Protein AF-0000000071175705 (afdb_homodimer)

Secondary structure (DSSP, 8-state):
-------SS-------------------------PPP----------------HHHHHHHHHHHHHHHHHHHHHHHHHHHTT-HHHHHHHHHHHHHH---HHHHHHHHHHHHHTT-HHHHHHHHHHTT--STTT-HHHHHHHHHHHHHHT-HHHHHHHHHS------GGG-SS---HHHHHHHHHHTTTTS-SHHHHHHHHHHHHHHTT-HHHHHHHHHHHHHH-TT-HHHHHHHHHTT-S-HHHHHHHHHHHHHHHHTSS--HHHHHHHHHHHHHH-TTSPP-SSHHHHHHHHTT--SS--SS-GGGGTTSHHHHHHHHHHHHHTT-HHHHHHHHHHHHHHSTT-TTTHHHHHHHHHHTT-HHHHHHHHHHHTT-TT-HHHHHHHHHHHHHTT-HHHHHHHHHHHHHH-TT-HHHHHHHHHHHHTTT-HHHHHHHHHHHHHH-TT-SHHHHHHHHHHHHTT-HHHHHHHHHHHHHHSTT-HHHHHHHHHHHHHTT-HHHHHHHHHHHHHHHHHH-SS---GGGHHHHHHHHHHHHHTT-HHHHHHHHHHHHHH-TT-HHHHHHHHHHHHHTT-HHHHHHHHHHHHHH-TT-HHHHHHHHHHHHHHHHH-S------GGG---------------S--SS--------GGGTHHHHHHHHHTTS-------------------------------/-------S---------------------------------------------HHHHHHHHHHHHHHHHHHHHHHHHHHHTT-HHHHHHHHHHHHHH--SHHHHHHHHHHHHHTT-HHHHHHHHHHTT--STTT-HHHHHHHHHHHHHHT-HHHHHHHHHS------GGG-SS---HHHHHHHHHHTTTTS-SHHHHHHHHHHHHHHTT-HHHHHHHHHHHHHH-TT-HHHHHHHHHTT-S-HHHHHHHHHHHHHHHHTSS--HHHHHHHHHHHHHH-TTSPP-SSHHHHHHHHTT--SS--S--GGGGTTSHHHHHHHHHHHHHTT-HHHHHHHHHHHHHHSTT-TTTHHHHHHHHHHTT-HHHHHHHHHHHTT-TT-HHHHHHHHHHHHHTT-HHHHHHHHHHHHHH-TT-HHHHHHHHHHHHTTT-HHHHHHHHHHHHHH-TT-SHHHHHHHHHHHHTT-HHHHHHHHHHHHHHSTT-HHHHHHHHHHHHHTT-HHHHHHHHHHHHHHHHHH-SS---GGGHHHHHHHHHHHHHTT-HHHHHHHHHHHHHH-TT-HHHHHHHHHHHHHTT-HHHHHHHHHHHHHH-TT-HHHHHHHHHHHHHHHHH-SS-----STT---------------S--SS----PPP-GGGTHHHHHHHHHTT--------------------------------

Radius of gyration: 43.8 Å; Cα contacts (8 Å, |Δi|>4): 1646; chains: 2; bounding box: 94×155×112 Å

Structure (mmCIF, N/CA/C/O backbone):
data_AF-0000000071175705-model_v1
#
loop_
_entity.id
_entity.type
_entity.pdbx_description
1 polymer 'Cell division cycle protein 16'
#
loop_
_atom_site.group_PDB
_atom_site.id
_atom_site.type_symbol
_atom_site.label_atom_id
_atom_site.label_alt_id
_atom_site.label_comp_id
_atom_site.label_asym_id
_atom_site.label_entity_id
_atom_site.label_seq_id
_atom_site.pdbx_PDB_ins_code
_atom_site.Cartn_x
_atom_site.Cartn_y
_atom_site.Cartn_z
_atom_site.occupancy
_atom_site.B_iso_or_equiv
_atom_site.auth_seq_id
_atom_site.auth_comp_id
_atom_site.auth_asym_id
_atom_site.auth_atom_id
_atom_site.pdbx_PDB_model_num
ATOM 1 N N . MET A 1 1 ? -18.531 -27.172 20.203 1 18.52 1 MET A N 1
ATOM 2 C CA . MET A 1 1 ? -17.172 -27.141 19.672 1 18.52 1 MET A CA 1
ATOM 3 C C . MET A 1 1 ? -17.031 -26 18.656 1 18.52 1 MET A C 1
ATOM 5 O O . MET A 1 1 ? -17.766 -25.938 17.672 1 18.52 1 MET A O 1
ATOM 9 N N . SER A 1 2 ? -16.234 -24.828 18.75 1 22.31 2 SER A N 1
ATOM 10 C CA . SER A 1 2 ? -16.422 -23.438 18.391 1 22.31 2 SER A CA 1
ATOM 11 C C . SER A 1 2 ? -15.695 -23.078 17.094 1 22.31 2 SER A C 1
ATOM 13 O O . SER A 1 2 ? -14.695 -22.359 17.109 1 22.31 2 SER A O 1
ATOM 15 N N . CYS A 1 3 ? -15.555 -23.75 15.867 1 30.58 3 CYS A N 1
ATOM 16 C CA . CYS A 1 3 ? -14.703 -23.656 14.688 1 30.58 3 CYS A CA 1
ATOM 17 C C . CYS A 1 3 ? -14.984 -22.391 13.906 1 30.58 3 CYS A C 1
ATOM 19 O O . CYS A 1 3 ? -16.062 -22.234 13.312 1 30.58 3 CYS A O 1
ATOM 21 N N . LYS A 1 4 ? -14.164 -20.938 13.984 1 35.88 4 LYS A N 1
ATOM 22 C CA . LYS A 1 4 ? -14.531 -19.625 13.477 1 35.88 4 LYS A CA 1
ATOM 23 C C . LYS A 1 4 ? -14.008 -19.422 12.055 1 35.88 4 LYS A C 1
ATOM 25 O O . LYS A 1 4 ? -12.844 -19.062 11.859 1 35.88 4 LYS A O 1
ATOM 30 N N . PHE A 1 5 ? -14.133 -20.234 10.742 1 38 5 PHE A N 1
ATOM 31 C CA . PHE A 1 5 ? -14.367 -20.094 9.305 1 38 5 PHE A CA 1
ATOM 32 C C . PHE A 1 5 ? -15.828 -19.797 9.023 1 38 5 PHE A C 1
ATOM 34 O O . PHE A 1 5 ? -16.266 -19.812 7.867 1 38 5 PHE A O 1
ATOM 41 N N . GLU A 1 6 ? -16.672 -18.297 9.586 1 36.09 6 GLU A N 1
ATOM 42 C CA . GLU A 1 6 ? -17.297 -17.125 10.203 1 36.09 6 GLU A CA 1
ATOM 43 C C . GLU A 1 6 ? -17.172 -15.898 9.305 1 36.09 6 GLU A C 1
ATOM 45 O O . GLU A 1 6 ? -18.156 -15.18 9.102 1 36.09 6 GLU A O 1
ATOM 50 N N . THR A 1 7 ? -16.391 -15.234 8.758 1 33.66 7 THR A N 1
ATOM 51 C CA . THR A 1 7 ? -16.812 -13.836 8.727 1 33.66 7 THR A CA 1
ATOM 52 C C . THR A 1 7 ? -17.891 -13.625 7.668 1 33.66 7 THR A C 1
ATOM 54 O O . THR A 1 7 ? -18.25 -12.492 7.363 1 33.66 7 THR A O 1
ATOM 57 N N . PRO A 1 8 ? -18.984 -14.234 7.207 1 29.75 8 PRO A N 1
ATOM 58 C CA . PRO A 1 8 ? -19.875 -13.336 6.469 1 29.75 8 PRO A CA 1
ATOM 59 C C . PRO A 1 8 ? -20.438 -12.211 7.336 1 29.75 8 PRO A C 1
ATOM 61 O O . PRO A 1 8 ? -20.531 -11.07 6.883 1 29.75 8 PRO A O 1
ATOM 64 N N . GLU A 1 9 ? -21.531 -12.297 8.328 1 24.42 9 GLU A N 1
ATOM 65 C CA . GLU A 1 9 ? -22.125 -11.141 9 1 24.42 9 GLU A CA 1
ATOM 66 C C . GLU A 1 9 ? -21.094 -10.43 9.883 1 24.42 9 GLU A C 1
ATOM 68 O O . GLU A 1 9 ? -20.266 -11.086 10.516 1 24.42 9 GLU A O 1
ATOM 73 N N . PRO A 1 10 ? -20.703 -8.953 9.711 1 25.55 10 PRO A N 1
ATOM 74 C CA . PRO A 1 10 ? -20.109 -8.164 10.797 1 25.55 10 PRO A CA 1
ATOM 75 C C . PRO A 1 10 ? -20.844 -8.352 12.117 1 25.55 10 PRO A C 1
ATOM 77 O O . PRO A 1 10 ? -20.578 -7.625 13.086 1 25.55 10 PRO A O 1
ATOM 80 N N . SER A 1 11 ? -21.797 -9.391 12.219 1 19.86 11 SER A N 1
ATOM 81 C CA . SER A 1 11 ? -22.781 -9.312 13.289 1 19.86 11 SER A CA 1
ATOM 82 C C . SER A 1 11 ? -22.125 -9.352 14.664 1 19.86 11 SER A C 1
ATOM 84 O O . SER A 1 11 ? -21.156 -10.102 14.867 1 19.86 11 SER A O 1
ATOM 86 N N . THR A 1 12 ? -22.297 -8.25 15.477 1 19.59 12 THR A N 1
ATOM 87 C CA . THR A 1 12 ? -21.766 -7.629 16.688 1 19.59 12 THR A CA 1
ATOM 88 C C . THR A 1 12 ? -21.953 -8.547 17.891 1 19.59 12 THR A C 1
ATOM 90 O O . THR A 1 12 ? -21.766 -8.125 19.031 1 19.59 12 THR A O 1
ATOM 93 N N . SER A 1 13 ? -21.906 -9.914 17.641 1 17.73 13 SER A N 1
ATOM 94 C CA . SER A 1 13 ? -22.438 -10.625 18.812 1 17.73 13 SER A CA 1
ATOM 95 C C . SER A 1 13 ? -21.516 -10.445 20.016 1 17.73 13 SER A C 1
ATOM 97 O O . SER A 1 13 ? -20.297 -10.477 19.891 1 17.73 13 SER A O 1
ATOM 99 N N . THR A 1 14 ? -22.031 -9.773 21.047 1 17.53 14 THR A N 1
ATOM 100 C CA . THR A 1 14 ? -21.547 -9.281 22.328 1 17.53 14 THR A CA 1
ATOM 101 C C . THR A 1 14 ? -21.016 -10.438 23.188 1 17.53 14 THR A C 1
ATOM 103 O O . THR A 1 14 ? -21.594 -10.742 24.234 1 17.53 14 THR A O 1
ATOM 106 N N . LYS A 1 15 ? -20.078 -11.242 22.531 1 18.09 15 LYS A N 1
ATOM 107 C CA . LYS A 1 15 ? -19.906 -12.445 23.344 1 18.09 15 LYS A CA 1
ATOM 108 C C . LYS A 1 15 ? -19.359 -12.102 24.719 1 18.09 15 LYS A C 1
ATOM 110 O O . LYS A 1 15 ? -18.609 -11.133 24.875 1 18.09 15 LYS A O 1
ATOM 115 N N . ASP A 1 16 ? -19.828 -12.914 25.734 1 17 16 ASP A N 1
ATOM 116 C CA . ASP A 1 16 ? -19.797 -13.023 27.203 1 17 16 ASP A CA 1
ATOM 117 C C . ASP A 1 16 ? -18.391 -13.352 27.688 1 17 16 ASP A C 1
ATOM 119 O O . ASP A 1 16 ? -17.688 -14.172 27.094 1 17 16 ASP A O 1
ATOM 123 N N . LYS A 1 17 ? -17.812 -12.445 28.469 1 16.89 17 LYS A N 1
ATOM 124 C CA . LYS A 1 17 ? -16.562 -12.18 29.172 1 16.89 17 LYS A CA 1
ATOM 125 C C . LYS A 1 17 ? -16.219 -13.32 30.125 1 16.89 17 LYS A C 1
ATOM 127 O O . LYS A 1 17 ? -15.234 -13.242 30.859 1 16.89 17 LYS A O 1
ATOM 132 N N . LYS A 1 18 ? -16.859 -14.617 30.047 1 17.31 18 LYS A N 1
ATOM 133 C CA . LYS A 1 18 ? -16.641 -15 31.438 1 17.31 18 LYS A CA 1
ATOM 134 C C . LYS A 1 18 ? -15.188 -15.398 31.688 1 17.31 18 LYS A C 1
ATOM 136 O O . LYS A 1 18 ? -14.492 -15.812 30.766 1 17.31 18 LYS A O 1
ATOM 141 N N . LYS A 1 19 ? -14.656 -15.141 32.938 1 16.73 19 LYS A N 1
ATOM 142 C CA . LYS A 1 19 ? -13.477 -14.945 33.781 1 16.73 19 LYS A CA 1
ATOM 143 C C . LYS A 1 19 ? -12.805 -16.281 34.094 1 16.73 19 LYS A C 1
ATOM 145 O O . LYS A 1 19 ? -13.359 -17.094 34.844 1 16.73 19 LYS A O 1
ATOM 150 N N . PRO A 1 20 ? -12.25 -17 32.969 1 16.78 20 PRO A N 1
ATOM 151 C CA . PRO A 1 20 ? -11.914 -18.344 33.438 1 16.78 20 PRO A CA 1
ATOM 152 C C . PRO A 1 20 ? -10.836 -18.359 34.5 1 16.78 20 PRO A C 1
ATOM 154 O O . PRO A 1 20 ? -10.016 -17.438 34.594 1 16.78 20 PRO A O 1
ATOM 157 N N . ARG A 1 21 ? -11 -19.328 35.5 1 16.34 21 ARG A N 1
ATOM 158 C CA . ARG A 1 21 ? -10.453 -19.594 36.812 1 16.34 21 ARG A CA 1
ATOM 159 C C . ARG A 1 21 ? -9.031 -20.141 36.719 1 16.34 21 ARG A C 1
ATOM 161 O O . ARG A 1 21 ? -8.68 -20.828 35.75 1 16.34 21 ARG A O 1
ATOM 168 N N . LYS A 1 22 ? -8.094 -19.594 37.531 1 17.06 22 LYS A N 1
ATOM 169 C CA . LYS A 1 22 ? -6.672 -19.547 37.875 1 17.06 22 LYS A CA 1
ATOM 170 C C . LYS A 1 22 ? -6.16 -20.906 38.344 1 17.06 22 LYS A C 1
ATOM 172 O O . LYS A 1 22 ? -5.023 -21.031 38.781 1 17.06 22 LYS A O 1
ATOM 177 N N . ILE A 1 23 ? -6.531 -22.047 37.562 1 16.61 23 ILE A N 1
ATOM 178 C CA . ILE A 1 23 ? -6.207 -23.188 38.406 1 16.61 23 ILE A CA 1
ATOM 179 C C . ILE A 1 23 ? -4.691 -23.344 38.5 1 16.61 23 ILE A C 1
ATOM 181 O O . ILE A 1 23 ? -3.984 -23.297 37.5 1 16.61 23 ILE A O 1
ATOM 185 N N . LYS A 1 24 ? -4.051 -23.297 39.75 1 17 24 LYS A N 1
ATOM 186 C CA . LYS A 1 24 ? -2.73 -23.25 40.375 1 17 24 LYS A CA 1
ATOM 187 C C . LYS A 1 24 ? -2.02 -24.594 40.25 1 17 24 LYS A C 1
ATOM 189 O O . LYS A 1 24 ? -2.424 -25.578 40.875 1 17 24 LYS A O 1
ATOM 194 N N . PRO A 1 25 ? -1.741 -25.031 38.969 1 16.45 25 PRO A N 1
ATOM 195 C CA . PRO A 1 25 ? -1.285 -26.422 39.031 1 16.45 25 PRO A CA 1
ATOM 196 C C . PRO A 1 25 ? -0.031 -26.578 39.906 1 16.45 25 PRO A C 1
ATOM 198 O O . PRO A 1 25 ? 0.752 -25.641 40.031 1 16.45 25 PRO A O 1
ATOM 201 N N . SER A 1 26 ? -0.007 -27.688 40.688 1 16.3 26 SER A N 1
ATOM 202 C CA . SER A 1 26 ? 0.754 -28.219 41.812 1 16.3 26 SER A CA 1
ATOM 203 C C . SER A 1 26 ? 2.152 -28.656 41.375 1 16.3 26 SER A C 1
ATOM 205 O O . SER A 1 26 ? 2.393 -28.906 40.188 1 16.3 26 SER A O 1
ATOM 207 N N . LYS A 1 27 ? 3.174 -28.797 42.281 1 17.36 27 LYS A N 1
ATOM 208 C CA . LYS A 1 27 ? 4.594 -28.703 42.594 1 17.36 27 LYS A CA 1
ATOM 209 C C . LYS A 1 27 ? 5.328 -29.984 42.281 1 17.36 27 LYS A C 1
ATOM 211 O O . LYS A 1 27 ? 6.555 -30.062 42.344 1 17.36 27 LYS A O 1
ATOM 216 N N . ASN A 1 28 ? 4.617 -31.141 41.719 1 15.17 28 ASN A N 1
ATOM 217 C CA . ASN A 1 28 ? 5.191 -32.25 42.438 1 15.17 28 ASN A CA 1
ATOM 218 C C . ASN A 1 28 ? 6.641 -32.5 42.031 1 15.17 28 ASN A C 1
ATOM 220 O O . ASN A 1 28 ? 7.113 -31.953 41.031 1 15.17 28 ASN A O 1
ATOM 224 N N . GLU A 1 29 ? 7.004 -33.844 41.719 1 16.75 29 GLU A N 1
ATOM 225 C CA . GLU A 1 29 ? 7.859 -34.844 42.344 1 16.75 29 GLU A CA 1
ATOM 226 C C . GLU A 1 29 ? 9.219 -34.938 41.656 1 16.75 29 GLU A C 1
ATOM 228 O O . GLU A 1 29 ? 9.367 -34.5 40.531 1 16.75 29 GLU A O 1
ATOM 233 N N . SER A 1 30 ? 10.273 -35.594 42.281 1 17.86 30 SER A N 1
ATOM 234 C CA . SER A 1 30 ? 11.656 -35.719 42.688 1 17.86 30 SER A CA 1
ATOM 235 C C . SER A 1 30 ? 12.469 -36.562 41.719 1 17.86 30 SER A C 1
ATOM 237 O O . SER A 1 30 ? 13.695 -36.594 41.812 1 17.86 30 SER A O 1
ATOM 239 N N . GLY A 1 31 ? 11.859 -37.094 40.531 1 16.56 31 GLY A N 1
ATOM 240 C CA . GLY A 1 31 ? 12.453 -38.406 40.312 1 16.56 31 GLY A CA 1
ATOM 241 C C . GLY A 1 31 ? 13.914 -38.344 39.906 1 16.56 31 GLY A C 1
ATOM 242 O O . GLY A 1 31 ? 14.414 -37.281 39.531 1 16.56 31 GLY A O 1
ATOM 243 N N . SER A 1 32 ? 14.734 -39.469 40.219 1 18.62 32 SER A N 1
ATOM 244 C CA . SER A 1 32 ? 16.047 -40.031 40.531 1 18.62 32 SER A CA 1
ATOM 245 C C . SER A 1 32 ? 16.859 -40.281 39.281 1 18.62 32 SER A C 1
ATOM 247 O O . SER A 1 32 ? 16.453 -41.062 38.406 1 18.62 32 SER A O 1
ATOM 249 N N . LYS A 1 33 ? 17.406 -39.281 38.656 1 18.84 33 LYS A N 1
ATOM 250 C CA . LYS A 1 33 ? 18 -39.375 37.312 1 18.84 33 LYS A CA 1
ATOM 251 C C . LYS A 1 33 ? 19.219 -40.281 37.312 1 18.84 33 LYS A C 1
ATOM 253 O O . LYS A 1 33 ? 20.219 -40 37.969 1 18.84 33 LYS A O 1
ATOM 258 N N . ARG A 1 34 ? 19.062 -41.625 37.156 1 18.84 34 ARG A N 1
ATOM 259 C CA . ARG A 1 34 ? 20.078 -42.656 37.219 1 18.84 34 ARG A CA 1
ATOM 260 C C . ARG A 1 34 ? 21.031 -42.562 36.031 1 18.84 34 ARG A C 1
ATOM 262 O O . ARG A 1 34 ? 21.844 -43.469 35.812 1 18.84 34 ARG A O 1
ATOM 269 N N . SER A 1 35 ? 21.438 -41.406 35.594 1 17.88 35 SER A N 1
ATOM 270 C CA . SER A 1 35 ? 22.078 -41.531 34.281 1 17.88 35 SER A CA 1
ATOM 271 C C . SER A 1 35 ? 23.328 -42.406 34.344 1 17.88 35 SER A C 1
ATOM 273 O O . SER A 1 35 ? 23.984 -42.469 35.406 1 17.88 35 SER A O 1
ATOM 275 N N . ALA A 1 36 ? 23.469 -43.438 33.344 1 20.12 36 ALA A N 1
ATOM 276 C CA . ALA A 1 36 ? 24.219 -44.562 32.844 1 20.12 36 ALA A CA 1
ATOM 277 C C . ALA A 1 36 ? 25.656 -44.188 32.531 1 20.12 36 ALA A C 1
ATOM 279 O O . ALA A 1 36 ? 25.922 -43.031 32.125 1 20.12 36 ALA A O 1
ATOM 280 N N . PRO A 1 37 ? 26.594 -45.125 32.781 1 19.33 37 PRO A N 1
ATOM 281 C CA . PRO A 1 37 ? 28.062 -45.094 32.906 1 19.33 37 PRO A CA 1
ATOM 282 C C . PRO A 1 37 ? 28.734 -44.719 31.578 1 19.33 37 PRO A C 1
ATOM 284 O O . PRO A 1 37 ? 28.172 -44.938 30.5 1 19.33 37 PRO A O 1
ATOM 287 N N . LYS A 1 38 ? 29.75 -43.875 31.562 1 20.66 38 LYS A N 1
ATOM 288 C CA . LYS A 1 38 ? 30.641 -43.125 30.656 1 20.66 38 LYS A CA 1
ATOM 289 C C . LYS A 1 38 ? 31.516 -44.062 29.859 1 20.66 38 LYS A C 1
ATOM 291 O O . LYS A 1 38 ? 32.438 -44.688 30.391 1 20.66 38 LYS A O 1
ATOM 296 N N . GLN A 1 39 ? 30.906 -45.156 29.219 1 18.06 39 GLN A N 1
ATOM 297 C CA . GLN A 1 39 ? 31.938 -46.031 28.688 1 18.06 39 GLN A CA 1
ATOM 298 C C . GLN A 1 39 ? 32.875 -45.25 27.75 1 18.06 39 GLN A C 1
ATOM 300 O O . GLN A 1 39 ? 32.438 -44.469 26.938 1 18.06 39 GLN A O 1
ATOM 305 N N . LYS A 1 40 ? 34.156 -45.188 28.109 1 22.09 40 LYS A N 1
ATOM 306 C CA . LYS A 1 40 ? 35.344 -44.531 27.594 1 22.09 40 LYS A CA 1
ATOM 307 C C . LYS A 1 40 ? 35.656 -45.031 26.172 1 22.09 40 LYS A C 1
ATOM 309 O O . LYS A 1 40 ? 35.938 -46.188 25.969 1 22.09 40 LYS A O 1
ATOM 314 N N . MET A 1 41 ? 34.75 -44.625 25.188 1 19.83 41 MET A N 1
ATOM 315 C CA . MET A 1 41 ? 35 -45.062 23.812 1 19.83 41 MET A CA 1
ATOM 316 C C . MET A 1 41 ? 36.438 -44.812 23.406 1 19.83 41 MET A C 1
ATOM 318 O O . MET A 1 41 ? 37.062 -43.844 23.875 1 19.83 41 MET A O 1
ATOM 322 N N . ASN A 1 42 ? 37.094 -45.812 22.797 1 22.19 42 ASN A N 1
ATOM 323 C CA . ASN A 1 42 ? 38.406 -46.156 22.25 1 22.19 42 ASN A CA 1
ATOM 324 C C . ASN A 1 42 ? 38.906 -45.094 21.266 1 22.19 42 ASN A C 1
ATOM 326 O O . ASN A 1 42 ? 38.094 -44.438 20.594 1 22.19 42 ASN A O 1
ATOM 330 N N . LYS A 1 43 ? 40.25 -44.656 21.375 1 25.31 43 LYS A N 1
ATOM 331 C CA . LYS A 1 43 ? 41.156 -43.656 20.828 1 25.31 43 LYS A CA 1
ATOM 332 C C . LYS A 1 43 ? 41.25 -43.781 19.312 1 25.31 43 LYS A C 1
ATOM 334 O O . LYS A 1 43 ? 41.688 -44.812 18.797 1 25.31 43 LYS A O 1
ATOM 339 N N . THR A 1 44 ? 40.156 -43.375 18.609 1 24.47 44 THR A N 1
ATOM 340 C CA . THR A 1 44 ? 40.25 -43.438 17.156 1 24.47 44 THR A CA 1
ATOM 341 C C . THR A 1 44 ? 41.562 -42.781 16.672 1 24.47 44 THR A C 1
ATOM 343 O O . THR A 1 44 ? 42 -41.781 17.188 1 24.47 44 THR A O 1
ATOM 346 N N . VAL A 1 45 ? 42.438 -43.594 16.062 1 27.55 45 VAL A N 1
ATOM 347 C CA . VAL A 1 45 ? 43.719 -43.344 15.383 1 27.55 45 VAL A CA 1
ATOM 348 C C . VAL A 1 45 ? 43.562 -42.219 14.383 1 27.55 45 VAL A C 1
ATOM 350 O O . VAL A 1 45 ? 42.656 -42.219 13.547 1 27.55 45 VAL A O 1
ATOM 353 N N . LYS A 1 46 ? 44.156 -41 14.727 1 29.56 46 LYS A N 1
ATOM 354 C CA . LYS A 1 46 ? 44.188 -39.75 13.992 1 29.56 46 LYS A CA 1
ATOM 355 C C . LYS A 1 46 ? 44.781 -39.938 12.594 1 29.56 46 LYS A C 1
ATOM 357 O O . LYS A 1 46 ? 45.938 -40.375 12.453 1 29.56 46 LYS A O 1
ATOM 362 N N . VAL A 1 47 ? 43.969 -40.469 11.641 1 28.97 47 VAL A N 1
ATOM 363 C CA . VAL A 1 47 ? 44.469 -40.469 10.266 1 28.97 47 VAL A CA 1
ATOM 364 C C . VAL A 1 47 ? 45 -39.094 9.914 1 28.97 47 VAL A C 1
ATOM 366 O O . VAL A 1 47 ? 44.438 -38.062 10.289 1 28.97 47 VAL A O 1
ATOM 369 N N . PRO A 1 48 ? 46.344 -39.031 9.648 1 33.03 48 PRO A N 1
ATOM 370 C CA . PRO A 1 48 ? 47.031 -37.75 9.32 1 33.03 48 PRO A CA 1
ATOM 371 C C . PRO A 1 48 ? 46.281 -36.938 8.273 1 33.03 48 PRO A C 1
ATOM 373 O O . PRO A 1 48 ? 46.031 -37.438 7.164 1 33.03 48 PRO A O 1
ATOM 376 N N . GLY A 1 49 ? 45.219 -36.344 8.672 1 34.03 49 GLY A N 1
ATOM 377 C CA . GLY A 1 49 ? 44.438 -35.469 7.809 1 34.03 49 GLY A CA 1
ATOM 378 C C . GLY A 1 49 ? 45.25 -34.469 7.031 1 34.03 49 GLY A C 1
ATOM 379 O O . GLY A 1 49 ? 46.281 -34 7.52 1 34.03 49 GLY A O 1
ATOM 380 N N . THR A 1 50 ? 45.312 -34.625 5.699 1 36.94 50 THR A N 1
ATOM 381 C CA . THR A 1 50 ? 45.938 -33.719 4.75 1 36.94 50 THR A CA 1
ATOM 382 C C . THR A 1 50 ? 45.812 -32.281 5.207 1 36.94 50 THR A C 1
ATOM 384 O O . THR A 1 50 ? 44.719 -31.766 5.383 1 36.94 50 THR A O 1
ATOM 387 N N . GLN A 1 51 ? 46.688 -31.859 6.031 1 37.03 51 GLN A N 1
ATOM 388 C CA . GLN A 1 51 ? 46.875 -30.469 6.457 1 37.03 51 GLN A CA 1
ATOM 389 C C . GLN A 1 51 ? 46.781 -29.516 5.277 1 37.03 51 GLN A C 1
ATOM 391 O O . GLN A 1 51 ? 47.688 -29.438 4.449 1 37.03 51 GLN A O 1
ATOM 396 N N . LYS A 1 52 ? 45.625 -29.234 4.711 1 46.84 52 LYS A N 1
ATOM 397 C CA . LYS A 1 52 ? 45.594 -28.109 3.789 1 46.84 52 LYS A CA 1
ATOM 398 C C . LYS A 1 52 ? 46.406 -26.938 4.309 1 46.84 52 LYS A C 1
ATOM 400 O O . LYS A 1 52 ? 46.312 -26.562 5.477 1 46.84 52 LYS A O 1
ATOM 405 N N . SER A 1 53 ? 47.469 -26.625 3.719 1 52.06 53 SER A N 1
ATOM 406 C CA . SER A 1 53 ? 48.469 -25.625 4.094 1 52.06 53 SER A CA 1
ATOM 407 C C . SER A 1 53 ? 47.812 -24.281 4.41 1 52.06 53 SER A C 1
ATOM 409 O O . SER A 1 53 ? 46.719 -24 3.93 1 52.06 53 SER A O 1
ATOM 411 N N . LYS A 1 54 ? 48.156 -23.625 5.516 1 53.72 54 LYS A N 1
ATOM 412 C CA . LYS A 1 54 ? 47.781 -22.281 5.961 1 53.72 54 LYS A CA 1
ATOM 413 C C . LYS A 1 54 ? 47.562 -21.344 4.773 1 53.72 54 LYS A C 1
ATOM 415 O O . LYS A 1 54 ? 46.656 -20.5 4.801 1 53.72 54 LYS A O 1
ATOM 420 N N . THR A 1 55 ? 48.312 -21.625 3.762 1 61.44 55 THR A N 1
ATOM 421 C CA . THR A 1 55 ? 48.25 -20.781 2.568 1 61.44 55 THR A CA 1
ATOM 422 C C . THR A 1 55 ? 46.969 -21.078 1.776 1 61.44 55 THR A C 1
ATOM 424 O O . THR A 1 55 ? 46.344 -20.156 1.241 1 61.44 55 THR A O 1
ATOM 427 N N . GLN A 1 56 ? 46.562 -22.297 1.758 1 61.69 56 GLN A N 1
ATOM 428 C CA . GLN A 1 56 ? 45.344 -22.656 1.016 1 61.69 56 GLN A CA 1
ATOM 429 C C . GLN A 1 56 ? 44.094 -22.188 1.749 1 61.69 56 GLN A C 1
ATOM 431 O O . GLN A 1 56 ? 43.156 -21.734 1.122 1 61.69 56 GLN A O 1
ATOM 436 N N . LEU A 1 57 ? 44.156 -22.312 3.016 1 64.94 57 LEU A N 1
ATOM 437 C CA . LEU A 1 57 ? 43.062 -21.828 3.824 1 64.94 57 LEU A CA 1
ATOM 438 C C . LEU A 1 57 ? 42.938 -20.312 3.707 1 64.94 57 LEU A C 1
ATOM 440 O O . LEU A 1 57 ? 41.812 -19.781 3.645 1 64.94 57 LEU A O 1
ATOM 444 N N . SER A 1 58 ? 44.094 -19.656 3.656 1 67.5 58 SER A N 1
ATOM 445 C CA . SER A 1 58 ? 44.094 -18.203 3.494 1 67.5 58 SER A CA 1
ATOM 446 C C . SER A 1 58 ? 43.562 -17.797 2.119 1 67.5 58 SER A C 1
ATOM 448 O O . SER A 1 58 ? 42.844 -1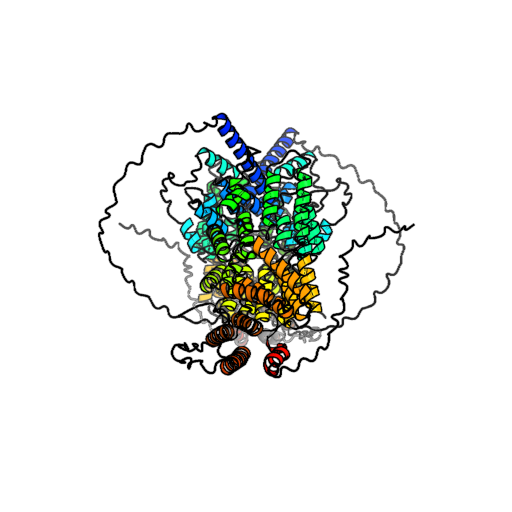6.812 1.99 1 67.5 58 SER A O 1
ATOM 450 N N . ALA A 1 59 ? 43.875 -18.547 1.119 1 69.12 59 ALA A N 1
ATOM 451 C CA . ALA A 1 59 ? 43.406 -18.266 -0.235 1 69.12 59 ALA A CA 1
ATOM 452 C C . ALA A 1 59 ? 41.906 -18.5 -0.361 1 69.12 59 ALA A C 1
ATOM 454 O O . ALA A 1 59 ? 41.188 -17.719 -1.003 1 69.12 59 ALA A O 1
ATOM 455 N N . THR A 1 60 ? 41.438 -19.547 0.329 1 73.06 60 THR A N 1
ATOM 456 C CA . THR A 1 60 ? 40 -19.844 0.301 1 73.06 60 THR A CA 1
ATOM 457 C C . THR A 1 60 ? 39.219 -18.781 1.036 1 73.06 60 THR A C 1
ATOM 459 O O . THR A 1 60 ? 38.125 -18.391 0.596 1 73.06 60 THR A O 1
ATOM 462 N N . LYS A 1 61 ? 39.75 -18.328 2.066 1 73.31 61 LYS A N 1
ATOM 463 C CA . LYS A 1 61 ? 39.125 -17.266 2.834 1 73.31 61 LYS A CA 1
ATOM 464 C C . LYS A 1 61 ? 39.062 -15.969 2.041 1 73.31 61 LYS A C 1
ATOM 466 O O . LYS A 1 61 ? 38.062 -15.25 2.074 1 73.31 61 LYS A O 1
ATOM 471 N N . MET A 1 62 ? 40.156 -15.742 1.296 1 77.81 62 MET A N 1
ATOM 472 C CA . MET A 1 62 ? 40.219 -14.531 0.48 1 77.81 62 MET A CA 1
ATOM 473 C C . MET A 1 62 ? 39.25 -14.602 -0.676 1 77.81 62 MET A C 1
ATOM 475 O O . MET A 1 62 ? 38.594 -13.609 -1.014 1 77.81 62 MET A O 1
ATOM 479 N N . LEU A 1 63 ? 39.188 -15.766 -1.202 1 73.69 63 LEU A N 1
ATOM 480 C CA . LEU A 1 63 ? 38.25 -15.953 -2.305 1 73.69 63 LEU A CA 1
ATOM 481 C C . LEU A 1 63 ? 36.812 -15.82 -1.822 1 73.69 63 LEU A C 1
ATOM 483 O O . LEU A 1 63 ? 35.969 -15.242 -2.516 1 73.69 63 LEU A O 1
ATOM 487 N N . ARG A 1 64 ? 36.594 -16.391 -0.707 1 79.12 64 ARG A N 1
ATOM 488 C CA . ARG A 1 64 ? 35.25 -16.266 -0.106 1 79.12 64 ARG A CA 1
ATOM 489 C C . ARG A 1 64 ? 34.906 -14.82 0.187 1 79.12 64 ARG A C 1
ATOM 491 O O . ARG A 1 64 ? 33.781 -14.375 -0.076 1 79.12 64 ARG A O 1
ATOM 498 N N . ARG A 1 65 ? 35.844 -14.078 0.597 1 82.5 65 ARG A N 1
ATOM 499 C CA . ARG A 1 65 ? 35.625 -12.664 0.905 1 82.5 65 ARG A CA 1
ATOM 500 C C . ARG A 1 65 ? 35.344 -11.867 -0.363 1 82.5 65 ARG A C 1
ATOM 502 O O . ARG A 1 65 ? 34.5 -10.984 -0.366 1 82.5 65 ARG A O 1
ATOM 509 N N . LYS A 1 66 ? 36.031 -12.227 -1.327 1 84.69 66 LYS A N 1
ATOM 510 C CA . LYS A 1 66 ? 35.812 -11.547 -2.602 1 84.69 66 LYS A CA 1
ATOM 511 C C . LYS A 1 66 ? 34.438 -11.852 -3.15 1 84.69 66 LYS A C 1
ATOM 513 O O . LYS A 1 66 ? 33.75 -10.961 -3.686 1 84.69 66 LYS A O 1
ATOM 518 N N . LYS A 1 67 ? 34.062 -13.094 -2.957 1 84.5 67 LYS A N 1
ATOM 519 C CA . LYS A 1 67 ? 32.75 -13.5 -3.418 1 84.5 67 LYS A CA 1
ATOM 520 C C . LYS A 1 67 ? 31.641 -12.797 -2.619 1 84.5 67 LYS A C 1
ATOM 522 O O . LYS A 1 67 ? 30.641 -12.344 -3.186 1 84.5 67 LYS A O 1
ATOM 527 N N . VAL A 1 68 ? 31.828 -12.711 -1.389 1 88.56 68 VAL A N 1
ATOM 528 C CA . VAL A 1 68 ? 30.859 -12.055 -0.512 1 88.56 68 VAL A CA 1
ATOM 529 C C . VAL A 1 68 ? 30.734 -10.586 -0.897 1 88.56 68 VAL A C 1
ATOM 531 O O . VAL A 1 68 ? 29.609 -10.062 -1.022 1 88.56 68 VAL A O 1
ATOM 534 N N . LYS A 1 69 ? 31.797 -9.93 -1.161 1 88.88 69 LYS A N 1
ATOM 535 C CA . LYS A 1 69 ? 31.781 -8.516 -1.539 1 88.88 69 LYS A CA 1
ATOM 536 C C . LYS A 1 69 ? 31.094 -8.32 -2.887 1 88.88 69 LYS A C 1
ATOM 538 O O . LYS A 1 69 ? 30.344 -7.352 -3.074 1 88.88 69 LYS A O 1
ATOM 543 N N . HIS A 1 70 ? 31.375 -9.258 -3.703 1 88.69 70 HIS A N 1
ATOM 544 C CA . HIS A 1 70 ? 30.75 -9.172 -5.023 1 88.69 70 HIS A CA 1
ATOM 545 C C . HIS A 1 70 ? 29.234 -9.32 -4.934 1 88.69 70 HIS A C 1
ATOM 547 O O . HIS A 1 70 ? 28.5 -8.562 -5.562 1 88.69 70 HIS A O 1
ATOM 553 N N . LEU A 1 71 ? 28.781 -10.328 -4.184 1 89.94 71 LEU A N 1
ATOM 554 C CA . LEU A 1 71 ? 27.344 -10.562 -4.031 1 89.94 71 LEU A CA 1
ATOM 555 C C . LEU A 1 71 ? 26.688 -9.398 -3.297 1 89.94 71 LEU A C 1
ATOM 557 O O . LEU A 1 71 ? 25.547 -9.023 -3.607 1 89.94 71 LEU A O 1
ATOM 561 N N . GLU A 1 72 ? 27.344 -8.82 -2.371 1 91.19 72 GLU A N 1
ATOM 562 C CA . GLU A 1 72 ? 26.812 -7.645 -1.683 1 91.19 72 GLU A CA 1
ATOM 563 C C . GLU A 1 72 ? 26.609 -6.484 -2.652 1 91.19 72 GLU A C 1
ATOM 565 O O . GLU A 1 72 ? 25.578 -5.805 -2.598 1 91.19 72 GLU A O 1
ATOM 570 N N . LYS A 1 73 ? 27.578 -6.309 -3.443 1 90.06 73 LYS A N 1
ATOM 571 C CA . LYS A 1 73 ? 27.484 -5.25 -4.445 1 90.06 73 LYS A CA 1
ATOM 572 C C . LYS A 1 73 ? 26.328 -5.516 -5.41 1 90.06 73 LYS A C 1
ATOM 574 O O . LYS A 1 73 ? 25.641 -4.586 -5.836 1 90.06 73 LYS A O 1
ATOM 579 N N . LEU A 1 74 ? 26.188 -6.797 -5.715 1 90.38 74 LEU A N 1
ATOM 580 C CA . LEU A 1 74 ? 25.109 -7.18 -6.617 1 90.38 74 LEU A CA 1
ATOM 581 C C . LEU A 1 74 ? 23.75 -6.91 -5.98 1 90.38 74 LEU A C 1
ATOM 583 O O . LEU A 1 74 ? 22.844 -6.402 -6.641 1 90.38 74 LEU A O 1
ATOM 587 N N . VAL A 1 75 ? 23.578 -7.242 -4.703 1 93.25 75 VAL A N 1
ATOM 588 C CA . VAL A 1 75 ? 22.344 -6.984 -3.977 1 93.25 75 VAL A CA 1
ATOM 589 C C . VAL A 1 75 ? 22.062 -5.48 -3.941 1 93.25 75 VAL A C 1
ATOM 591 O O . VAL A 1 75 ? 20.953 -5.039 -4.254 1 93.25 75 VAL A O 1
ATOM 594 N N . LYS A 1 76 ? 23.078 -4.656 -3.643 1 89.06 76 LYS A N 1
ATOM 595 C CA . LYS A 1 76 ? 22.938 -3.207 -3.58 1 89.06 76 LYS A CA 1
ATOM 596 C C . LYS A 1 76 ? 22.609 -2.625 -4.953 1 89.06 76 LYS A C 1
ATOM 598 O O . LYS A 1 76 ? 21.844 -1.675 -5.066 1 89.06 76 LYS A O 1
ATOM 603 N N . TYR A 1 77 ? 23.203 -3.268 -5.887 1 88.44 77 TYR A N 1
ATOM 604 C CA . TYR A 1 77 ? 22.938 -2.855 -7.262 1 88.44 77 TYR A CA 1
ATOM 605 C C . TYR A 1 77 ? 21.453 -2.984 -7.598 1 88.44 77 TYR A C 1
ATOM 607 O O . TYR A 1 77 ? 20.844 -2.037 -8.094 1 88.44 77 TYR A O 1
ATOM 615 N N . TYR A 1 78 ? 20.844 -4.066 -7.359 1 91.38 78 TYR A N 1
ATOM 616 C CA . TYR A 1 78 ? 19.438 -4.301 -7.699 1 91.38 78 TYR A CA 1
ATOM 617 C C . TYR A 1 78 ? 18.516 -3.51 -6.781 1 91.38 78 TYR A C 1
ATOM 619 O O . TYR A 1 78 ? 17.438 -3.098 -7.191 1 91.38 78 TYR A O 1
ATOM 627 N N . ILE A 1 79 ? 18.922 -3.182 -5.516 1 88.44 79 ILE A N 1
ATOM 628 C CA . ILE A 1 79 ? 18.141 -2.328 -4.629 1 88.44 79 ILE A CA 1
ATOM 629 C C . ILE A 1 79 ? 18.062 -0.917 -5.207 1 88.44 79 ILE A C 1
ATOM 631 O O . ILE A 1 79 ? 16.984 -0.321 -5.258 1 88.44 79 ILE A O 1
ATOM 635 N N . ASN A 1 80 ? 19.203 -0.487 -5.68 1 84.69 80 ASN A N 1
ATOM 636 C CA . ASN A 1 80 ? 19.266 0.864 -6.227 1 84.69 80 ASN A CA 1
ATOM 637 C C . ASN A 1 80 ? 18.453 0.988 -7.508 1 84.69 80 ASN A C 1
ATOM 639 O O . ASN A 1 80 ? 17.938 2.064 -7.82 1 84.69 80 ASN A O 1
ATOM 643 N N . ARG A 1 81 ? 18.312 -0.158 -8.195 1 87.19 81 ARG A N 1
ATOM 644 C CA . ARG A 1 81 ? 17.531 -0.168 -9.43 1 87.19 81 ARG A CA 1
ATOM 645 C C . ARG A 1 81 ? 16.078 -0.488 -9.141 1 87.19 81 ARG A C 1
ATOM 647 O O . ARG A 1 81 ? 15.289 -0.708 -10.07 1 87.19 81 ARG A O 1
ATOM 654 N N . LEU A 1 82 ? 15.75 -0.594 -7.906 1 87.06 82 LEU A N 1
ATOM 655 C CA . LEU A 1 82 ? 14.383 -0.833 -7.445 1 87.06 82 LEU A CA 1
ATOM 656 C C . LEU A 1 82 ? 13.875 -2.186 -7.934 1 87.06 82 LEU A C 1
ATOM 658 O O . LEU A 1 82 ? 12.672 -2.357 -8.156 1 87.06 82 LEU A O 1
ATOM 662 N N . SER A 1 83 ? 14.812 -3.08 -8.32 1 91.38 83 SER A N 1
ATOM 663 C CA . SER A 1 83 ? 14.5 -4.469 -8.633 1 91.38 83 SER A CA 1
ATOM 664 C C . SER A 1 83 ? 14.625 -5.359 -7.402 1 91.38 83 SER A C 1
ATOM 666 O O . SER A 1 83 ? 15.609 -6.086 -7.254 1 91.38 83 SER A O 1
ATOM 668 N N . PHE A 1 84 ? 13.648 -5.414 -6.637 1 91.31 84 PHE A N 1
ATOM 669 C CA . PHE A 1 84 ? 13.742 -5.996 -5.305 1 91.31 84 PHE A CA 1
ATOM 670 C C . PHE A 1 84 ? 13.672 -7.516 -5.371 1 91.31 84 PHE A C 1
ATOM 672 O O . PHE A 1 84 ? 14.258 -8.203 -4.535 1 91.31 84 PHE A O 1
ATOM 679 N N . ASP A 1 85 ? 13.039 -8.055 -6.379 1 92.06 85 ASP A N 1
ATOM 680 C CA . ASP A 1 85 ? 13 -9.5 -6.539 1 92.06 85 ASP A CA 1
ATOM 681 C C . ASP A 1 85 ? 14.398 -10.062 -6.816 1 92.06 85 ASP A C 1
ATOM 683 O O . ASP A 1 85 ? 14.797 -11.062 -6.223 1 92.06 85 ASP A O 1
ATOM 687 N N . SER A 1 86 ? 15.023 -9.359 -7.699 1 93.44 86 SER A N 1
ATOM 688 C CA . SER A 1 86 ? 16.391 -9.781 -7.992 1 93.44 86 SER A CA 1
ATOM 689 C C . SER A 1 86 ? 17.297 -9.586 -6.781 1 93.44 86 SER A C 1
ATOM 691 O O . SER A 1 86 ? 18.141 -10.445 -6.48 1 93.44 86 SER A O 1
ATOM 693 N N . ALA A 1 87 ? 17.109 -8.469 -6.102 1 94.44 87 ALA A N 1
ATOM 694 C CA . ALA A 1 87 ? 17.906 -8.211 -4.898 1 94.44 87 ALA A CA 1
ATOM 695 C C . ALA A 1 87 ? 17.688 -9.312 -3.861 1 94.44 87 ALA A C 1
ATOM 697 O O . ALA A 1 87 ? 18.656 -9.805 -3.266 1 94.44 87 ALA A O 1
ATOM 698 N N . LEU A 1 88 ? 16.469 -9.734 -3.682 1 93.38 88 LEU A N 1
ATOM 699 C CA . LEU A 1 88 ? 16.125 -10.766 -2.707 1 93.38 88 LEU A CA 1
ATOM 700 C C . LEU A 1 88 ? 16.766 -12.102 -3.076 1 93.38 88 LEU A C 1
ATOM 702 O O . LEU A 1 88 ? 17.281 -12.805 -2.207 1 93.38 88 LEU A O 1
ATOM 706 N N . PHE A 1 89 ? 16.766 -12.461 -4.336 1 92.31 89 PHE A N 1
ATOM 707 C CA . PHE A 1 89 ? 17.359 -13.703 -4.816 1 92.31 89 PHE A CA 1
ATOM 708 C C . PHE A 1 89 ? 18.844 -13.758 -4.469 1 92.31 89 PHE A C 1
ATOM 710 O O . PHE A 1 89 ? 19.328 -14.758 -3.934 1 92.31 89 PHE A O 1
ATOM 717 N N . TRP A 1 90 ? 19.453 -12.688 -4.688 1 92.69 90 TRP A N 1
ATOM 718 C CA . TRP A 1 90 ? 20.891 -12.656 -4.48 1 92.69 90 TRP A CA 1
ATOM 719 C C . TRP A 1 90 ? 21.234 -12.5 -3.004 1 92.69 90 TRP A C 1
ATOM 721 O O . TRP A 1 90 ? 22.266 -12.977 -2.541 1 92.69 90 TRP A O 1
ATOM 731 N N . ALA A 1 91 ? 20.359 -11.828 -2.293 1 93.94 91 ALA A N 1
ATOM 732 C CA . ALA A 1 91 ? 20.562 -11.766 -0.848 1 93.94 91 ALA A CA 1
ATOM 733 C C . ALA A 1 91 ? 20.469 -13.148 -0.215 1 93.94 91 ALA A C 1
ATOM 735 O O . ALA A 1 91 ? 21.203 -13.469 0.716 1 93.94 91 ALA A O 1
ATOM 736 N N . GLN A 1 92 ? 19.547 -13.914 -0.703 1 89.12 92 GLN A N 1
ATOM 737 C CA . GLN A 1 92 ? 19.422 -15.281 -0.221 1 89.12 92 GLN A CA 1
ATOM 738 C C . GLN A 1 92 ? 20.656 -16.109 -0.561 1 89.12 92 GLN A C 1
ATOM 740 O O . GLN A 1 92 ? 21.125 -16.906 0.254 1 89.12 92 GLN A O 1
ATOM 745 N N . ARG A 1 93 ? 21.172 -15.891 -1.74 1 87.69 93 ARG A N 1
ATOM 746 C CA . ARG A 1 93 ? 22.406 -16.562 -2.125 1 87.69 93 ARG A CA 1
ATOM 747 C C . ARG A 1 93 ? 23.562 -16.141 -1.229 1 87.69 93 ARG A C 1
ATOM 749 O O . ARG A 1 93 ? 24.391 -16.969 -0.837 1 87.69 93 ARG A O 1
ATOM 756 N N . LEU A 1 94 ? 23.578 -14.859 -1.015 1 90.06 94 LEU A N 1
ATOM 757 C CA . LEU A 1 94 ? 24.609 -14.328 -0.134 1 90.06 94 LEU A CA 1
ATOM 758 C C . LEU A 1 94 ? 24.547 -14.992 1.236 1 90.06 94 LEU A C 1
ATOM 760 O O . LEU A 1 94 ? 25.594 -15.344 1.807 1 90.06 94 LEU A O 1
ATOM 764 N N . LEU A 1 95 ? 23.406 -15.281 1.744 1 87.56 95 LEU A N 1
ATOM 765 C CA . LEU A 1 95 ? 23.219 -15.883 3.059 1 87.56 95 LEU A CA 1
ATOM 766 C C . LEU A 1 95 ? 23.688 -17.344 3.053 1 87.56 95 LEU A C 1
ATOM 768 O O . LEU A 1 95 ? 24.125 -17.859 4.082 1 87.56 95 LEU A O 1
ATOM 772 N N . SER A 1 96 ? 23.594 -17.922 1.93 1 81.5 96 SER A N 1
ATOM 773 C CA . SER A 1 96 ? 24.031 -19.312 1.834 1 81.5 96 SER A CA 1
ATOM 774 C C . SER A 1 96 ? 25.547 -19.438 2.01 1 81.5 96 SER A C 1
ATOM 776 O O . SER A 1 96 ? 26.047 -20.484 2.416 1 81.5 96 SER A O 1
ATOM 778 N N . ILE A 1 97 ? 26.266 -18.297 1.767 1 82.25 97 ILE A N 1
ATOM 779 C CA . ILE A 1 97 ? 27.719 -18.344 1.826 1 82.25 97 ILE A CA 1
ATOM 780 C C . ILE A 1 97 ? 28.203 -17.609 3.068 1 82.25 97 ILE A C 1
ATOM 782 O O . ILE A 1 97 ? 29.25 -17.938 3.625 1 82.25 97 ILE A O 1
ATOM 786 N N . ASP A 1 98 ? 27.391 -16.594 3.414 1 86.88 98 ASP A N 1
ATOM 787 C CA . ASP A 1 98 ? 27.797 -15.727 4.52 1 86.88 98 ASP A CA 1
ATOM 788 C C . ASP A 1 98 ? 26.656 -15.547 5.523 1 86.88 98 ASP A C 1
ATOM 790 O O . ASP A 1 98 ? 25.609 -15.008 5.188 1 86.88 98 ASP A O 1
ATOM 794 N N . LYS A 1 99 ? 26.922 -16 6.734 1 84.19 99 LYS A N 1
ATOM 795 C CA . LYS A 1 99 ? 25.891 -15.875 7.762 1 84.19 99 LYS A CA 1
ATOM 796 C C . LYS A 1 99 ? 26.219 -14.75 8.734 1 84.19 99 LYS A C 1
ATOM 798 O O . LYS A 1 99 ? 25.938 -14.852 9.93 1 84.19 99 LYS A O 1
ATOM 803 N N . SER A 1 100 ? 26.891 -13.734 8.156 1 88.31 100 SER A N 1
ATOM 804 C CA . SER A 1 100 ? 27.234 -12.578 8.984 1 88.31 100 SER A CA 1
ATOM 805 C C . SER A 1 100 ? 26 -11.719 9.258 1 88.31 100 SER A C 1
ATOM 807 O O . SER A 1 100 ? 24.969 -11.867 8.602 1 88.31 100 SER A O 1
ATOM 809 N N . ALA A 1 101 ? 26.062 -10.883 10.305 1 89.12 101 ALA A N 1
ATOM 810 C CA . ALA A 1 101 ? 24.984 -9.969 10.648 1 89.12 101 ALA A CA 1
ATOM 811 C C . ALA A 1 101 ? 24.672 -9.023 9.492 1 89.12 101 ALA A C 1
ATOM 813 O O . ALA A 1 101 ? 23.531 -8.641 9.273 1 89.12 101 ALA A O 1
ATOM 814 N N . GLU A 1 102 ? 25.688 -8.68 8.742 1 88.56 102 GLU A N 1
ATOM 815 C CA . GLU A 1 102 ? 25.516 -7.781 7.605 1 88.56 102 GLU A CA 1
ATOM 816 C C . GLU A 1 102 ? 24.672 -8.43 6.512 1 88.56 102 GLU A C 1
ATOM 818 O O . GLU A 1 102 ? 23.812 -7.785 5.922 1 88.56 102 GLU A O 1
ATOM 823 N N . SER A 1 103 ? 25.031 -9.68 6.293 1 91.44 103 SER A N 1
ATOM 824 C CA . SER A 1 103 ? 24.281 -10.398 5.27 1 91.44 103 SER A CA 1
ATOM 825 C C . SER A 1 103 ? 22.828 -10.609 5.691 1 91.44 103 SER A C 1
ATOM 827 O O . SER A 1 103 ? 21.922 -10.516 4.867 1 91.44 103 SER A O 1
ATOM 829 N N . ILE A 1 104 ? 22.641 -10.859 6.945 1 93.25 104 ILE A N 1
ATOM 830 C CA . ILE A 1 104 ? 21.297 -11.055 7.469 1 93.25 104 ILE A CA 1
ATOM 831 C C . ILE A 1 104 ? 20.531 -9.734 7.398 1 93.25 104 ILE A C 1
ATOM 833 O O . ILE A 1 104 ? 19.344 -9.711 7.027 1 93.25 104 ILE A O 1
ATOM 837 N N . TYR A 1 105 ? 21.188 -8.641 7.75 1 92.94 105 TYR A N 1
ATOM 838 C CA . TYR A 1 105 ? 20.562 -7.332 7.668 1 92.94 105 TYR A CA 1
ATOM 839 C C . TYR A 1 105 ? 20.156 -7.008 6.23 1 92.94 105 TYR A C 1
ATOM 841 O O . TYR A 1 105 ? 19.078 -6.469 5.98 1 92.94 105 TYR A O 1
ATOM 849 N N . LEU A 1 106 ? 21.047 -7.312 5.328 1 92.62 106 LEU A N 1
ATOM 850 C CA . LEU A 1 106 ? 20.781 -7.039 3.922 1 92.62 106 LEU A CA 1
ATOM 851 C C . LEU A 1 106 ? 19.562 -7.824 3.436 1 92.62 106 LEU A C 1
ATOM 853 O O . LEU A 1 106 ? 18.734 -7.301 2.691 1 92.62 106 LEU A O 1
ATOM 857 N N . LEU A 1 107 ? 19.5 -9.094 3.836 1 93.88 107 LEU A N 1
ATOM 858 C CA . LEU A 1 107 ? 18.328 -9.891 3.49 1 93.88 107 LEU A CA 1
ATOM 859 C C . LEU A 1 107 ? 17.062 -9.297 4.117 1 93.88 107 LEU A C 1
ATOM 861 O O . LEU A 1 107 ? 16.031 -9.172 3.451 1 93.88 107 LEU A O 1
ATOM 865 N N . GLY A 1 108 ? 17.156 -8.969 5.422 1 94.44 108 GLY A N 1
ATOM 866 C CA . GLY A 1 108 ? 16.016 -8.344 6.082 1 94.44 108 GLY A CA 1
ATOM 867 C C . GLY A 1 108 ? 15.562 -7.066 5.402 1 94.44 108 GLY A C 1
ATOM 868 O O . GLY A 1 108 ? 14.359 -6.828 5.262 1 94.44 108 GLY A O 1
ATOM 869 N N . ARG A 1 109 ? 16.484 -6.258 4.961 1 93.06 109 ARG A N 1
ATOM 870 C CA . ARG A 1 109 ? 16.172 -5.012 4.262 1 93.06 109 ARG A CA 1
ATOM 871 C C . ARG A 1 109 ? 15.461 -5.289 2.943 1 93.06 109 ARG A C 1
ATOM 873 O O . ARG A 1 109 ? 14.492 -4.605 2.605 1 93.06 109 ARG A O 1
ATOM 880 N N . CYS A 1 110 ? 15.922 -6.285 2.184 1 94.62 110 CYS A N 1
ATOM 881 C CA . CYS A 1 110 ? 15.273 -6.656 0.932 1 94.62 110 CYS A CA 1
ATOM 882 C C . CYS A 1 110 ? 13.844 -7.121 1.177 1 94.62 110 CYS A C 1
ATOM 884 O O . CYS A 1 110 ? 12.922 -6.734 0.449 1 94.62 110 CYS A O 1
ATOM 886 N N . LEU A 1 111 ? 13.711 -7.914 2.209 1 95 111 LEU A N 1
ATOM 887 C CA . LEU A 1 111 ? 12.383 -8.398 2.557 1 95 111 LEU A CA 1
ATOM 888 C C . LEU A 1 111 ? 11.469 -7.246 2.951 1 95 111 LEU A C 1
ATOM 890 O O . LEU A 1 111 ? 10.297 -7.219 2.566 1 95 111 LEU A O 1
ATOM 894 N N . PHE A 1 112 ? 12.008 -6.254 3.676 1 94.12 112 PHE A N 1
ATOM 895 C CA . PHE A 1 112 ? 11.242 -5.074 4.059 1 94.12 112 PHE A CA 1
ATOM 896 C C . PHE A 1 112 ? 10.773 -4.309 2.828 1 94.12 112 PHE A C 1
ATOM 898 O O . PHE A 1 112 ? 9.609 -3.916 2.738 1 94.12 112 PHE A O 1
ATOM 905 N N . LEU A 1 113 ? 11.711 -4.117 1.926 1 90.38 113 LEU A N 1
ATOM 906 C CA . LEU A 1 113 ? 11.414 -3.344 0.726 1 90.38 113 LEU A CA 1
ATOM 907 C C . LEU A 1 113 ? 10.391 -4.062 -0.147 1 90.38 113 LEU A C 1
ATOM 909 O O . LEU A 1 113 ? 9.602 -3.422 -0.851 1 90.38 113 LEU A O 1
ATOM 913 N N . LYS A 1 114 ? 10.305 -5.406 -0.059 1 92.06 114 LYS A N 1
ATOM 914 C CA . LYS A 1 114 ? 9.32 -6.203 -0.787 1 92.06 114 LYS A CA 1
ATOM 915 C C . LYS A 1 114 ? 8.023 -6.328 0.003 1 92.06 114 LYS A C 1
ATOM 917 O O . LYS A 1 114 ? 7.117 -7.066 -0.394 1 92.06 114 LYS A O 1
ATOM 922 N N . LYS A 1 115 ? 7.973 -5.703 1.198 1 90.25 115 LYS A N 1
ATOM 923 C CA . LYS A 1 115 ? 6.809 -5.66 2.08 1 90.25 115 LYS A CA 1
ATOM 924 C C . LYS A 1 115 ? 6.531 -7.035 2.684 1 90.25 115 LYS A C 1
ATOM 926 O O . LYS A 1 115 ? 5.371 -7.406 2.887 1 90.25 115 LYS A O 1
ATOM 931 N N . GLN A 1 116 ? 7.539 -7.859 2.768 1 91.62 116 GLN A N 1
ATOM 932 C CA . GLN A 1 116 ? 7.469 -9.125 3.482 1 91.62 116 GLN A CA 1
ATOM 933 C C . GLN A 1 116 ? 8.023 -8.992 4.898 1 91.62 116 GLN A C 1
ATOM 935 O O . GLN A 1 116 ? 9.055 -9.594 5.223 1 91.62 116 GLN A O 1
ATOM 940 N N . TYR A 1 117 ? 7.254 -8.367 5.711 1 93.19 117 TYR A N 1
ATOM 941 C CA . TYR A 1 117 ? 7.719 -7.926 7.023 1 93.19 117 TYR A CA 1
ATOM 942 C C . TYR A 1 117 ? 7.844 -9.102 7.98 1 93.19 117 TYR A C 1
ATOM 944 O O . TYR A 1 117 ? 8.82 -9.203 8.734 1 93.19 117 TYR A O 1
ATOM 952 N N . ARG A 1 118 ? 6.902 -10.039 7.969 1 89.69 118 ARG A N 1
ATOM 953 C CA . ARG A 1 118 ? 6.918 -11.172 8.891 1 89.69 118 ARG A CA 1
ATOM 954 C C . ARG A 1 118 ? 8.117 -12.078 8.617 1 89.69 118 ARG A C 1
ATOM 956 O O . ARG A 1 118 ? 8.727 -12.602 9.555 1 89.69 118 ARG A O 1
ATOM 963 N N . ARG A 1 119 ? 8.43 -12.234 7.387 1 91.75 119 ARG A N 1
ATOM 964 C CA . ARG A 1 119 ? 9.602 -13.023 7.027 1 91.75 119 ARG A CA 1
ATOM 965 C C . ARG A 1 119 ? 10.891 -12.344 7.488 1 91.75 119 ARG A C 1
ATOM 967 O O . ARG A 1 119 ? 11.82 -13.008 7.941 1 91.75 119 ARG A O 1
ATOM 974 N N . ALA A 1 120 ? 10.898 -11.016 7.309 1 94.94 120 ALA A N 1
ATOM 975 C CA . ALA A 1 120 ? 12.062 -10.266 7.766 1 94.94 120 ALA A CA 1
ATOM 976 C C . ALA A 1 120 ? 12.266 -10.438 9.266 1 94.94 120 ALA A C 1
ATOM 978 O O . ALA A 1 120 ? 13.391 -10.672 9.727 1 94.94 120 ALA A O 1
ATOM 979 N N . ILE A 1 121 ? 11.188 -10.414 10.039 1 95 121 ILE A N 1
ATOM 980 C CA . ILE A 1 121 ? 11.242 -10.586 11.484 1 95 121 ILE A CA 1
ATOM 981 C C . ILE A 1 121 ? 11.797 -11.969 11.82 1 95 121 ILE A C 1
ATOM 983 O O . ILE A 1 121 ? 12.719 -12.094 12.641 1 95 121 ILE A O 1
ATOM 987 N N . ASN A 1 122 ? 11.352 -12.953 11.148 1 92.06 122 ASN A N 1
ATOM 988 C CA . ASN A 1 122 ? 11.727 -14.328 11.445 1 92.06 122 ASN A CA 1
ATOM 989 C C . ASN A 1 122 ? 13.203 -14.586 11.133 1 92.06 122 ASN A C 1
ATOM 991 O O . ASN A 1 122 ? 13.898 -15.242 11.898 1 92.06 122 ASN A O 1
ATOM 995 N N . VAL A 1 123 ? 13.648 -14.07 10.047 1 91.88 123 VAL A N 1
ATOM 996 C CA . VAL A 1 123 ? 15.031 -14.281 9.625 1 91.88 123 VAL A CA 1
ATOM 997 C C . VAL A 1 123 ? 15.977 -13.664 10.648 1 91.88 123 VAL A C 1
ATOM 999 O O . VAL A 1 123 ? 16.984 -14.281 11.023 1 91.88 123 VAL A O 1
ATOM 1002 N N . ILE A 1 124 ? 15.648 -12.516 11.141 1 94.44 124 ILE A N 1
ATOM 1003 C CA . ILE A 1 124 ? 16.516 -11.812 12.078 1 94.44 124 ILE A CA 1
ATOM 1004 C C . ILE A 1 124 ? 16.438 -12.469 13.453 1 94.44 124 ILE A C 1
ATOM 1006 O O . ILE A 1 124 ? 17.453 -12.648 14.133 1 94.44 124 ILE A O 1
ATOM 1010 N N . ARG A 1 125 ? 15.266 -12.891 13.812 1 93.12 125 ARG A N 1
ATOM 1011 C CA . ARG A 1 125 ? 15.07 -13.523 15.109 1 93.12 125 ARG A CA 1
ATOM 1012 C C . ARG A 1 125 ? 15.75 -14.891 15.172 1 93.12 125 ARG A C 1
ATOM 1014 O O . ARG A 1 125 ? 16.359 -15.242 16.172 1 93.12 125 ARG A O 1
ATOM 1021 N N . GLU A 1 126 ? 15.625 -15.625 14.117 1 89.69 126 GLU A N 1
ATOM 1022 C CA . GLU A 1 126 ? 16.266 -16.938 14.062 1 89.69 126 GLU A CA 1
ATOM 1023 C C . GLU A 1 126 ? 17.797 -16.812 14.18 1 89.69 126 GLU A C 1
ATOM 1025 O O . GLU A 1 126 ? 18.453 -17.688 14.727 1 89.69 126 GLU A O 1
ATOM 1030 N N . ALA A 1 127 ? 18.297 -15.695 13.727 1 90.31 127 ALA A N 1
ATOM 1031 C CA . ALA A 1 127 ? 19.734 -15.453 13.805 1 90.31 127 ALA A CA 1
ATOM 1032 C C . ALA A 1 127 ? 20.109 -14.883 15.172 1 90.31 127 ALA A C 1
ATOM 1034 O O . ALA A 1 127 ? 21.297 -14.719 15.469 1 90.31 127 ALA A O 1
ATOM 1035 N N . GLY A 1 128 ? 19.156 -14.594 15.984 1 90.5 128 GLY A N 1
ATOM 1036 C CA . GLY A 1 128 ? 19.391 -14.062 17.312 1 90.5 128 GLY A CA 1
ATOM 1037 C C . GLY A 1 128 ? 19.859 -12.617 17.312 1 90.5 128 GLY A C 1
ATOM 1038 O O . GLY A 1 128 ? 20.578 -12.188 18.219 1 90.5 128 GLY A O 1
ATOM 1039 N N . LEU A 1 129 ? 19.547 -11.828 16.312 1 91.94 129 LEU A N 1
ATOM 1040 C CA . LEU A 1 129 ? 20.031 -10.461 16.172 1 91.94 129 LEU A CA 1
ATOM 1041 C C . LEU A 1 129 ? 18.938 -9.461 16.531 1 91.94 129 LEU A C 1
ATOM 1043 O O . LEU A 1 129 ? 19.047 -8.273 16.234 1 91.94 129 LEU A O 1
ATOM 1047 N N . ASP A 1 130 ? 17.859 -9.883 17.234 1 91.19 130 ASP A N 1
ATOM 1048 C CA . ASP A 1 130 ? 16.703 -9.031 17.516 1 91.19 130 ASP A CA 1
ATOM 1049 C C . ASP A 1 130 ? 16.875 -8.305 18.859 1 91.19 130 ASP A C 1
ATOM 1051 O O . ASP A 1 130 ? 15.898 -7.781 19.406 1 91.19 130 ASP A O 1
ATOM 1055 N N . LYS A 1 131 ? 18.062 -8.32 19.375 1 90.19 131 LYS A N 1
ATOM 1056 C CA . LYS A 1 131 ? 18.344 -7.578 20.609 1 90.19 131 LYS A CA 1
ATOM 1057 C C . LYS A 1 131 ? 19.172 -6.336 20.328 1 90.19 131 LYS A C 1
ATOM 1059 O O . LYS A 1 131 ? 20.141 -6.387 19.562 1 90.19 131 LYS A O 1
ATOM 1064 N N . LYS A 1 132 ? 18.875 -5.281 21.031 1 88.56 132 LYS A N 1
ATOM 1065 C CA . LYS A 1 132 ? 19.5 -3.982 20.797 1 88.56 132 LYS A CA 1
ATOM 1066 C C . LYS A 1 132 ? 20.984 -4.02 21.125 1 88.56 132 LYS A C 1
ATOM 1068 O O . LYS A 1 132 ? 21.797 -3.422 20.406 1 88.56 132 LYS A O 1
ATOM 1073 N N . GLU A 1 133 ? 21.359 -4.742 22.109 1 85.88 133 GLU A N 1
ATOM 1074 C CA . GLU A 1 133 ? 22.734 -4.801 22.594 1 85.88 133 GLU A CA 1
ATOM 1075 C C . GLU A 1 133 ? 23.625 -5.555 21.609 1 85.88 133 GLU A C 1
ATOM 1077 O O . GLU A 1 133 ? 24.828 -5.297 21.531 1 85.88 133 GLU A O 1
ATOM 1082 N N . ILE A 1 134 ? 23.016 -6.508 20.844 1 85.44 134 ILE A N 1
ATOM 1083 C CA . ILE A 1 134 ? 23.797 -7.328 19.922 1 85.44 134 ILE A CA 1
ATOM 1084 C C . ILE A 1 134 ? 23.969 -6.586 18.594 1 85.44 134 ILE A C 1
ATOM 1086 O O . ILE A 1 134 ? 25.094 -6.395 18.125 1 85.44 134 ILE A O 1
ATOM 1090 N N . ASN A 1 135 ? 22.844 -6.148 18.031 1 89.69 135 ASN A N 1
ATOM 1091 C CA . ASN A 1 135 ? 22.859 -5.414 16.781 1 89.69 135 ASN A CA 1
ATOM 1092 C C . ASN A 1 135 ? 21.719 -4.406 16.688 1 89.69 135 ASN A C 1
ATOM 1094 O O . ASN A 1 135 ? 20.609 -4.762 16.312 1 89.69 135 ASN A O 1
ATOM 1098 N N . PRO A 1 136 ? 22.016 -3.186 16.875 1 89.06 136 PRO A N 1
ATOM 1099 C CA . PRO A 1 136 ? 20.969 -2.168 16.938 1 89.06 136 PRO A CA 1
ATOM 1100 C C . PRO A 1 136 ? 20.234 -1.989 15.609 1 89.06 136 PRO A C 1
ATOM 1102 O O . PRO A 1 136 ? 19.047 -1.664 15.594 1 89.06 136 PRO A O 1
ATOM 1105 N N . LEU A 1 137 ? 20.906 -2.195 14.508 1 89.81 137 LEU A N 1
ATOM 1106 C CA . LEU A 1 137 ? 20.266 -2.016 13.211 1 89.81 137 LEU A CA 1
ATOM 1107 C C . LEU A 1 137 ? 19.25 -3.115 12.945 1 89.81 137 LEU A C 1
ATOM 1109 O O . LEU A 1 137 ? 18.141 -2.836 12.492 1 89.81 137 LEU A O 1
ATOM 1113 N N . CYS A 1 138 ? 19.656 -4.359 13.188 1 92.94 138 CYS A N 1
ATOM 1114 C CA . CYS A 1 138 ? 18.719 -5.469 13.031 1 92.94 138 CYS A CA 1
ATOM 1115 C C . CYS A 1 138 ? 17.547 -5.332 13.992 1 92.94 138 CYS A C 1
ATOM 1117 O O . CYS A 1 138 ? 16.406 -5.617 13.633 1 92.94 138 CYS A O 1
ATOM 1119 N N . PHE A 1 139 ? 17.953 -4.863 15.188 1 93.75 139 PHE A N 1
ATOM 1120 C CA . PHE A 1 139 ? 16.922 -4.621 16.188 1 93.75 139 PHE A CA 1
ATOM 1121 C C . PHE A 1 139 ? 15.922 -3.586 15.688 1 93.75 139 PHE A C 1
ATOM 1123 O O . PHE A 1 139 ? 14.711 -3.797 15.773 1 93.75 139 PHE A O 1
ATOM 1130 N N . TYR A 1 140 ? 16.406 -2.484 15.156 1 94.56 140 TYR A N 1
ATOM 1131 C CA . TYR A 1 140 ? 15.555 -1.429 14.609 1 94.56 140 TYR A CA 1
ATOM 1132 C C . TYR A 1 140 ? 14.688 -1.961 13.477 1 94.56 140 TYR A C 1
ATOM 1134 O O . TYR A 1 140 ? 13.492 -1.641 13.398 1 94.56 140 TYR A O 1
ATOM 1142 N N . LEU A 1 141 ? 15.266 -2.748 12.625 1 95.38 141 LEU A N 1
ATOM 1143 C CA . LEU A 1 141 ? 14.539 -3.287 11.484 1 95.38 141 LEU A CA 1
ATOM 1144 C C . LEU A 1 141 ? 13.398 -4.191 11.938 1 95.38 141 LEU A C 1
ATOM 1146 O O . LEU A 1 141 ? 12.305 -4.152 11.375 1 95.38 141 LEU A O 1
ATOM 1150 N N . VAL A 1 142 ? 13.656 -4.996 12.938 1 96.81 142 VAL A N 1
ATOM 1151 C CA . VAL A 1 142 ? 12.625 -5.879 13.469 1 96.81 142 VAL A CA 1
ATOM 1152 C C . VAL A 1 142 ? 11.477 -5.051 14.039 1 96.81 142 VAL A C 1
ATOM 1154 O O . VAL A 1 142 ? 10.305 -5.324 13.758 1 96.81 142 VAL A O 1
ATOM 1157 N N . CYS A 1 143 ? 11.789 -4.012 14.773 1 96.69 143 CYS A N 1
ATOM 1158 C CA . CYS A 1 143 ? 10.766 -3.152 15.359 1 96.69 143 CYS A CA 1
ATOM 1159 C C . CYS A 1 143 ? 9.961 -2.441 14.273 1 96.69 143 CYS A C 1
ATOM 1161 O O . CYS A 1 143 ? 8.742 -2.322 14.375 1 96.69 143 CYS A O 1
ATOM 1163 N N . LYS A 1 144 ? 10.664 -1.991 13.297 1 96.38 144 LYS A N 1
ATOM 1164 C CA . LYS A 1 144 ? 10 -1.309 12.195 1 96.38 144 LYS A CA 1
ATOM 1165 C C . LYS A 1 144 ? 9.07 -2.256 11.438 1 96.38 144 LYS A C 1
ATOM 1167 O O . LYS A 1 144 ? 7.977 -1.866 11.031 1 96.38 144 LYS A O 1
ATOM 1172 N N . CYS A 1 145 ? 9.508 -3.527 11.227 1 96.25 145 CYS A N 1
ATOM 1173 C CA . CYS A 1 145 ? 8.672 -4.531 10.578 1 96.25 145 CYS A CA 1
ATOM 1174 C C . CYS A 1 145 ? 7.426 -4.82 11.406 1 96.25 145 CYS A C 1
ATOM 1176 O O . CYS A 1 145 ? 6.324 -4.949 10.859 1 96.25 145 CYS A O 1
ATOM 1178 N N . LEU A 1 146 ? 7.617 -4.93 12.688 1 96.38 146 LEU A N 1
ATOM 1179 C CA . LEU A 1 146 ? 6.48 -5.156 13.57 1 96.38 146 LEU A CA 1
ATOM 1180 C C . LEU A 1 146 ? 5.488 -3.998 13.492 1 96.38 146 LEU A C 1
ATOM 1182 O O . LEU A 1 146 ? 4.273 -4.215 13.508 1 96.38 146 LEU A O 1
ATOM 1186 N N . TYR A 1 147 ? 6.023 -2.777 13.328 1 95.38 147 TYR A N 1
ATOM 1187 C CA . TYR A 1 147 ? 5.195 -1.59 13.148 1 95.38 147 TYR A CA 1
ATOM 1188 C C . TYR A 1 147 ? 4.375 -1.689 11.867 1 95.38 147 TYR A C 1
ATOM 1190 O O . TYR A 1 147 ? 3.182 -1.379 11.867 1 95.38 147 TYR A O 1
ATOM 1198 N N . MET A 1 148 ? 4.961 -2.152 10.828 1 93.31 148 MET A N 1
ATOM 1199 C CA . MET A 1 148 ? 4.297 -2.225 9.531 1 93.31 148 MET A CA 1
ATOM 1200 C C . MET A 1 148 ? 3.236 -3.32 9.523 1 93.31 148 MET A C 1
ATOM 1202 O O . MET A 1 148 ? 2.213 -3.195 8.844 1 93.31 148 MET A O 1
ATOM 1206 N N . VAL A 1 149 ? 3.488 -4.398 10.297 1 91.5 149 VAL A N 1
ATOM 1207 C CA . VAL A 1 149 ? 2.541 -5.504 10.375 1 91.5 149 VAL A CA 1
ATOM 1208 C C . VAL A 1 149 ? 1.351 -5.105 11.242 1 91.5 149 VAL A C 1
ATOM 1210 O O . VAL A 1 149 ? 0.27 -5.691 11.133 1 91.5 149 VAL A O 1
ATOM 1213 N N . GLY A 1 150 ? 1.502 -4.105 12.156 1 92.56 150 GLY A N 1
ATOM 1214 C CA . GLY A 1 150 ? 0.44 -3.643 13.031 1 92.56 150 GLY A CA 1
ATOM 1215 C C . GLY A 1 150 ? 0.505 -4.254 14.422 1 92.56 150 GLY A C 1
ATOM 1216 O O . GLY A 1 150 ? -0.438 -4.129 15.203 1 92.56 150 GLY A O 1
ATOM 1217 N N . ASP A 1 151 ? 1.542 -5.008 14.633 1 94.19 151 ASP A N 1
ATOM 1218 C CA . ASP A 1 151 ? 1.732 -5.559 15.977 1 94.19 151 ASP A CA 1
ATOM 1219 C C . ASP A 1 151 ? 2.42 -4.551 16.891 1 94.19 151 ASP A C 1
ATOM 1221 O O . ASP A 1 151 ? 3.57 -4.75 17.297 1 94.19 151 ASP A O 1
ATOM 1225 N N . TYR A 1 152 ? 1.725 -3.516 17.328 1 96.12 152 TYR A N 1
ATOM 1226 C CA . TYR A 1 152 ? 2.254 -2.367 18.047 1 96.12 152 TYR A CA 1
ATOM 1227 C C . TYR A 1 152 ? 2.654 -2.758 19.469 1 96.12 152 TYR A C 1
ATOM 1229 O O . TYR A 1 152 ? 3.738 -2.4 19.938 1 96.12 152 TYR A O 1
ATOM 1237 N N . PRO A 1 153 ? 1.84 -3.645 20.156 1 95.31 153 PRO A N 1
ATOM 1238 C CA . PRO A 1 153 ? 2.225 -3.992 21.531 1 95.31 153 PRO A CA 1
ATOM 1239 C C . PRO A 1 153 ? 3.561 -4.727 21.594 1 95.31 153 PRO A C 1
ATOM 1241 O O . PRO A 1 153 ? 4.395 -4.418 22.453 1 95.31 153 PRO A O 1
ATOM 1244 N N . GLU A 1 154 ? 3.766 -5.621 20.688 1 94.94 154 GLU A N 1
ATOM 1245 C CA . GLU A 1 154 ? 5.031 -6.352 20.688 1 94.94 154 GLU A CA 1
ATOM 1246 C C . GLU A 1 154 ? 6.203 -5.426 20.375 1 94.94 154 GLU A C 1
ATOM 1248 O O . GLU A 1 154 ? 7.273 -5.543 20.969 1 94.94 154 GLU A O 1
ATOM 1253 N N . ALA A 1 155 ? 6.02 -4.574 19.391 1 96.12 155 ALA A N 1
ATOM 1254 C CA . ALA A 1 155 ? 7.066 -3.613 19.047 1 96.12 155 ALA A CA 1
ATOM 1255 C C . ALA A 1 155 ? 7.418 -2.732 20.25 1 96.12 155 ALA A C 1
ATOM 1257 O O . ALA A 1 155 ? 8.594 -2.482 20.516 1 96.12 155 ALA A O 1
ATOM 1258 N N . LEU A 1 156 ? 6.43 -2.242 20.969 1 95.56 156 LEU A N 1
ATOM 1259 C CA . LEU A 1 156 ? 6.633 -1.367 22.125 1 95.56 156 LEU A CA 1
ATOM 1260 C C . LEU A 1 156 ? 7.34 -2.109 23.25 1 95.56 156 LEU A C 1
ATOM 1262 O O . LEU A 1 156 ? 8.188 -1.534 23.953 1 95.56 156 LEU A O 1
ATOM 1266 N N . ASP A 1 157 ? 6.961 -3.355 23.422 1 94.19 157 ASP A N 1
ATOM 1267 C CA . ASP A 1 157 ? 7.605 -4.176 24.453 1 94.19 157 ASP A CA 1
ATOM 1268 C C . ASP A 1 157 ? 9.102 -4.332 24.172 1 94.19 157 ASP A C 1
ATOM 1270 O O . ASP A 1 157 ? 9.922 -4.273 25.078 1 94.19 157 ASP A O 1
ATOM 1274 N N . LEU A 1 158 ? 9.438 -4.547 22.953 1 93.62 158 LEU A N 1
ATOM 1275 C CA . LEU A 1 158 ? 10.836 -4.68 22.562 1 93.62 158 LEU A CA 1
ATOM 1276 C C . LEU A 1 158 ? 11.586 -3.369 22.781 1 93.62 158 LEU A C 1
ATOM 1278 O O . LEU A 1 158 ? 12.711 -3.371 23.297 1 93.62 158 LEU A O 1
ATOM 1282 N N . LEU A 1 159 ? 10.977 -2.268 22.406 1 94 159 LEU A N 1
ATOM 1283 C CA . LEU A 1 159 ? 11.625 -0.96 22.469 1 94 159 LEU A CA 1
ATOM 1284 C C . LEU A 1 159 ? 11.766 -0.492 23.922 1 94 159 LEU A C 1
ATOM 1286 O O . LEU A 1 159 ? 12.695 0.257 24.234 1 94 159 LEU A O 1
ATOM 1290 N N . SER A 1 160 ? 10.852 -0.891 24.781 1 87.94 160 SER A N 1
ATOM 1291 C CA . SER A 1 160 ? 10.852 -0.432 26.156 1 87.94 160 SER A CA 1
ATOM 1292 C C . SER A 1 160 ? 11.625 -1.388 27.062 1 87.94 160 SER A C 1
ATOM 1294 O O . SER A 1 160 ? 11.836 -1.104 28.234 1 87.94 160 SER A O 1
ATOM 1296 N N . GLY A 1 161 ? 11.953 -2.541 26.531 1 77 161 GLY A N 1
ATOM 1297 C CA . GLY A 1 161 ? 12.602 -3.539 27.375 1 77 161 GLY A CA 1
ATOM 1298 C C . GLY A 1 161 ? 13.938 -3.08 27.938 1 77 161 GLY A C 1
ATOM 1299 O O . GLY A 1 161 ? 14.617 -2.254 27.312 1 77 161 GLY A O 1
ATOM 1300 N N . GLU A 1 162 ? 14.172 -3.309 29.25 1 67.25 162 GLU A N 1
ATOM 1301 C CA . GLU A 1 162 ? 15.414 -3.006 29.953 1 67.25 162 GLU A CA 1
ATOM 1302 C C . GLU A 1 162 ? 16.594 -3.766 29.344 1 67.25 162 GLU A C 1
ATOM 1304 O O . GLU A 1 162 ? 16.422 -4.875 28.828 1 67.25 162 GLU A O 1
ATOM 1309 N N . PRO A 1 163 ? 17.703 -2.965 29.078 1 62.34 163 PRO A N 1
ATOM 1310 C CA . PRO A 1 163 ? 18.891 -3.646 28.562 1 62.34 163 PRO A CA 1
ATOM 1311 C C . PRO A 1 163 ? 19.156 -4.98 29.25 1 62.34 163 PRO A C 1
ATOM 1313 O O . PRO A 1 163 ? 19.047 -5.078 30.469 1 62.34 163 PRO A O 1
ATOM 1316 N N . GLN A 1 164 ? 18.938 -6.07 28.656 1 55.72 164 GLN A N 1
ATOM 1317 C CA . GLN A 1 164 ? 19.297 -7.367 29.219 1 55.72 164 GLN A CA 1
ATOM 1318 C C . GLN A 1 164 ? 20.797 -7.598 29.156 1 55.72 164 GLN A C 1
ATOM 1320 O O . GLN A 1 164 ? 21.453 -7.223 28.188 1 55.72 164 GLN A O 1
ATOM 1325 N N . ASN A 1 165 ? 21.484 -7.625 30.297 1 48.81 165 ASN A N 1
ATOM 1326 C CA . ASN A 1 165 ? 22.891 -7.992 30.375 1 48.81 165 ASN A CA 1
ATOM 1327 C C . ASN A 1 165 ? 23.203 -9.219 29.531 1 48.81 165 ASN A C 1
ATOM 1329 O O . ASN A 1 165 ? 22.938 -10.352 29.938 1 48.81 165 ASN A O 1
ATOM 1333 N N . VAL A 1 166 ? 23.031 -9.148 28.328 1 50.03 166 VAL A N 1
ATOM 1334 C CA . VAL A 1 166 ? 23.328 -10.312 27.5 1 50.03 166 VAL A CA 1
ATOM 1335 C C . VAL A 1 166 ? 24.828 -10.57 27.484 1 50.03 166 VAL A C 1
ATOM 1337 O O . VAL A 1 166 ? 25.625 -9.664 27.219 1 50.03 166 VAL A O 1
ATOM 1340 N N . HIS A 1 167 ? 25.375 -11.422 28.297 1 46 167 HIS A N 1
ATOM 1341 C CA . HIS A 1 167 ? 26.734 -11.93 28.109 1 46 167 HIS A CA 1
ATOM 1342 C C . HIS A 1 167 ? 27 -12.258 26.641 1 46 167 HIS A C 1
ATOM 1344 O O . HIS A 1 167 ? 26.25 -13.039 26.031 1 46 167 HIS A O 1
ATOM 1350 N N . LEU A 1 168 ? 27.516 -11.367 25.906 1 45.16 168 LEU A N 1
ATOM 1351 C CA . LEU A 1 168 ? 27.953 -11.391 24.5 1 45.16 168 LEU A CA 1
ATOM 1352 C C . LEU A 1 168 ? 28.484 -12.773 24.125 1 45.16 168 LEU A C 1
ATOM 1354 O O . LEU A 1 168 ? 28.922 -12.984 23 1 45.16 168 LEU A O 1
ATOM 1358 N N . THR A 1 169 ? 28.859 -13.641 25.078 1 42.19 169 THR A N 1
ATOM 1359 C CA . THR A 1 169 ? 29.578 -14.852 24.672 1 42.19 169 THR A CA 1
ATOM 1360 C C . THR A 1 169 ? 28.75 -15.648 23.672 1 42.19 169 THR A C 1
ATOM 1362 O O . THR A 1 169 ? 29.297 -16.375 22.844 1 42.19 169 THR A O 1
ATOM 1365 N N . ASP A 1 170 ? 27.469 -15.93 23.828 1 41.22 170 ASP A N 1
ATOM 1366 C CA . ASP A 1 170 ? 26.797 -17.078 23.234 1 41.22 170 ASP A CA 1
ATOM 1367 C C . ASP A 1 170 ? 26.172 -16.688 21.891 1 41.22 170 ASP A C 1
ATOM 1369 O O . ASP A 1 170 ? 25.359 -17.438 21.344 1 41.22 170 ASP A O 1
ATOM 1373 N N . ALA A 1 171 ? 26.125 -15.477 21.453 1 44.59 171 ALA A N 1
ATOM 1374 C CA . ALA A 1 171 ? 25.469 -15.32 20.156 1 44.59 171 ALA A CA 1
ATOM 1375 C C . ALA A 1 171 ? 26.344 -15.891 19.047 1 44.59 171 ALA A C 1
ATOM 1377 O O . ALA A 1 171 ? 27.531 -15.57 18.953 1 44.59 171 ALA A O 1
ATOM 1378 N N . PRO A 1 172 ? 26.016 -16.984 18.516 1 45.69 172 PRO A N 1
ATOM 1379 C CA . PRO A 1 172 ? 26.859 -17.641 17.516 1 45.69 172 PRO A CA 1
ATOM 1380 C C . PRO A 1 172 ? 27.5 -16.656 16.547 1 45.69 172 PRO A C 1
ATOM 1382 O O . PRO A 1 172 ? 28.438 -17.016 15.828 1 45.69 172 PRO A O 1
ATOM 1385 N N . PHE A 1 173 ? 26.844 -15.617 16.156 1 45.97 173 PHE A N 1
ATOM 1386 C CA . PHE A 1 173 ? 27.344 -14.719 15.117 1 45.97 173 PHE A CA 1
ATOM 1387 C C . PHE A 1 173 ? 28.062 -13.523 15.742 1 45.97 173 PHE A C 1
ATOM 1389 O O . PHE A 1 173 ? 27.469 -12.461 15.93 1 45.97 173 PHE A O 1
ATOM 1396 N N . SER A 1 174 ? 28.859 -13.68 16.75 1 41.97 174 SER A N 1
ATOM 1397 C CA . SER A 1 174 ? 29.656 -12.672 17.422 1 41.97 174 SER A CA 1
ATOM 1398 C C . SER A 1 174 ? 30.5 -11.875 16.438 1 41.97 174 SER A C 1
ATOM 1400 O O . SER A 1 174 ? 31.328 -12.445 15.711 1 41.97 174 SER A O 1
ATOM 1402 N N . CYS A 1 175 ? 30.031 -10.945 15.828 1 43.34 175 CYS A N 1
ATOM 1403 C CA . CYS A 1 175 ? 30.844 -10.031 15.047 1 43.34 175 CYS A CA 1
ATOM 1404 C C . CYS A 1 175 ? 32.062 -9.586 15.844 1 43.34 175 CYS A C 1
ATOM 1406 O O . CYS A 1 175 ? 31.953 -9.172 17 1 43.34 175 CYS A O 1
ATOM 1408 N N . THR A 1 176 ? 33.188 -10.016 15.547 1 45.56 176 THR A N 1
ATOM 1409 C CA . THR A 1 176 ? 34.406 -9.445 16.078 1 45.56 176 THR A CA 1
ATOM 1410 C C . THR A 1 176 ? 34.344 -7.926 16.125 1 45.56 176 THR A C 1
ATOM 1412 O O . THR A 1 176 ? 33.594 -7.309 15.359 1 45.56 176 THR A O 1
ATOM 1415 N N . SER A 1 177 ? 34.812 -7.258 17.25 1 46.53 177 SER A N 1
ATOM 1416 C CA . SER A 1 177 ? 34.875 -5.832 17.562 1 46.53 177 SER A CA 1
ATOM 1417 C C . SER A 1 177 ? 35.188 -5.016 16.312 1 46.53 177 SER A C 1
ATOM 1419 O O . SER A 1 177 ? 34.562 -3.967 16.078 1 46.53 177 SER A O 1
ATOM 1421 N N . ARG A 1 178 ? 36.094 -5.457 15.469 1 46.5 178 ARG A N 1
ATOM 1422 C CA . ARG A 1 178 ? 36.531 -4.703 14.305 1 46.5 178 ARG A CA 1
ATOM 1423 C C . ARG A 1 178 ? 35.469 -4.676 13.219 1 46.5 178 ARG A C 1
ATOM 1425 O O . ARG A 1 178 ? 35.281 -3.652 12.562 1 46.5 178 ARG A O 1
ATOM 1432 N N . ARG A 1 179 ? 34.812 -5.793 13.094 1 47.59 179 ARG A N 1
ATOM 1433 C CA . ARG A 1 179 ? 33.812 -5.898 12.047 1 47.59 179 ARG A CA 1
ATOM 1434 C C . ARG A 1 179 ? 32.562 -5.113 12.406 1 47.59 179 ARG A C 1
ATOM 1436 O O . ARG A 1 179 ? 31.891 -4.574 11.531 1 47.59 179 ARG A O 1
ATOM 1443 N N . LYS A 1 180 ? 32.312 -4.949 13.688 1 51.41 180 LYS A N 1
ATOM 1444 C CA . LYS A 1 180 ? 31.219 -4.129 14.164 1 51.41 180 LYS A CA 1
ATOM 1445 C C . LYS A 1 180 ? 31.391 -2.668 13.758 1 51.41 180 LYS A C 1
ATOM 1447 O O . LYS A 1 180 ? 30.438 -2.012 13.336 1 51.41 180 LYS A O 1
ATOM 1452 N N . SER A 1 181 ? 32.656 -2.234 13.883 1 52.62 181 SER A N 1
ATOM 1453 C CA . SER A 1 181 ? 32.969 -0.833 13.602 1 52.62 181 SER A CA 1
ATOM 1454 C C . SER A 1 181 ? 32.812 -0.516 12.125 1 52.62 181 SER A C 1
ATOM 1456 O O . SER A 1 181 ? 32.25 0.526 11.766 1 52.62 181 SER A O 1
ATOM 1458 N N . LYS A 1 182 ? 33.25 -1.477 11.234 1 54.88 182 LYS A N 1
ATOM 1459 C CA . LYS A 1 182 ? 33.188 -1.215 9.797 1 54.88 182 LYS A CA 1
ATOM 1460 C C . LYS A 1 182 ? 31.75 -1.27 9.289 1 54.88 182 LYS A C 1
ATOM 1462 O O . LYS A 1 182 ? 31.359 -0.485 8.422 1 54.88 182 LYS A O 1
ATOM 1467 N N . TRP A 1 183 ? 31.078 -2.148 9.938 1 54.06 183 TRP A N 1
ATOM 1468 C CA . TRP A 1 183 ? 29.656 -2.33 9.602 1 54.06 183 TRP A CA 1
ATOM 1469 C C . TRP A 1 183 ? 28.859 -1.074 9.922 1 54.06 183 TRP A C 1
ATOM 1471 O O . TRP A 1 183 ? 28.047 -0.627 9.109 1 54.06 183 TRP A O 1
ATOM 1481 N N . MET A 1 184 ? 29.156 -0.571 11.062 1 55.84 184 MET A N 1
ATOM 1482 C CA . MET A 1 184 ? 28.438 0.619 11.508 1 55.84 184 MET A CA 1
ATOM 1483 C C . MET A 1 184 ? 28.797 1.827 10.648 1 55.84 184 MET A C 1
ATOM 1485 O O . MET A 1 184 ? 27.953 2.695 10.414 1 55.84 184 MET A O 1
ATOM 1489 N N . LYS A 1 185 ? 29.938 1.826 10.094 1 56.06 185 LYS A N 1
ATOM 1490 C CA . LYS A 1 185 ? 30.391 2.928 9.242 1 56.06 185 LYS A CA 1
ATOM 1491 C C . LYS A 1 185 ? 29.703 2.879 7.875 1 56.06 185 LYS A C 1
ATOM 1493 O O . LYS A 1 185 ? 29.312 3.914 7.336 1 56.06 185 LYS A O 1
ATOM 1498 N N . LYS A 1 186 ? 29.562 1.609 7.34 1 56.72 186 LYS A N 1
ATOM 1499 C CA . LYS A 1 186 ? 29.047 1.399 5.996 1 56.72 186 LYS A CA 1
ATOM 1500 C C . LYS A 1 186 ? 27.578 1.807 5.906 1 56.72 186 LYS A C 1
ATOM 1502 O O . LYS A 1 186 ? 27.125 2.342 4.887 1 56.72 186 LYS A O 1
ATOM 1507 N N . TYR A 1 187 ? 26.859 1.527 6.922 1 54.22 187 TYR A N 1
ATOM 1508 C CA . TYR A 1 187 ? 25.438 1.855 6.863 1 54.22 187 TYR A CA 1
ATOM 1509 C C . TYR A 1 187 ? 25.125 3.072 7.723 1 54.22 187 TYR A C 1
ATOM 1511 O O . TYR A 1 187 ? 24 3.219 8.219 1 54.22 187 TYR A O 1
ATOM 1519 N N . GLY A 1 188 ? 26.234 4.082 7.77 1 51.59 188 GLY A N 1
ATOM 1520 C CA . GLY A 1 188 ? 26.094 5.371 8.43 1 51.59 188 GLY A CA 1
ATOM 1521 C C . GLY A 1 188 ? 25.938 5.262 9.93 1 51.59 188 GLY A C 1
ATOM 1522 O O . GLY A 1 188 ? 25.312 6.117 10.562 1 51.59 188 GLY A O 1
ATOM 1523 N N . GLN A 1 189 ? 26.297 4.074 10.453 1 53.28 189 GLN A N 1
ATOM 1524 C CA . GLN A 1 189 ? 26.094 3.777 11.875 1 53.28 189 GLN A CA 1
ATOM 1525 C C . GLN A 1 189 ? 27 4.641 12.742 1 53.28 189 GLN A C 1
ATOM 1527 O O . GLN A 1 189 ? 27.016 4.488 13.969 1 53.28 189 GLN A O 1
ATOM 1532 N N . LYS A 1 190 ? 27.875 5.359 12.07 1 52.59 190 LYS A N 1
ATOM 1533 C CA . LYS A 1 190 ? 28.594 6.164 13.062 1 52.59 190 LYS A CA 1
ATOM 1534 C C . LYS A 1 190 ? 27.609 6.945 13.938 1 52.59 190 LYS A C 1
ATOM 1536 O O . LYS A 1 190 ? 27.938 7.297 15.07 1 52.59 190 LYS A O 1
ATOM 1541 N N . LYS A 1 191 ? 26.484 7.102 13.32 1 60.47 191 LYS A N 1
ATOM 1542 C CA . LYS A 1 191 ? 25.578 7.969 14.062 1 60.47 191 LYS A CA 1
ATOM 1543 C C . LYS A 1 191 ? 24.609 7.152 14.922 1 60.47 191 LYS A C 1
ATOM 1545 O O . LYS A 1 191 ? 24.328 5.996 14.609 1 60.47 191 LYS A O 1
ATOM 1550 N N . ASN A 1 192 ? 24.297 7.605 16 1 76.19 192 ASN A N 1
ATOM 1551 C CA . ASN A 1 192 ? 23.438 7.148 17.078 1 76.19 192 ASN A CA 1
ATOM 1552 C C . ASN A 1 192 ? 22.062 6.707 16.547 1 76.19 192 ASN A C 1
ATOM 1554 O O . ASN A 1 192 ? 21.453 7.414 15.75 1 76.19 192 ASN A O 1
ATOM 1558 N N . ILE A 1 193 ? 21.719 5.312 16.594 1 87.88 193 ILE A N 1
ATOM 1559 C CA . ILE A 1 193 ? 20.453 4.754 16.141 1 87.88 193 ILE A CA 1
ATOM 1560 C C . ILE A 1 193 ? 19.328 5.164 17.094 1 87.88 193 ILE A C 1
ATOM 1562 O O . ILE A 1 193 ? 18.141 5.012 16.781 1 87.88 193 ILE A O 1
ATOM 1566 N N . GLU A 1 194 ? 19.703 5.809 18.172 1 89.75 194 GLU A N 1
ATOM 1567 C CA . GLU A 1 194 ? 18.766 6.086 19.25 1 89.75 194 GLU A CA 1
ATOM 1568 C C . GLU A 1 194 ? 17.625 7 18.781 1 89.75 194 GLU A C 1
ATOM 1570 O O . GLU A 1 194 ? 16.453 6.754 19.094 1 89.75 194 GLU A O 1
ATOM 1575 N N . PRO A 1 195 ? 17.953 8.008 18 1 91.88 195 PRO A N 1
ATOM 1576 C CA . PRO A 1 195 ? 16.844 8.859 17.547 1 91.88 195 PRO A CA 1
ATOM 1577 C C . PRO A 1 195 ? 15.828 8.109 16.688 1 91.88 195 PRO A C 1
ATOM 1579 O O . PRO A 1 195 ? 14.625 8.352 16.797 1 91.88 195 PRO A O 1
ATOM 1582 N N . SER A 1 196 ? 16.297 7.188 15.875 1 93.62 196 SER A N 1
ATOM 1583 C CA . SER A 1 196 ? 15.406 6.406 15.023 1 93.62 196 SER A CA 1
ATOM 1584 C C . SER A 1 196 ? 14.508 5.496 15.859 1 93.62 196 SER A C 1
ATOM 1586 O O . SER A 1 196 ? 13.328 5.332 15.555 1 93.62 196 SER A O 1
ATOM 1588 N N . LEU A 1 197 ? 15.094 4.922 16.891 1 94.69 197 LEU A N 1
ATOM 1589 C CA . LEU A 1 197 ? 14.32 4.066 17.781 1 94.69 197 LEU A CA 1
ATOM 1590 C C . LEU A 1 197 ? 13.266 4.875 18.547 1 94.69 197 LEU A C 1
ATOM 1592 O O . LEU A 1 197 ? 12.133 4.418 18.703 1 94.69 197 LEU A O 1
ATOM 1596 N N . THR A 1 198 ? 13.648 6.07 18.922 1 95.5 198 THR A N 1
ATOM 1597 C CA . THR A 1 198 ? 12.742 6.926 19.688 1 95.5 198 THR A CA 1
ATOM 1598 C C . THR A 1 198 ? 11.602 7.422 18.797 1 95.5 198 THR A C 1
ATOM 1600 O O . THR A 1 198 ? 10.461 7.535 19.25 1 95.5 198 THR A O 1
ATOM 1603 N N . VAL A 1 199 ? 11.875 7.766 17.578 1 96.44 199 VAL A N 1
ATOM 1604 C CA . VAL A 1 199 ? 10.836 8.172 16.641 1 96.44 199 VAL A CA 1
ATOM 1605 C C . VAL A 1 199 ? 9.852 7.027 16.422 1 96.44 199 VAL A C 1
ATOM 1607 O O . VAL A 1 199 ? 8.641 7.238 16.406 1 96.44 199 VAL A O 1
ATOM 1610 N N . LEU A 1 200 ? 10.461 5.848 16.234 1 96.31 200 LEU A N 1
ATOM 1611 C CA . LEU A 1 200 ? 9.609 4.684 16.016 1 96.31 200 LEU A CA 1
ATOM 1612 C C . LEU A 1 200 ? 8.703 4.449 17.219 1 96.31 200 LEU A C 1
ATOM 1614 O O . LEU A 1 200 ? 7.527 4.125 17.062 1 96.31 200 LEU A O 1
ATOM 1618 N N . LYS A 1 201 ? 9.258 4.559 18.406 1 96.69 201 LYS A N 1
ATOM 1619 C CA . LYS A 1 201 ? 8.469 4.441 19.625 1 96.69 201 LYS A CA 1
ATOM 1620 C C . LYS A 1 201 ? 7.332 5.461 19.656 1 96.69 201 LYS A C 1
ATOM 1622 O O . LYS A 1 201 ? 6.207 5.133 20.031 1 96.69 201 LYS A O 1
ATOM 1627 N N . ALA A 1 202 ? 7.613 6.688 19.219 1 97.12 202 ALA A N 1
ATOM 1628 C CA . ALA A 1 202 ? 6.609 7.746 19.156 1 97.12 202 ALA A CA 1
ATOM 1629 C C . ALA A 1 202 ? 5.508 7.398 18.156 1 97.12 202 ALA A C 1
ATOM 1631 O O . ALA A 1 202 ? 4.324 7.574 18.453 1 97.12 202 ALA A O 1
ATOM 1632 N N . GLN A 1 203 ? 5.887 6.906 17.047 1 96.31 203 GLN A N 1
ATOM 1633 C CA . GLN A 1 203 ? 4.93 6.527 16.016 1 96.31 203 GLN A CA 1
ATOM 1634 C C . GLN A 1 203 ? 4 5.422 16.5 1 96.31 203 GLN A C 1
ATOM 1636 O O . GLN A 1 203 ? 2.801 5.438 16.219 1 96.31 203 GLN A O 1
ATOM 1641 N N . ILE A 1 204 ? 4.574 4.453 17.188 1 96.94 204 ILE A N 1
ATOM 1642 C CA . ILE A 1 204 ? 3.787 3.348 17.719 1 96.94 204 ILE A CA 1
ATOM 1643 C C . ILE A 1 204 ? 2.771 3.875 18.734 1 96.94 204 ILE A C 1
ATOM 1645 O O . ILE A 1 204 ? 1.591 3.523 18.672 1 96.94 204 ILE A O 1
ATOM 1649 N N . HIS A 1 205 ? 3.164 4.75 19.594 1 96.06 205 HIS A N 1
ATOM 1650 C CA . HIS A 1 205 ? 2.258 5.352 20.562 1 96.06 205 HIS A CA 1
ATOM 1651 C C . HIS A 1 205 ? 1.156 6.148 19.875 1 96.06 205 HIS A C 1
ATOM 1653 O O . HIS A 1 205 ? 0.009 6.152 20.328 1 96.06 205 HIS A O 1
ATOM 1659 N N . GLU A 1 206 ? 1.519 6.824 18.859 1 93 206 GLU A N 1
ATOM 1660 C CA . GLU A 1 206 ? 0.527 7.594 18.125 1 93 206 GLU A CA 1
ATOM 1661 C C . GLU A 1 206 ? -0.54 6.684 17.516 1 93 206 GLU A C 1
ATOM 1663 O O . GLU A 1 206 ? -1.734 6.98 17.594 1 93 206 GLU A O 1
ATOM 1668 N N . LYS A 1 207 ? -0.098 5.539 16.953 1 92.62 207 LYS A N 1
ATOM 1669 C CA . LYS A 1 207 ? -1.04 4.59 16.359 1 92.62 207 LYS A CA 1
ATOM 1670 C C . LYS A 1 207 ? -1.925 3.955 17.422 1 92.62 207 LYS A C 1
ATOM 1672 O O . LYS A 1 207 ? -3.08 3.617 17.156 1 92.62 207 LYS A O 1
ATOM 1677 N N . MET A 1 208 ? -1.378 3.854 18.578 1 93.31 208 MET A N 1
ATOM 1678 C CA . MET A 1 208 ? -2.133 3.283 19.688 1 93.31 208 MET A CA 1
ATOM 1679 C C . MET A 1 208 ? -2.977 4.348 20.375 1 93.31 208 MET A C 1
ATOM 1681 O O . MET A 1 208 ? -3.561 4.098 21.438 1 93.31 208 MET A O 1
ATOM 1685 N N . GLU A 1 209 ? -2.969 5.625 19.844 1 88.5 209 GLU A N 1
ATOM 1686 C CA . GLU A 1 209 ? -3.762 6.77 20.281 1 88.5 209 GLU A CA 1
ATOM 1687 C C . GLU A 1 209 ? -3.314 7.258 21.656 1 88.5 209 GLU A C 1
ATOM 1689 O O . GLU A 1 209 ? -4.129 7.754 22.438 1 88.5 209 GLU A O 1
ATOM 1694 N N . ASN A 1 210 ? -2.088 6.863 21.984 1 92.56 210 ASN A N 1
ATOM 1695 C CA . ASN A 1 210 ? -1.435 7.496 23.125 1 92.56 210 ASN A CA 1
ATOM 1696 C C . ASN A 1 210 ? -0.719 8.781 22.719 1 92.56 210 ASN A C 1
ATOM 1698 O O . ASN A 1 210 ? 0.511 8.82 22.656 1 92.56 210 ASN A O 1
ATOM 1702 N N . ARG A 1 211 ? -1.426 9.797 22.625 1 91.25 211 ARG A N 1
ATOM 1703 C CA . ARG A 1 211 ? -0.957 11.023 21.984 1 91.25 211 ARG A CA 1
ATOM 1704 C C . ARG A 1 211 ? 0.061 11.75 22.859 1 91.25 211 ARG A C 1
ATOM 1706 O O . ARG A 1 211 ? 1.056 12.273 22.359 1 91.25 211 ARG A O 1
ATOM 1713 N N . ILE A 1 212 ? -0.144 11.797 24.141 1 92.75 212 ILE A N 1
ATOM 1714 C CA . ILE A 1 212 ? 0.729 12.531 25.047 1 92.75 212 ILE A CA 1
ATOM 1715 C C . ILE A 1 212 ? 2.111 11.883 25.062 1 92.75 212 ILE A C 1
ATOM 1717 O O . ILE A 1 212 ? 3.127 12.562 24.922 1 92.75 212 ILE A O 1
ATOM 1721 N N . VAL A 1 213 ? 2.125 10.562 25.219 1 95.44 213 VAL A N 1
ATOM 1722 C CA . VAL A 1 213 ? 3.387 9.828 25.266 1 95.44 213 VAL A CA 1
ATOM 1723 C C . VAL A 1 213 ? 4.082 9.914 23.906 1 95.44 213 VAL A C 1
ATOM 1725 O O . VAL A 1 213 ? 5.309 10.008 23.828 1 95.44 213 VAL A O 1
ATOM 1728 N N . ALA A 1 214 ? 3.291 9.852 22.844 1 96.25 214 ALA A N 1
ATOM 1729 C CA . ALA A 1 214 ? 3.846 9.992 21.5 1 96.25 214 ALA A CA 1
ATOM 1730 C C . ALA A 1 214 ? 4.555 11.336 21.344 1 96.25 214 ALA A C 1
ATOM 1732 O O . ALA A 1 214 ? 5.684 11.398 20.859 1 96.25 214 ALA A O 1
ATOM 1733 N N . ALA A 1 215 ? 3.918 12.422 21.766 1 96.62 215 ALA A N 1
ATOM 1734 C CA . ALA A 1 215 ? 4.488 13.766 21.672 1 96.62 215 ALA A CA 1
ATOM 1735 C C . ALA A 1 215 ? 5.793 13.867 22.453 1 96.62 215 ALA A C 1
ATOM 1737 O O . ALA A 1 215 ? 6.766 14.461 21.984 1 96.62 215 ALA A O 1
ATOM 1738 N N . GLU A 1 216 ? 5.812 13.266 23.609 1 96.75 216 GLU A N 1
ATOM 1739 C CA . GLU A 1 216 ? 7.012 13.305 24.438 1 96.75 216 GLU A CA 1
ATOM 1740 C C . GLU A 1 216 ? 8.172 12.586 23.766 1 96.75 216 GLU A C 1
ATOM 1742 O O . GLU A 1 216 ? 9.312 13.055 23.812 1 96.75 216 GLU A O 1
ATOM 1747 N N . ASN A 1 217 ? 7.871 11.477 23.203 1 96.94 217 ASN A N 1
ATOM 1748 C CA . ASN A 1 217 ? 8.922 10.734 22.516 1 96.94 217 ASN A CA 1
ATOM 1749 C C . ASN A 1 217 ? 9.391 11.453 21.25 1 96.94 217 ASN A C 1
ATOM 1751 O O . ASN A 1 217 ? 10.57 11.406 20.906 1 96.94 217 ASN A O 1
ATOM 1755 N N . TYR A 1 218 ? 8.5 12.094 20.531 1 97.12 218 TYR A N 1
ATOM 1756 C CA . TYR A 1 218 ? 8.922 12.906 19.391 1 97.12 218 TYR A CA 1
ATOM 1757 C C . TYR A 1 218 ? 9.836 14.031 19.844 1 97.12 218 TYR A C 1
ATOM 1759 O O . TYR A 1 218 ? 10.844 14.328 19.188 1 97.12 218 TYR A O 1
ATOM 1767 N N . LYS A 1 219 ? 9.469 14.695 20.938 1 96.69 219 LYS A N 1
ATOM 1768 C CA . LYS A 1 219 ? 10.312 15.758 21.484 1 96.69 219 LYS A CA 1
ATOM 1769 C C . LYS A 1 219 ? 11.703 15.234 21.844 1 96.69 219 LYS A C 1
ATOM 1771 O O . LYS A 1 219 ? 12.711 15.867 21.516 1 96.69 219 LYS A O 1
ATOM 1776 N N . LYS A 1 220 ? 11.719 14.07 22.469 1 95.31 220 LYS A N 1
ATOM 1777 C CA . LYS A 1 220 ? 12.984 13.445 22.844 1 95.31 220 LYS A CA 1
ATOM 1778 C C . LYS A 1 220 ? 13.82 13.109 21.609 1 95.31 220 LYS A C 1
ATOM 1780 O O . LYS A 1 220 ? 15.039 13.297 21.609 1 95.31 220 LYS A O 1
ATOM 1785 N N . ALA A 1 221 ? 13.188 12.586 20.594 1 95.25 221 ALA A N 1
ATOM 1786 C CA . ALA A 1 221 ? 13.891 12.25 19.359 1 95.25 221 ALA A CA 1
ATOM 1787 C C . ALA A 1 221 ? 14.516 13.492 18.719 1 95.25 221 ALA A C 1
ATOM 1789 O O . ALA A 1 221 ? 15.641 13.445 18.219 1 95.25 221 ALA A O 1
ATOM 1790 N N . LEU A 1 222 ? 13.805 14.594 18.734 1 93.88 222 LEU A N 1
ATOM 1791 C CA . LEU A 1 222 ? 14.289 15.844 18.172 1 93.88 222 LEU A CA 1
ATOM 1792 C C . LEU A 1 222 ? 15.469 16.391 18.969 1 93.88 222 LEU A C 1
ATOM 1794 O O . LEU A 1 222 ? 16.375 17 18.406 1 93.88 222 LEU A O 1
ATOM 1798 N N . GLU A 1 223 ? 15.453 16.141 20.25 1 91.81 223 GLU A N 1
ATOM 1799 C CA . GLU A 1 223 ? 16.578 16.547 21.094 1 91.81 223 GLU A CA 1
ATOM 1800 C C . GLU A 1 223 ? 17.828 15.727 20.766 1 91.81 223 GLU A C 1
ATOM 1802 O O . GLU A 1 223 ? 18.938 16.25 20.828 1 91.81 223 GLU A O 1
ATOM 1807 N N . GLN A 1 224 ? 17.562 14.469 20.438 1 91.12 224 GLN A N 1
ATOM 1808 C CA . GLN A 1 224 ? 18.656 13.57 20.125 1 91.12 224 GLN A CA 1
ATOM 1809 C C . GLN A 1 224 ? 19.234 13.875 18.734 1 91.12 224 GLN A C 1
ATOM 1811 O O . GLN A 1 224 ? 20.438 13.695 18.5 1 91.12 224 GLN A O 1
ATOM 1816 N N . ASP A 1 225 ? 18.375 14.266 17.844 1 91.38 225 ASP A N 1
ATOM 1817 C CA . ASP A 1 225 ? 18.766 14.602 16.469 1 91.38 225 ASP A CA 1
ATOM 1818 C C . ASP A 1 225 ? 17.938 15.758 15.93 1 91.38 225 ASP A C 1
ATOM 1820 O O . ASP A 1 225 ? 16.828 15.555 15.445 1 91.38 225 ASP A O 1
ATOM 1824 N N . ILE A 1 226 ? 18.531 16.922 15.82 1 90.12 226 ILE A N 1
ATOM 1825 C CA . ILE A 1 226 ? 17.844 18.141 15.406 1 90.12 226 ILE A CA 1
ATOM 1826 C C . ILE A 1 226 ? 17.469 18.031 13.93 1 90.12 226 ILE A C 1
ATOM 1828 O O . ILE A 1 226 ? 16.547 18.719 13.461 1 90.12 226 ILE A O 1
ATOM 1832 N N . PHE A 1 227 ? 18.109 17.094 13.18 1 90.69 227 PHE A N 1
ATOM 1833 C CA . PHE A 1 227 ? 17.891 17 11.742 1 90.69 227 PHE A CA 1
ATOM 1834 C C . PHE A 1 227 ? 16.719 16.078 11.43 1 90.69 227 PHE A C 1
ATOM 1836 O O . PHE A 1 227 ? 16.344 15.922 10.266 1 90.69 227 PHE A O 1
ATOM 1843 N N . CYS A 1 228 ? 16.141 15.5 12.469 1 92.81 228 CYS A N 1
ATOM 1844 C CA . CYS A 1 228 ? 15.047 14.562 12.273 1 92.81 228 CYS A CA 1
ATOM 1845 C C . CYS A 1 228 ? 13.742 15.305 11.984 1 92.81 228 CYS A C 1
ATOM 1847 O O . CYS A 1 228 ? 12.898 15.453 12.875 1 92.81 228 CYS A O 1
ATOM 1849 N N . TYR A 1 229 ? 13.492 15.672 10.812 1 93.25 229 TYR A N 1
ATOM 1850 C CA . TYR A 1 229 ? 12.305 16.422 10.406 1 93.25 229 TYR A CA 1
ATOM 1851 C C . TYR A 1 229 ? 11.039 15.617 10.664 1 93.25 229 TYR A C 1
ATOM 1853 O O . TYR A 1 229 ? 9.984 16.188 10.953 1 93.25 229 TYR A O 1
ATOM 1861 N N . GLU A 1 230 ? 11.164 14.328 10.523 1 94.31 230 GLU A N 1
ATOM 1862 C CA . GLU A 1 230 ? 10.008 13.461 10.727 1 94.31 230 GLU A CA 1
ATOM 1863 C C . GLU A 1 230 ? 9.391 13.68 12.109 1 94.31 230 GLU A C 1
ATOM 1865 O O . GLU A 1 230 ? 8.172 13.742 12.242 1 94.31 230 GLU A O 1
ATOM 1870 N N . ALA A 1 231 ? 10.219 13.75 13.086 1 95.62 231 ALA A N 1
ATOM 1871 C CA . ALA A 1 231 ? 9.75 13.984 14.445 1 95.62 231 ALA A CA 1
ATOM 1872 C C . ALA A 1 231 ? 9.133 15.375 14.578 1 95.62 231 ALA A C 1
ATOM 1874 O O . ALA A 1 231 ? 8.055 15.531 15.164 1 95.62 231 ALA A O 1
ATOM 1875 N N . PHE A 1 232 ? 9.812 16.344 13.984 1 95.56 232 PHE A N 1
ATOM 1876 C CA . PHE A 1 232 ? 9.312 17.719 14.031 1 95.56 232 PHE A CA 1
ATOM 1877 C C . PHE A 1 232 ? 7.973 17.828 13.32 1 95.56 232 PHE A C 1
ATOM 1879 O O . PHE A 1 232 ? 7.035 18.438 13.844 1 95.56 232 PHE A O 1
ATOM 1886 N N . SER A 1 233 ? 7.887 17.25 12.164 1 93.56 233 SER A N 1
ATOM 1887 C CA . SER A 1 233 ? 6.676 17.312 11.352 1 93.56 233 SER A CA 1
ATOM 1888 C C . SER A 1 233 ? 5.5 16.656 12.055 1 93.56 233 SER A C 1
ATOM 1890 O O . SER A 1 233 ? 4.375 17.156 12 1 93.56 233 SER A O 1
ATOM 1892 N N . ALA A 1 234 ? 5.754 15.555 12.703 1 94.12 234 ALA A N 1
ATOM 1893 C CA . ALA A 1 234 ? 4.684 14.875 13.43 1 94.12 234 ALA A CA 1
ATOM 1894 C C . ALA A 1 234 ? 4.117 15.758 14.531 1 94.12 234 ALA A C 1
ATOM 1896 O O . ALA A 1 234 ? 2.9 15.852 14.703 1 94.12 234 ALA A O 1
ATOM 1897 N N . LEU A 1 235 ? 4.973 16.438 15.211 1 94.88 235 LEU A N 1
ATOM 1898 C CA . LEU A 1 235 ? 4.566 17.281 16.328 1 94.88 235 LEU A CA 1
ATOM 1899 C C . LEU A 1 235 ? 3.707 18.453 15.836 1 94.88 235 LEU A C 1
ATOM 1901 O O . LEU A 1 235 ? 2.701 18.781 16.453 1 94.88 235 LEU A O 1
ATOM 1905 N N . VAL A 1 236 ? 4.047 18.953 14.695 1 92.12 236 VAL A N 1
ATOM 1906 C CA . VAL A 1 236 ? 3.439 20.188 14.242 1 92.12 236 VAL A CA 1
ATOM 1907 C C . VAL A 1 236 ? 2.244 19.891 13.336 1 92.12 236 VAL A C 1
ATOM 1909 O O . VAL A 1 236 ? 1.144 20.391 13.562 1 92.12 236 VAL A O 1
ATOM 1912 N N . SER A 1 237 ? 2.393 18.969 12.383 1 89.94 237 SER A N 1
ATOM 1913 C CA . SER A 1 237 ? 1.365 18.719 11.383 1 89.94 237 SER A CA 1
ATOM 1914 C C . SER A 1 237 ? 0.201 17.922 11.969 1 89.94 237 SER A C 1
ATOM 1916 O O . SER A 1 237 ? -0.94 18.062 11.531 1 89.94 237 SER A O 1
ATOM 1918 N N . HIS A 1 238 ? 0.509 17.156 12.984 1 90.75 238 HIS A N 1
ATOM 1919 C CA . HIS A 1 238 ? -0.565 16.422 13.633 1 90.75 238 HIS A CA 1
ATOM 1920 C C . HIS A 1 238 ? -1.114 17.172 14.836 1 90.75 238 HIS A C 1
ATOM 1922 O O . HIS A 1 238 ? -1.924 16.625 15.594 1 90.75 238 HIS A O 1
ATOM 1928 N N . HIS A 1 239 ? -0.644 18.359 14.969 1 91.81 239 HIS A N 1
ATOM 1929 C CA . HIS A 1 239 ? -1.128 19.219 16.031 1 91.81 239 HIS A CA 1
ATOM 1930 C C . HIS A 1 239 ? -1.072 18.516 17.391 1 91.81 239 HIS A C 1
ATOM 1932 O O . HIS A 1 239 ? -2.074 18.453 18.109 1 91.81 239 HIS A O 1
ATOM 1938 N N . MET A 1 240 ? 0.102 18.031 17.75 1 93.44 240 MET A N 1
ATOM 1939 C CA . MET A 1 240 ? 0.243 17.234 18.969 1 93.44 240 MET A CA 1
ATOM 1940 C C . MET A 1 240 ? 0.563 18.109 20.172 1 93.44 240 MET A C 1
ATOM 1942 O O . MET A 1 240 ? 0.408 17.688 21.312 1 93.44 240 MET A O 1
ATOM 1946 N N . ILE A 1 241 ? 1.021 19.312 19.875 1 93.25 241 ILE A N 1
ATOM 1947 C CA . ILE A 1 241 ? 1.471 20.172 20.969 1 93.25 241 ILE A CA 1
ATOM 1948 C C . ILE A 1 241 ? 0.952 21.594 20.75 1 93.25 241 ILE A C 1
ATOM 1950 O O . ILE A 1 241 ? 0.604 21.969 19.625 1 93.25 241 ILE A O 1
ATOM 1954 N N . SER A 1 242 ? 0.889 22.359 21.828 1 92 242 SER A N 1
ATOM 1955 C CA . SER A 1 242 ? 0.412 23.734 21.781 1 92 242 SER A CA 1
ATOM 1956 C C . SER A 1 242 ? 1.457 24.656 21.172 1 92 242 SER A C 1
ATOM 1958 O O . SER A 1 242 ? 2.611 24.266 21 1 92 242 SER A O 1
ATOM 1960 N N . SER A 1 243 ? 1.008 25.844 20.828 1 91.69 243 SER A N 1
ATOM 1961 C CA . SER A 1 243 ? 1.913 26.844 20.266 1 91.69 243 SER A CA 1
ATOM 1962 C C . SER A 1 243 ? 3.053 27.172 21.219 1 91.69 243 SER A C 1
ATOM 1964 O O . SER A 1 243 ? 4.191 27.375 20.797 1 91.69 243 SER A O 1
ATOM 1966 N N . GLN A 1 244 ? 2.807 27.188 22.469 1 91.44 244 GLN A N 1
ATOM 1967 C CA . GLN A 1 244 ? 3.828 27.453 23.484 1 91.44 244 GLN A CA 1
ATOM 1968 C C . GLN A 1 244 ? 4.863 26.344 23.531 1 91.44 244 GLN A C 1
ATOM 1970 O O . GLN A 1 244 ? 6.059 26.594 23.672 1 91.44 244 GLN A O 1
ATOM 1975 N N . GLU A 1 245 ? 4.367 25.172 23.406 1 93.19 245 GLU A N 1
ATOM 1976 C CA . GLU A 1 245 ? 5.27 24.016 23.391 1 93.19 245 GLU A CA 1
ATOM 1977 C C . GLU A 1 245 ? 6.141 24.016 22.141 1 93.19 245 GLU A C 1
ATOM 1979 O O . GLU A 1 245 ? 7.305 23.625 22.188 1 93.19 245 GLU A O 1
ATOM 1984 N N . GLU A 1 246 ? 5.547 24.375 21.062 1 93.94 246 GLU A N 1
ATOM 1985 C CA . GLU A 1 246 ? 6.316 24.5 19.828 1 93.94 246 GLU A CA 1
ATOM 1986 C C . GLU A 1 246 ? 7.48 25.469 20 1 93.94 246 GLU A C 1
ATOM 1988 O O . GLU A 1 246 ? 8.602 25.172 19.578 1 93.94 246 GLU A O 1
ATOM 1993 N N . LYS A 1 247 ? 7.223 26.594 20.625 1 93.12 247 LYS A N 1
ATOM 1994 C CA . LYS A 1 247 ? 8.25 27.609 20.875 1 93.12 247 LYS A CA 1
ATOM 1995 C C . LYS A 1 247 ? 9.312 27.078 21.828 1 93.12 247 LYS A C 1
ATOM 1997 O O . LYS A 1 247 ? 10.492 27.438 21.719 1 93.12 247 LYS A O 1
ATOM 2002 N N . ALA A 1 248 ? 8.859 26.297 22.734 1 94.25 248 ALA A N 1
ATOM 2003 C CA . ALA A 1 248 ? 9.781 25.703 23.703 1 94.25 248 ALA A CA 1
ATOM 2004 C C . ALA A 1 248 ? 10.781 24.781 23.016 1 94.25 248 ALA A C 1
ATOM 2006 O O . ALA A 1 248 ? 11.945 24.688 23.422 1 94.25 248 ALA A O 1
ATOM 2007 N N . ILE A 1 249 ? 10.375 24.078 21.984 1 94.38 249 ILE A N 1
ATOM 2008 C CA . ILE A 1 249 ? 11.258 23.203 21.219 1 94.38 249 ILE A CA 1
ATOM 2009 C C . ILE A 1 249 ? 12.367 24.031 20.578 1 94.38 249 ILE A C 1
ATOM 2011 O O . ILE A 1 249 ? 13.539 23.625 20.609 1 94.38 249 ILE A O 1
ATOM 2015 N N . ILE A 1 250 ? 12.008 25.156 20.016 1 93.56 250 ILE A N 1
ATOM 2016 C CA . ILE A 1 250 ? 12.977 26.016 19.359 1 93.56 250 ILE A CA 1
ATOM 2017 C C . ILE A 1 250 ? 13.953 26.578 20.391 1 93.56 250 ILE A C 1
ATOM 2019 O O . ILE A 1 250 ? 15.156 26.672 20.141 1 93.56 250 ILE A O 1
ATOM 2023 N N . LYS A 1 251 ? 13.406 26.938 21.531 1 91.75 251 LYS A N 1
ATOM 2024 C CA . LYS A 1 251 ? 14.258 27.453 22.609 1 91.75 251 LYS A CA 1
ATOM 2025 C C . LYS A 1 251 ? 15.273 26.406 23.047 1 91.75 251 LYS A C 1
ATOM 2027 O O . LYS A 1 251 ? 16.438 26.719 23.297 1 91.75 251 LYS A O 1
ATOM 2032 N N . LYS A 1 252 ? 14.844 25.219 23.125 1 90.62 252 LYS A N 1
ATOM 2033 C CA . LYS A 1 252 ? 15.734 24.125 23.5 1 90.62 252 LYS A CA 1
ATOM 2034 C C . LYS A 1 252 ? 16.812 23.922 22.438 1 90.62 252 LYS A C 1
ATOM 2036 O O . LYS A 1 252 ? 17.969 23.625 22.766 1 90.62 252 LYS A O 1
ATOM 2041 N N . MET A 1 253 ? 16.406 24 21.188 1 88.5 253 MET A N 1
ATOM 2042 C CA . MET A 1 253 ? 17.375 23.891 20.094 1 88.5 253 MET A CA 1
ATOM 2043 C C . MET A 1 253 ? 18.422 25 20.172 1 88.5 253 MET A C 1
ATOM 2045 O O . MET A 1 253 ? 19.594 24.766 19.922 1 88.5 253 MET A O 1
ATOM 2049 N N . ASP A 1 254 ? 18 26.156 20.562 1 87.62 254 ASP A N 1
ATOM 2050 C CA . ASP A 1 254 ? 18.906 27.281 20.703 1 87.62 254 ASP A CA 1
ATOM 2051 C C . ASP A 1 254 ? 19.938 27.016 21.797 1 87.62 254 ASP A C 1
ATOM 2053 O O . ASP A 1 254 ? 21.109 27.359 21.656 1 87.62 254 ASP A O 1
ATOM 2057 N N . GLU A 1 255 ? 19.5 26.422 22.812 1 86.75 255 GLU A N 1
ATOM 2058 C CA . GLU A 1 255 ? 20.391 26.078 23.922 1 86.75 255 GLU A CA 1
ATOM 2059 C C . GLU A 1 255 ? 21.453 25.062 23.469 1 86.75 255 GLU A C 1
ATOM 2061 O O . GLU A 1 255 ? 22.609 25.141 23.891 1 86.75 255 GLU A O 1
ATOM 2066 N N . GLN A 1 256 ? 21.062 24.188 22.625 1 83 256 GLN A N 1
ATOM 2067 C CA . GLN A 1 256 ? 21.984 23.172 22.125 1 83 256 GLN A CA 1
ATOM 2068 C C . GLN A 1 256 ? 23 23.781 21.156 1 83 256 GLN A C 1
ATOM 2070 O O . GLN A 1 256 ? 24.156 23.344 21.109 1 83 256 GLN A O 1
ATOM 2075 N N . LEU A 1 257 ? 22.547 24.75 20.406 1 81.88 257 LEU A N 1
ATOM 2076 C CA . LEU A 1 257 ? 23.406 25.359 19.406 1 81.88 257 LEU A CA 1
ATOM 2077 C C . LEU A 1 257 ? 24.359 26.375 20.047 1 81.88 257 LEU A C 1
ATOM 2079 O O . LEU A 1 257 ? 25.422 26.672 19.5 1 81.88 257 LEU A O 1
ATOM 2083 N N . ALA A 1 258 ? 23.984 27.047 21.109 1 75.25 258 ALA A N 1
ATOM 2084 C CA . ALA A 1 258 ? 24.812 28.062 21.781 1 75.25 258 ALA A CA 1
ATOM 2085 C C . ALA A 1 258 ? 26.125 27.453 22.266 1 75.25 258 ALA A C 1
ATOM 2087 O O . ALA A 1 258 ? 27.172 28.109 22.266 1 75.25 258 ALA A O 1
ATOM 2088 N N . ASN A 1 259 ? 26.219 26.234 22.766 1 60.38 259 ASN A N 1
ATOM 2089 C CA . ASN A 1 259 ? 27.391 25.672 23.453 1 60.38 259 ASN A CA 1
ATOM 2090 C C . ASN A 1 259 ? 28.391 25.094 22.453 1 60.38 259 ASN A C 1
ATOM 2092 O O . ASN A 1 259 ? 29.484 24.688 22.828 1 60.38 259 ASN A O 1
ATOM 2096 N N . LYS A 1 260 ? 28.203 25.094 21.078 1 59.16 260 LYS A N 1
ATOM 2097 C CA . LYS A 1 260 ? 29.156 24.422 20.203 1 59.16 260 LYS A CA 1
ATOM 2098 C C . LYS A 1 260 ? 29.453 25.266 18.969 1 59.16 260 LYS A C 1
ATOM 2100 O O . LYS A 1 260 ? 28.734 26.219 18.672 1 59.16 260 LYS A O 1
ATOM 2105 N N . PRO A 1 261 ? 30.688 25.156 18.391 1 61.69 261 PRO A N 1
ATOM 2106 C CA . PRO A 1 261 ? 30.891 25.859 17.125 1 61.69 261 PRO A CA 1
ATOM 2107 C C . PRO A 1 261 ? 29.688 25.781 16.203 1 61.69 261 PRO A C 1
ATOM 2109 O O . PRO A 1 261 ? 28.969 24.766 16.188 1 61.69 261 PRO A O 1
ATOM 2112 N N . ILE A 1 262 ? 29.406 26.891 15.75 1 59.81 262 ILE A N 1
ATOM 2113 C CA . ILE A 1 262 ? 28.172 27.094 14.977 1 59.81 262 ILE A CA 1
ATOM 2114 C C . ILE A 1 262 ? 28.141 26.125 13.797 1 59.81 262 ILE A C 1
ATOM 2116 O O . ILE A 1 262 ? 29.047 26.156 12.945 1 59.81 262 ILE A O 1
ATOM 2120 N N . ASN A 1 263 ? 27.469 25.047 13.961 1 72.31 263 ASN A N 1
ATOM 2121 C CA . ASN A 1 263 ? 27.156 24.219 12.805 1 72.31 263 ASN A CA 1
ATOM 2122 C C . ASN A 1 263 ? 26.094 24.859 11.922 1 72.31 263 ASN A C 1
ATOM 2124 O O . ASN A 1 263 ? 24.938 25.016 12.344 1 72.31 263 ASN A O 1
ATOM 2128 N N . HIS A 1 264 ? 26.453 25.406 10.828 1 74.19 264 HIS A N 1
ATOM 2129 C CA . HIS A 1 264 ? 25.609 26.156 9.914 1 74.19 264 HIS A CA 1
ATOM 2130 C C . HIS A 1 264 ? 24.359 25.359 9.531 1 74.19 264 HIS A C 1
ATOM 2132 O O . HIS A 1 264 ? 23.281 25.938 9.398 1 74.19 264 HIS A O 1
ATOM 2138 N N . GLU A 1 265 ? 24.484 24.141 9.469 1 77.5 265 GLU A N 1
ATOM 2139 C CA . GLU A 1 265 ? 23.328 23.344 9.07 1 77.5 265 GLU A CA 1
ATOM 2140 C C . GLU A 1 265 ? 22.312 23.234 10.203 1 77.5 265 GLU A C 1
ATOM 2142 O O . GLU A 1 265 ? 21.109 23.25 9.953 1 77.5 265 GLU A O 1
ATOM 2147 N N . LYS A 1 266 ? 22.828 23.203 11.398 1 82.88 266 LYS A N 1
ATOM 2148 C CA . LYS A 1 266 ? 21.922 23.156 12.547 1 82.88 266 LYS A CA 1
ATOM 2149 C C . LYS A 1 266 ? 21.188 24.484 12.719 1 82.88 266 LYS A C 1
ATOM 2151 O O . LYS A 1 266 ? 20 24.484 13.031 1 82.88 266 LYS A O 1
ATOM 2156 N N . ALA A 1 267 ? 21.875 25.516 12.469 1 83.25 267 ALA A N 1
ATOM 2157 C CA . ALA A 1 267 ? 21.25 26.828 12.555 1 83.25 267 ALA A CA 1
ATOM 2158 C C . ALA A 1 267 ? 20.188 27 11.477 1 83.25 267 ALA A C 1
ATOM 2160 O O . ALA A 1 267 ? 19.141 27.609 11.727 1 83.25 267 ALA A O 1
ATOM 2161 N N . LEU A 1 268 ? 20.484 26.5 10.367 1 82.75 268 LEU A N 1
ATOM 2162 C CA . LEU A 1 268 ? 19.531 26.594 9.258 1 82.75 268 LEU A CA 1
ATOM 2163 C C . LEU A 1 268 ? 18.266 25.828 9.547 1 82.75 268 LEU A C 1
ATOM 2165 O O . LEU A 1 268 ? 17.156 26.328 9.32 1 82.75 268 LEU A O 1
ATOM 2169 N N . VAL A 1 269 ? 18.453 24.625 10 1 87.38 269 VAL A N 1
ATOM 2170 C CA . VAL A 1 269 ? 17.281 23.812 10.266 1 87.38 269 VAL A CA 1
ATOM 2171 C C . VAL A 1 269 ? 16.453 24.453 11.383 1 87.38 269 VAL A C 1
ATOM 2173 O O . VAL A 1 269 ? 15.219 24.438 11.328 1 87.38 269 VAL A O 1
ATOM 2176 N N . ARG A 1 270 ? 17.156 25 12.32 1 88.69 270 ARG A N 1
ATOM 2177 C CA . ARG A 1 270 ? 16.469 25.703 13.391 1 88.69 270 ARG A CA 1
ATOM 2178 C C . ARG A 1 270 ? 15.633 26.859 12.836 1 88.69 270 ARG A C 1
ATOM 2180 O O . ARG A 1 270 ? 14.5 27.078 13.258 1 88.69 270 ARG A O 1
ATOM 2187 N N . GLU A 1 271 ? 16.094 27.516 11.898 1 86.38 271 GLU A N 1
ATOM 2188 C CA . GLU A 1 271 ? 15.383 28.641 11.289 1 86.38 271 GLU A CA 1
ATOM 2189 C C . GLU A 1 271 ? 14.172 28.156 10.5 1 86.38 271 GLU A C 1
ATOM 2191 O O . GLU A 1 271 ? 13.117 28.781 10.516 1 86.38 271 GLU A O 1
ATOM 2196 N N . ILE A 1 272 ? 14.328 27.109 9.805 1 87.56 272 ILE A N 1
ATOM 2197 C CA . ILE A 1 272 ? 13.219 26.562 9.023 1 87.56 272 ILE A CA 1
ATOM 2198 C C . ILE A 1 272 ? 12.109 26.109 9.961 1 87.56 272 ILE A C 1
ATOM 2200 O O . ILE A 1 272 ? 10.93 26.391 9.727 1 87.56 272 ILE A O 1
ATOM 2204 N N . TYR A 1 273 ? 12.523 25.453 11.055 1 91.25 273 TYR A N 1
ATOM 2205 C CA . TYR A 1 273 ? 11.539 24.984 12.023 1 91.25 273 TYR A CA 1
ATOM 2206 C C . TYR A 1 273 ? 10.789 26.156 12.648 1 91.25 273 TYR A C 1
ATOM 2208 O O . TYR A 1 273 ? 9.562 26.109 12.797 1 91.25 273 TYR A O 1
ATOM 2216 N N . GLN A 1 274 ? 11.523 27.172 12.891 1 90.88 274 GLN A N 1
ATOM 2217 C CA . GLN A 1 274 ? 10.898 28.375 13.445 1 90.88 274 GLN A CA 1
ATOM 2218 C C . GLN A 1 274 ? 9.883 28.953 12.477 1 90.88 274 GLN A C 1
ATOM 2220 O O . GLN A 1 274 ? 8.789 29.359 12.883 1 90.88 274 GLN A O 1
ATOM 2225 N N . ASN A 1 275 ? 10.203 28.969 11.234 1 87.94 275 ASN A N 1
ATOM 2226 C CA . ASN A 1 275 ? 9.305 29.5 10.219 1 87.94 275 ASN A CA 1
ATOM 2227 C C . ASN A 1 275 ? 8.023 28.672 10.125 1 87.94 275 ASN A C 1
ATOM 2229 O O . ASN A 1 275 ? 6.938 29.219 9.922 1 87.94 275 ASN A O 1
ATOM 2233 N N . ILE A 1 276 ? 8.188 27.453 10.273 1 89.44 276 ILE A N 1
ATOM 2234 C CA . ILE A 1 276 ? 7.047 26.547 10.141 1 89.44 276 ILE A CA 1
ATOM 2235 C C . ILE A 1 276 ? 6.105 26.719 11.328 1 89.44 276 ILE A C 1
ATOM 2237 O O . ILE A 1 276 ? 4.883 26.672 11.172 1 89.44 276 ILE A O 1
ATOM 2241 N N . ILE A 1 277 ? 6.637 26.969 12.508 1 91.88 277 ILE A N 1
ATOM 2242 C CA . ILE A 1 277 ? 5.797 27.016 13.703 1 91.88 277 ILE A CA 1
ATOM 2243 C C . ILE A 1 277 ? 5.156 28.406 13.82 1 91.88 277 ILE A C 1
ATOM 2245 O O . ILE A 1 277 ? 4.164 28.578 14.531 1 91.88 277 ILE A O 1
ATOM 2249 N N . ASP A 1 278 ? 5.73 29.391 13.125 1 87.69 278 ASP A N 1
ATOM 2250 C CA . ASP A 1 278 ? 5.219 30.75 13.203 1 87.69 278 ASP A CA 1
ATOM 2251 C C . ASP A 1 278 ? 4.055 30.953 12.234 1 87.69 278 ASP A C 1
ATOM 2253 O O . ASP A 1 278 ? 4.055 31.906 11.445 1 87.69 278 ASP A O 1
ATOM 2257 N N . LYS A 1 279 ? 3.047 30.188 12.391 1 83.88 279 LYS A N 1
ATOM 2258 C CA . LYS A 1 279 ? 1.917 30.188 11.469 1 83.88 279 LYS A CA 1
ATOM 2259 C C . LYS A 1 279 ? 0.988 31.375 11.734 1 83.88 279 LYS A C 1
ATOM 2261 O O . LYS A 1 279 ? 0.243 31.797 10.844 1 83.88 279 LYS A O 1
ATOM 2266 N N . TYR A 1 280 ? 1.049 31.938 12.875 1 79.12 280 TYR A N 1
ATOM 2267 C CA . TYR A 1 280 ? 0.101 32.969 13.258 1 79.12 280 TYR A CA 1
ATOM 2268 C C . TYR A 1 280 ? 0.784 34.344 13.32 1 79.12 280 TYR A C 1
ATOM 2270 O O . TYR A 1 280 ? 0.174 35.312 13.734 1 79.12 280 TYR A O 1
ATOM 2278 N N . ARG A 1 281 ? 1.959 34.344 12.898 1 76.94 281 ARG A N 1
ATOM 2279 C CA . ARG A 1 281 ? 2.676 35.625 12.789 1 76.94 281 ARG A CA 1
ATOM 2280 C C . ARG A 1 281 ? 2.188 36.406 11.586 1 76.94 281 ARG A C 1
ATOM 2282 O O . ARG A 1 281 ? 1.583 35.844 10.672 1 76.94 281 ARG A O 1
ATOM 2289 N N . ALA A 1 282 ? 2.363 37.781 11.68 1 75.75 282 ALA A N 1
ATOM 2290 C CA . ALA A 1 282 ? 2 38.625 10.555 1 75.75 282 ALA A CA 1
ATOM 2291 C C . ALA A 1 282 ? 2.736 38.219 9.289 1 75.75 282 ALA A C 1
ATOM 2293 O O . ALA A 1 282 ? 3.924 37.875 9.328 1 75.75 282 ALA A O 1
ATOM 2294 N N . PRO A 1 283 ? 1.828 38.062 8.266 1 71.31 283 PRO A N 1
ATOM 2295 C CA . PRO A 1 283 ? 2.482 37.688 7.008 1 71.31 283 PRO A CA 1
ATOM 2296 C C . PRO A 1 283 ? 3.447 38.75 6.512 1 71.31 283 PRO A C 1
ATOM 2298 O O . PRO A 1 283 ? 3.369 39.906 6.949 1 71.31 283 PRO A O 1
ATOM 2301 N N . SER A 1 284 ? 4.445 38.406 5.773 1 61.56 284 SER A N 1
ATOM 2302 C CA . SER A 1 284 ? 5.43 39.344 5.23 1 61.56 284 SER A CA 1
ATOM 2303 C C . SER A 1 284 ? 4.797 40.281 4.211 1 61.56 284 SER A C 1
ATOM 2305 O O . SER A 1 284 ? 3.957 39.875 3.412 1 61.56 284 SER A O 1
ATOM 2307 N N . ASN A 1 285 ? 4.387 41.594 4.523 1 55 285 ASN A N 1
ATOM 2308 C CA . ASN A 1 285 ? 3.746 42.531 3.631 1 55 285 ASN A CA 1
ATOM 2309 C C . ASN A 1 285 ? 4.289 42.438 2.209 1 55 285 ASN A C 1
ATOM 2311 O O . ASN A 1 285 ? 3.547 42.625 1.241 1 55 285 ASN A O 1
ATOM 2315 N N . ASN A 1 286 ? 5.566 42.812 1.933 1 44.44 286 ASN A N 1
ATOM 2316 C CA . ASN A 1 286 ? 6.137 42.875 0.593 1 44.44 286 ASN A CA 1
ATOM 2317 C C . ASN A 1 286 ? 6.699 41.531 0.137 1 44.44 286 ASN A C 1
ATOM 2319 O O . ASN A 1 286 ? 7.504 40.938 0.844 1 44.44 286 ASN A O 1
ATOM 2323 N N . ARG A 1 287 ? 5.918 40.844 -0.819 1 42.94 287 ARG A N 1
ATOM 2324 C CA . ARG A 1 287 ? 6.492 39.688 -1.473 1 42.94 287 ARG A CA 1
ATOM 2325 C C . ARG A 1 287 ? 8.016 39.719 -1.442 1 42.94 287 ARG A C 1
ATOM 2327 O O . ARG A 1 287 ? 8.68 38.688 -1.456 1 42.94 287 ARG A O 1
ATOM 2334 N N . LYS A 1 288 ? 8.43 40.938 -1.498 1 40.12 288 LYS A N 1
ATOM 2335 C CA . LYS A 1 288 ? 9.852 41.25 -1.546 1 40.12 288 LYS A CA 1
ATOM 2336 C C . LYS A 1 288 ? 10.523 40.969 -0.201 1 40.12 288 LYS A C 1
ATOM 2338 O O . LYS A 1 288 ? 11.727 40.75 -0.138 1 40.12 288 LYS A O 1
ATOM 2343 N N . GLU A 1 289 ? 9.875 41.125 0.798 1 40.53 289 GLU A N 1
ATOM 2344 C CA . GLU A 1 289 ? 10.367 40.906 2.154 1 40.53 289 GLU A CA 1
ATOM 2345 C C . GLU A 1 289 ? 10.391 39.438 2.512 1 40.53 289 GLU A C 1
ATOM 2347 O O . GLU A 1 289 ? 11.219 39 3.309 1 40.53 289 GLU A O 1
ATOM 2352 N N . ILE A 1 290 ? 9.367 38.75 2.232 1 43.84 290 ILE A N 1
ATOM 2353 C CA . ILE A 1 290 ? 9.445 37.281 2.424 1 43.84 290 ILE A CA 1
ATOM 2354 C C . ILE A 1 290 ? 10.805 36.781 1.962 1 43.84 290 ILE A C 1
ATOM 2356 O O . ILE A 1 290 ? 11.438 35.969 2.652 1 43.84 290 ILE A O 1
ATOM 2360 N N . ASP A 1 291 ? 11.195 37.344 0.769 1 41.97 291 ASP A N 1
ATOM 2361 C CA . ASP A 1 291 ? 12.523 37.031 0.252 1 41.97 291 ASP A CA 1
ATOM 2362 C C . ASP A 1 291 ? 13.609 37.594 1.169 1 41.97 291 ASP A C 1
ATOM 2364 O O . ASP A 1 291 ? 14.648 36.938 1.362 1 41.97 291 ASP A O 1
ATOM 2368 N N . ALA A 1 292 ? 13.43 38.781 1.756 1 40.34 292 ALA A N 1
ATOM 2369 C CA . ALA A 1 292 ? 14.422 39.5 2.555 1 40.34 292 ALA A CA 1
ATOM 2370 C C . ALA A 1 292 ? 14.492 38.938 3.973 1 40.34 292 ALA A C 1
ATOM 2372 O O . ALA A 1 292 ? 15.578 38.812 4.547 1 40.34 292 ALA A O 1
ATOM 2373 N N . LYS A 1 293 ? 13.391 38.844 4.77 1 41.31 293 LYS A N 1
ATOM 2374 C CA . LYS A 1 293 ? 13.398 38.406 6.164 1 41.31 293 LYS A CA 1
ATOM 2375 C C . LYS A 1 293 ? 13.641 36.906 6.266 1 41.31 293 LYS A C 1
ATOM 2377 O O . LYS A 1 293 ? 14.156 36.438 7.277 1 41.31 293 LYS A O 1
ATOM 2382 N N . ILE A 1 294 ? 13.016 36.188 5.465 1 41.41 294 ILE A N 1
ATOM 2383 C CA . ILE A 1 294 ? 13.258 34.75 5.578 1 41.41 294 ILE A CA 1
ATOM 2384 C C . ILE A 1 294 ? 14.719 34.438 5.262 1 41.41 294 ILE A C 1
ATOM 2386 O O . ILE A 1 294 ? 15.297 33.5 5.816 1 41.41 294 ILE A O 1
ATOM 2390 N N . CYS A 1 295 ? 15.25 35.062 4.16 1 36.47 295 CYS A N 1
ATOM 2391 C CA . CYS A 1 295 ? 16.703 35.062 3.955 1 36.47 295 CYS A CA 1
ATOM 2392 C C . CYS A 1 295 ? 17.359 36.188 4.746 1 36.47 295 CYS A C 1
ATOM 2394 O O . CYS A 1 295 ? 17.391 37.344 4.289 1 36.47 295 CYS A O 1
ATOM 2396 N N . PRO A 1 296 ? 17.172 36.344 6 1 32.62 296 PRO A N 1
ATOM 2397 C CA . PRO A 1 296 ? 17.938 37.469 6.543 1 32.62 296 PRO A CA 1
ATOM 2398 C C . PRO A 1 296 ? 19.219 37.719 5.766 1 32.62 296 PRO A C 1
ATOM 2400 O O . PRO A 1 296 ? 20 36.812 5.5 1 32.62 296 PRO A O 1
ATOM 2403 N N . THR A 1 297 ? 19.25 38.656 4.902 1 33.72 297 THR A N 1
ATOM 2404 C CA . THR A 1 297 ? 20.531 39.312 4.629 1 33.72 297 THR A CA 1
ATOM 2405 C C . THR A 1 297 ? 21.297 39.594 5.926 1 33.72 297 THR A C 1
ATOM 2407 O O . THR A 1 297 ? 21.219 40.688 6.473 1 33.72 297 THR A O 1
ATOM 2410 N N . SER A 1 298 ? 20.969 39.094 7.055 1 30.81 298 SER A N 1
ATOM 2411 C CA . SER A 1 298 ? 21.969 39.562 8.008 1 30.81 298 SER A CA 1
ATOM 2412 C C . SER A 1 298 ? 23.344 39.625 7.375 1 30.81 298 SER A C 1
ATOM 2414 O O . SER A 1 298 ? 23.75 38.719 6.648 1 30.81 298 SER A O 1
ATOM 2416 N N . HIS A 1 299 ? 23.938 40.812 7.125 1 30.58 299 HIS A N 1
ATOM 2417 C CA . HIS A 1 299 ? 25.328 41.25 6.988 1 30.58 299 HIS A CA 1
ATOM 2418 C C . HIS A 1 299 ? 26.281 40.25 7.645 1 30.58 299 HIS A C 1
ATOM 2420 O O . HIS A 1 299 ? 27.5 40.344 7.461 1 30.58 299 HIS A O 1
ATOM 2426 N N . SER A 1 300 ? 26 39.906 8.938 1 31.17 300 SER A N 1
ATOM 2427 C CA . SER A 1 300 ? 27.203 39.375 9.586 1 31.17 300 SER A CA 1
ATOM 2428 C C . SER A 1 300 ? 27.703 38.125 8.883 1 31.17 300 SER A C 1
ATOM 2430 O O . SER A 1 300 ? 28.906 37.969 8.633 1 31.17 300 SER A O 1
ATOM 2432 N N . SER A 1 301 ? 27.266 36.781 9.133 1 33.28 301 SER A N 1
ATOM 2433 C CA . SER A 1 301 ? 28.312 35.875 8.688 1 33.28 301 SER A CA 1
ATOM 2434 C C . SER A 1 301 ? 28.312 35.75 7.172 1 33.28 301 SER A C 1
ATOM 2436 O O . SER A 1 301 ? 27.266 35.562 6.555 1 33.28 301 SER A O 1
ATOM 2438 N N . LYS A 1 302 ? 29.141 36.344 6.246 1 35.22 302 LYS A N 1
ATOM 2439 C CA . LYS A 1 302 ? 29.734 36.25 4.918 1 35.22 302 LYS A CA 1
ATOM 2440 C C . LYS A 1 302 ? 29.391 34.906 4.25 1 35.22 302 LYS A C 1
ATOM 2442 O O . LYS A 1 302 ? 29.578 34.75 3.043 1 35.22 302 LYS A O 1
ATOM 2447 N N . ALA A 1 303 ? 29.469 33.844 4.902 1 34.78 303 ALA A N 1
ATOM 2448 C CA . ALA A 1 303 ? 29.688 32.594 4.176 1 34.78 303 ALA A CA 1
ATOM 2449 C C . ALA A 1 303 ? 28.453 32.188 3.393 1 34.78 303 ALA A C 1
ATOM 2451 O O . ALA A 1 303 ? 28.547 31.516 2.357 1 34.78 303 ALA A O 1
ATOM 2452 N N . TYR A 1 304 ? 27.125 31.844 4.043 1 38.31 304 TYR A N 1
ATOM 2453 C CA . TYR A 1 304 ? 26.125 31.062 3.295 1 38.31 304 TYR A CA 1
ATOM 2454 C C . TYR A 1 304 ? 25.078 31.984 2.686 1 38.31 304 TYR A C 1
ATOM 2456 O O . TYR A 1 304 ? 24.5 32.844 3.377 1 38.31 304 TYR A O 1
ATOM 2464 N N . PRO A 1 305 ? 25.078 32.531 1.547 1 40.84 305 PRO A N 1
ATOM 2465 C CA . PRO A 1 305 ? 23.969 33.25 0.909 1 40.84 305 PRO A CA 1
ATOM 2466 C C . PRO A 1 305 ? 22.609 32.625 1.257 1 40.84 305 PRO A C 1
ATOM 2468 O O . PRO A 1 305 ? 22.359 31.453 0.995 1 40.84 305 PRO A O 1
ATOM 2471 N N . SER A 1 306 ? 21.828 32.875 2.352 1 44.72 306 SER A N 1
ATOM 2472 C CA . SER A 1 306 ? 20.516 32.625 2.916 1 44.72 306 SER A CA 1
ATOM 2473 C C . SER A 1 306 ? 19.438 32.625 1.84 1 44.72 306 SER A C 1
ATOM 2475 O O . SER A 1 306 ? 18.281 32.312 2.107 1 44.72 306 SER A O 1
ATOM 2477 N N . THR A 1 307 ? 19.625 33.312 0.701 1 48.91 307 THR A N 1
ATOM 2478 C CA . THR A 1 307 ? 18.625 33.562 -0.339 1 48.91 307 THR A CA 1
ATOM 2479 C C . THR A 1 307 ? 17.953 32.25 -0.752 1 48.91 307 THR A C 1
ATOM 2481 O O . THR A 1 307 ? 16.766 32.219 -1.095 1 48.91 307 THR A O 1
ATOM 2484 N N . ASN A 1 308 ? 18.578 31.109 -0.54 1 57.25 308 ASN A N 1
ATOM 2485 C CA . ASN A 1 308 ? 18.062 29.906 -1.192 1 57.25 308 ASN A CA 1
ATOM 2486 C C . ASN A 1 308 ? 17.109 29.141 -0.282 1 57.25 308 ASN A C 1
ATOM 2488 O O . ASN A 1 308 ? 16.516 28.141 -0.697 1 57.25 308 ASN A O 1
ATOM 2492 N N . LEU A 1 309 ? 16.922 29.656 0.971 1 60.53 309 LEU A N 1
ATOM 2493 C CA . LEU A 1 309 ? 16.016 28.938 1.861 1 60.53 309 LEU A CA 1
ATOM 2494 C C . LEU A 1 309 ? 14.562 29.141 1.434 1 60.53 309 LEU A C 1
ATOM 2496 O O . LEU A 1 309 ? 13.727 28.25 1.621 1 60.53 309 LEU A O 1
ATOM 2500 N N . CYS A 1 310 ? 14.336 30.391 0.829 1 59 310 CYS A N 1
ATOM 2501 C CA . CYS A 1 310 ? 12.977 30.719 0.437 1 59 310 CYS A CA 1
ATOM 2502 C C . CYS A 1 310 ? 12.469 29.766 -0.639 1 59 310 CYS A C 1
ATOM 2504 O O . CYS A 1 310 ? 11.258 29.609 -0.818 1 59 310 CYS A O 1
ATOM 2506 N N . LYS A 1 311 ? 13.383 29.125 -1.114 1 68.19 311 LYS A N 1
ATOM 2507 C CA . LYS A 1 311 ? 12.977 28.25 -2.213 1 68.19 311 LYS A CA 1
ATOM 2508 C C . LYS A 1 311 ? 12.617 26.859 -1.707 1 68.19 311 LYS A C 1
ATOM 2510 O O . LYS A 1 311 ? 12.156 26.016 -2.477 1 68.19 311 LYS A O 1
ATOM 2515 N N . HIS A 1 312 ? 12.758 26.828 -0.395 1 77.81 312 HIS A N 1
ATOM 2516 C CA . HIS A 1 312 ? 12.328 25.562 0.164 1 77.81 312 HIS A CA 1
ATOM 2517 C C . HIS A 1 312 ? 10.812 25.469 0.247 1 77.81 312 HIS A C 1
ATOM 2519 O O . HIS A 1 312 ? 10.156 26.375 0.783 1 77.81 312 HIS A O 1
ATOM 2525 N N . PRO A 1 313 ? 10.18 24.5 -0.262 1 82.75 313 PRO A N 1
ATOM 2526 C CA . PRO A 1 313 ? 8.719 24.406 -0.331 1 82.75 313 PRO A CA 1
ATOM 2527 C C . PRO A 1 313 ? 8.062 24.516 1.04 1 82.75 313 PRO A C 1
ATOM 2529 O O . PRO A 1 313 ? 6.973 25.094 1.158 1 82.75 313 PRO A O 1
ATOM 2532 N N . TYR A 1 314 ? 8.734 24.125 2.061 1 86.31 314 TYR A N 1
ATOM 2533 C CA . TYR A 1 314 ? 8.117 24.141 3.385 1 86.31 314 TYR A CA 1
ATOM 2534 C C . TYR A 1 314 ? 8.078 25.562 3.939 1 86.31 314 TYR A C 1
ATOM 2536 O O . TYR A 1 314 ? 7.184 25.906 4.719 1 86.31 314 TYR A O 1
ATOM 2544 N N . VAL A 1 315 ? 9.023 26.328 3.506 1 85.75 315 VAL A N 1
ATOM 2545 C CA . VAL A 1 315 ? 9.016 27.719 3.906 1 85.75 315 VAL A CA 1
ATOM 2546 C C . VAL A 1 315 ? 7.898 28.469 3.17 1 85.75 315 VAL A C 1
ATOM 2548 O O . VAL A 1 315 ? 7.195 29.281 3.762 1 85.75 315 VAL A O 1
ATOM 2551 N N . ALA A 1 316 ? 7.746 28.141 1.921 1 87.31 316 ALA A N 1
ATOM 2552 C CA . ALA A 1 316 ? 6.676 28.75 1.133 1 87.31 316 ALA A CA 1
ATOM 2553 C C . ALA A 1 316 ? 5.305 28.344 1.675 1 87.31 316 ALA A C 1
ATOM 2555 O O . ALA A 1 316 ? 4.383 29.172 1.704 1 87.31 316 ALA A O 1
ATOM 2556 N N . ILE A 1 317 ? 5.195 27.141 2.078 1 91.38 317 ILE A N 1
ATOM 2557 C CA . ILE A 1 317 ? 3.932 26.656 2.623 1 91.38 317 ILE A CA 1
ATOM 2558 C C . ILE A 1 317 ? 3.629 27.375 3.939 1 91.38 317 ILE A C 1
ATOM 2560 O O . ILE A 1 317 ? 2.479 27.719 4.215 1 91.38 317 ILE A O 1
ATOM 2564 N N . ALA A 1 318 ? 4.648 27.562 4.73 1 90.38 318 ALA A N 1
ATOM 2565 C CA . ALA A 1 318 ? 4.477 28.297 5.98 1 90.38 318 ALA A CA 1
ATOM 2566 C C . ALA A 1 318 ? 3.979 29.719 5.723 1 90.38 318 ALA A C 1
ATOM 2568 O O . ALA A 1 318 ? 3.131 30.234 6.457 1 90.38 318 ALA A O 1
ATOM 2569 N N . GLU A 1 319 ? 4.445 30.25 4.691 1 89.38 319 GLU A N 1
ATOM 2570 C CA . GLU A 1 319 ? 3.988 31.594 4.316 1 89.38 319 GLU A CA 1
ATOM 2571 C C . GLU A 1 319 ? 2.527 31.562 3.871 1 89.38 319 GLU A C 1
ATOM 2573 O O . GLU A 1 319 ? 1.759 32.469 4.207 1 89.38 319 GLU A O 1
ATOM 2578 N N . ALA A 1 320 ? 2.229 30.625 3.094 1 92.56 320 ALA A N 1
ATOM 2579 C CA . ALA A 1 320 ? 0.836 30.484 2.672 1 92.56 320 ALA A CA 1
ATOM 2580 C C . ALA A 1 320 ? -0.09 30.344 3.877 1 92.56 320 ALA A C 1
ATOM 2582 O O . ALA A 1 320 ? -1.175 30.938 3.902 1 92.56 320 ALA A O 1
ATOM 2583 N N . GLU A 1 321 ? 0.341 29.641 4.859 1 91.94 321 GLU A N 1
ATOM 2584 C CA . GLU A 1 321 ? -0.453 29.469 6.074 1 91.94 321 GLU A CA 1
ATOM 2585 C C . GLU A 1 321 ? -0.624 30.781 6.824 1 91.94 321 GLU A C 1
ATOM 2587 O O . GLU A 1 321 ? -1.699 31.062 7.359 1 91.94 321 GLU A O 1
ATOM 2592 N N . ARG A 1 322 ? 0.405 31.547 6.859 1 90.19 322 ARG A N 1
ATOM 2593 C CA . ARG A 1 322 ? 0.325 32.844 7.504 1 90.19 322 ARG A CA 1
ATOM 2594 C C . ARG A 1 322 ? -0.66 33.781 6.777 1 90.19 322 ARG A C 1
ATOM 2596 O O . ARG A 1 322 ? -1.449 34.469 7.41 1 90.19 322 ARG A O 1
ATOM 2603 N N . LEU A 1 323 ? -0.579 33.688 5.488 1 89.69 323 LEU A N 1
ATOM 2604 C CA . LEU A 1 323 ? -1.504 34.469 4.688 1 89.69 323 LEU A CA 1
ATOM 2605 C C . LEU A 1 323 ? -2.945 34.031 4.926 1 89.69 323 LEU A C 1
ATOM 2607 O O . LEU A 1 323 ? -3.834 34.875 5.094 1 89.69 323 LEU A O 1
ATOM 2611 N N . TYR A 1 324 ? -3.158 32.812 4.984 1 91.06 324 TYR A N 1
ATOM 2612 C CA . TYR A 1 324 ? -4.496 32.281 5.215 1 91.06 324 TYR A CA 1
ATOM 2613 C C . TYR A 1 324 ? -5.023 32.688 6.582 1 91.06 324 TYR A C 1
ATOM 2615 O O . TYR A 1 324 ? -6.168 33.125 6.703 1 91.06 324 TYR A O 1
ATOM 2623 N N . ASN A 1 325 ? -4.207 32.531 7.59 1 87.19 325 ASN A N 1
ATOM 2624 C CA . ASN A 1 325 ? -4.617 32.875 8.953 1 87.19 325 ASN A CA 1
ATOM 2625 C C . ASN A 1 325 ? -4.867 34.375 9.117 1 87.19 325 ASN A C 1
ATOM 2627 O O . ASN A 1 325 ? -5.633 34.781 9.992 1 87.19 325 ASN A O 1
ATOM 2631 N N . ALA A 1 326 ? -4.234 35.125 8.25 1 84.62 326 ALA A N 1
ATOM 2632 C CA . ALA A 1 326 ? -4.457 36.562 8.258 1 84.62 326 ALA A CA 1
ATOM 2633 C C . ALA A 1 326 ? -5.625 36.938 7.348 1 84.62 326 ALA A C 1
ATOM 2635 O O . ALA A 1 326 ? -5.938 38.125 7.191 1 84.62 326 ALA A O 1
ATOM 2636 N N . CYS A 1 327 ? -6.168 35.969 6.66 1 85.94 327 CYS A N 1
ATOM 2637 C CA . CYS A 1 327 ? -7.363 36.094 5.836 1 85.94 327 CYS A CA 1
ATOM 2638 C C . CYS A 1 327 ? -7.031 36.719 4.492 1 85.94 327 CYS A C 1
ATOM 2640 O O . CYS A 1 327 ? -7.883 37.375 3.879 1 85.94 327 CYS A O 1
ATOM 2642 N N . TYR A 1 328 ? -5.754 36.719 4.121 1 87.31 328 TYR A N 1
ATOM 2643 C CA . TYR A 1 328 ? -5.363 37.062 2.764 1 87.31 328 TYR A CA 1
ATOM 2644 C C . TYR A 1 328 ? -5.52 35.875 1.819 1 87.31 328 TYR A C 1
ATOM 2646 O O . TYR A 1 328 ? -4.531 35.375 1.302 1 87.31 328 TYR A O 1
ATOM 2654 N N . PHE A 1 329 ? -6.688 35.562 1.513 1 89.75 329 PHE A N 1
ATOM 2655 C CA . PHE A 1 329 ? -6.992 34.281 0.833 1 89.75 329 PHE A CA 1
ATOM 2656 C C . PHE A 1 329 ? -6.516 34.344 -0.614 1 89.75 329 PHE A C 1
ATOM 2658 O O . PHE A 1 329 ? -6.02 33.344 -1.137 1 89.75 329 PHE A O 1
ATOM 2665 N N . ALA A 1 330 ? -6.68 35.469 -1.258 1 90.31 330 ALA A N 1
ATOM 2666 C CA . ALA A 1 330 ? -6.258 35.562 -2.65 1 90.31 330 ALA A CA 1
ATOM 2667 C C . ALA A 1 330 ? -4.746 35.406 -2.779 1 90.31 330 ALA A C 1
ATOM 2669 O O . ALA A 1 330 ? -4.27 34.688 -3.668 1 90.31 330 ALA A O 1
ATOM 2670 N N . ASP A 1 331 ? -4.023 36.062 -1.878 1 90.69 331 ASP A N 1
ATOM 2671 C CA . ASP A 1 331 ? -2.57 35.938 -1.869 1 90.69 331 ASP A CA 1
ATOM 2672 C C . ASP A 1 331 ? -2.148 34.5 -1.522 1 90.69 331 ASP A C 1
ATOM 2674 O O . ASP A 1 331 ? -1.2 33.969 -2.104 1 90.69 331 ASP A O 1
ATOM 2678 N N . CYS A 1 332 ? -2.781 34 -0.542 1 93.38 332 CYS A N 1
ATOM 2679 C CA . CYS A 1 332 ? -2.516 32.625 -0.161 1 93.38 332 CYS A CA 1
ATOM 2680 C C . CYS A 1 332 ? -2.695 31.688 -1.35 1 93.38 332 CYS A C 1
ATOM 2682 O O . CYS A 1 332 ? -1.854 30.812 -1.592 1 93.38 332 CYS A O 1
ATOM 2684 N N . LEU A 1 333 ? -3.779 31.906 -2.109 1 95.88 333 LEU A N 1
ATOM 2685 C CA . LEU A 1 333 ? -4.066 31.078 -3.275 1 95.88 333 LEU A CA 1
ATOM 2686 C C . LEU A 1 333 ? -2.951 31.188 -4.309 1 95.88 333 LEU A C 1
ATOM 2688 O O . LEU A 1 333 ? -2.549 30.188 -4.91 1 95.88 333 LEU A O 1
ATOM 2692 N N . SER A 1 334 ? -2.49 32.375 -4.469 1 94.38 334 SER A N 1
ATOM 2693 C CA . SER A 1 334 ? -1.419 32.594 -5.434 1 94.38 334 SER A CA 1
ATOM 2694 C C . SER A 1 334 ? -0.162 31.812 -5.051 1 94.38 334 SER A C 1
ATOM 2696 O O . SER A 1 334 ? 0.48 31.203 -5.906 1 94.38 334 SER A O 1
ATOM 2698 N N . VAL A 1 335 ? 0.19 31.844 -3.789 1 92.56 335 VAL A N 1
ATOM 2699 C CA . VAL A 1 335 ? 1.376 31.156 -3.295 1 92.56 335 VAL A CA 1
ATOM 2700 C C . VAL A 1 335 ? 1.191 29.641 -3.438 1 92.56 335 VAL A C 1
ATOM 2702 O O . VAL A 1 335 ? 2.094 28.938 -3.9 1 92.56 335 VAL A O 1
ATOM 2705 N N . THR A 1 336 ? 0.029 29.125 -3.059 1 95.56 336 THR A N 1
ATOM 2706 C CA . THR A 1 336 ? -0.208 27.688 -3.115 1 95.56 336 THR A CA 1
ATOM 2707 C C . THR A 1 336 ? -0.264 27.203 -4.562 1 95.56 336 THR A C 1
ATOM 2709 O O . THR A 1 336 ? 0.176 26.094 -4.871 1 95.56 336 THR A O 1
ATOM 2712 N N . GLU A 1 337 ? -0.853 28.031 -5.414 1 94.94 337 GLU A N 1
ATOM 2713 C CA . GLU A 1 337 ? -0.885 27.656 -6.828 1 94.94 337 GLU A CA 1
ATOM 2714 C C . GLU A 1 337 ? 0.524 27.547 -7.402 1 94.94 337 GLU A C 1
ATOM 2716 O O . GLU A 1 337 ? 0.809 26.656 -8.195 1 94.94 337 GLU A O 1
ATOM 2721 N N . GLU A 1 338 ? 1.349 28.422 -7.008 1 90.44 338 GLU A N 1
ATOM 2722 C CA . GLU A 1 338 ? 2.734 28.375 -7.461 1 90.44 338 GLU A CA 1
ATOM 2723 C C . GLU A 1 338 ? 3.432 27.109 -6.973 1 90.44 338 GLU A C 1
ATOM 2725 O O . GLU A 1 338 ? 4.156 26.469 -7.73 1 90.44 338 GLU A O 1
ATOM 2730 N N . ILE A 1 339 ? 3.254 26.812 -5.758 1 89.56 339 ILE A N 1
ATOM 2731 C CA . ILE A 1 339 ? 3.861 25.625 -5.176 1 89.56 339 ILE A CA 1
ATOM 2732 C C . ILE A 1 339 ? 3.379 24.375 -5.922 1 89.56 339 ILE A C 1
ATOM 2734 O O . ILE A 1 339 ? 4.18 23.516 -6.289 1 89.56 339 ILE A O 1
ATOM 2738 N N . LEU A 1 340 ? 2.086 24.281 -6.191 1 91.06 340 LEU A N 1
ATOM 2739 C CA . LEU A 1 340 ? 1.479 23.094 -6.77 1 91.06 340 LEU A CA 1
ATOM 2740 C C . LEU A 1 340 ? 1.792 22.984 -8.258 1 91.06 340 LEU A C 1
ATOM 2742 O O . LEU A 1 340 ? 1.69 21.906 -8.844 1 91.06 340 LEU A O 1
ATOM 2746 N N . GLU A 1 341 ? 2.111 24.062 -8.82 1 87.06 341 GLU A N 1
ATOM 2747 C CA . GLU A 1 341 ? 2.572 24.016 -10.211 1 87.06 341 GLU A CA 1
ATOM 2748 C C . GLU A 1 341 ? 3.918 23.312 -10.32 1 87.06 341 GLU A C 1
ATOM 2750 O O . GLU A 1 341 ? 4.152 22.562 -11.266 1 87.06 341 GLU A O 1
ATOM 2755 N N . ASN A 1 342 ? 4.738 23.562 -9.336 1 78.38 342 ASN A N 1
ATOM 2756 C CA . ASN A 1 342 ? 6.066 22.969 -9.32 1 78.38 342 ASN A CA 1
ATOM 2757 C C . ASN A 1 342 ? 6.035 21.547 -8.75 1 78.38 342 ASN A C 1
ATOM 2759 O O . ASN A 1 342 ? 6.852 20.703 -9.117 1 78.38 342 ASN A O 1
ATOM 2763 N N . SER A 1 343 ? 5.215 21.375 -7.809 1 84.44 343 SER A N 1
ATOM 2764 C CA . SER A 1 343 ? 5.051 20.094 -7.16 1 84.44 343 SER A CA 1
ATOM 2765 C C . SER A 1 343 ? 3.576 19.703 -7.051 1 84.44 343 SER A C 1
ATOM 2767 O O . SER A 1 343 ? 2.967 19.859 -5.992 1 84.44 343 SER A O 1
ATOM 2769 N N . PRO A 1 344 ? 3.184 19.047 -8.102 1 83.88 344 PRO A N 1
ATOM 2770 C CA . PRO A 1 344 ? 1.755 18.719 -8.086 1 83.88 344 PRO A CA 1
ATOM 2771 C C . PRO A 1 344 ? 1.375 17.781 -6.941 1 83.88 344 PRO A C 1
ATOM 2773 O O . PRO A 1 344 ? 2.137 16.875 -6.605 1 83.88 344 PRO A O 1
ATOM 2776 N N . MET A 1 345 ? 0.281 18.094 -6.328 1 85.75 345 MET A N 1
ATOM 2777 C CA . MET A 1 345 ? -0.351 17.266 -5.305 1 85.75 345 MET A CA 1
ATOM 2778 C C . MET A 1 345 ? 0.52 17.188 -4.055 1 85.75 345 MET A C 1
ATOM 2780 O O . MET A 1 345 ? 0.533 16.172 -3.365 1 85.75 345 MET A O 1
ATOM 2784 N N . HIS A 1 346 ? 1.354 18.188 -3.848 1 88.31 346 HIS A N 1
ATOM 2785 C CA . HIS A 1 346 ? 2.125 18.219 -2.611 1 88.31 346 HIS A CA 1
ATOM 2786 C C . HIS A 1 346 ? 1.226 18.031 -1.395 1 88.31 346 HIS A C 1
ATOM 2788 O O . HIS A 1 346 ? 0.321 18.844 -1.158 1 88.31 346 HIS A O 1
ATOM 2794 N N . PRO A 1 347 ? 1.444 17.094 -0.605 1 89.62 347 PRO A N 1
ATOM 2795 C CA . PRO A 1 347 ? 0.487 16.703 0.436 1 89.62 347 PRO A CA 1
ATOM 2796 C C . PRO A 1 347 ? 0.348 17.766 1.527 1 89.62 347 PRO A C 1
ATOM 2798 O O . PRO A 1 347 ? -0.733 17.938 2.098 1 89.62 347 PRO A O 1
ATOM 2801 N N . THR A 1 348 ? 1.388 18.531 1.833 1 90.25 348 THR A N 1
ATOM 2802 C CA . THR A 1 348 ? 1.346 19.531 2.891 1 90.25 348 THR A CA 1
ATOM 2803 C C . THR A 1 348 ? 0.695 20.812 2.391 1 90.25 348 THR A C 1
ATOM 2805 O O . THR A 1 348 ? 0.125 21.578 3.176 1 90.25 348 THR A O 1
ATOM 2808 N N . CYS A 1 349 ? 0.728 21.031 1.123 1 93.56 349 CYS A N 1
ATOM 2809 C CA . CYS A 1 349 ? 0.201 22.25 0.539 1 93.56 349 CYS A CA 1
ATOM 2810 C C . CYS A 1 349 ? -1.277 22.109 0.199 1 93.56 349 CYS A C 1
ATOM 2812 O O . CYS A 1 349 ? -2.035 23.078 0.274 1 93.56 349 CYS A O 1
ATOM 2814 N N . LEU A 1 350 ? -1.715 20.938 -0.051 1 94.94 350 LEU A N 1
ATOM 2815 C CA . LEU A 1 350 ? -3.051 20.672 -0.577 1 94.94 350 LEU A CA 1
ATOM 2816 C C . LEU A 1 350 ? -4.121 21.125 0.414 1 94.94 350 LEU A C 1
ATOM 2818 O O . LEU A 1 350 ? -5.094 21.781 0.031 1 94.94 350 LEU A O 1
ATOM 2822 N N . PRO A 1 351 ? -3.98 20.828 1.657 1 95.62 351 PRO A N 1
ATOM 2823 C CA . PRO A 1 351 ? -5.047 21.203 2.59 1 95.62 351 PRO A CA 1
ATOM 2824 C C . PRO A 1 351 ? -5.289 22.703 2.635 1 95.62 351 PRO A C 1
ATOM 2826 O O . PRO A 1 351 ? -6.438 23.156 2.621 1 95.62 351 PRO A O 1
ATOM 2829 N N . ILE A 1 352 ? -4.215 23.453 2.631 1 96.06 352 ILE A N 1
ATOM 2830 C CA . ILE A 1 352 ? -4.355 24.906 2.689 1 96.06 352 ILE A CA 1
ATOM 2831 C C . ILE A 1 352 ? -4.887 25.422 1.356 1 96.06 352 ILE A C 1
ATOM 2833 O O . ILE A 1 352 ? -5.672 26.375 1.324 1 96.06 352 ILE A O 1
ATOM 2837 N N . HIS A 1 353 ? -4.484 24.844 0.306 1 97.25 353 HIS A N 1
ATOM 2838 C CA . HIS A 1 353 ? -4.98 25.203 -1.015 1 97.25 353 HIS A CA 1
ATOM 2839 C C . HIS A 1 353 ? -6.484 24.969 -1.126 1 97.25 353 HIS A C 1
ATOM 2841 O O . HIS A 1 353 ? -7.223 25.828 -1.596 1 97.25 353 HIS A O 1
ATOM 2847 N N . ILE A 1 354 ? -6.922 23.828 -0.662 1 97.56 354 ILE A N 1
ATOM 2848 C CA . ILE A 1 354 ? -8.336 23.469 -0.707 1 97.56 354 ILE A CA 1
ATOM 2849 C C . ILE A 1 354 ? -9.141 24.422 0.175 1 97.56 354 ILE A C 1
ATOM 2851 O O . ILE A 1 354 ? -10.203 24.891 -0.226 1 97.56 354 ILE A O 1
ATOM 2855 N N . ALA A 1 355 ? -8.602 24.688 1.334 1 96.38 355 ALA A N 1
ATOM 2856 C CA . ALA A 1 355 ? -9.266 25.609 2.246 1 96.38 355 ALA A CA 1
ATOM 2857 C C . ALA A 1 355 ? -9.43 26.984 1.606 1 96.38 355 ALA A C 1
ATOM 2859 O O . ALA A 1 355 ? -10.469 27.625 1.761 1 96.38 355 ALA A O 1
ATOM 2860 N N . CYS A 1 356 ? -8.43 27.375 0.924 1 96.19 356 CYS A N 1
ATOM 2861 C CA . CYS A 1 356 ? -8.469 28.672 0.255 1 96.19 356 CYS A CA 1
ATOM 2862 C C . CYS A 1 356 ? -9.516 28.672 -0.857 1 96.19 356 CYS A C 1
ATOM 2864 O O . CYS A 1 356 ? -10.273 29.641 -1.001 1 96.19 356 CYS A O 1
ATOM 2866 N N . LEU A 1 357 ? -9.523 27.641 -1.646 1 96.94 357 LEU A N 1
ATOM 2867 C CA . LEU A 1 357 ? -10.516 27.531 -2.709 1 96.94 357 LEU A CA 1
ATOM 2868 C C . LEU A 1 357 ? -11.93 27.547 -2.135 1 96.94 357 LEU A C 1
ATOM 2870 O O . LEU A 1 357 ? -12.836 28.141 -2.717 1 96.94 357 LEU A O 1
ATOM 2874 N N . PHE A 1 358 ? -12.125 26.938 -1.045 1 95.38 358 PHE A N 1
ATOM 2875 C CA . PHE A 1 358 ? -13.422 26.891 -0.382 1 95.38 358 PHE A CA 1
ATOM 2876 C C . PHE A 1 358 ? -13.836 28.266 0.105 1 95.38 358 PHE A C 1
ATOM 2878 O O . PHE A 1 358 ? -14.969 28.703 -0.126 1 95.38 358 PHE A O 1
ATOM 2885 N N . GLN A 1 359 ? -12.859 28.938 0.732 1 91.31 359 GLN A N 1
ATOM 2886 C CA . GLN A 1 359 ? -13.133 30.266 1.273 1 91.31 359 GLN A CA 1
ATOM 2887 C C . GLN A 1 359 ? -13.477 31.266 0.161 1 91.31 359 GLN A C 1
ATOM 2889 O O . GLN A 1 359 ? -14.305 32.156 0.349 1 91.31 359 GLN A O 1
ATOM 2894 N N . LEU A 1 360 ? -12.844 31.078 -0.911 1 92.62 360 LEU A N 1
ATOM 2895 C CA . LEU A 1 360 ? -13.062 31.984 -2.043 1 92.62 360 LEU A CA 1
ATOM 2896 C C . LEU A 1 360 ? -14.203 31.484 -2.916 1 92.62 360 LEU A C 1
ATOM 2898 O O . LEU A 1 360 ? -14.539 32.125 -3.924 1 92.62 360 LEU A O 1
ATOM 2902 N N . ARG A 1 361 ? -14.781 30.344 -2.576 1 93.56 361 ARG A N 1
ATOM 2903 C CA . ARG A 1 361 ? -15.945 29.75 -3.229 1 93.56 361 ARG A CA 1
ATOM 2904 C C . ARG A 1 361 ? -15.672 29.5 -4.711 1 93.56 361 ARG A C 1
ATOM 2906 O O . ARG A 1 361 ? -16.5 29.844 -5.559 1 93.56 361 ARG A O 1
ATOM 2913 N N . LEU A 1 362 ? -14.531 29.078 -4.938 1 95.56 362 LEU A N 1
ATOM 2914 C CA . LEU A 1 362 ? -14.172 28.75 -6.312 1 95.56 362 LEU A CA 1
ATOM 2915 C C . LEU A 1 362 ? -14.586 27.328 -6.66 1 95.56 362 LEU A C 1
ATOM 2917 O O . LEU A 1 362 ? -13.758 26.422 -6.629 1 95.56 362 LEU A O 1
ATOM 2921 N N . CYS A 1 363 ? -15.742 27.141 -7.043 1 94.31 363 CYS A N 1
ATOM 2922 C CA . CYS A 1 363 ? -16.391 25.859 -7.238 1 94.31 363 CYS A CA 1
ATOM 2923 C C . CYS A 1 363 ? -15.719 25.078 -8.375 1 94.31 363 CYS A C 1
ATOM 2925 O O . CYS A 1 363 ? -15.453 23.891 -8.242 1 94.31 363 CYS A O 1
ATOM 2927 N N . ASN A 1 364 ? -15.406 25.734 -9.453 1 95.62 364 ASN A N 1
ATOM 2928 C CA . ASN A 1 364 ? -14.836 25.062 -10.609 1 95.62 364 ASN A CA 1
ATOM 2929 C C . ASN A 1 364 ? -13.438 24.531 -10.312 1 95.62 364 ASN A C 1
ATOM 2931 O O . ASN A 1 364 ? -13.094 23.422 -10.734 1 95.62 364 ASN A O 1
ATOM 2935 N N . LYS A 1 365 ? -12.688 25.328 -9.625 1 96.12 365 LYS A N 1
ATOM 2936 C CA . LYS A 1 365 ? -11.336 24.891 -9.289 1 96.12 365 LYS A CA 1
ATOM 2937 C C . LYS A 1 365 ? -11.359 23.719 -8.305 1 96.12 365 LYS A C 1
ATOM 2939 O O . LYS A 1 365 ? -10.531 22.812 -8.398 1 96.12 365 LYS A O 1
ATOM 2944 N N . LEU A 1 366 ? -12.297 23.75 -7.434 1 96.75 366 LEU A N 1
ATOM 2945 C CA . LEU A 1 366 ? -12.453 22.641 -6.5 1 96.75 366 LEU A CA 1
ATOM 2946 C C . LEU A 1 366 ? -12.844 21.359 -7.238 1 96.75 366 LEU A C 1
ATOM 2948 O O . LEU A 1 366 ? -12.352 20.281 -6.914 1 96.75 366 LEU A O 1
ATOM 2952 N N . PHE A 1 367 ? -13.734 21.547 -8.148 1 96.06 367 PHE A N 1
ATOM 2953 C CA . PHE A 1 367 ? -14.18 20.406 -8.938 1 96.06 367 PHE A CA 1
ATOM 2954 C C . PHE A 1 367 ? -13.023 19.781 -9.703 1 96.06 367 PHE A C 1
ATOM 2956 O O . PHE A 1 367 ? -12.82 18.562 -9.664 1 96.06 367 PHE A O 1
ATOM 2963 N N . GLN A 1 368 ? -12.297 20.625 -10.367 1 95.56 368 GLN A N 1
ATOM 2964 C CA . GLN A 1 368 ? -11.164 20.156 -11.156 1 95.56 368 GLN A CA 1
ATOM 2965 C C . GLN A 1 368 ? -10.125 19.469 -10.266 1 95.56 368 GLN A C 1
ATOM 2967 O O . GLN A 1 368 ? -9.594 18.422 -10.633 1 95.56 368 GLN A O 1
ATOM 2972 N N . LEU A 1 369 ? -9.844 20.031 -9.18 1 95.06 369 LEU A N 1
ATOM 2973 C CA . LEU A 1 369 ? -8.875 19.484 -8.242 1 95.06 369 LEU A CA 1
ATOM 2974 C C . LEU A 1 369 ? -9.359 18.125 -7.711 1 95.06 369 LEU A C 1
ATOM 2976 O O . LEU A 1 369 ? -8.57 17.188 -7.613 1 95.06 369 LEU A O 1
ATOM 2980 N N . GLY A 1 370 ? -10.641 18.047 -7.301 1 94.5 370 GLY A N 1
ATOM 2981 C CA . GLY A 1 370 ? -11.203 16.781 -6.844 1 94.5 370 GLY A CA 1
ATOM 2982 C C . GLY A 1 370 ? -11.078 15.664 -7.859 1 94.5 370 GLY A C 1
ATOM 2983 O O . GLY A 1 370 ? -10.711 14.539 -7.516 1 94.5 370 GLY A O 1
ATOM 2984 N N . GLU A 1 371 ? -11.336 15.984 -9.039 1 92.69 371 GLU A N 1
ATOM 2985 C CA . GLU A 1 371 ? -11.258 15.008 -10.117 1 92.69 371 GLU A CA 1
ATOM 2986 C C . GLU A 1 371 ? -9.836 14.477 -10.281 1 92.69 371 GLU A C 1
ATOM 2988 O O . GLU A 1 371 ? -9.633 13.289 -10.547 1 92.69 371 GLU A O 1
ATOM 2993 N N . ALA A 1 372 ? -8.961 15.359 -10.156 1 89.31 372 ALA A N 1
ATOM 2994 C CA . ALA A 1 372 ? -7.559 14.977 -10.305 1 89.31 372 ALA A CA 1
ATOM 2995 C C . ALA A 1 372 ? -7.102 14.102 -9.141 1 89.31 372 ALA A C 1
ATOM 2997 O O . ALA A 1 372 ? -6.332 13.156 -9.328 1 89.31 372 ALA A O 1
ATOM 2998 N N . LEU A 1 373 ? -7.586 14.391 -7.969 1 90.5 373 LEU A N 1
ATOM 2999 C CA . LEU A 1 373 ? -7.105 13.734 -6.754 1 90.5 373 LEU A CA 1
ATOM 3000 C C . LEU A 1 373 ? -7.797 12.391 -6.551 1 90.5 373 LEU A C 1
ATOM 3002 O O . LEU A 1 373 ? -7.246 11.5 -5.906 1 90.5 373 LEU A O 1
ATOM 3006 N N . ILE A 1 374 ? -8.961 12.203 -7.086 1 89.31 374 ILE A N 1
ATOM 3007 C CA . ILE A 1 374 ? -9.75 11 -6.859 1 89.31 374 ILE A CA 1
ATOM 3008 C C . ILE A 1 374 ? -9.047 9.797 -7.477 1 89.31 374 ILE A C 1
ATOM 3010 O O . ILE A 1 374 ? -9.312 8.656 -7.094 1 89.31 374 ILE A O 1
ATOM 3014 N N . LYS A 1 375 ? -8.125 10.047 -8.328 1 82.5 375 LYS A N 1
ATOM 3015 C CA . LYS A 1 375 ? -7.348 8.961 -8.922 1 82.5 375 LYS A CA 1
ATOM 3016 C C . LYS A 1 375 ? -6.469 8.273 -7.879 1 82.5 375 LYS A C 1
ATOM 3018 O O . LYS A 1 375 ? -5.98 7.168 -8.109 1 82.5 375 LYS A O 1
ATOM 3023 N N . GLU A 1 376 ? -6.312 8.891 -6.77 1 82 376 GLU A N 1
ATOM 3024 C CA . GLU A 1 376 ? -5.625 8.312 -5.621 1 82 376 GLU A CA 1
ATOM 3025 C C . GLU A 1 376 ? -6.555 8.195 -4.418 1 82 376 GLU A C 1
ATOM 3027 O O . GLU A 1 376 ? -6.449 8.969 -3.469 1 82 376 GLU A O 1
ATOM 3032 N N . PRO A 1 377 ? -7.238 7.141 -4.363 1 79.5 377 PRO A N 1
ATOM 3033 C CA . PRO A 1 377 ? -8.281 7.043 -3.34 1 79.5 377 PRO A CA 1
ATOM 3034 C C . PRO A 1 377 ? -7.715 6.895 -1.931 1 79.5 377 PRO A C 1
ATOM 3036 O O . PRO A 1 377 ? -8.43 7.125 -0.948 1 79.5 377 PRO A O 1
ATOM 3039 N N . LYS A 1 378 ? -6.535 6.613 -1.774 1 84.94 378 LYS A N 1
ATOM 3040 C CA . LYS A 1 378 ? -5.941 6.461 -0.449 1 84.94 378 LYS A CA 1
ATOM 3041 C C . LYS A 1 378 ? -5.457 7.805 0.092 1 84.94 378 LYS A C 1
ATOM 3043 O O . LYS A 1 378 ? -4.992 7.891 1.231 1 84.94 378 LYS A O 1
ATOM 3048 N N . ASN A 1 379 ? -5.68 8.836 -0.677 1 88.56 379 ASN A N 1
ATOM 3049 C CA . ASN A 1 379 ? -5.344 10.195 -0.262 1 88.56 379 ASN A CA 1
ATOM 3050 C C . ASN A 1 379 ? -6.539 10.906 0.371 1 88.56 379 ASN A C 1
ATOM 3052 O O . ASN A 1 379 ? -7.504 11.242 -0.319 1 88.56 379 ASN A O 1
ATOM 3056 N N . SER A 1 380 ? -6.484 11.18 1.612 1 94.62 380 SER A N 1
ATOM 3057 C CA . SER A 1 380 ? -7.578 11.797 2.355 1 94.62 380 SER A CA 1
ATOM 3058 C C . SER A 1 380 ? -7.918 13.18 1.794 1 94.62 380 SER A C 1
ATOM 3060 O O . SER A 1 380 ? -9.078 13.594 1.83 1 94.62 380 SER A O 1
ATOM 3062 N N . ASN A 1 381 ? -6.941 13.883 1.208 1 95.75 381 ASN A N 1
ATOM 3063 C CA . ASN A 1 381 ? -7.156 15.227 0.676 1 95.75 381 ASN A CA 1
ATOM 3064 C C . ASN A 1 381 ? -8.055 15.203 -0.559 1 95.75 381 ASN A C 1
ATOM 3066 O O . ASN A 1 381 ? -8.688 16.203 -0.892 1 95.75 381 ASN A O 1
ATOM 3070 N N . ALA A 1 382 ? -8.102 14.031 -1.237 1 95.19 382 ALA A N 1
ATOM 3071 C CA . ALA A 1 382 ? -9.008 13.898 -2.371 1 95.19 382 ALA A CA 1
ATOM 3072 C C . ALA A 1 382 ? -10.461 14.031 -1.926 1 95.19 382 ALA A C 1
ATOM 3074 O O . ALA A 1 382 ? -11.219 14.82 -2.492 1 95.19 382 ALA A O 1
ATOM 3075 N N . TRP A 1 383 ? -10.75 13.391 -0.887 1 97.12 383 TRP A N 1
ATOM 3076 C CA . TRP A 1 383 ? -12.117 13.375 -0.375 1 97.12 383 TRP A CA 1
ATOM 3077 C C . TRP A 1 383 ? -12.453 14.695 0.314 1 97.12 383 TRP A C 1
ATOM 3079 O O . TRP A 1 383 ? -13.594 15.156 0.266 1 97.12 383 TRP A O 1
ATOM 3089 N N . TYR A 1 384 ? -11.508 15.281 0.932 1 97.44 384 TYR A N 1
ATOM 3090 C CA . TYR A 1 384 ? -11.672 16.609 1.499 1 97.44 384 TYR A CA 1
ATOM 3091 C C . TYR A 1 384 ? -12.039 17.625 0.418 1 97.44 384 TYR A C 1
ATOM 3093 O O . TYR A 1 384 ? -12.984 18.406 0.582 1 97.44 384 TYR A O 1
ATOM 3101 N N . ALA A 1 385 ? -11.312 17.562 -0.714 1 97.75 385 ALA A N 1
ATOM 3102 C CA . ALA A 1 385 ? -11.57 18.484 -1.824 1 97.75 385 ALA A CA 1
ATOM 3103 C C . ALA A 1 385 ? -12.961 18.25 -2.41 1 97.75 385 ALA A C 1
ATOM 3105 O O . ALA A 1 385 ? -13.695 19.203 -2.678 1 97.75 385 ALA A O 1
ATOM 3106 N N . VAL A 1 386 ? -13.367 17.031 -2.564 1 97.12 386 VAL A N 1
ATOM 3107 C CA . VAL A 1 386 ? -14.68 16.688 -3.111 1 97.12 386 VAL A CA 1
ATOM 3108 C C . VAL A 1 386 ? -15.773 17.141 -2.154 1 97.12 386 VAL A C 1
ATOM 3110 O O . VAL A 1 386 ? -16.797 17.688 -2.584 1 97.12 386 VAL A O 1
ATOM 3113 N N . GLY A 1 387 ? -15.531 16.906 -0.884 1 97.69 387 GLY A N 1
ATOM 3114 C CA . GLY A 1 387 ? -16.484 17.391 0.105 1 97.69 387 GLY A CA 1
ATOM 3115 C C . GLY A 1 387 ? -16.672 18.891 0.062 1 97.69 387 GLY A C 1
ATOM 3116 O O . GLY A 1 387 ? -17.797 19.375 0.129 1 97.69 387 GLY A O 1
ATOM 3117 N N . CYS A 1 388 ? -15.602 19.625 -0.047 1 97.62 388 CYS A N 1
ATOM 3118 C CA . CYS A 1 388 ? -15.672 21.078 -0.124 1 97.62 388 CYS A CA 1
ATOM 3119 C C . CYS A 1 388 ? -16.422 21.531 -1.371 1 97.62 388 CYS A C 1
ATOM 3121 O O . CYS A 1 388 ? -17.203 22.484 -1.322 1 97.62 388 CYS A O 1
ATOM 3123 N N . TYR A 1 389 ? -16.156 20.859 -2.455 1 97.19 389 TYR A N 1
ATOM 3124 C CA . TYR A 1 389 ? -16.875 21.156 -3.688 1 97.19 389 TYR A CA 1
ATOM 3125 C C . TYR A 1 389 ? -18.375 21.016 -3.488 1 97.19 389 TYR A C 1
ATOM 3127 O O . TYR A 1 389 ? -19.141 21.922 -3.846 1 97.19 389 TYR A O 1
ATOM 3135 N N . TYR A 1 390 ? -18.844 19.922 -2.914 1 96.12 390 TYR A N 1
ATOM 3136 C CA . TYR A 1 390 ? -20.266 19.672 -2.727 1 96.12 390 TYR A CA 1
ATOM 3137 C C . TYR A 1 390 ? -20.875 20.641 -1.723 1 96.12 390 TYR A C 1
ATOM 3139 O O . TYR A 1 390 ? -22.031 21.031 -1.848 1 96.12 390 TYR A O 1
ATOM 3147 N N . LEU A 1 391 ? -20.094 21 -0.771 1 95.19 391 LEU A N 1
ATOM 3148 C CA . LEU A 1 391 ? -20.594 21.953 0.212 1 95.19 391 LEU A CA 1
ATOM 3149 C C . LEU A 1 391 ? -20.812 23.312 -0.42 1 95.19 391 LEU A C 1
ATOM 3151 O O . LEU A 1 391 ? -21.844 23.953 -0.19 1 95.19 391 LEU A O 1
ATOM 3155 N N . VAL A 1 392 ? -19.844 23.766 -1.228 1 94.94 392 VAL A N 1
ATOM 3156 C CA . VAL A 1 392 ? -19.953 25.062 -1.896 1 94.94 392 VAL A CA 1
ATOM 3157 C C . VAL A 1 392 ? -21.078 25.031 -2.922 1 94.94 392 VAL A C 1
ATOM 3159 O O . VAL A 1 392 ? -21.766 26.031 -3.146 1 94.94 392 VAL A O 1
ATOM 3162 N N . SER A 1 393 ? -21.297 23.844 -3.447 1 93.81 393 SER A N 1
ATOM 3163 C CA . SER A 1 393 ? -22.344 23.672 -4.465 1 93.81 393 SER A CA 1
ATOM 3164 C C . SER A 1 393 ? -23.719 23.484 -3.83 1 93.81 393 SER A C 1
ATOM 3166 O O . SER A 1 393 ? -24.719 23.359 -4.535 1 93.81 393 SER A O 1
ATOM 3168 N N . GLY A 1 394 ? -23.766 23.391 -2.58 1 91.88 394 GLY A N 1
ATOM 3169 C CA . GLY A 1 394 ? -25.047 23.312 -1.872 1 91.88 394 GLY A CA 1
ATOM 3170 C C . GLY A 1 394 ? -25.547 21.891 -1.693 1 91.88 394 GLY A C 1
ATOM 3171 O O . GLY A 1 394 ? -26.641 21.672 -1.188 1 91.88 394 GLY A O 1
ATOM 3172 N N . LYS A 1 395 ? -24.781 20.953 -2.119 1 94.25 395 LYS A N 1
ATOM 3173 C CA . LYS A 1 395 ? -25.156 19.547 -1.93 1 94.25 395 LYS A CA 1
ATOM 3174 C C . LYS A 1 395 ? -24.609 19.016 -0.605 1 94.25 395 LYS A C 1
ATOM 3176 O O . LYS A 1 395 ? -23.672 18.219 -0.588 1 94.25 395 LYS A O 1
ATOM 3181 N N . VAL A 1 396 ? -25.266 19.156 0.413 1 94.5 396 VAL A N 1
ATOM 3182 C CA . VAL A 1 396 ? -24.797 19.016 1.785 1 94.5 396 VAL A CA 1
ATOM 3183 C C . VAL A 1 396 ? -24.656 17.531 2.135 1 94.5 396 VAL A C 1
ATOM 3185 O O . VAL A 1 396 ? -23.688 17.125 2.773 1 94.5 396 VAL A O 1
ATOM 3188 N N . GLU A 1 397 ? -25.578 16.719 1.735 1 95.38 397 GLU A N 1
ATOM 3189 C CA . GLU A 1 397 ? -25.547 15.305 2.086 1 95.38 397 GLU A CA 1
ATOM 3190 C C . GLU A 1 397 ? -24.328 14.617 1.466 1 95.38 397 GLU A C 1
ATOM 3192 O O . GLU A 1 397 ? -23.672 13.812 2.119 1 95.38 397 GLU A O 1
ATOM 3197 N N . LEU A 1 398 ? -24.125 15 0.282 1 96 398 LEU A N 1
ATOM 3198 C CA . LEU A 1 398 ? -22.953 14.445 -0.387 1 96 398 LEU A CA 1
ATOM 3199 C C . LEU A 1 398 ? -21.672 14.953 0.262 1 96 398 LEU A C 1
ATOM 3201 O O . LEU A 1 398 ? -20.703 14.195 0.411 1 96 398 LEU A O 1
ATOM 3205 N N . SER A 1 399 ? -21.703 16.172 0.581 1 96.75 399 SER A N 1
ATOM 3206 C CA . SER A 1 399 ? -20.547 16.75 1.247 1 96.75 399 SER A CA 1
ATOM 3207 C C . SER A 1 399 ? -20.219 16.016 2.537 1 96.75 399 SER A C 1
ATOM 3209 O O . SER A 1 399 ? -19.062 15.68 2.793 1 96.75 399 SER A O 1
ATOM 3211 N N . ARG A 1 400 ? -21.172 15.719 3.328 1 97.44 400 ARG A N 1
ATOM 3212 C CA . ARG A 1 400 ? -21 15.023 4.602 1 97.44 400 ARG A CA 1
ATOM 3213 C C . ARG A 1 400 ? -20.453 13.617 4.391 1 97.44 400 ARG A C 1
ATOM 3215 O O . ARG A 1 400 ? -19.609 13.148 5.148 1 97.44 400 ARG A O 1
ATOM 3222 N N . LYS A 1 401 ? -20.984 13.047 3.391 1 97.5 401 LYS A N 1
ATOM 3223 C CA . LYS A 1 401 ? -20.516 11.703 3.057 1 97.5 401 LYS A CA 1
ATOM 3224 C C . LYS A 1 401 ? -19.031 11.695 2.746 1 97.5 401 LYS A C 1
ATOM 3226 O O . LYS A 1 401 ? -18.297 10.828 3.223 1 97.5 401 LYS A O 1
ATOM 3231 N N . TYR A 1 402 ? -18.578 12.617 2.025 1 97.12 402 TYR A N 1
ATOM 3232 C CA . TYR A 1 402 ? -17.188 12.633 1.581 1 97.12 402 TYR A CA 1
ATOM 3233 C C . TYR A 1 402 ? -16.281 13.164 2.678 1 97.12 402 TYR A C 1
ATOM 3235 O O . TYR A 1 402 ? -15.117 12.766 2.773 1 97.12 402 TYR A O 1
ATOM 3243 N N . PHE A 1 403 ? -16.766 14.039 3.518 1 97.75 403 PHE A N 1
ATOM 3244 C CA . PHE A 1 403 ? -15.977 14.422 4.684 1 97.75 403 PHE A CA 1
ATOM 3245 C C . PHE A 1 403 ? -15.789 13.234 5.625 1 97.75 403 PHE A C 1
ATOM 3247 O O . PHE A 1 403 ? -14.711 13.047 6.184 1 97.75 403 PHE A O 1
ATOM 3254 N N . ALA A 1 404 ? -16.875 12.492 5.777 1 97.19 404 ALA A N 1
ATOM 3255 C CA . ALA A 1 404 ? -16.766 11.289 6.598 1 97.19 404 ALA A CA 1
ATOM 3256 C C . ALA A 1 404 ? -15.742 10.32 6.027 1 97.19 404 ALA A C 1
ATOM 3258 O O . ALA A 1 404 ? -14.969 9.719 6.773 1 97.19 404 ALA A O 1
ATOM 3259 N N . LYS A 1 405 ? -15.727 10.203 4.777 1 96.19 405 LYS A N 1
ATOM 3260 C CA . LYS A 1 405 ? -14.742 9.352 4.109 1 96.19 405 LYS A CA 1
ATOM 3261 C C . LYS A 1 405 ? -13.328 9.891 4.312 1 96.19 405 LYS A C 1
ATOM 3263 O O . LYS A 1 405 ? -12.398 9.117 4.562 1 96.19 405 LYS A O 1
ATOM 3268 N N . ALA A 1 406 ? -13.156 11.188 4.168 1 96.69 406 ALA A N 1
ATOM 3269 C CA . ALA A 1 406 ? -11.852 11.812 4.348 1 96.69 406 ALA A CA 1
ATOM 3270 C C . ALA A 1 406 ? -11.297 11.539 5.742 1 96.69 406 ALA A C 1
ATOM 3272 O O . ALA A 1 406 ? -10.117 11.203 5.895 1 96.69 406 ALA A O 1
ATOM 3273 N N . THR A 1 407 ? -12.125 1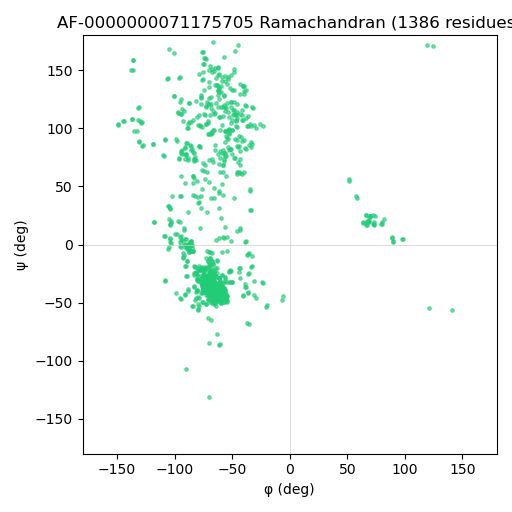1.586 6.762 1 95.69 407 THR A N 1
ATOM 3274 C CA . THR A 1 407 ? -11.688 11.406 8.141 1 95.69 407 THR A CA 1
ATOM 3275 C C . THR A 1 407 ? -11.5 9.922 8.461 1 95.69 407 THR A C 1
ATOM 3277 O O . THR A 1 407 ? -10.742 9.57 9.367 1 95.69 407 THR A O 1
ATOM 3280 N N . SER A 1 408 ? -12.156 9.055 7.691 1 94.44 408 SER A N 1
ATOM 3281 C CA . SER A 1 408 ? -11.969 7.621 7.863 1 94.44 408 SER A CA 1
ATOM 3282 C C . SER A 1 408 ? -10.641 7.164 7.273 1 94.44 408 SER A C 1
ATOM 3284 O O . SER A 1 408 ? -9.984 6.277 7.82 1 94.44 408 SER A O 1
ATOM 3286 N N . VAL A 1 409 ? -10.281 7.781 6.207 1 92.56 409 VAL A N 1
ATOM 3287 C CA . VAL A 1 409 ? -9.031 7.457 5.531 1 92.56 409 VAL A CA 1
ATOM 3288 C C . VAL A 1 409 ? -7.848 7.965 6.355 1 92.56 409 VAL A C 1
ATOM 3290 O O . VAL A 1 409 ? -6.844 7.266 6.516 1 92.56 409 VAL A O 1
ATOM 3293 N N . ASP A 1 410 ? -7.965 9.133 6.879 1 92.25 410 ASP A N 1
ATOM 3294 C CA . ASP A 1 410 ? -6.957 9.734 7.75 1 92.25 410 ASP A CA 1
ATOM 3295 C C . ASP A 1 410 ? -7.609 10.43 8.945 1 92.25 410 ASP A C 1
ATOM 3297 O O . ASP A 1 410 ? -8.086 11.562 8.828 1 92.25 410 ASP A O 1
ATOM 3301 N N . LYS A 1 411 ? -7.473 9.859 10.039 1 90.56 411 LYS A N 1
ATOM 3302 C CA . LYS A 1 411 ? -8.109 10.367 11.242 1 90.56 411 LYS A CA 1
ATOM 3303 C C . LYS A 1 411 ? -7.477 11.68 11.695 1 90.56 411 LYS A C 1
ATOM 3305 O O . LYS A 1 411 ? -8.062 12.422 12.492 1 90.56 411 LYS A O 1
ATOM 3310 N N . MET A 1 412 ? -6.379 12.023 11.141 1 89.81 412 MET A N 1
ATOM 3311 C CA . MET A 1 412 ? -5.664 13.203 11.609 1 89.81 412 MET A CA 1
ATOM 3312 C C . MET A 1 412 ? -5.852 14.375 10.641 1 89.81 412 MET A C 1
ATOM 3314 O O . MET A 1 412 ? -5.195 15.406 10.773 1 89.81 412 MET A O 1
ATOM 3318 N N . ASN A 1 413 ? -6.688 14.188 9.625 1 93.88 413 ASN A N 1
ATOM 3319 C CA . ASN A 1 413 ? -6.969 15.281 8.695 1 93.88 413 ASN A CA 1
ATOM 3320 C C . ASN A 1 413 ? -7.812 16.375 9.344 1 93.88 413 ASN A C 1
ATOM 3322 O O . ASN A 1 413 ? -9.039 16.359 9.234 1 93.88 413 ASN A O 1
ATOM 3326 N N . ALA A 1 414 ? -7.172 17.359 9.828 1 92.69 414 ALA A N 1
ATOM 3327 C CA . ALA A 1 414 ? -7.812 18.391 10.648 1 92.69 414 ALA A CA 1
ATOM 3328 C C . ALA A 1 414 ? -8.797 19.219 9.828 1 92.69 414 ALA A C 1
ATOM 3330 O O . ALA A 1 414 ? -9.961 19.359 10.211 1 92.69 414 ALA A O 1
ATOM 3331 N N . PRO A 1 415 ? -8.383 19.719 8.672 1 95.06 415 PRO A N 1
ATOM 3332 C CA . PRO A 1 415 ? -9.328 20.531 7.906 1 95.06 415 PRO A CA 1
ATOM 3333 C C . PRO A 1 415 ? -10.586 19.766 7.516 1 95.06 415 PRO A C 1
ATOM 3335 O O . PRO A 1 415 ? -11.68 20.344 7.477 1 95.06 415 PRO A O 1
ATOM 3338 N N . ALA A 1 416 ? -10.453 18.5 7.289 1 96.44 416 ALA A N 1
ATOM 3339 C CA . ALA A 1 416 ? -11.617 17.703 6.93 1 96.44 416 ALA A CA 1
ATOM 3340 C C . ALA A 1 416 ? -12.586 17.578 8.102 1 96.44 416 ALA A C 1
ATOM 3342 O O . ALA A 1 416 ? -13.805 17.625 7.91 1 96.44 416 ALA A O 1
ATOM 3343 N N . TRP A 1 417 ? -12.109 17.438 9.289 1 95.81 417 TRP A N 1
ATOM 3344 C CA . TRP A 1 417 ? -12.945 17.391 10.484 1 95.81 417 TRP A CA 1
ATOM 3345 C C . TRP A 1 417 ? -13.703 18.703 10.672 1 95.81 417 TRP A C 1
ATOM 3347 O O . TRP A 1 417 ? -14.891 18.688 10.984 1 95.81 417 TRP A O 1
ATOM 3357 N N . ILE A 1 418 ? -13.008 19.734 10.492 1 95.94 418 ILE A N 1
ATOM 3358 C CA . ILE A 1 418 ? -13.609 21.062 10.672 1 95.94 418 ILE A CA 1
ATOM 3359 C C . ILE A 1 418 ? -14.703 21.266 9.625 1 95.94 418 ILE A C 1
ATOM 3361 O O . ILE A 1 418 ? -15.812 21.688 9.961 1 95.94 418 ILE A O 1
ATOM 3365 N N . ALA A 1 419 ? -14.375 20.922 8.406 1 96.88 419 ALA A N 1
ATOM 3366 C CA . ALA A 1 419 ? -15.367 21.062 7.34 1 96.88 419 ALA A CA 1
ATOM 3367 C C . ALA A 1 419 ? -16.578 20.172 7.598 1 96.88 419 ALA A C 1
ATOM 3369 O O . ALA A 1 419 ? -17.703 20.547 7.297 1 96.88 419 ALA A O 1
ATOM 3370 N N . TYR A 1 420 ? -16.312 19.047 8.109 1 97.12 420 TYR A N 1
ATOM 3371 C CA . TYR A 1 420 ? -17.375 18.125 8.477 1 97.12 420 TYR A CA 1
ATOM 3372 C C . TYR A 1 420 ? -18.297 18.75 9.516 1 97.12 420 TYR A C 1
ATOM 3374 O O . TYR A 1 420 ? -19.531 18.703 9.367 1 97.12 420 TYR A O 1
ATOM 3382 N N . GLY A 1 421 ? -17.781 19.344 10.516 1 96.94 421 GLY A N 1
ATOM 3383 C CA . GLY A 1 421 ? -18.562 20.062 11.508 1 96.94 421 GLY A CA 1
ATOM 3384 C C . GLY A 1 421 ? -19.344 21.219 10.922 1 96.94 421 GLY A C 1
ATOM 3385 O O . GLY A 1 421 ? -20.516 21.422 11.234 1 96.94 421 GLY A O 1
ATOM 3386 N N . HIS A 1 422 ? -18.703 21.969 10.07 1 95.5 422 HIS A N 1
ATOM 3387 C CA . HIS A 1 422 ? -19.328 23.109 9.422 1 95.5 422 HIS A CA 1
ATOM 3388 C C . HIS A 1 422 ? -20.547 22.672 8.609 1 95.5 422 HIS A C 1
ATOM 3390 O O . HIS A 1 422 ? -21.547 23.391 8.547 1 95.5 422 HIS A O 1
ATOM 3396 N N . SER A 1 423 ? -20.422 21.547 7.973 1 95.88 423 SER A N 1
ATOM 3397 C CA . SER A 1 423 ? -21.516 21.062 7.137 1 95.88 423 SER A CA 1
ATOM 3398 C C . SER A 1 423 ? -22.797 20.875 7.949 1 95.88 423 SER A C 1
ATOM 3400 O O . SER A 1 423 ? -23.906 20.969 7.41 1 95.88 423 SER A O 1
ATOM 3402 N N . PHE A 1 424 ? -22.688 20.641 9.25 1 95.94 424 PHE A N 1
ATOM 3403 C CA . PHE A 1 424 ? -23.828 20.531 10.148 1 95.94 424 PHE A CA 1
ATOM 3404 C C . PHE A 1 424 ? -24.172 21.891 10.75 1 95.94 424 PHE A C 1
ATOM 3406 O O . PHE A 1 424 ? -25.344 22.281 10.805 1 95.94 424 PHE A O 1
ATOM 3413 N N . GLY A 1 425 ? -23.156 22.625 11.148 1 93.19 425 GLY A N 1
ATOM 3414 C CA . GLY A 1 425 ? -23.328 23.906 11.812 1 93.19 425 GLY A CA 1
ATOM 3415 C C . GLY A 1 425 ? -24.016 24.938 10.945 1 93.19 425 GLY A C 1
ATOM 3416 O O . GLY A 1 425 ? -24.844 25.703 11.43 1 93.19 425 GLY A O 1
ATOM 3417 N N . PHE A 1 426 ? -23.734 24.891 9.695 1 89 426 PHE A N 1
ATOM 3418 C CA . PHE A 1 426 ? -24.344 25.828 8.758 1 89 426 PHE A CA 1
ATOM 3419 C C . PHE A 1 426 ? -25.844 25.625 8.672 1 89 426 PHE A C 1
ATOM 3421 O O . PHE A 1 426 ? -26.594 26.531 8.305 1 89 426 PHE A O 1
ATOM 3428 N N . PHE A 1 427 ? -26.266 24.5 9.055 1 89.56 427 PHE A N 1
ATOM 3429 C CA . PHE A 1 427 ? -27.672 24.172 8.906 1 89.56 427 PHE A CA 1
ATOM 3430 C C . PHE A 1 427 ? -28.328 23.922 10.258 1 89.56 427 PHE A C 1
ATOM 3432 O O . PHE A 1 427 ? -29.297 23.172 10.367 1 89.56 427 PHE A O 1
ATOM 3439 N N . THR A 1 428 ? -27.734 24.391 11.312 1 89.69 428 THR A N 1
ATOM 3440 C CA . THR A 1 428 ? -28.25 24.484 12.672 1 89.69 428 THR A CA 1
ATOM 3441 C C . THR A 1 428 ? -28.438 23.094 13.273 1 89.69 428 THR A C 1
ATOM 3443 O O . THR A 1 428 ? -29.359 22.875 14.062 1 89.69 428 THR A O 1
ATOM 3446 N N . GLU A 1 429 ? -27.766 22.203 12.664 1 94.44 429 GLU A N 1
ATOM 3447 C CA . GLU A 1 429 ? -27.672 20.891 13.305 1 94.44 429 GLU A CA 1
ATOM 3448 C C . GLU A 1 429 ? -26.562 20.875 14.352 1 94.44 429 GLU A C 1
ATOM 3450 O O . GLU A 1 429 ? -25.531 20.234 14.156 1 94.44 429 GLU A O 1
ATOM 3455 N N . HIS A 1 430 ? -26.844 21.422 15.5 1 93.19 430 HIS A N 1
ATOM 3456 C CA . HIS A 1 430 ? -25.828 21.781 16.484 1 93.19 430 HIS A CA 1
ATOM 3457 C C . HIS A 1 430 ? -25.25 20.531 17.156 1 93.19 430 HIS A C 1
ATOM 3459 O O . HIS A 1 430 ? -24.031 20.469 17.391 1 93.19 430 HIS A O 1
ATOM 3465 N N . ASP A 1 431 ? -26.047 19.578 17.391 1 95 431 ASP A N 1
ATOM 3466 C CA . ASP A 1 431 ? -25.562 18.391 18.078 1 95 431 ASP A CA 1
ATOM 3467 C C . ASP A 1 431 ? -24.531 17.641 17.234 1 95 431 ASP A C 1
ATOM 3469 O O . ASP A 1 431 ? -23.5 17.219 17.734 1 95 431 ASP A O 1
ATOM 3473 N N . GLN A 1 432 ? -24.891 17.469 15.977 1 95.56 432 GLN A N 1
ATOM 3474 C CA . GLN A 1 432 ? -24 16.781 15.062 1 95.56 432 GLN A CA 1
ATOM 3475 C C . GLN A 1 432 ? -22.719 17.578 14.828 1 95.56 432 GLN A C 1
ATOM 3477 O O . GLN A 1 432 ? -21.625 17.016 14.742 1 95.56 432 GLN A O 1
ATOM 3482 N N . ALA A 1 433 ? -22.844 18.875 14.711 1 96.56 433 ALA A N 1
ATOM 3483 C CA . ALA A 1 433 ? -21.688 19.734 14.562 1 96.56 433 ALA A CA 1
ATOM 3484 C C . ALA A 1 433 ? -20.75 19.609 15.766 1 96.56 433 ALA A C 1
ATOM 3486 O O . ALA A 1 433 ? -19.547 19.438 15.609 1 96.56 433 ALA A O 1
ATOM 3487 N N . MET A 1 434 ? -21.344 19.656 16.922 1 96.62 434 MET A N 1
ATOM 3488 C CA . MET A 1 434 ? -20.562 19.578 18.156 1 96.62 434 MET A CA 1
ATOM 3489 C C . MET A 1 434 ? -19.844 18.25 18.25 1 96.62 434 MET A C 1
ATOM 3491 O O . MET A 1 434 ? -18.688 18.188 18.688 1 96.62 434 MET A O 1
ATOM 3495 N N . ALA A 1 435 ? -20.547 17.25 17.828 1 96.81 435 ALA A N 1
ATOM 3496 C CA . ALA A 1 435 ? -19.938 15.914 17.859 1 96.81 435 ALA A CA 1
ATOM 3497 C C . ALA A 1 435 ? -18.688 15.867 16.984 1 96.81 435 ALA A C 1
ATOM 3499 O O . ALA A 1 435 ? -17.672 15.305 17.375 1 96.81 435 ALA A O 1
ATOM 3500 N N . ALA A 1 436 ? -18.75 16.422 15.82 1 96.62 436 ALA A N 1
ATOM 3501 C CA . ALA A 1 436 ? -17.625 16.453 14.891 1 96.62 436 ALA A CA 1
ATOM 3502 C C . ALA A 1 436 ? -16.469 17.281 15.453 1 96.62 436 ALA A C 1
ATOM 3504 O O . ALA A 1 436 ? -15.312 16.859 15.414 1 96.62 436 ALA A O 1
ATOM 3505 N N . TYR A 1 437 ? -16.766 18.453 15.961 1 96.94 437 TYR A N 1
ATOM 3506 C CA . TYR A 1 437 ? -15.75 19.312 16.531 1 96.94 437 TYR A CA 1
ATOM 3507 C C . TYR A 1 437 ? -15.117 18.672 17.766 1 96.94 437 TYR A C 1
ATOM 3509 O O . TYR A 1 437 ? -13.906 18.781 17.969 1 96.94 437 TYR A O 1
ATOM 3517 N N . PHE A 1 438 ? -15.938 18.047 18.547 1 96.56 438 PHE A N 1
ATOM 3518 C CA . PHE A 1 438 ? -15.438 17.422 19.766 1 96.56 438 PHE A CA 1
ATOM 3519 C C . PHE A 1 438 ? -14.461 16.297 19.438 1 96.56 438 PHE A C 1
ATOM 3521 O O . PHE A 1 438 ? -13.406 16.188 20.062 1 96.56 438 PHE A O 1
ATOM 3528 N N . LYS A 1 439 ? -14.859 15.492 18.5 1 95.06 439 LYS A N 1
ATOM 3529 C CA . LYS A 1 439 ? -13.961 14.414 18.078 1 95.06 439 LYS A CA 1
ATOM 3530 C C . LYS A 1 439 ? -12.648 14.977 17.547 1 95.06 439 LYS A C 1
ATOM 3532 O O . LYS A 1 439 ? -11.578 14.453 17.844 1 95.06 439 LYS A O 1
ATOM 3537 N N . SER A 1 440 ? -12.789 15.953 16.797 1 94.81 440 SER A N 1
ATOM 3538 C CA . SER A 1 440 ? -11.602 16.609 16.266 1 94.81 440 SER A CA 1
ATOM 3539 C C . SER A 1 440 ? -10.727 17.172 17.391 1 94.81 440 SER A C 1
ATOM 3541 O O . SER A 1 440 ? -9.5 17.047 17.344 1 94.81 440 SER A O 1
ATOM 3543 N N . ALA A 1 441 ? -11.297 17.766 18.359 1 95.06 441 ALA A N 1
ATOM 3544 C CA . ALA A 1 441 ? -10.57 18.328 19.484 1 95.06 441 ALA A CA 1
ATOM 3545 C C . ALA A 1 441 ? -9.828 17.25 20.266 1 95.06 441 ALA A C 1
ATOM 3547 O O . ALA A 1 441 ? -8.742 17.484 20.797 1 95.06 441 ALA A O 1
ATOM 3548 N N . GLN A 1 442 ? -10.391 16.109 20.328 1 91.81 442 GLN A N 1
ATOM 3549 C CA . GLN A 1 442 ? -9.781 14.992 21.031 1 91.81 442 GLN A CA 1
ATOM 3550 C C . GLN A 1 442 ? -8.57 14.453 20.281 1 91.81 442 GLN A C 1
ATOM 3552 O O . GLN A 1 442 ? -7.57 14.062 20.891 1 91.81 442 GLN A O 1
ATOM 3557 N N . LEU A 1 443 ? -8.688 14.43 19.031 1 88.94 443 LEU A N 1
ATOM 3558 C CA . LEU A 1 443 ? -7.645 13.859 18.188 1 88.94 443 LEU A CA 1
ATOM 3559 C C . LEU A 1 443 ? -6.508 14.852 17.984 1 88.94 443 LEU A C 1
ATOM 3561 O O . LEU A 1 443 ? -5.34 14.461 17.938 1 88.94 443 LEU A O 1
ATOM 3565 N N . LEU A 1 444 ? -6.887 16.109 17.812 1 92.25 444 LEU A N 1
ATOM 3566 C CA . LEU A 1 444 ? -5.926 17.172 17.5 1 92.25 444 LEU A CA 1
ATOM 3567 C C . LEU A 1 444 ? -5.742 18.109 18.688 1 92.25 444 LEU A C 1
ATOM 3569 O O . LEU A 1 444 ? -6.148 19.266 18.641 1 92.25 444 LEU A O 1
ATOM 3573 N N . ILE A 1 445 ? -5.059 17.703 19.625 1 91.19 445 ILE A N 1
ATOM 3574 C CA . ILE A 1 445 ? -5 18.328 20.953 1 91.19 445 ILE A CA 1
ATOM 3575 C C . ILE A 1 445 ? -4.301 19.688 20.844 1 91.19 445 ILE A C 1
ATOM 3577 O O . ILE A 1 445 ? -4.602 20.609 21.609 1 91.19 445 ILE A O 1
ATOM 3581 N N . GLY A 1 446 ? -3.477 19.844 19.938 1 92 446 GLY A N 1
ATOM 3582 C CA . GLY A 1 446 ? -2.732 21.094 19.797 1 92 446 GLY A CA 1
ATOM 3583 C C . GLY A 1 446 ? -3.383 22.078 18.844 1 92 446 GLY A C 1
ATOM 3584 O O . GLY A 1 446 ? -2.84 23.156 18.594 1 92 446 GLY A O 1
ATOM 3585 N N . CYS A 1 447 ? -4.504 21.75 18.344 1 92.62 447 CYS A N 1
ATOM 3586 C CA . CYS A 1 447 ? -5.25 22.625 17.453 1 92.62 447 CYS A CA 1
ATOM 3587 C C . CYS A 1 447 ? -6.371 23.344 18.188 1 92.62 447 CYS A C 1
ATOM 3589 O O . CYS A 1 447 ? -7.215 22.703 18.828 1 92.62 447 CYS A O 1
ATOM 3591 N N . HIS A 1 448 ? -6.473 24.641 18.109 1 94.88 448 HIS A N 1
ATOM 3592 C CA . HIS A 1 448 ? -7.445 25.422 18.875 1 94.88 448 HIS A CA 1
ATOM 3593 C C . HIS A 1 448 ? -8.758 25.562 18.109 1 94.88 448 HIS A C 1
ATOM 3595 O O . HIS A 1 448 ? -9.781 25.922 18.688 1 94.88 448 HIS A O 1
ATOM 3601 N N . LEU A 1 449 ? -8.773 25.266 16.875 1 94.81 449 LEU A N 1
ATOM 3602 C CA . LEU A 1 449 ? -9.898 25.578 16.016 1 94.81 449 LEU A CA 1
ATOM 3603 C C . LEU A 1 449 ? -11.125 24.766 16.391 1 94.81 449 LEU A C 1
ATOM 3605 O O . LEU A 1 449 ? -12.234 25.297 16.484 1 94.81 449 LEU A O 1
ATOM 3609 N N . PRO A 1 450 ? -10.898 23.453 16.625 1 96.19 450 PRO A N 1
ATOM 3610 C CA . PRO A 1 450 ? -12.086 22.703 17.031 1 96.19 450 PRO A CA 1
ATOM 3611 C C . PRO A 1 450 ? -12.734 23.281 18.281 1 96.19 450 PRO A C 1
ATOM 3613 O O . PRO A 1 450 ? -13.969 23.344 18.375 1 96.19 450 PRO A O 1
ATOM 3616 N N . LEU A 1 451 ? -11.984 23.734 19.25 1 97 451 LEU A N 1
ATOM 3617 C CA . LEU A 1 451 ? -12.492 24.328 20.484 1 97 451 LEU A CA 1
ATOM 3618 C C . LEU A 1 451 ? -13.172 25.672 20.203 1 97 451 LEU A C 1
ATOM 3620 O O . LEU A 1 451 ? -14.18 26 20.828 1 97 451 LEU A O 1
ATOM 3624 N N . LEU A 1 452 ? -12.602 26.391 19.297 1 97 452 LEU A N 1
ATOM 3625 C CA . LEU A 1 452 ? -13.234 27.625 18.875 1 97 452 LEU A CA 1
ATOM 3626 C C . LEU A 1 452 ? -14.641 27.359 18.344 1 97 452 LEU A C 1
ATOM 3628 O O . LEU A 1 452 ? -15.602 28.016 18.75 1 97 452 LEU A O 1
ATOM 3632 N N . TYR A 1 453 ? -14.82 26.391 17.531 1 96.81 453 TYR A N 1
ATOM 3633 C CA . TYR A 1 453 ? -16.109 26.125 16.891 1 96.81 453 TYR A CA 1
ATOM 3634 C C . TYR A 1 453 ? -17.078 25.484 17.875 1 96.81 453 TYR A C 1
ATOM 3636 O O . TYR A 1 453 ? -18.281 25.688 17.781 1 96.81 453 TYR A O 1
ATOM 3644 N N . LEU A 1 454 ? -16.5 24.719 18.812 1 97.06 454 LEU A N 1
ATOM 3645 C CA . LEU A 1 454 ? -17.344 24.25 19.922 1 97.06 454 LEU A CA 1
ATOM 3646 C C . LEU A 1 454 ? -17.906 25.422 20.719 1 97.06 454 LEU A C 1
ATOM 3648 O O . LEU A 1 454 ? -19.094 25.438 21.047 1 97.06 454 LEU A O 1
ATOM 3652 N N . GLY A 1 455 ? -17.078 26.344 21 1 97.19 455 GLY A N 1
ATOM 3653 C CA . GLY A 1 455 ? -17.531 27.547 21.688 1 97.19 455 GLY A CA 1
ATOM 3654 C C . GLY A 1 455 ? -18.594 28.312 20.922 1 97.19 455 GLY A C 1
ATOM 3655 O O . GLY A 1 455 ? -19.578 28.781 21.5 1 97.19 455 GLY A O 1
ATOM 3656 N N . MET A 1 456 ? -18.406 28.391 19.656 1 95.25 456 MET A N 1
ATOM 3657 C CA . MET A 1 456 ? -19.359 29.109 18.797 1 95.25 456 MET A CA 1
ATOM 3658 C C . MET A 1 456 ? -20.719 28.406 18.797 1 95.25 456 MET A C 1
ATOM 3660 O O . MET A 1 456 ? -21.766 29.047 18.859 1 95.25 456 MET A O 1
ATOM 3664 N N . GLU A 1 457 ? -20.672 27.109 18.688 1 94.69 457 GLU A N 1
ATOM 3665 C CA . GLU A 1 457 ? -21.906 26.344 18.703 1 94.69 457 GLU A CA 1
ATOM 3666 C C . GLU A 1 457 ? -22.641 26.516 20.031 1 94.69 457 GLU A C 1
ATOM 3668 O O . GLU A 1 457 ? -23.859 26.594 20.062 1 94.69 457 GLU A O 1
ATOM 3673 N N . CYS A 1 458 ? -21.922 26.547 21.109 1 95.69 458 CYS A N 1
ATOM 3674 C CA . CYS A 1 458 ? -22.5 26.734 22.422 1 95.69 458 CYS A CA 1
ATOM 3675 C C . CYS A 1 458 ? -23.125 28.125 22.562 1 95.69 458 CYS A C 1
ATOM 3677 O O . CYS A 1 458 ? -24.172 28.281 23.188 1 95.69 458 CYS A O 1
ATOM 3679 N N . THR A 1 459 ? -22.469 29.078 21.984 1 93.69 459 THR A N 1
ATOM 3680 C CA . THR A 1 459 ? -23.016 30.422 21.984 1 93.69 459 THR A CA 1
ATOM 3681 C C . THR A 1 459 ? -24.344 30.484 21.234 1 93.69 459 THR A C 1
ATOM 3683 O O . THR A 1 459 ? -25.297 31.109 21.688 1 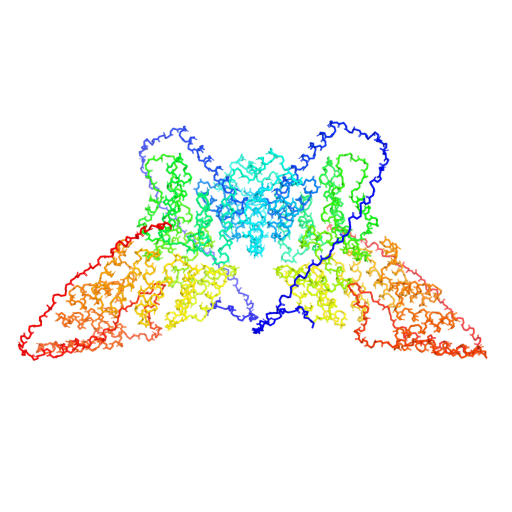93.69 459 THR A O 1
ATOM 3686 N N . GLU A 1 460 ? -24.375 29.781 20.109 1 91.19 460 GLU A N 1
ATOM 3687 C CA . GLU A 1 460 ? -25.578 29.75 19.281 1 91.19 460 GLU A CA 1
ATOM 3688 C C . GLU A 1 460 ? -26.734 29.047 20 1 91.19 460 GLU A C 1
ATOM 3690 O O . GLU A 1 460 ? -27.906 29.375 19.781 1 91.19 460 GLU A O 1
ATOM 3695 N N . THR A 1 461 ? -26.375 28.188 20.875 1 91.94 461 THR A N 1
ATOM 3696 C CA . THR A 1 461 ? -27.406 27.453 21.625 1 91.94 461 THR A CA 1
ATOM 3697 C C . THR A 1 461 ? -27.609 28.078 23 1 91.94 461 THR A C 1
ATOM 3699 O O . THR A 1 461 ? -28.203 27.453 23.875 1 91.94 461 THR A O 1
ATOM 3702 N N . ASN A 1 462 ? -27.047 29.203 23.297 1 91.62 462 ASN A N 1
ATOM 3703 C CA . ASN A 1 462 ? -27.219 30.047 24.469 1 91.62 462 ASN A CA 1
ATOM 3704 C C . ASN A 1 462 ? -26.625 29.391 25.719 1 91.62 462 ASN A C 1
ATOM 3706 O O . ASN A 1 462 ? -27.125 29.578 26.828 1 91.62 462 ASN A O 1
ATOM 3710 N N . ASN A 1 463 ? -25.734 28.562 25.469 1 94.69 463 ASN A N 1
ATOM 3711 C CA . ASN A 1 463 ? -24.953 28.016 26.578 1 94.69 463 ASN A CA 1
ATOM 3712 C C . ASN A 1 463 ? -23.656 28.797 26.781 1 94.69 463 ASN A C 1
ATOM 3714 O O . ASN A 1 463 ? -22.578 28.281 26.453 1 94.69 463 ASN A O 1
ATOM 3718 N N . PHE A 1 464 ? -23.672 29.891 27.406 1 94.56 464 PHE A N 1
ATOM 3719 C CA . PHE A 1 464 ? -22.578 30.859 27.438 1 94.56 464 PHE A CA 1
ATOM 3720 C C . PHE A 1 464 ? -21.469 30.391 28.375 1 94.56 464 PHE A C 1
ATOM 3722 O O . PHE A 1 464 ? -20.297 30.672 28.125 1 94.56 464 PHE A O 1
ATOM 3729 N N . LYS A 1 465 ? -21.844 29.719 29.391 1 94.62 465 LYS A N 1
ATOM 3730 C CA . LYS A 1 465 ? -20.828 29.219 30.312 1 94.62 465 LYS A CA 1
ATOM 3731 C C . LYS A 1 465 ? -19.922 28.188 29.641 1 94.62 465 LYS A C 1
ATOM 3733 O O . LYS A 1 465 ? -18.703 28.281 29.719 1 94.62 465 LYS A O 1
ATOM 3738 N N . LEU A 1 466 ? -20.562 27.281 29.047 1 96.06 466 LEU A N 1
ATOM 3739 C CA . LEU A 1 466 ? -19.828 26.25 28.328 1 96.06 466 LEU A CA 1
ATOM 3740 C C . LEU A 1 466 ? -19.031 26.859 27.172 1 96.06 466 LEU A C 1
ATOM 3742 O O . LEU A 1 466 ? -17.906 26.422 26.906 1 96.06 466 LEU A O 1
ATOM 3746 N N . ALA A 1 467 ? -19.578 27.812 26.469 1 97.44 467 ALA A N 1
ATOM 3747 C CA . ALA A 1 467 ? -18.891 28.531 25.406 1 97.44 467 ALA A CA 1
ATOM 3748 C C . ALA A 1 467 ? -17.594 29.156 25.922 1 97.44 467 ALA A C 1
ATOM 3750 O O . ALA A 1 467 ? -16.547 29.047 25.297 1 97.44 467 ALA A O 1
ATOM 3751 N N . GLY A 1 468 ? -17.734 29.797 27.016 1 96.06 468 GLY A N 1
ATOM 3752 C CA . GLY A 1 468 ? -16.578 30.422 27.641 1 96.06 468 GLY A CA 1
ATOM 3753 C C . GLY A 1 468 ? -15.477 29.438 27.984 1 96.06 468 GLY A C 1
ATOM 3754 O O . GLY A 1 468 ? -14.289 29.75 27.844 1 96.06 468 GLY A O 1
ATOM 3755 N N . ASN A 1 469 ? -15.875 28.312 28.453 1 97.25 469 ASN A N 1
ATOM 3756 C CA . ASN A 1 469 ? -14.906 27.281 28.797 1 97.25 469 ASN A CA 1
ATOM 3757 C C . ASN A 1 469 ? -14.125 26.812 27.578 1 97.25 469 ASN A C 1
ATOM 3759 O O . ASN A 1 469 ? -12.898 26.703 27.625 1 97.25 469 ASN A O 1
ATOM 3763 N N . TYR A 1 470 ? -14.828 26.5 26.5 1 97.75 470 TYR A N 1
ATOM 3764 C CA . TYR A 1 470 ? -14.18 26.031 25.281 1 97.75 470 TYR A CA 1
ATOM 3765 C C . TYR A 1 470 ? -13.273 27.125 24.703 1 97.75 470 TYR A C 1
ATOM 3767 O O . TYR A 1 470 ? -12.148 26.844 24.281 1 97.75 470 TYR A O 1
ATOM 3775 N N . LEU A 1 471 ? -13.734 28.312 24.672 1 97.62 471 LEU A N 1
ATOM 3776 C CA . LEU A 1 471 ? -12.953 29.422 24.125 1 97.62 471 LEU A CA 1
ATOM 3777 C C . LEU A 1 471 ? -11.734 29.703 24.984 1 97.62 471 LEU A C 1
ATOM 3779 O O . LEU A 1 471 ? -10.68 30.078 24.484 1 97.62 471 LEU A O 1
ATOM 3783 N N . GLY A 1 472 ? -11.953 29.562 26.25 1 96.62 472 GLY A N 1
ATOM 3784 C CA . GLY A 1 472 ? -10.812 29.672 27.141 1 96.62 472 GLY A CA 1
ATOM 3785 C C . GLY A 1 472 ? -9.734 28.656 26.859 1 96.62 472 GLY A C 1
ATOM 3786 O O . GLY A 1 472 ? -8.539 28.984 26.875 1 96.62 472 GLY A O 1
ATOM 3787 N N . GLN A 1 473 ? -10.125 27.438 26.656 1 96.62 473 GLN A N 1
ATOM 3788 C CA . GLN A 1 473 ? -9.188 26.375 26.312 1 96.62 473 GLN A CA 1
ATOM 3789 C C . GLN A 1 473 ? -8.492 26.672 24.984 1 96.62 473 GLN A C 1
ATOM 3791 O O . GLN A 1 473 ? -7.293 26.438 24.844 1 96.62 473 GLN A O 1
ATOM 3796 N N . ALA A 1 474 ? -9.273 27.141 24.016 1 96.75 474 ALA A N 1
ATOM 3797 C CA . ALA A 1 474 ? -8.703 27.516 22.719 1 96.75 474 ALA A CA 1
ATOM 3798 C C . ALA A 1 474 ? -7.617 28.562 22.875 1 96.75 474 ALA A C 1
ATOM 3800 O O . ALA A 1 474 ? -6.57 28.5 22.234 1 96.75 474 ALA A O 1
ATOM 3801 N N . CYS A 1 475 ? -7.855 29.484 23.703 1 94.56 475 CYS A N 1
ATOM 3802 C CA . CYS A 1 475 ? -6.918 30.578 23.969 1 94.56 475 CYS A CA 1
ATOM 3803 C C . CYS A 1 475 ? -5.648 30.047 24.641 1 94.56 475 CYS A C 1
ATOM 3805 O O . CYS A 1 475 ? -4.566 30.609 24.438 1 94.56 475 CYS A O 1
ATOM 3807 N N . GLN A 1 476 ? -5.777 29.016 25.406 1 93.94 476 GLN A N 1
ATOM 3808 C CA . GLN A 1 476 ? -4.617 28.391 26.031 1 93.94 476 GLN A CA 1
ATOM 3809 C C . GLN A 1 476 ? -3.717 27.719 25 1 93.94 476 GLN A C 1
ATOM 3811 O O . GLN A 1 476 ? -2.494 27.719 25.156 1 93.94 476 GLN A O 1
ATOM 3816 N N . ILE A 1 477 ? -4.281 27.141 24 1 93.62 477 ILE A N 1
ATOM 3817 C CA . ILE A 1 477 ? -3.535 26.438 22.953 1 93.62 477 ILE A CA 1
ATOM 3818 C C . ILE A 1 477 ? -2.834 27.453 22.062 1 93.62 477 ILE A C 1
ATOM 3820 O O . ILE A 1 477 ? -1.638 27.328 21.781 1 93.62 477 ILE A O 1
ATOM 3824 N N . VAL A 1 478 ? -3.537 28.438 21.562 1 92.56 478 VAL A N 1
ATOM 3825 C CA . VAL A 1 478 ? -2.994 29.531 20.781 1 92.56 478 VAL A CA 1
ATOM 3826 C C . VAL A 1 478 ? -3.465 30.875 21.344 1 92.56 478 VAL A C 1
ATOM 3828 O O . VAL A 1 478 ? -4.559 31.344 21.031 1 92.56 478 VAL A O 1
ATOM 3831 N N . PRO A 1 479 ? -2.529 31.422 21.969 1 89.75 479 PRO A N 1
ATOM 3832 C CA . PRO A 1 479 ? -2.918 32.719 22.547 1 89.75 479 PRO A CA 1
ATOM 3833 C C . PRO A 1 479 ? -3.008 33.812 21.5 1 89.75 479 PRO A C 1
ATOM 3835 O O . PRO A 1 479 ? -2.32 33.75 20.484 1 89.75 479 PRO A O 1
ATOM 3838 N N . ASN A 1 480 ? -3.893 34.719 21.516 1 87.06 480 ASN A N 1
ATOM 3839 C CA . ASN A 1 480 ? -4 35.938 20.719 1 87.06 480 ASN A CA 1
ATOM 3840 C C . ASN A 1 480 ? -4.57 35.656 19.344 1 87.06 480 ASN A C 1
ATOM 3842 O O . ASN A 1 480 ? -4.105 36.219 18.344 1 87.06 480 ASN A O 1
ATOM 3846 N N . ASP A 1 481 ? -5.215 34.594 19.156 1 90.88 481 ASP A N 1
ATOM 3847 C CA . ASP A 1 481 ? -6.004 34.469 17.938 1 90.88 481 ASP A CA 1
ATOM 3848 C C . ASP A 1 481 ? -7.195 35.406 17.922 1 90.88 481 ASP A C 1
ATOM 3850 O O . ASP A 1 481 ? -8.078 35.312 18.781 1 90.88 481 ASP A O 1
ATOM 3854 N N . PRO A 1 482 ? -7.203 36.219 16.938 1 91.5 482 PRO A N 1
ATOM 3855 C CA . PRO A 1 482 ? -8.266 37.25 16.953 1 91.5 482 PRO A CA 1
ATOM 3856 C C . PRO A 1 482 ? -9.664 36.625 16.844 1 91.5 482 PRO A C 1
ATOM 3858 O O . PRO A 1 482 ? -10.625 37.188 17.375 1 91.5 482 PRO A O 1
ATOM 3861 N N . PHE A 1 483 ? -9.805 35.531 16.266 1 92.12 483 PHE A N 1
ATOM 3862 C CA . PHE A 1 483 ? -11.102 34.875 16.141 1 92.12 483 PHE A CA 1
ATOM 3863 C C . PHE A 1 483 ? -11.594 34.375 17.484 1 92.12 483 PHE A C 1
ATOM 3865 O O . PHE A 1 483 ? -12.766 34.531 17.828 1 92.12 483 PHE A O 1
ATOM 3872 N N . VAL A 1 484 ? -10.711 33.781 18.25 1 95.44 484 VAL A N 1
ATOM 3873 C CA . VAL A 1 484 ? -11.07 33.281 19.562 1 95.44 484 VAL A CA 1
ATOM 3874 C C . VAL A 1 484 ? -11.453 34.438 20.484 1 95.44 484 VAL A C 1
ATOM 3876 O O . VAL A 1 484 ? -12.477 34.375 21.172 1 95.44 484 VAL A O 1
ATOM 3879 N N . ILE A 1 485 ? -10.68 35.469 20.438 1 95.75 485 ILE A N 1
ATOM 3880 C CA . ILE A 1 485 ? -10.914 36.625 21.297 1 95.75 485 ILE A CA 1
ATOM 3881 C C . ILE A 1 485 ? -12.219 37.312 20.891 1 95.75 485 ILE A C 1
ATOM 3883 O O . ILE A 1 485 ? -12.969 37.781 21.75 1 95.75 485 ILE A O 1
ATOM 3887 N N . HIS A 1 486 ? -12.438 37.375 19.609 1 94.38 486 HIS A N 1
ATOM 3888 C CA . HIS A 1 486 ? -13.688 37.938 19.109 1 94.38 486 HIS A CA 1
ATOM 3889 C C . HIS A 1 486 ? -14.891 37.156 19.641 1 94.38 486 HIS A C 1
ATOM 3891 O O . HIS A 1 486 ? -15.867 37.75 20.094 1 94.38 486 HIS A O 1
ATOM 3897 N N . GLU A 1 487 ? -14.812 35.906 19.625 1 95.31 487 GLU A N 1
ATOM 3898 C CA . GLU A 1 487 ? -15.914 35.062 20.109 1 95.31 487 GLU A CA 1
ATOM 3899 C C . GLU A 1 487 ? -16.094 35.219 21.609 1 95.31 487 GLU A C 1
ATOM 3901 O O . GLU A 1 487 ? -17.219 35.125 22.125 1 95.31 487 GLU A O 1
ATOM 3906 N N . MET A 1 488 ? -15.047 35.375 22.328 1 96.5 488 MET A N 1
ATOM 3907 C CA . MET A 1 488 ? -15.148 35.625 23.75 1 96.5 488 MET A CA 1
ATOM 3908 C C . MET A 1 488 ? -15.898 36.938 24.016 1 96.5 488 MET A C 1
ATOM 3910 O O . MET A 1 488 ? -16.672 37.031 24.969 1 96.5 488 MET A O 1
ATOM 3914 N N . GLY A 1 489 ? -15.641 37.906 23.141 1 96.69 489 GLY A N 1
ATOM 3915 C CA . GLY A 1 489 ? -16.406 39.156 23.203 1 96.69 489 GLY A CA 1
ATOM 3916 C C . GLY A 1 489 ? -17.891 38.938 22.984 1 96.69 489 GLY A C 1
ATOM 3917 O O . GLY A 1 489 ? -18.703 39.562 23.656 1 96.69 489 GLY A O 1
ATOM 3918 N N . ILE A 1 490 ? -18.219 38.125 22.078 1 94.75 490 ILE A N 1
ATOM 3919 C CA . ILE A 1 490 ? -19.625 37.844 21.797 1 94.75 490 ILE A CA 1
ATOM 3920 C C . ILE A 1 490 ? -20.266 37.188 23.016 1 94.75 490 ILE A C 1
ATOM 3922 O O . ILE A 1 490 ? -21.391 37.531 23.391 1 94.75 490 ILE A O 1
ATOM 3926 N N . VAL A 1 491 ? -19.594 36.219 23.625 1 95.62 491 VAL A N 1
ATOM 3927 C CA . VAL A 1 491 ? -20.109 35.562 24.812 1 95.62 491 VAL A CA 1
ATOM 3928 C C . VAL A 1 491 ? -20.328 36.594 25.922 1 95.62 491 VAL A C 1
ATOM 3930 O O . VAL A 1 491 ? -21.375 36.562 26.594 1 95.62 491 VAL A O 1
ATOM 3933 N N . ALA A 1 492 ? -19.406 37.5 26.109 1 96.25 492 ALA A N 1
ATOM 3934 C CA . ALA A 1 492 ? -19.531 38.562 27.125 1 96.25 492 ALA A CA 1
ATOM 3935 C C . ALA A 1 492 ? -20.719 39.469 26.812 1 96.25 492 ALA A C 1
ATOM 3937 O O . ALA A 1 492 ? -21.469 39.875 27.719 1 96.25 492 ALA A O 1
ATOM 3938 N N . TYR A 1 493 ? -20.844 39.844 25.578 1 94.38 493 TYR A N 1
ATOM 3939 C CA . TYR A 1 493 ? -21.953 40.688 25.141 1 94.38 493 TYR A CA 1
ATOM 3940 C C . TYR A 1 493 ? -23.297 40.031 25.422 1 94.38 493 TYR A C 1
ATOM 3942 O O . TYR A 1 493 ? -24.203 40.656 25.969 1 94.38 493 TYR A O 1
ATOM 3950 N N . GLN A 1 494 ? -23.391 38.781 25.078 1 92.75 494 GLN A N 1
ATOM 3951 C CA . GLN A 1 494 ? -24.641 38.062 25.25 1 92.75 494 GLN A CA 1
ATOM 3952 C C . GLN A 1 494 ? -24.938 37.844 26.734 1 92.75 494 GLN A C 1
ATOM 3954 O O . GLN A 1 494 ? -26.109 37.75 27.125 1 92.75 494 GLN A O 1
ATOM 3959 N N . SER A 1 495 ? -23.938 37.844 27.5 1 92.12 495 SER A N 1
ATOM 3960 C CA . SER A 1 495 ? -24.078 37.719 28.938 1 92.12 495 SER A CA 1
ATOM 3961 C C . SER A 1 495 ? -24.328 39.062 29.594 1 92.12 495 SER A C 1
ATOM 3963 O O . SER A 1 495 ? -24.297 39.188 30.828 1 92.12 495 SER A O 1
ATOM 3965 N N . LYS A 1 496 ? -24.375 40.125 28.812 1 91.69 496 LYS A N 1
ATOM 3966 C CA . LYS A 1 496 ? -24.672 41.5 29.219 1 91.69 496 LYS A CA 1
ATOM 3967 C C . LYS A 1 496 ? -23.5 42.125 29.984 1 91.69 496 LYS A C 1
ATOM 3969 O O . LYS A 1 496 ? -23.703 42.969 30.844 1 91.69 496 LYS A O 1
ATOM 3974 N N . GLU A 1 497 ? -22.438 41.469 29.812 1 95 497 GLU A N 1
ATOM 3975 C CA . GLU A 1 497 ? -21.203 42.062 30.312 1 95 497 GLU A CA 1
ATOM 3976 C C . GLU A 1 497 ? -20.531 42.969 29.266 1 95 497 GLU A C 1
ATOM 3978 O O . GLU A 1 497 ? -19.453 42.625 28.766 1 95 497 GLU A O 1
ATOM 3983 N N . TYR A 1 498 ? -21.047 44.094 29 1 94.44 498 TYR A N 1
ATOM 3984 C CA . TYR A 1 498 ? -20.719 44.906 27.844 1 94.44 498 TYR A CA 1
ATOM 3985 C C . TYR A 1 498 ? -19.312 45.5 27.984 1 94.44 498 TYR A C 1
ATOM 3987 O O . TYR A 1 498 ? -18.594 45.656 26.984 1 94.44 498 TYR A O 1
ATOM 3995 N N . ALA A 1 499 ? -18.922 45.844 29.172 1 96 499 ALA A N 1
ATOM 3996 C CA . ALA A 1 499 ? -17.578 46.375 29.375 1 96 499 ALA A CA 1
ATOM 3997 C C . ALA A 1 499 ? -16.516 45.344 29.016 1 96 499 ALA A C 1
ATOM 3999 O O . ALA A 1 499 ? -15.516 45.656 28.375 1 96 499 ALA A O 1
ATOM 4000 N N . GLN A 1 500 ? -16.781 44.188 29.516 1 96.94 500 GLN A N 1
ATOM 4001 C CA . GLN A 1 500 ? -15.875 43.094 29.188 1 96.94 500 GLN A CA 1
ATOM 4002 C C . GLN A 1 500 ? -15.883 42.781 27.688 1 96.94 500 GLN A C 1
ATOM 4004 O O . GLN A 1 500 ? -14.836 42.5 27.109 1 96.94 500 GLN A O 1
ATOM 4009 N N . ALA A 1 501 ? -16.984 42.781 27.031 1 96.88 501 ALA A N 1
ATOM 4010 C CA . ALA A 1 501 ? -17.109 42.594 25.594 1 96.88 501 ALA A CA 1
ATOM 4011 C C . ALA A 1 501 ? -16.266 43.625 24.828 1 96.88 501 ALA A C 1
ATOM 4013 O O . ALA A 1 501 ? -15.57 43.25 23.859 1 96.88 501 ALA A O 1
ATOM 4014 N N . GLU A 1 502 ? -16.391 44.844 25.266 1 96.94 502 GLU A N 1
ATOM 4015 C CA . GLU A 1 502 ? -15.617 45.906 24.641 1 96.94 502 GLU A CA 1
ATOM 4016 C C . GLU A 1 502 ? -14.125 45.594 24.688 1 96.94 502 GLU A C 1
ATOM 4018 O O . GLU A 1 502 ? -13.414 45.781 23.703 1 96.94 502 GLU A O 1
ATOM 4023 N N . LYS A 1 503 ? -13.664 45.188 25.844 1 97.56 503 LYS A N 1
ATOM 4024 C CA . LYS A 1 503 ? -12.25 44.875 26 1 97.56 503 LYS A CA 1
ATOM 4025 C C . LYS A 1 503 ? -11.82 43.781 25.047 1 97.56 503 LYS A C 1
ATOM 4027 O O . LYS A 1 503 ? -10.758 43.875 24.422 1 97.56 503 LYS A O 1
ATOM 4032 N N . HIS A 1 504 ? -12.617 42.75 24.969 1 97.12 504 HIS A N 1
ATOM 4033 C CA . HIS A 1 504 ? -12.312 41.656 24.078 1 97.12 504 HIS A CA 1
ATOM 4034 C C . HIS A 1 504 ? -12.32 42.094 22.625 1 97.12 504 HIS A C 1
ATOM 4036 O O . HIS A 1 504 ? -11.422 41.75 21.859 1 97.12 504 HIS A O 1
ATOM 4042 N N . PHE A 1 505 ? -13.305 42.844 22.172 1 96.56 505 PHE A N 1
ATOM 4043 C CA . PHE A 1 505 ? -13.406 43.281 20.797 1 96.56 505 PHE A CA 1
ATOM 4044 C C . PHE A 1 505 ? -12.258 44.219 20.438 1 96.56 505 PHE A C 1
ATOM 4046 O O . PHE A 1 505 ? -11.719 44.156 19.328 1 96.56 505 PHE A O 1
ATOM 4053 N N . ASP A 1 506 ? -11.914 45.031 21.375 1 96.12 506 ASP A N 1
ATOM 4054 C CA . ASP A 1 506 ? -10.789 45.938 21.156 1 96.12 506 ASP A CA 1
ATOM 4055 C C . ASP A 1 506 ? -9.492 45.156 20.969 1 96.12 506 ASP A C 1
ATOM 4057 O O . ASP A 1 506 ? -8.672 45.5 20.109 1 96.12 506 ASP A O 1
ATOM 4061 N N . LEU A 1 507 ? -9.312 44.25 21.844 1 95.44 507 LEU A N 1
ATOM 4062 C CA . LEU A 1 507 ? -8.125 43.406 21.734 1 95.44 507 LEU A CA 1
ATOM 4063 C C . LEU A 1 507 ? -8.109 42.656 20.391 1 95.44 507 LEU A C 1
ATOM 4065 O O . LEU A 1 507 ? -7.066 42.562 19.734 1 95.44 507 LEU A O 1
ATOM 4069 N N . ALA A 1 508 ? -9.25 42.062 20.016 1 94.06 508 ALA A N 1
ATOM 4070 C CA . ALA A 1 508 ? -9.352 41.344 18.734 1 94.06 508 ALA A CA 1
ATOM 4071 C C . ALA A 1 508 ? -9 42.281 17.562 1 94.06 508 ALA A C 1
ATOM 4073 O O . ALA A 1 508 ? -8.281 41.906 16.641 1 94.06 508 ALA A O 1
ATOM 4074 N N . LEU A 1 509 ? -9.531 43.469 17.594 1 92.44 509 LEU A N 1
ATOM 4075 C CA . LEU A 1 509 ? -9.273 44.438 16.562 1 92.44 509 LEU A CA 1
ATOM 4076 C C . LEU A 1 509 ? -7.789 44.781 16.484 1 92.44 509 LEU A C 1
ATOM 4078 O O . LEU A 1 509 ? -7.23 44.938 15.398 1 92.44 509 LEU A O 1
ATOM 4082 N N . ALA A 1 510 ? -7.145 44.938 17.594 1 91.56 510 ALA A N 1
ATOM 4083 C CA . ALA A 1 510 ? -5.715 45.25 17.656 1 91.56 510 ALA A CA 1
ATOM 4084 C C . ALA A 1 510 ? -4.895 44.125 17.016 1 91.56 510 ALA A C 1
ATOM 4086 O O . ALA A 1 510 ? -3.928 44.375 16.297 1 91.56 510 ALA A O 1
ATOM 4087 N N . LEU A 1 511 ? -5.266 42.938 17.312 1 89.5 511 LEU A N 1
ATOM 4088 C CA . LEU A 1 511 ? -4.57 41.781 16.781 1 89.5 511 LEU A CA 1
ATOM 4089 C C . LEU A 1 511 ? -4.746 41.688 15.266 1 89.5 511 LEU A C 1
ATOM 4091 O O . LEU A 1 511 ? -3.818 41.312 14.555 1 89.5 511 LEU A O 1
ATOM 4095 N N . VAL A 1 512 ? -5.961 41.969 14.797 1 88.19 512 VAL A N 1
ATOM 4096 C CA . VAL A 1 512 ? -6.238 41.969 13.367 1 88.19 512 VAL A CA 1
ATOM 4097 C C . VAL A 1 512 ? -5.379 43.031 12.672 1 88.19 512 VAL A C 1
ATOM 4099 O O . VAL A 1 512 ? -4.836 42.781 11.586 1 88.19 512 VAL A O 1
ATOM 4102 N N . HIS A 1 513 ? -5.238 44.156 13.266 1 85.06 513 HIS A N 1
ATOM 4103 C CA . HIS A 1 513 ? -4.465 45.281 12.695 1 85.06 513 HIS A CA 1
ATOM 4104 C C . HIS A 1 513 ? -2.982 44.938 12.633 1 85.06 513 HIS A C 1
ATOM 4106 O O . HIS A 1 513 ? -2.271 45.375 11.734 1 85.06 513 HIS A O 1
ATOM 4112 N N . GLU A 1 514 ? -2.566 44.219 13.578 1 81.75 514 GLU A N 1
ATOM 4113 C CA . GLU A 1 514 ? -1.169 43.781 13.594 1 81.75 514 GLU A CA 1
ATOM 4114 C C . GLU A 1 514 ? -0.851 42.906 12.383 1 81.75 514 GLU A C 1
ATOM 4116 O O . GLU A 1 514 ? 0.252 42.969 11.836 1 81.75 514 GLU A O 1
ATOM 4121 N N . ARG A 1 515 ? -1.796 42.125 12.055 1 77.94 515 ARG A N 1
ATOM 4122 C CA . ARG A 1 515 ? -1.583 41.156 10.984 1 77.94 515 ARG A CA 1
ATOM 4123 C C . ARG A 1 515 ? -1.916 41.75 9.625 1 77.94 515 ARG A C 1
ATOM 4125 O O . ARG A 1 515 ? -1.307 41.406 8.617 1 77.94 515 ARG A O 1
ATOM 4132 N N . ASN A 1 516 ? -2.98 42.562 9.625 1 72.75 516 ASN A N 1
ATOM 4133 C CA . ASN A 1 516 ? -3.455 43.188 8.406 1 72.75 516 ASN A CA 1
ATOM 4134 C C . ASN A 1 516 ? -3.775 44.688 8.641 1 72.75 516 ASN A C 1
ATOM 4136 O O . ASN A 1 516 ? -4.875 45 9.078 1 72.75 516 ASN A O 1
ATOM 4140 N N . PRO A 1 517 ? -2.818 45.375 8.281 1 64.12 517 PRO A N 1
ATOM 4141 C CA . PRO A 1 517 ? -3.057 46.812 8.586 1 64.12 517 PRO A CA 1
ATOM 4142 C C . PRO A 1 517 ? -4.258 47.375 7.836 1 64.12 517 PRO A C 1
ATOM 4144 O O . PRO A 1 517 ? -4.906 48.312 8.32 1 64.12 517 PRO A O 1
ATOM 4147 N N . VAL A 1 518 ? -4.484 46.938 6.664 1 61.53 518 VAL A N 1
ATOM 4148 C CA . VAL A 1 518 ? -5.656 47.406 5.941 1 61.53 518 VAL A CA 1
ATOM 4149 C C . VAL A 1 518 ? -6.824 46.438 6.145 1 61.53 518 VAL A C 1
ATOM 4151 O O . VAL A 1 518 ? -6.734 45.281 5.77 1 61.53 518 VAL A O 1
ATOM 4154 N N . ILE A 1 519 ? -7.418 46.625 7.332 1 58.97 519 ILE A N 1
ATOM 4155 C CA . ILE A 1 519 ? -8.508 45.688 7.637 1 58.97 519 ILE A CA 1
ATOM 4156 C C . ILE A 1 519 ? -9.422 45.562 6.418 1 58.97 519 ILE A C 1
ATOM 4158 O O . ILE A 1 519 ? -10.273 46.406 6.172 1 58.97 519 ILE A O 1
ATOM 4162 N N . VAL A 1 520 ? -9.055 44.75 5.586 1 59.69 520 VAL A N 1
ATOM 4163 C CA . VAL A 1 520 ? -9.773 44.656 4.32 1 59.69 520 VAL A CA 1
ATOM 4164 C C . VAL A 1 520 ? -10.617 43.406 4.297 1 59.69 520 VAL A C 1
ATOM 4166 O O . VAL A 1 520 ? -11.609 43.312 3.566 1 59.69 520 VAL A O 1
ATOM 4169 N N . ALA A 1 521 ? -10.469 42.656 5.328 1 67 521 ALA A N 1
ATOM 4170 C CA . ALA A 1 521 ? -11.148 41.375 5.117 1 67 521 ALA A CA 1
ATOM 4171 C C . ALA A 1 521 ? -12.617 41.469 5.543 1 67 521 ALA A C 1
ATOM 4173 O O . ALA A 1 521 ? -12.93 41.969 6.621 1 67 521 ALA A O 1
ATOM 4174 N N . GLU A 1 522 ? -13.445 41.219 4.668 1 70.31 522 GLU A N 1
ATOM 4175 C CA . GLU A 1 522 ? -14.883 41.188 4.906 1 70.31 522 GLU A CA 1
ATOM 4176 C C . GLU A 1 522 ? -15.219 40.469 6.211 1 70.31 522 GLU A C 1
ATOM 4178 O O . GLU A 1 522 ? -16.203 40.781 6.875 1 70.31 522 GLU A O 1
ATOM 4183 N N . THR A 1 523 ? -14.273 39.719 6.578 1 75.69 523 THR A N 1
ATOM 4184 C CA . THR A 1 523 ? -14.484 38.875 7.754 1 75.69 523 THR A CA 1
ATOM 4185 C C . THR A 1 523 ? -14.578 39.719 9.016 1 75.69 523 THR A C 1
ATOM 4187 O O . THR A 1 523 ? -15.328 39.375 9.938 1 75.69 523 THR A O 1
ATOM 4190 N N . TRP A 1 524 ? -13.977 40.875 8.977 1 82 524 TRP A N 1
ATOM 4191 C CA . TRP A 1 524 ? -13.852 41.625 10.242 1 82 524 TRP A CA 1
ATOM 4192 C C . TRP A 1 524 ? -14.859 42.75 10.312 1 82 524 TRP A C 1
ATOM 4194 O O . TRP A 1 524 ? -14.891 43.5 11.289 1 82 524 TRP A O 1
ATOM 4204 N N . GLY A 1 525 ? -15.68 42.844 9.242 1 86 525 GLY A N 1
ATOM 4205 C CA . GLY A 1 525 ? -16.812 43.75 9.336 1 86 525 GLY A CA 1
ATOM 4206 C C . GLY A 1 525 ? -17.703 43.469 10.523 1 86 525 GLY A C 1
ATOM 4207 O O . GLY A 1 525 ? -18.234 44.375 11.148 1 86 525 GLY A O 1
ATOM 4208 N N . VAL A 1 526 ? -17.75 42.281 10.82 1 87.94 526 VAL A N 1
ATOM 4209 C CA . VAL A 1 526 ? -18.609 41.844 11.922 1 87.94 526 VAL A CA 1
ATOM 4210 C C . VAL A 1 526 ? -18.016 42.281 13.25 1 87.94 526 VAL A C 1
ATOM 4212 O O . VAL A 1 526 ? -18.75 42.688 14.164 1 87.94 526 VAL A O 1
ATOM 4215 N N . LEU A 1 527 ? -16.75 42.219 13.336 1 91.88 527 LEU A N 1
ATOM 4216 C CA . LEU A 1 527 ? -16.078 42.688 14.555 1 91.88 527 LEU A CA 1
ATOM 4217 C C . LEU A 1 527 ? -16.344 44.156 14.805 1 91.88 527 LEU A C 1
ATOM 4219 O O . LEU A 1 527 ? -16.656 44.531 15.93 1 91.88 527 LEU A O 1
ATOM 4223 N N . LEU A 1 528 ? -16.266 44.938 13.758 1 92.69 528 LEU A N 1
ATOM 4224 C CA . LEU A 1 528 ? -16.531 46.375 13.867 1 92.69 528 LEU A CA 1
ATOM 4225 C C . LEU A 1 528 ? -17.984 46.625 14.242 1 92.69 528 LEU A C 1
ATOM 4227 O O . LEU A 1 528 ? -18.281 47.469 15.07 1 92.69 528 LEU A O 1
ATOM 4231 N N . ASN A 1 529 ? -18.859 45.906 13.625 1 92.5 529 ASN A N 1
ATOM 4232 C CA . ASN A 1 529 ? -20.266 46.031 13.953 1 92.5 529 ASN A CA 1
ATOM 4233 C C . ASN A 1 529 ? -20.547 45.656 15.406 1 92.5 529 ASN A C 1
ATOM 4235 O O . ASN A 1 529 ? -21.359 46.312 16.062 1 92.5 529 ASN A O 1
ATOM 4239 N N . ASN A 1 530 ? -19.922 44.656 15.914 1 93.56 530 ASN A N 1
ATOM 4240 C CA . ASN A 1 530 ? -20.094 44.25 17.297 1 93.56 530 ASN A CA 1
ATOM 4241 C C . ASN A 1 530 ? -19.578 45.281 18.281 1 93.56 530 ASN A C 1
ATOM 4243 O O . ASN A 1 530 ? -20.125 45.469 19.359 1 93.56 530 ASN A O 1
ATOM 4247 N N . LEU A 1 531 ? -18.531 45.906 17.875 1 95.44 531 LEU A N 1
ATOM 4248 C CA . LEU A 1 531 ? -18.047 47.031 18.672 1 95.44 531 LEU A CA 1
ATOM 4249 C C . LEU A 1 531 ? -19.078 48.156 18.719 1 95.44 531 LEU A C 1
ATOM 4251 O O . LEU A 1 531 ? -19.297 48.781 19.766 1 95.44 531 LEU A O 1
ATOM 4255 N N . GLY A 1 532 ? -19.688 48.344 17.547 1 95.19 532 GLY A N 1
ATOM 4256 C CA . GLY A 1 532 ? -20.766 49.344 17.484 1 95.19 532 GLY A CA 1
ATOM 4257 C C . GLY A 1 532 ? -21.906 49 18.422 1 95.19 532 GLY A C 1
ATOM 4258 O O . GLY A 1 532 ? -22.375 49.875 19.172 1 95.19 532 GLY A O 1
ATOM 4259 N N . HIS A 1 533 ? -22.328 47.812 18.406 1 93.94 533 HIS A N 1
ATOM 4260 C CA . HIS A 1 533 ? -23.406 47.375 19.281 1 93.94 533 HIS A CA 1
ATOM 4261 C C . HIS A 1 533 ? -23.016 47.531 20.75 1 93.94 533 HIS A C 1
ATOM 4263 O O . HIS A 1 533 ? -23.844 47.938 21.562 1 93.94 533 HIS A O 1
ATOM 4269 N N . THR A 1 534 ? -21.859 47.125 21.062 1 95.62 534 THR A N 1
ATOM 4270 C CA . THR A 1 534 ? -21.391 47.188 22.438 1 95.62 534 THR A CA 1
ATOM 4271 C C . THR A 1 534 ? -21.344 48.625 22.953 1 95.62 534 THR A C 1
ATOM 4273 O O . THR A 1 534 ? -21.812 48.906 24.062 1 95.62 534 THR A O 1
ATOM 4276 N N . HIS A 1 535 ? -20.859 49.562 22.141 1 95.62 535 HIS A N 1
ATOM 4277 C CA . HIS A 1 535 ? -20.812 50.938 22.547 1 95.62 535 HIS A CA 1
ATOM 4278 C C . HIS A 1 535 ? -22.219 51.531 22.656 1 95.62 535 HIS A C 1
ATOM 4280 O O . HIS A 1 535 ? -22.469 52.406 23.5 1 95.62 535 HIS A O 1
ATOM 4286 N N . ARG A 1 536 ? -23.094 51.062 21.781 1 93.19 536 ARG A N 1
ATOM 4287 C CA . ARG A 1 536 ? -24.5 51.5 21.906 1 93.19 536 ARG A CA 1
ATOM 4288 C C . ARG A 1 536 ? -25.078 51.094 23.25 1 93.19 536 ARG A C 1
ATOM 4290 O O . ARG A 1 536 ? -25.719 51.906 23.922 1 93.19 536 ARG A O 1
ATOM 4297 N N . LYS A 1 537 ? -24.766 49.844 23.688 1 92.88 537 LYS A N 1
ATOM 4298 C CA . LYS A 1 537 ? -25.266 49.344 24.969 1 92.88 537 LYS A CA 1
ATOM 4299 C C . LYS A 1 537 ? -24.625 50.094 26.141 1 92.88 537 LYS A C 1
ATOM 4301 O O . LYS A 1 537 ? -25.234 50.25 27.188 1 92.88 537 LYS A O 1
ATOM 4306 N N . LEU A 1 538 ? -23.469 50.594 25.891 1 93.75 538 LEU A N 1
ATOM 4307 C CA . LEU A 1 538 ? -22.75 51.344 26.906 1 93.75 538 LEU A CA 1
ATOM 4308 C C . LEU A 1 538 ? -23.109 52.844 26.844 1 93.75 538 LEU A C 1
ATOM 4310 O O . LEU A 1 538 ? -22.547 53.656 27.578 1 93.75 538 LEU A O 1
ATOM 4314 N N . LYS A 1 539 ? -24 53.188 25.859 1 92.31 539 LYS A N 1
ATOM 4315 C CA . LYS A 1 539 ? -24.562 54.531 25.688 1 92.31 539 LYS A CA 1
ATOM 4316 C C . LYS A 1 539 ? -23.516 55.5 25.156 1 92.31 539 LYS A C 1
ATOM 4318 O O . LYS A 1 539 ? -23.578 56.688 25.453 1 92.31 539 LYS A O 1
ATOM 4323 N N . ASN A 1 540 ? -22.531 54.938 24.641 1 94.94 540 ASN A N 1
ATOM 4324 C CA . ASN A 1 540 ? -21.594 55.75 23.859 1 94.94 540 ASN A CA 1
ATOM 4325 C C . ASN A 1 540 ? -21.969 55.812 22.391 1 94.94 540 ASN A C 1
ATOM 4327 O O . ASN A 1 540 ? -21.328 55.188 21.547 1 94.94 540 ASN A O 1
ATOM 4331 N N . TYR A 1 541 ? -22.922 56.594 22.031 1 93.38 541 TYR A N 1
ATOM 4332 C CA . TYR A 1 541 ? -23.594 56.531 20.734 1 93.38 541 TYR A CA 1
ATOM 4333 C C . TYR A 1 541 ? -22.688 57.062 19.625 1 93.38 541 TYR A C 1
ATOM 4335 O O . TYR A 1 541 ? -22.734 56.562 18.5 1 93.38 541 TYR A O 1
ATOM 4343 N N . ASP A 1 542 ? -21.828 58.031 19.938 1 94.88 542 ASP A N 1
ATOM 4344 C CA . ASP A 1 542 ? -20.922 58.562 18.922 1 94.88 542 ASP A CA 1
ATOM 4345 C C . ASP A 1 542 ? -19.922 57.5 18.469 1 94.88 542 ASP A C 1
ATOM 4347 O O . ASP A 1 542 ? -19.719 57.312 17.266 1 94.88 542 ASP A O 1
ATOM 4351 N N . ARG A 1 543 ? -19.422 56.875 19.453 1 96.25 543 ARG A N 1
ATOM 4352 C CA . ARG A 1 543 ? -18.469 55.844 19.125 1 96.25 543 ARG A CA 1
ATOM 4353 C C . ARG A 1 543 ? -19.156 54.656 18.438 1 96.25 543 ARG A C 1
ATOM 4355 O O . ARG A 1 543 ? -18.578 54.031 17.547 1 96.25 543 ARG A O 1
ATOM 4362 N N . ALA A 1 544 ? -20.281 54.312 18.891 1 96.19 544 ALA A N 1
ATOM 4363 C CA . ALA A 1 544 ? -21.062 53.25 18.25 1 96.19 544 ALA A CA 1
ATOM 4364 C C . ALA A 1 544 ? -21.281 53.531 16.766 1 96.19 544 ALA A C 1
ATOM 4366 O O . ALA A 1 544 ? -21.094 52.625 15.938 1 96.19 544 ALA A O 1
ATOM 4367 N N . LEU A 1 545 ? -21.688 54.75 16.469 1 95.81 545 LEU A N 1
ATOM 4368 C CA . LEU A 1 545 ? -21.938 55.125 15.094 1 95.81 545 LEU A CA 1
ATOM 4369 C C . LEU A 1 545 ? -20.672 55.031 14.258 1 95.81 545 LEU A C 1
ATOM 4371 O O . LEU A 1 545 ? -20.703 54.625 13.102 1 95.81 545 LEU A O 1
ATOM 4375 N N . GLU A 1 546 ? -19.625 55.5 14.828 1 96.44 546 GLU A N 1
ATOM 4376 C CA . GLU A 1 546 ? -18.328 55.438 14.133 1 96.44 546 GLU A CA 1
ATOM 4377 C C . GLU A 1 546 ? -18.016 54 13.719 1 96.44 546 GLU A C 1
ATOM 4379 O O . GLU A 1 546 ? -17.609 53.75 12.57 1 96.44 546 GLU A O 1
ATOM 4384 N N . TYR A 1 547 ? -18.141 53.062 14.617 1 95.75 547 TYR A N 1
ATOM 4385 C CA . TYR A 1 547 ? -17.828 51.656 14.344 1 95.75 547 TYR A CA 1
ATOM 4386 C C . TYR A 1 547 ? -18.797 51.062 13.344 1 95.75 547 TYR A C 1
ATOM 4388 O O . TYR A 1 547 ? -18.406 50.281 12.461 1 95.75 547 TYR A O 1
ATOM 4396 N N . HIS A 1 548 ? -20.078 51.312 13.477 1 94.75 548 HIS A N 1
ATOM 4397 C CA . HIS A 1 548 ? -21.047 50.812 12.508 1 94.75 548 HIS A CA 1
ATOM 4398 C C . HIS A 1 548 ? -20.75 51.344 11.109 1 94.75 548 HIS A C 1
ATOM 4400 O O . HIS A 1 548 ? -20.891 50.594 10.125 1 94.75 548 HIS A O 1
ATOM 4406 N N . LEU A 1 549 ? -20.312 52.562 11.023 1 95.12 549 LEU A N 1
ATOM 4407 C CA . LEU A 1 549 ? -20 53.156 9.727 1 95.12 549 LEU A CA 1
ATOM 4408 C C . LEU A 1 549 ? -18.766 52.5 9.117 1 95.12 549 LEU A C 1
ATOM 4410 O O . LEU A 1 549 ? -18.703 52.281 7.906 1 95.12 549 LEU A O 1
ATOM 4414 N N . LYS A 1 550 ? -17.781 52.281 9.969 1 92.75 550 LYS A N 1
ATOM 4415 C CA . LYS A 1 550 ? -16.625 51.531 9.492 1 92.75 550 LYS A CA 1
ATOM 4416 C C . LYS A 1 550 ? -17.031 50.156 8.984 1 92.75 550 LYS A C 1
ATOM 4418 O O . LYS A 1 550 ? -16.484 49.688 7.988 1 92.75 550 LYS A O 1
ATOM 4423 N N . ALA A 1 551 ? -17.938 49.5 9.656 1 92.81 551 ALA A N 1
ATOM 4424 C CA . ALA A 1 551 ? -18.422 48.188 9.258 1 92.81 551 ALA A CA 1
ATOM 4425 C C . ALA A 1 551 ? -19.141 48.25 7.906 1 92.81 551 ALA A C 1
ATOM 4427 O O . ALA A 1 551 ? -19.016 47.344 7.086 1 92.81 551 ALA A O 1
ATOM 4428 N N . VAL A 1 552 ? -19.891 49.312 7.645 1 91.44 552 VAL A N 1
ATOM 4429 C CA . VAL A 1 552 ? -20.609 49.5 6.391 1 91.44 552 VAL A CA 1
ATOM 4430 C C . VAL A 1 552 ? -19.625 49.625 5.234 1 91.44 552 VAL A C 1
ATOM 4432 O O . VAL A 1 552 ? -19.891 49.156 4.125 1 91.44 552 VAL A O 1
ATOM 4435 N N . LYS A 1 553 ? -18.531 50.219 5.492 1 89.81 553 LYS A N 1
ATOM 4436 C CA . LYS A 1 553 ? -17.5 50.375 4.461 1 89.81 553 LYS A CA 1
ATOM 4437 C C . LYS A 1 553 ? -16.938 49.031 4.035 1 89.81 553 LYS A C 1
ATOM 4439 O O . LYS A 1 553 ? -16.594 48.812 2.865 1 89.81 553 LYS A O 1
ATOM 4444 N N . ILE A 1 554 ? -16.875 48.156 5.004 1 87.38 554 ILE A N 1
ATOM 4445 C CA . ILE A 1 554 ? -16.328 46.844 4.742 1 87.38 554 ILE A CA 1
ATOM 4446 C C . ILE A 1 554 ? -17.391 45.969 4.098 1 87.38 554 ILE A C 1
ATOM 4448 O O . ILE A 1 554 ? -17.094 45.188 3.174 1 87.38 554 ILE A O 1
ATOM 4452 N N . LYS A 1 555 ? -18.625 46.125 4.637 1 87.5 555 LYS A N 1
ATOM 4453 C CA . LYS A 1 555 ? -19.75 45.375 4.113 1 87.5 555 LYS A CA 1
ATOM 4454 C C . LYS A 1 555 ? -20.922 46.312 3.762 1 87.5 555 LYS A C 1
ATOM 4456 O O . LYS A 1 555 ? -21.938 46.344 4.461 1 87.5 555 LYS A O 1
ATOM 4461 N N . PRO A 1 556 ? -20.812 46.781 2.633 1 86.12 556 PRO A N 1
ATOM 4462 C CA . PRO A 1 556 ? -21.797 47.781 2.295 1 86.12 556 PRO A CA 1
ATOM 4463 C C . PRO A 1 556 ? -23.172 47.219 2 1 86.12 556 PRO A C 1
ATOM 4465 O O . PRO A 1 556 ? -24.188 47.906 2.121 1 86.12 556 PRO A O 1
ATOM 44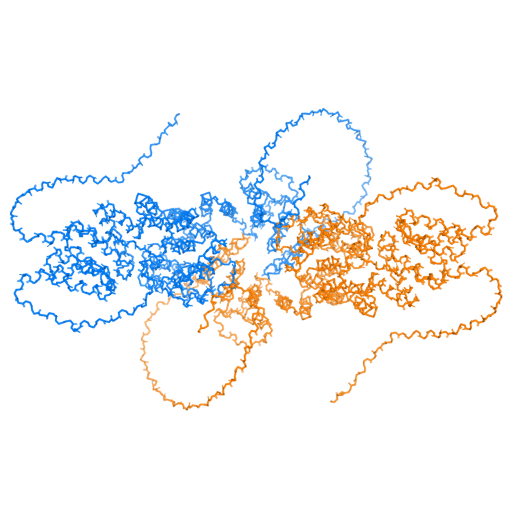68 N N . THR A 1 557 ? -23.266 46 1.694 1 87 557 THR A N 1
ATOM 4469 C CA . THR A 1 557 ? -24.531 45.406 1.268 1 87 557 THR A CA 1
ATOM 4470 C C . THR A 1 557 ? -25.156 44.594 2.393 1 87 557 THR A C 1
ATOM 4472 O O . THR A 1 557 ? -26.094 43.812 2.158 1 87 557 THR A O 1
ATOM 4475 N N . CYS A 1 558 ? -24.766 44.844 3.572 1 87.06 558 CYS A N 1
ATOM 4476 C CA . CYS A 1 558 ? -25.344 44.125 4.695 1 87.06 558 CYS A CA 1
ATOM 4477 C C . CYS A 1 558 ? -26.453 44.906 5.359 1 87.06 558 CYS A C 1
ATOM 4479 O O . CYS A 1 558 ? -26.203 45.969 5.973 1 87.06 558 CYS A O 1
ATOM 4481 N N . PRO A 1 559 ? -27.641 44.469 5.293 1 88.88 559 PRO A N 1
ATOM 4482 C CA . PRO A 1 559 ? -28.75 45.25 5.828 1 88.88 559 PRO A CA 1
ATOM 4483 C C . PRO A 1 559 ? -28.703 45.375 7.348 1 88.88 559 PRO A C 1
ATOM 4485 O O . PRO A 1 559 ? -29.109 46.406 7.887 1 88.88 559 PRO A O 1
ATOM 4488 N N . LYS A 1 560 ? -28.156 44.438 8.016 1 87.25 560 LYS A N 1
ATOM 4489 C CA . LYS A 1 560 ? -28.078 44.469 9.477 1 87.25 560 LYS A CA 1
ATOM 4490 C C . LYS A 1 560 ? -27.188 45.594 9.953 1 87.25 560 LYS A C 1
ATOM 4492 O O . LYS A 1 560 ? -27.516 46.281 10.945 1 87.25 560 LYS A O 1
ATOM 4497 N N . ILE A 1 561 ? -26.188 45.812 9.242 1 91.5 561 ILE A N 1
ATOM 4498 C CA . ILE A 1 561 ? -25.25 46.875 9.617 1 91.5 561 ILE A CA 1
ATOM 4499 C C . ILE A 1 561 ? -25.875 48.25 9.352 1 91.5 561 ILE A C 1
ATOM 4501 O O . ILE A 1 561 ? -25.75 49.156 10.164 1 91.5 561 ILE A O 1
ATOM 4505 N N . ARG A 1 562 ? -26.562 48.312 8.273 1 91.5 562 ARG A N 1
ATOM 4506 C CA . ARG A 1 562 ? -27.219 49.562 7.926 1 91.5 562 ARG A CA 1
ATOM 4507 C C . ARG A 1 562 ? -28.344 49.906 8.914 1 91.5 562 ARG A C 1
ATOM 4509 O O . ARG A 1 562 ? -28.562 51.062 9.25 1 91.5 562 ARG A O 1
ATOM 4516 N N . THR A 1 563 ? -28.984 48.875 9.305 1 91.69 563 THR A N 1
ATOM 4517 C CA . THR A 1 563 ? -30.031 49.062 10.312 1 91.69 563 THR A CA 1
ATOM 4518 C C . THR A 1 563 ? -29.438 49.562 11.625 1 91.69 563 THR A C 1
ATOM 4520 O O . THR A 1 563 ? -30.016 50.406 12.297 1 91.69 563 THR A O 1
ATOM 4523 N N . ALA A 1 564 ? -28.344 49.031 11.961 1 93 564 ALA A N 1
ATOM 4524 C CA . ALA A 1 564 ? -27.672 49.438 13.188 1 93 564 ALA A CA 1
ATOM 4525 C C . ALA A 1 564 ? -27.25 50.906 13.109 1 93 564 ALA A C 1
ATOM 4527 O O . ALA A 1 564 ? -27.344 51.625 14.094 1 93 564 ALA A O 1
ATOM 4528 N N . VAL A 1 565 ? -26.812 51.375 11.93 1 95.06 565 VAL A N 1
ATOM 4529 C CA . VAL A 1 565 ? -26.453 52.781 11.719 1 95.06 565 VAL A CA 1
ATOM 4530 C C . VAL A 1 565 ? -27.672 53.656 11.938 1 95.06 565 VAL A C 1
ATOM 4532 O O . VAL A 1 565 ? -27.594 54.656 12.672 1 95.06 565 VAL A O 1
ATOM 4535 N N . GLY A 1 566 ? -28.734 53.25 11.344 1 94.38 566 GLY A N 1
ATOM 4536 C CA . GLY A 1 566 ? -29.969 54.031 11.484 1 94.38 566 GLY A CA 1
ATOM 4537 C C . GLY A 1 566 ? -30.453 54.094 12.922 1 94.38 566 GLY A C 1
ATOM 4538 O O . GLY A 1 566 ? -30.922 55.156 13.367 1 94.38 566 GLY A O 1
ATOM 4539 N N . PHE A 1 567 ? -30.359 53.062 13.562 1 92.19 567 PHE A N 1
ATOM 4540 C CA . PHE A 1 567 ? -30.828 53 14.945 1 92.19 567 PHE A CA 1
ATOM 4541 C C . PHE A 1 567 ? -30.031 53.938 15.828 1 92.19 567 PHE A C 1
ATOM 4543 O O . PHE A 1 567 ? -30.609 54.688 16.625 1 92.19 567 PHE A O 1
ATOM 4550 N N . VAL A 1 568 ? -28.766 53.938 15.703 1 94.81 568 VAL A N 1
ATOM 4551 C CA . VAL A 1 568 ? -27.922 54.781 16.516 1 94.81 568 VAL A CA 1
ATOM 4552 C C . VAL A 1 568 ? -28.141 56.25 16.125 1 94.81 568 VAL A C 1
ATOM 4554 O O . VAL A 1 568 ? -28.141 57.125 16.984 1 94.81 568 VAL A O 1
ATOM 4557 N N . GLU A 1 569 ? -28.344 56.5 14.859 1 94.56 569 GLU A N 1
ATOM 4558 C CA . GLU A 1 569 ? -28.672 57.875 14.406 1 94.56 569 GLU A CA 1
ATOM 4559 C C . GLU A 1 569 ? -29.969 58.344 15.039 1 94.56 569 GLU A C 1
ATOM 4561 O O . GLU A 1 569 ? -30.078 59.531 15.438 1 94.56 569 GLU A O 1
ATOM 4566 N N . ALA A 1 570 ? -30.906 57.469 15.133 1 90.81 570 ALA A N 1
ATOM 4567 C CA . ALA A 1 570 ? -32.188 57.812 15.766 1 90.81 570 ALA A CA 1
ATOM 4568 C C . ALA A 1 570 ? -31.984 58.125 17.25 1 90.81 570 ALA A C 1
ATOM 4570 O O . ALA A 1 570 ? -32.594 59.062 17.781 1 90.81 570 ALA A O 1
ATOM 4571 N N . LEU A 1 571 ? -31.125 57.406 17.859 1 90.62 571 LEU A N 1
ATOM 4572 C CA . LEU A 1 571 ? -30.844 57.594 19.281 1 90.62 571 LEU A CA 1
ATOM 4573 C C . LEU A 1 571 ? -30.125 58.906 19.516 1 90.62 571 LEU A C 1
ATOM 4575 O O . LEU A 1 571 ? -30.266 59.5 20.578 1 90.62 571 LEU A O 1
ATOM 4579 N N . LEU A 1 572 ? -29.406 59.375 18.484 1 92.25 572 LEU A N 1
ATOM 4580 C CA . LEU A 1 572 ? -28.688 60.625 18.562 1 92.25 572 LEU A CA 1
ATOM 4581 C C . LEU A 1 572 ? -29.594 61.781 18.172 1 92.25 572 LEU A C 1
ATOM 4583 O O . LEU A 1 572 ? -29.172 62.969 18.25 1 92.25 572 LEU A O 1
ATOM 4587 N N . GLY A 1 573 ? -30.781 61.469 17.719 1 88.31 573 GLY A N 1
ATOM 4588 C CA . GLY A 1 573 ? -31.734 62.5 17.375 1 88.31 573 GLY A CA 1
ATOM 4589 C C . GLY A 1 573 ? -31.625 62.969 15.938 1 88.31 573 GLY A C 1
ATOM 4590 O O . GLY A 1 573 ? -32.25 63.969 15.547 1 88.31 573 GLY A O 1
ATOM 4591 N N . ARG A 1 574 ? -30.812 62.281 15.273 1 92.69 574 ARG A N 1
ATOM 4592 C CA . ARG A 1 574 ? -30.672 62.625 13.852 1 92.69 574 ARG A CA 1
ATOM 4593 C C . ARG A 1 574 ? -31.672 61.812 13.016 1 92.69 574 ARG A C 1
ATOM 4595 O O . ARG A 1 574 ? -31.281 60.938 12.234 1 92.69 574 ARG A O 1
ATOM 4602 N N . TYR A 1 575 ? -32.906 62.188 13.023 1 89.75 575 TYR A N 1
ATOM 4603 C CA . TYR A 1 575 ? -34 61.375 12.484 1 89.75 575 TYR A CA 1
ATOM 4604 C C . TYR A 1 575 ? -34 61.344 10.961 1 89.75 575 TYR A C 1
ATOM 4606 O O . TYR A 1 575 ? -34.344 60.375 10.336 1 89.75 575 TYR A O 1
ATOM 4614 N N . GLU A 1 576 ? -33.5 62.438 10.406 1 91.75 576 GLU A N 1
ATOM 4615 C CA . GLU A 1 576 ? -33.406 62.469 8.953 1 91.75 576 GLU A CA 1
ATOM 4616 C C . GLU A 1 576 ? -32.406 61.438 8.43 1 91.75 576 GLU A C 1
ATOM 4618 O O . GLU A 1 576 ? -32.688 60.688 7.504 1 91.75 576 GLU A O 1
ATOM 4623 N N . ASP A 1 577 ? -31.25 61.531 9.039 1 93.88 577 ASP A N 1
ATOM 4624 C CA . ASP A 1 577 ? -30.203 60.594 8.664 1 93.88 577 ASP A CA 1
ATOM 4625 C C . ASP A 1 577 ? -30.641 59.156 8.938 1 93.88 577 ASP A C 1
ATOM 4627 O O . ASP A 1 577 ? -30.359 58.25 8.156 1 93.88 577 ASP A O 1
ATOM 4631 N N . ALA A 1 578 ? -31.25 58.906 10.008 1 94.56 578 ALA A N 1
ATOM 4632 C CA . ALA A 1 578 ? -31.734 57.562 10.391 1 94.56 578 ALA A CA 1
ATOM 4633 C C . ALA A 1 578 ? -32.719 57.031 9.352 1 94.56 578 ALA A C 1
ATOM 4635 O O . ALA A 1 578 ? -32.656 55.875 8.977 1 94.56 578 ALA A O 1
ATOM 4636 N N . ALA A 1 579 ? -33.656 57.938 8.977 1 91.81 579 ALA A N 1
ATOM 4637 C CA . ALA A 1 579 ? -34.625 57.531 7.988 1 91.81 579 ALA A CA 1
ATOM 4638 C C . ALA A 1 579 ? -33.969 57.094 6.691 1 91.81 579 ALA A C 1
ATOM 4640 O O . ALA A 1 579 ? -34.375 56.094 6.074 1 91.81 579 ALA A O 1
ATOM 4641 N N . LYS A 1 580 ? -32.938 57.812 6.32 1 93.44 580 LYS A N 1
ATOM 4642 C CA . LYS A 1 580 ? -32.219 57.438 5.113 1 93.44 580 LYS A CA 1
ATOM 4643 C C . LYS A 1 580 ? -31.547 56.094 5.27 1 93.44 580 LYS A C 1
ATOM 4645 O O . LYS A 1 580 ? -31.578 55.25 4.348 1 93.44 580 LYS A O 1
ATOM 4650 N N . SER A 1 581 ? -30.922 55.844 6.387 1 93.81 581 SER A N 1
ATOM 4651 C CA . SER A 1 581 ? -30.25 54.594 6.66 1 93.81 581 SER A CA 1
ATOM 4652 C C . SER A 1 581 ? -31.234 53.438 6.688 1 93.81 581 SER A C 1
ATOM 4654 O O . SER A 1 581 ? -30.938 52.344 6.164 1 93.81 581 SER A O 1
ATOM 4656 N N . PHE A 1 582 ? -32.406 53.594 7.289 1 92.88 582 PHE A N 1
ATOM 4657 C CA . PHE A 1 582 ? -33.438 52.531 7.328 1 92.88 582 PHE A CA 1
ATOM 4658 C C . PHE A 1 582 ? -33.969 52.25 5.934 1 92.88 582 PHE A C 1
ATOM 4660 O O . PHE A 1 582 ? -34.25 51.125 5.586 1 92.88 582 PHE A O 1
ATOM 4667 N N . HIS A 1 583 ? -34.062 53.25 5.16 1 91.69 583 HIS A N 1
ATOM 4668 C CA . HIS A 1 583 ? -34.5 53.094 3.783 1 91.69 583 HIS A CA 1
ATOM 4669 C C . HIS A 1 583 ? -33.5 52.25 2.984 1 91.69 583 HIS A C 1
ATOM 4671 O O . HIS A 1 583 ? -33.906 51.375 2.201 1 91.69 583 HIS A O 1
ATOM 4677 N N . ARG A 1 584 ? -32.344 52.594 3.15 1 92.75 584 ARG A N 1
ATOM 4678 C CA . ARG A 1 584 ? -31.297 51.844 2.465 1 92.75 584 ARG A CA 1
ATOM 4679 C C . ARG A 1 584 ? -31.297 50.375 2.914 1 92.75 584 ARG A C 1
ATOM 4681 O O . ARG A 1 584 ? -31.109 49.469 2.102 1 92.75 584 ARG A O 1
ATOM 4688 N N . ALA A 1 585 ? -31.406 50.125 4.191 1 92.25 585 ALA A N 1
ATOM 4689 C CA . ALA A 1 585 ? -31.469 48.75 4.719 1 92.25 585 ALA A CA 1
ATOM 4690 C C . ALA A 1 585 ? -32.625 48 4.117 1 92.25 585 ALA A C 1
ATOM 4692 O O . ALA A 1 585 ? -32.5 46.812 3.768 1 92.25 585 ALA A O 1
ATOM 4693 N N . LEU A 1 586 ? -33.781 48.656 4.004 1 89.56 586 LEU A N 1
ATOM 4694 C CA . LEU A 1 586 ? -35 48.031 3.496 1 89.56 586 LEU A CA 1
ATOM 4695 C C . LEU A 1 586 ? -34.906 47.812 1.991 1 89.56 586 LEU A C 1
ATOM 4697 O O . LEU A 1 586 ? -35.562 46.906 1.452 1 89.56 586 LEU A O 1
ATOM 4701 N N . SER A 1 587 ? -34.062 48.594 1.324 1 91.25 587 SER A N 1
ATOM 4702 C CA . SER A 1 587 ? -33.844 48.375 -0.102 1 91.25 587 SER A CA 1
ATOM 4703 C C . SER A 1 587 ? -33.062 47.094 -0.359 1 91.25 587 SER A C 1
ATOM 4705 O O . SER A 1 587 ? -33.188 46.5 -1.423 1 91.25 587 SER A O 1
ATOM 4707 N N . ILE A 1 588 ? -32.25 46.781 0.559 1 89.5 588 ILE A N 1
ATOM 4708 C CA . ILE A 1 588 ? -31.469 45.562 0.452 1 89.5 588 ILE A CA 1
ATOM 4709 C C . ILE A 1 588 ? -32.312 44.375 0.909 1 89.5 588 ILE A C 1
ATOM 4711 O O . ILE A 1 588 ? -32.344 43.312 0.245 1 89.5 588 ILE A O 1
ATOM 4715 N N . GLN A 1 589 ? -32.969 44.531 2.061 1 90.94 589 GLN A N 1
ATOM 4716 C CA . GLN A 1 589 ? -33.844 43.5 2.621 1 90.94 589 GLN A CA 1
ATOM 4717 C C . GLN A 1 589 ? -35.188 44.062 3.002 1 90.94 589 GLN A C 1
ATOM 4719 O O . GLN A 1 589 ? -35.375 44.594 4.102 1 90.94 589 GLN A O 1
ATOM 4724 N N . SER A 1 590 ? -36.125 43.781 2.277 1 88.19 590 SER A N 1
ATOM 4725 C CA . SER A 1 590 ? -37.438 44.406 2.389 1 88.19 590 SER A CA 1
ATOM 4726 C C . SER A 1 590 ? -38.219 43.875 3.572 1 88.19 590 SER A C 1
ATOM 4728 O O . SER A 1 590 ? -39.125 44.531 4.105 1 88.19 590 SER A O 1
ATOM 4730 N N . ASP A 1 591 ? -37.875 42.719 4.039 1 87.06 591 ASP A N 1
ATOM 4731 C CA . ASP A 1 591 ? -38.656 42.094 5.078 1 87.06 591 ASP A CA 1
ATOM 4732 C C . ASP A 1 591 ? -38.094 42.375 6.465 1 87.06 591 ASP A C 1
ATOM 4734 O O . ASP A 1 591 ? -38.438 41.688 7.438 1 87.06 591 ASP A O 1
ATOM 4738 N N . ASN A 1 592 ? -37.344 43.344 6.562 1 87.56 592 ASN A N 1
ATOM 4739 C CA . ASN A 1 592 ? -36.812 43.75 7.852 1 87.56 592 ASN A CA 1
ATOM 4740 C C . ASN A 1 592 ? -37.812 44.5 8.695 1 87.56 592 ASN A C 1
ATOM 4742 O O . ASN A 1 592 ? -37.969 45.719 8.523 1 87.56 592 ASN A O 1
ATOM 4746 N N . SER A 1 593 ? -38.406 43.875 9.68 1 84.56 593 SER A N 1
ATOM 4747 C CA . SER A 1 593 ? -39.5 44.438 10.469 1 84.56 593 SER A CA 1
ATOM 4748 C C . SER A 1 593 ? -39 45.562 11.375 1 84.56 593 SER A C 1
ATOM 4750 O O . SER A 1 593 ? -39.688 46.562 11.555 1 84.56 593 SER A O 1
ATOM 4752 N N . PHE A 1 594 ? -37.875 45.375 11.852 1 86.12 594 PHE A N 1
ATOM 4753 C CA . PHE A 1 594 ? -37.344 46.375 12.758 1 86.12 594 PHE A CA 1
ATOM 4754 C C . PHE A 1 594 ? -37.062 47.688 12.016 1 86.12 594 PHE A C 1
ATOM 4756 O O . PHE A 1 594 ? -37.438 48.75 12.5 1 86.12 594 PHE A O 1
ATOM 4763 N N . ALA A 1 595 ? -36.406 47.625 10.914 1 88.81 595 ALA A N 1
ATOM 4764 C CA . ALA A 1 595 ? -36.094 48.812 10.117 1 88.81 595 ALA A CA 1
ATOM 4765 C C . ALA A 1 595 ? -37.375 49.531 9.68 1 88.81 595 ALA A C 1
ATOM 4767 O O . ALA A 1 595 ? -37.406 50.75 9.648 1 88.81 595 ALA A O 1
ATOM 4768 N N . THR A 1 596 ? -38.344 48.719 9.422 1 89.06 596 THR A N 1
ATOM 4769 C CA . THR A 1 596 ? -39.625 49.281 9.008 1 89.06 596 THR A CA 1
ATOM 4770 C C . THR A 1 596 ? -40.25 50.062 10.156 1 89.06 596 THR A C 1
ATOM 4772 O O . THR A 1 596 ? -40.719 51.188 9.969 1 89.06 596 THR A O 1
ATOM 4775 N N . SER A 1 597 ? -40.25 49.438 11.297 1 88.69 597 SER A N 1
ATOM 4776 C CA . SER A 1 597 ? -40.844 50.062 12.469 1 88.69 597 SER A CA 1
ATOM 4777 C C . SER A 1 597 ? -40.094 51.344 12.836 1 88.69 597 SER A C 1
ATOM 4779 O O . SER A 1 597 ? -40.719 52.375 13.141 1 88.69 597 SER A O 1
ATOM 4781 N N . MET A 1 598 ? -38.906 51.344 12.781 1 89.31 598 MET A N 1
ATOM 4782 C CA . MET A 1 598 ? -38.062 52.5 13.164 1 89.31 598 MET A CA 1
ATOM 4783 C C . MET A 1 598 ? -38.188 53.625 12.141 1 89.31 598 MET A C 1
ATOM 4785 O O . MET A 1 598 ? -38.156 54.812 12.492 1 89.31 598 MET A O 1
ATOM 4789 N N . LEU A 1 599 ? -38.281 53.219 10.898 1 90.25 599 LEU A N 1
ATOM 4790 C CA . LEU A 1 599 ? -38.5 54.219 9.844 1 90.25 599 LEU A CA 1
ATOM 4791 C C . LEU A 1 599 ? -39.781 55 10.078 1 90.25 599 LEU A C 1
ATOM 4793 O O . LEU A 1 599 ? -39.781 56.219 9.961 1 90.25 599 LEU A O 1
ATOM 4797 N N . ASN A 1 600 ? -40.781 54.25 10.492 1 86.56 600 ASN A N 1
ATOM 4798 C CA . ASN A 1 600 ? -42.062 54.875 10.758 1 86.56 600 ASN A CA 1
ATOM 4799 C C . ASN A 1 600 ? -41.969 55.844 11.93 1 86.56 600 ASN A C 1
ATOM 4801 O O . ASN A 1 600 ? -42.562 56.938 11.891 1 86.56 600 ASN A O 1
ATOM 4805 N N . ILE A 1 601 ? -41.281 55.438 12.828 1 87.19 601 ILE A N 1
ATOM 4806 C CA . ILE A 1 601 ? -41.094 56.25 14.016 1 87.19 601 ILE A CA 1
ATOM 4807 C C . ILE A 1 601 ? -40.312 57.531 13.648 1 87.19 601 ILE A C 1
ATOM 4809 O O . ILE A 1 601 ? -40.656 58.625 14.086 1 87.19 601 ILE A O 1
ATOM 4813 N N . CYS A 1 602 ? -39.344 57.469 12.906 1 89.19 602 CYS A N 1
ATOM 4814 C CA . CYS A 1 602 ? -38.531 58.594 12.5 1 89.19 602 CYS A CA 1
ATOM 4815 C C . CYS A 1 602 ? -39.312 59.562 11.641 1 89.19 602 CYS A C 1
ATOM 4817 O O . CYS A 1 602 ? -39.188 60.781 11.797 1 89.19 602 CYS A O 1
ATOM 4819 N N . LEU A 1 603 ? -40.156 59 10.836 1 86.12 603 LEU A N 1
ATOM 4820 C CA . LEU A 1 603 ? -40.969 59.844 9.969 1 86.12 603 LEU A CA 1
ATOM 4821 C C . LEU A 1 603 ? -42 60.594 10.773 1 86.12 603 LEU A C 1
ATOM 4823 O O . LEU A 1 603 ? -42.312 61.781 10.477 1 86.12 603 LEU A O 1
ATOM 4827 N N . GLU A 1 604 ? -42.531 59.938 11.75 1 84.5 604 GLU A N 1
ATOM 4828 C CA . GLU A 1 604 ? -43.469 60.594 12.625 1 84.5 604 GLU A CA 1
ATOM 4829 C C . GLU A 1 604 ? -42.844 61.75 13.398 1 84.5 604 GLU A C 1
ATOM 4831 O O . GLU A 1 604 ? -43.438 62.812 13.578 1 84.5 604 GLU A O 1
ATOM 4836 N N . ARG A 1 605 ? -41.688 61.625 13.742 1 84.81 605 ARG A N 1
ATOM 4837 C CA . ARG A 1 605 ? -40.969 62.656 14.492 1 84.81 605 ARG A CA 1
ATOM 4838 C C . ARG A 1 605 ? -40.562 63.812 13.594 1 84.81 605 ARG A C 1
ATOM 4840 O O . ARG A 1 605 ? -40.438 64.938 14.07 1 84.81 605 ARG A O 1
ATOM 4847 N N . LEU A 1 606 ? -40.344 63.562 12.445 1 84.44 606 LEU A N 1
ATOM 4848 C CA . LEU A 1 606 ? -40 64.562 11.484 1 84.44 606 LEU A CA 1
ATOM 4849 C C . LEU A 1 606 ? -41.219 65.375 11.062 1 84.44 606 LEU A C 1
ATOM 4851 O O . LEU A 1 606 ? -41.125 66.562 10.766 1 84.44 606 LEU A O 1
ATOM 4855 N N . SER A 1 607 ? -42.406 64.688 11.008 1 75.56 607 SER A N 1
ATOM 4856 C CA . SER A 1 607 ? -43.656 65.375 10.664 1 75.56 607 SER A CA 1
ATOM 4857 C C . SER A 1 607 ? -44.062 66.312 11.766 1 75.56 607 SER A C 1
ATOM 4859 O O . SER A 1 607 ? -44.625 67.375 11.492 1 75.56 607 SER A O 1
ATOM 4861 N N . HIS A 1 608 ? -43.906 65.938 12.984 1 62.22 608 HIS A N 1
ATOM 4862 C CA . HIS A 1 608 ? -44.281 66.812 14.078 1 62.22 608 HIS A CA 1
ATOM 4863 C C . HIS A 1 608 ? -43.375 68.062 14.164 1 62.22 608 HIS A C 1
ATOM 4865 O O . HIS A 1 608 ? -43.781 69.125 14.609 1 62.22 608 HIS A O 1
ATOM 4871 N N . GLU A 1 609 ? -42.281 67.812 13.852 1 54.03 609 GLU A N 1
ATOM 4872 C CA . GLU A 1 609 ? -41.406 69 13.891 1 54.03 609 GLU A CA 1
ATOM 4873 C C . GLU A 1 609 ? -41.656 69.938 12.695 1 54.03 609 GLU A C 1
ATOM 4875 O O . GLU A 1 609 ? -41.594 71.125 12.812 1 54.03 609 GLU A O 1
ATOM 4880 N N . ASP A 1 610 ? -41.688 69.5 11.453 1 45.09 610 ASP A N 1
ATOM 4881 C CA . ASP A 1 610 ? -41.906 70.375 10.289 1 45.09 610 ASP A CA 1
ATOM 4882 C C . ASP A 1 610 ? -43.375 70.438 9.93 1 45.09 610 ASP A C 1
ATOM 4884 O O . ASP A 1 610 ? -44.031 69.438 9.75 1 45.09 610 ASP A O 1
ATOM 4888 N N . HIS A 1 611 ? -44.25 71.5 10.141 1 38.75 611 HIS A N 1
ATOM 4889 C CA . HIS A 1 611 ? -45.188 72.062 9.18 1 38.75 611 HIS A CA 1
ATOM 4890 C C . HIS A 1 611 ? -44.656 71.938 7.75 1 38.75 611 HIS A C 1
ATOM 4892 O O . HIS A 1 611 ? -45.375 72.312 6.793 1 38.75 611 HIS A O 1
ATOM 4898 N N . ILE A 1 612 ? -43.406 72.188 7.375 1 31.67 612 ILE A N 1
ATOM 4899 C CA . ILE A 1 612 ? -42.969 72.438 5.996 1 31.67 612 ILE A CA 1
ATOM 4900 C C . ILE A 1 612 ? -42.781 71.062 5.297 1 31.67 612 ILE A C 1
ATOM 4902 O O . ILE A 1 612 ? -42.25 71.062 4.176 1 31.67 612 ILE A O 1
ATOM 4906 N N . TYR A 1 613 ? -42.625 69.938 5.781 1 32.72 613 TYR A N 1
ATOM 4907 C CA . TYR A 1 613 ? -41.906 68.938 5.004 1 32.72 613 TYR A CA 1
ATOM 4908 C C . TYR A 1 613 ? -42.719 68.5 3.781 1 32.72 613 TYR A C 1
ATOM 4910 O O . TYR A 1 613 ? -43.906 68.25 3.883 1 32.72 613 TYR A O 1
ATOM 4918 N N . HIS A 1 614 ? -42.219 68.875 2.533 1 31.06 614 HIS A N 1
ATOM 4919 C CA . HIS A 1 614 ? -42.469 68.5 1.164 1 31.06 614 HIS A CA 1
ATOM 4920 C C . HIS A 1 614 ? -42.594 66.938 1.084 1 31.06 614 HIS A C 1
ATOM 4922 O O . HIS A 1 614 ? -42 66.25 1.887 1 31.06 614 HIS A O 1
ATOM 4928 N N . GLU A 1 615 ? -43.531 66.438 0.325 1 29.75 615 GLU A N 1
ATOM 4929 C CA . GLU A 1 615 ? -43.844 65.125 -0.178 1 29.75 615 GLU A CA 1
ATOM 4930 C C . GLU A 1 615 ? -42.594 64.438 -0.701 1 29.75 615 GLU A C 1
ATOM 4932 O O . GLU A 1 615 ? -41.938 64.938 -1.606 1 29.75 615 GLU A O 1
ATOM 4937 N N . PHE A 1 616 ? -41.75 63.781 0.02 1 27.02 616 PHE A N 1
ATOM 4938 C CA . PHE A 1 616 ? -40.781 62.875 -0.544 1 27.02 616 PHE A CA 1
ATOM 4939 C C . PHE A 1 616 ? -41.406 62.031 -1.663 1 27.02 616 PHE A C 1
ATOM 4941 O O . PHE A 1 616 ? -42.406 61.375 -1.456 1 27.02 616 PHE A O 1
ATOM 4948 N N . LYS A 1 617 ? -41.406 62.469 -2.924 1 28.48 617 LYS A N 1
ATOM 4949 C CA . LYS A 1 617 ? -41.719 61.719 -4.125 1 28.48 617 LYS A CA 1
ATOM 4950 C C . LYS A 1 617 ? -41.062 60.344 -4.09 1 28.48 617 LYS A C 1
ATOM 4952 O O . LYS A 1 617 ? -39.844 60.219 -3.85 1 28.48 617 LYS A O 1
ATOM 4957 N N . ASN A 1 618 ? -41.844 59.188 -3.984 1 27.98 618 ASN A N 1
ATOM 4958 C CA . ASN A 1 618 ? -41.656 57.75 -4.145 1 27.98 618 ASN A CA 1
ATOM 4959 C C . ASN A 1 618 ? -40.812 57.438 -5.395 1 27.98 618 ASN A C 1
ATOM 4961 O O . ASN A 1 618 ? -40.625 56.25 -5.746 1 27.98 618 ASN A O 1
ATOM 4965 N N . ASP A 1 619 ? -40.844 58.281 -6.453 1 28.77 619 ASP A N 1
ATOM 4966 C CA . ASP A 1 619 ? -40.438 57.812 -7.777 1 28.77 619 ASP A CA 1
ATOM 4967 C C . ASP A 1 619 ? -39 57.344 -7.789 1 28.77 619 ASP A C 1
ATOM 4969 O O . ASP A 1 619 ? -38.594 56.594 -8.68 1 28.77 619 ASP A O 1
ATOM 4973 N N . ASP A 1 620 ? -38.156 58.094 -7.23 1 26.91 620 ASP A N 1
ATOM 4974 C CA . ASP A 1 620 ? -36.781 57.75 -7.625 1 26.91 620 ASP A CA 1
ATOM 4975 C C . ASP A 1 620 ? -36.344 56.406 -7 1 26.91 620 ASP A C 1
ATOM 4977 O O . ASP A 1 620 ? -35.188 56.031 -7.082 1 26.91 620 ASP A O 1
ATOM 4981 N N . PHE A 1 621 ? -37.031 56 -5.98 1 27.34 621 PHE A N 1
ATOM 4982 C CA . PHE A 1 621 ? -36.5 54.719 -5.473 1 27.34 621 PHE A CA 1
ATOM 4983 C C . PHE A 1 621 ? -36.906 53.562 -6.387 1 27.34 621 PHE A C 1
ATOM 4985 O O . PHE A 1 621 ? -38.094 53.25 -6.52 1 27.34 621 PHE A O 1
ATOM 4992 N N . VAL A 1 622 ? -36.312 53.531 -7.605 1 25.94 622 VAL A N 1
ATOM 4993 C CA . VAL A 1 622 ? -36.406 52.312 -8.375 1 25.94 622 VAL A CA 1
ATOM 4994 C C . VAL A 1 622 ? -36.281 51.094 -7.445 1 25.94 622 VAL A C 1
ATOM 4996 O O . VAL A 1 622 ? -35.25 50.938 -6.773 1 25.94 622 VAL A O 1
ATOM 4999 N N . PHE A 1 623 ? -37.406 50.75 -6.844 1 24.44 623 PHE A N 1
ATOM 5000 C CA . PHE A 1 623 ? -37.5 49.406 -6.246 1 24.44 623 PHE A CA 1
ATOM 5001 C C . PHE A 1 623 ? -36.906 48.375 -7.184 1 24.44 623 PHE A C 1
ATOM 5003 O O . PHE A 1 623 ? -37.438 48.125 -8.273 1 24.44 623 PHE A O 1
ATOM 5010 N N . ILE A 1 624 ? -35.656 48.375 -7.402 1 25.56 624 ILE A N 1
ATOM 5011 C CA . ILE A 1 624 ? -35.188 47.188 -8.078 1 25.56 624 ILE A CA 1
ATOM 5012 C C . ILE A 1 624 ? -35.781 45.938 -7.426 1 25.56 624 ILE A C 1
ATOM 5014 O O . ILE A 1 624 ? -35.75 45.812 -6.199 1 25.56 624 ILE A O 1
ATOM 5018 N N . ARG A 1 625 ? -36.781 45.375 -8.039 1 24.34 625 ARG A N 1
ATOM 5019 C CA . ARG A 1 625 ? -37.375 44.094 -7.727 1 24.34 625 ARG A CA 1
ATOM 5020 C C . ARG A 1 625 ? -36.312 43.094 -7.242 1 24.34 625 ARG A C 1
ATOM 5022 O O . ARG A 1 625 ? -35.281 42.938 -7.895 1 24.34 625 ARG A O 1
ATOM 5029 N N . PRO A 1 626 ? -36.375 42.938 -5.957 1 24.16 626 PRO A N 1
ATOM 5030 C CA . PRO A 1 626 ? -35.5 41.875 -5.449 1 24.16 626 PRO A CA 1
ATOM 5031 C C . PRO A 1 626 ? -35.625 40.594 -6.254 1 24.16 626 PRO A C 1
ATOM 5033 O O . PRO A 1 626 ? -36.719 40.219 -6.684 1 24.16 626 PRO A O 1
ATOM 5036 N N . SER A 1 627 ? -34.812 40.406 -7.301 1 24.67 627 SER A N 1
ATOM 5037 C CA . SER A 1 627 ? -34.812 39.062 -7.832 1 24.67 627 SER A CA 1
ATOM 5038 C C . SER A 1 627 ? -34.938 38.031 -6.715 1 24.67 627 SER A C 1
ATOM 5040 O O . SER A 1 627 ? -34.281 38.156 -5.672 1 24.67 627 SER A O 1
ATOM 5042 N N . THR A 1 628 ? -36.156 37.438 -6.504 1 24.98 628 THR A N 1
ATOM 5043 C CA . THR A 1 628 ? -36.625 36.375 -5.637 1 24.98 628 THR A CA 1
ATOM 5044 C C . THR A 1 628 ? -35.562 35.25 -5.57 1 24.98 628 THR A C 1
ATOM 5046 O O . THR A 1 628 ? -35.906 34.125 -5.191 1 24.98 628 THR A O 1
ATOM 5049 N N . SER A 1 629 ? -34.438 35.438 -6.227 1 24.42 629 SER A N 1
ATOM 5050 C CA . SER A 1 629 ? -33.719 34.156 -6.051 1 24.42 629 SER A CA 1
ATOM 5051 C C . SER A 1 629 ? -33.531 33.844 -4.574 1 24.42 629 SER A C 1
ATOM 5053 O O . SER A 1 629 ? -32.938 34.656 -3.842 1 24.42 629 SER A O 1
ATOM 5055 N N . HIS A 1 630 ? -34.594 33.344 -3.936 1 26.27 630 HIS A N 1
ATOM 5056 C CA . HIS A 1 630 ? -34.594 32.719 -2.621 1 26.27 630 HIS A CA 1
ATOM 5057 C C . HIS A 1 630 ? -33.281 31.953 -2.383 1 26.27 630 HIS A C 1
ATOM 5059 O O . HIS A 1 630 ? -33.281 30.719 -2.381 1 26.27 630 HIS A O 1
ATOM 5065 N N . GLY A 1 631 ? -32.219 32.344 -2.926 1 26.38 631 GLY A N 1
ATOM 5066 C CA . GLY A 1 631 ? -31.141 31.5 -2.451 1 26.38 631 GLY A CA 1
ATOM 5067 C C . GLY A 1 631 ? -31.047 31.438 -0.938 1 26.38 631 GLY A C 1
ATOM 5068 O O . GLY A 1 631 ? -31.703 32.219 -0.24 1 26.38 631 GLY A O 1
ATOM 5069 N N . PRO A 1 632 ? -30.734 30.328 -0.344 1 26.66 632 PRO A N 1
ATOM 5070 C CA . PRO A 1 632 ? -30.625 30.141 1.106 1 26.66 632 PRO A CA 1
ATOM 5071 C C . PRO A 1 632 ? -30.156 31.406 1.823 1 26.66 632 PRO A C 1
ATOM 5073 O O . PRO A 1 632 ? -29.469 32.25 1.228 1 26.66 632 PRO A O 1
ATOM 5076 N N . ALA A 1 633 ? -31.016 31.953 2.707 1 27.78 633 ALA A N 1
ATOM 5077 C CA . ALA A 1 633 ? -30.656 33.031 3.619 1 27.78 633 ALA A CA 1
ATOM 5078 C C . ALA A 1 633 ? -29.156 33.094 3.889 1 27.78 633 ALA A C 1
ATOM 5080 O O . ALA A 1 633 ? -28.531 32.031 4.055 1 27.78 633 ALA A O 1
ATOM 5081 N N . GLU A 1 634 ? -28.531 33.969 3.279 1 29.64 634 GLU A N 1
ATOM 5082 C CA . GLU A 1 634 ? -27.125 34.25 3.545 1 29.64 634 GLU A CA 1
ATOM 5083 C C . GLU A 1 634 ? -26.797 34.062 5.02 1 29.64 634 GLU A C 1
ATOM 5085 O O . GLU A 1 634 ? -27.031 34.938 5.844 1 29.64 634 GLU A O 1
ATOM 5090 N N . SER A 1 635 ? -27.203 32.969 5.613 1 29.17 635 SER A N 1
ATOM 5091 C CA . SER A 1 635 ? -26.625 32.719 6.93 1 29.17 635 SER A CA 1
ATOM 5092 C C . SER A 1 635 ? -25.156 33.125 6.957 1 29.17 635 SER A C 1
ATOM 5094 O O . SER A 1 635 ? -24.469 33.031 5.934 1 29.17 635 SER A O 1
ATOM 5096 N N . SER A 1 636 ? -24.844 34.062 7.812 1 32.25 636 SER A N 1
ATOM 5097 C CA . SER A 1 636 ? -23.5 34.531 8.102 1 32.25 636 SER A CA 1
ATOM 5098 C C . SER A 1 636 ? -22.484 33.406 8.055 1 32.25 636 SER A C 1
ATOM 5100 O O . SER A 1 636 ? -21.312 33.594 8.359 1 32.25 636 SER A O 1
ATOM 5102 N N . LYS A 1 637 ? -23.062 32.219 7.934 1 36.78 637 LYS A N 1
ATOM 5103 C CA . LYS A 1 637 ? -22.078 31.141 7.992 1 36.78 637 LYS A CA 1
ATOM 5104 C C . LYS A 1 637 ? -21.438 30.906 6.629 1 36.78 637 LYS A C 1
ATOM 5106 O O . LYS A 1 637 ? -21.812 29.969 5.906 1 36.78 637 LYS A O 1
ATOM 5111 N N . SER A 1 638 ? -21.125 32.062 5.973 1 28.98 638 SER A N 1
ATOM 5112 C CA . SER A 1 638 ? -20.406 31.828 4.73 1 28.98 638 SER A CA 1
ATOM 5113 C C . SER A 1 638 ? -18.891 31.797 4.973 1 28.98 638 SER A C 1
ATOM 5115 O O . SER A 1 638 ? -18.344 32.688 5.617 1 28.98 638 SER A O 1
ATOM 5117 N N . GLY A 1 639 ? -18.266 30.625 5.062 1 36.59 639 GLY A N 1
ATOM 5118 C CA . GLY A 1 639 ? -16.844 30.328 5.047 1 36.59 639 GLY A CA 1
ATOM 5119 C C . GLY A 1 639 ? -16.391 29.547 6.27 1 36.59 639 GLY A C 1
ATOM 5120 O O . GLY A 1 639 ? -17.172 29.297 7.184 1 36.59 639 GLY A O 1
AT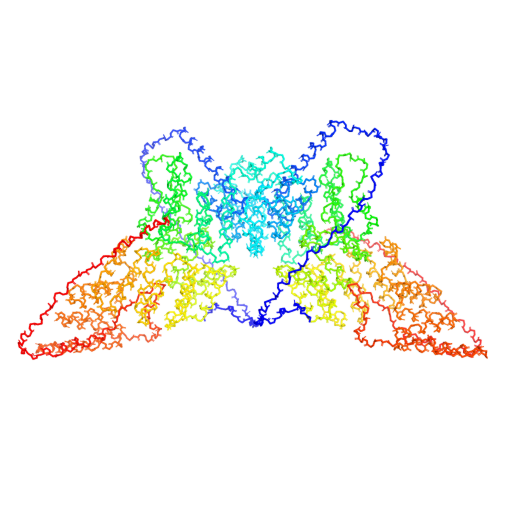OM 5121 N N . LEU A 1 640 ? -15.312 29.141 6.227 1 37.34 640 LEU A N 1
ATOM 5122 C CA . LEU A 1 640 ? -14.75 28.312 7.289 1 37.34 640 LEU A CA 1
ATOM 5123 C C . LEU A 1 640 ? -14.68 29.094 8.602 1 37.34 640 LEU A C 1
ATOM 5125 O O . LEU A 1 640 ? -14.5 28.5 9.672 1 37.34 640 LEU A O 1
ATOM 5129 N N . PHE A 1 641 ? -14.625 30.469 8.5 1 32.66 641 PHE A N 1
ATOM 5130 C CA . PHE A 1 641 ? -14.547 31.266 9.711 1 32.66 641 PHE A CA 1
ATOM 5131 C C . PHE A 1 641 ? -15.867 32 9.961 1 32.66 641 PHE A C 1
ATOM 5133 O O . PHE A 1 641 ? -16.344 32.75 9.117 1 32.66 641 PHE A O 1
ATOM 5140 N N . TRP A 1 642 ? -16.781 31.453 10.664 1 34.31 642 TRP A N 1
ATOM 5141 C CA . TRP A 1 642 ? -18.047 32.125 10.938 1 34.31 642 TRP A CA 1
ATOM 5142 C C . TRP A 1 642 ? -17.984 32.875 12.266 1 34.31 642 TRP A C 1
ATOM 5144 O O . TRP A 1 642 ? -17.328 32.438 13.203 1 34.31 642 TRP A O 1
ATOM 5154 N N . SER A 1 643 ? -18.125 34.219 12.18 1 33.22 643 SER A N 1
ATOM 5155 C CA . SER A 1 643 ? -18.234 34.969 13.422 1 33.22 643 SER A CA 1
ATOM 5156 C C . SER A 1 643 ? -19.688 35.188 13.805 1 33.22 643 SER A C 1
ATOM 5158 O O . SER A 1 643 ? -20.531 35.406 12.93 1 33.22 643 SER A O 1
ATOM 5160 N N . GLY A 1 644 ? -20.172 34.844 14.938 1 33.78 644 GLY A N 1
ATOM 5161 C CA . GLY A 1 644 ? -21.484 35.031 15.516 1 33.78 644 GLY A CA 1
ATOM 5162 C C . GLY A 1 644 ? -21.844 36.5 15.68 1 33.78 644 GLY A C 1
ATOM 5163 O O . GLY A 1 644 ? -20.969 37.344 15.945 1 33.78 644 GLY A O 1
ATOM 5164 N N . SER A 1 645 ? -22.781 37.094 14.93 1 35.03 645 SER A N 1
ATOM 5165 C CA . SER A 1 645 ? -23.281 38.438 15.156 1 35.03 645 SER A CA 1
ATOM 5166 C C . SER A 1 645 ? -24.141 38.531 16.422 1 35.03 645 SER A C 1
ATOM 5168 O O . SER A 1 645 ? -24.891 37.594 16.719 1 35.03 645 SER A O 1
ATOM 5170 N N . PRO A 1 646 ? -23.844 39.406 17.312 1 32.81 646 PRO A N 1
ATOM 5171 C CA . PRO A 1 646 ? -24.703 39.625 18.484 1 32.81 646 PRO A CA 1
ATOM 5172 C C . PRO A 1 646 ? -26.188 39.688 18.125 1 32.81 646 PRO A C 1
ATOM 5174 O O . PRO A 1 646 ? -26.531 39.906 16.953 1 32.81 646 PRO A O 1
ATOM 5177 N N . GLY A 1 647 ? -27.172 39.719 19.203 1 33.06 647 GLY A N 1
ATOM 5178 C CA . GLY A 1 647 ? -28.609 39.656 19.391 1 33.06 647 GLY A CA 1
ATOM 5179 C C . GLY A 1 647 ? -29.344 40.719 18.609 1 33.06 647 GLY A C 1
ATOM 5180 O O . GLY A 1 647 ? -28.766 41.719 18.203 1 33.06 647 GLY A O 1
ATOM 5181 N N . ASP A 1 648 ? -30.5 40.344 18.141 1 38.56 648 ASP A N 1
ATOM 5182 C CA . ASP A 1 648 ? -31.609 41.031 17.469 1 38.56 648 ASP A CA 1
ATOM 5183 C C . ASP A 1 648 ? -31.953 42.344 18.172 1 38.56 648 ASP A C 1
ATOM 5185 O O . ASP A 1 648 ? -31.969 42.406 19.406 1 38.56 648 ASP A O 1
ATOM 5189 N N . LEU A 1 649 ? -31.625 43.406 17.531 1 40.91 649 LEU A N 1
ATOM 5190 C CA . LEU A 1 649 ? -32.125 44.719 17.953 1 40.91 649 LEU A CA 1
ATOM 5191 C C . LEU A 1 649 ? -33.5 44.625 18.547 1 40.91 649 LEU A C 1
ATOM 5193 O O . LEU A 1 649 ? -34.062 45.625 19.047 1 40.91 649 LEU A O 1
ATOM 5197 N N . SER A 1 650 ? -34.156 43.531 18.469 1 36.91 650 SER A N 1
ATOM 5198 C CA . SER A 1 650 ? -35.531 43.5 18.906 1 36.91 650 SER A CA 1
ATOM 5199 C C . SER A 1 650 ? -35.656 43.656 20.406 1 36.91 650 SER A C 1
ATOM 5201 O O . SER A 1 650 ? -36.719 43.969 20.938 1 36.91 650 SER A O 1
ATOM 5203 N N . GLU A 1 651 ? -34.719 43.25 21.094 1 36.31 651 GLU A N 1
ATOM 5204 C CA . GLU A 1 651 ? -34.906 43.344 22.547 1 36.31 651 GLU A CA 1
ATOM 5205 C C . GLU A 1 651 ? -34.875 44.781 23.047 1 36.31 651 GLU A C 1
ATOM 5207 O O . GLU A 1 651 ? -35.125 45.031 24.219 1 36.31 651 GLU A O 1
ATOM 5212 N N . ASP A 1 652 ? -34.406 45.594 22.281 1 37.84 652 ASP A N 1
ATOM 5213 C CA . ASP A 1 652 ? -34.406 46.938 22.797 1 37.84 652 ASP A CA 1
ATOM 5214 C C . ASP A 1 652 ? -35.781 47.594 22.688 1 37.84 652 ASP A C 1
ATOM 5216 O O . ASP A 1 652 ? -35.906 48.656 22.062 1 37.84 652 ASP A O 1
ATOM 5220 N N . GLU A 1 653 ? -36.75 46.875 22.875 1 36.47 653 GLU A N 1
ATOM 5221 C CA . GLU A 1 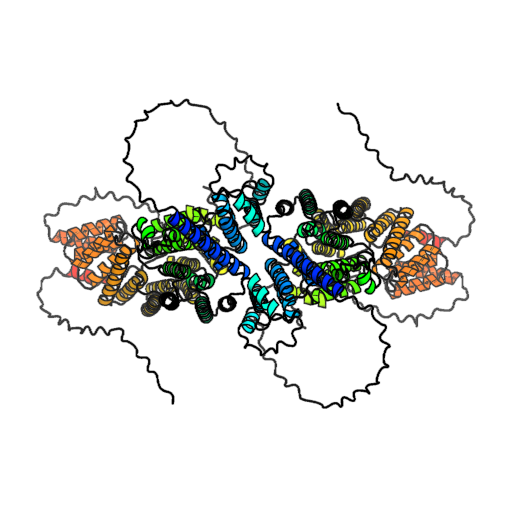653 ? -38.125 47.344 22.891 1 36.47 653 GLU A CA 1
ATOM 5222 C C . GLU A 1 653 ? -38.281 48.562 23.828 1 36.47 653 GLU A C 1
ATOM 5224 O O . GLU A 1 653 ? -39.062 49.469 23.547 1 36.47 653 GLU A O 1
ATOM 5229 N N . SER A 1 654 ? -37.469 48.5 24.812 1 38.03 654 SER A N 1
ATOM 5230 C CA . SER A 1 654 ? -37.688 49.594 25.75 1 38.03 654 SER A CA 1
ATOM 5231 C C . SER A 1 654 ? -37.281 50.906 25.156 1 38.03 654 SER A C 1
ATOM 5233 O O . SER A 1 654 ? -37.844 51.969 25.484 1 38.03 654 SER A O 1
ATOM 5235 N N . LEU A 1 655 ? -36.312 50.844 24.375 1 40.03 655 LEU A N 1
ATOM 5236 C CA . LEU A 1 655 ? -35.875 52.094 23.812 1 40.03 655 LEU A CA 1
ATOM 5237 C C . LEU A 1 655 ? -36.844 52.625 22.75 1 40.03 655 LEU A C 1
ATOM 5239 O O . LEU A 1 655 ? -37 53.812 22.594 1 40.03 655 LEU A O 1
ATOM 5243 N N . ILE A 1 656 ? -37.5 51.656 22.188 1 43.81 656 ILE A N 1
ATOM 5244 C CA . ILE A 1 656 ? -38.562 52.094 21.266 1 43.81 656 ILE A CA 1
ATOM 5245 C C . ILE A 1 656 ? -39.625 52.875 22.031 1 43.81 656 ILE A C 1
ATOM 5247 O O . ILE A 1 656 ? -40.094 53.906 21.547 1 43.81 656 ILE A O 1
ATOM 5251 N N . TYR A 1 657 ? -39.875 52.438 23.281 1 39.69 657 TYR A N 1
ATOM 5252 C CA . TYR A 1 657 ? -40.875 53.125 24.094 1 39.69 657 TYR A CA 1
ATOM 5253 C C . TYR A 1 657 ? -40.406 54.531 24.469 1 39.69 657 TYR A C 1
ATOM 5255 O O . TYR A 1 657 ? -41.219 55.469 24.484 1 39.69 657 TYR A O 1
ATOM 5263 N N . GLN A 1 658 ? -39.188 54.688 24.719 1 39.28 658 GLN A N 1
ATOM 5264 C CA . GLN A 1 658 ? -38.719 56 25.109 1 39.28 658 GLN A CA 1
ATOM 5265 C C . GLN A 1 658 ? -38.812 56.969 23.938 1 39.28 658 GLN A C 1
ATOM 5267 O O . GLN A 1 658 ? -39.094 58.156 24.125 1 39.28 658 GLN A O 1
ATOM 5272 N N . LEU A 1 659 ? -38.594 56.375 22.812 1 45.44 659 LEU A N 1
ATOM 5273 C CA . LEU A 1 659 ? -38.688 57.281 21.672 1 45.44 659 LEU A CA 1
ATOM 5274 C C . LEU A 1 659 ? -40.156 57.625 21.406 1 45.44 659 LEU A C 1
ATOM 5276 O O . LEU A 1 659 ? -40.438 58.719 20.906 1 45.44 659 LEU A O 1
ATOM 5280 N N . GLU A 1 660 ? -41.094 56.781 21.891 1 40.53 660 GLU A N 1
ATOM 5281 C CA . GLU A 1 660 ? -42.531 57.094 21.75 1 40.53 660 GLU A CA 1
ATOM 5282 C C . GLU A 1 660 ? -43 58.094 22.781 1 40.53 660 GLU A C 1
ATOM 5284 O O . GLU A 1 660 ? -43.781 59 22.484 1 40.53 660 GLU A O 1
ATOM 5289 N N . GLU A 1 661 ? -42.719 57.875 24.234 1 36.62 661 GLU A N 1
ATOM 5290 C CA . GLU A 1 661 ? -43.281 58.688 25.312 1 36.62 661 GLU A CA 1
ATOM 5291 C C . GLU A 1 661 ? -42.625 60.062 25.359 1 36.62 661 GLU A C 1
ATOM 5293 O O . GLU A 1 661 ? -43.062 60.938 26.094 1 36.62 661 GLU A O 1
ATOM 5298 N N . GLY A 1 662 ? -41.5 60.312 24.828 1 33.09 662 GLY A N 1
ATOM 5299 C CA . GLY A 1 662 ? -40.875 61.594 25.078 1 33.09 662 GLY A CA 1
ATOM 5300 C C . GLY A 1 662 ? -41.719 62.781 24.672 1 33.09 662 GLY A C 1
ATOM 5301 O O . GLY A 1 662 ? -41.25 63.906 24.609 1 33.09 662 GLY A O 1
ATOM 5302 N N . SER A 1 663 ? -43 62.594 24.25 1 30.8 663 SER A N 1
ATOM 5303 C CA . SER A 1 663 ? -43.625 63.875 24.031 1 30.8 663 SER A CA 1
ATOM 5304 C C . SER A 1 663 ? -43.875 64.625 25.344 1 30.8 663 SER A C 1
ATOM 5306 O O . SER A 1 663 ? -44.188 65.812 25.344 1 30.8 663 SER A O 1
ATOM 5308 N N . SER A 1 664 ? -44.5 64 26.453 1 28.41 664 SER A N 1
ATOM 5309 C CA . SER A 1 664 ? -44.969 64.875 27.531 1 28.41 664 SER A CA 1
ATOM 5310 C C . SER A 1 664 ? -43.812 65.312 28.438 1 28.41 664 SER A C 1
ATOM 5312 O O . SER A 1 664 ? -42.969 64.5 28.828 1 28.41 664 SER A O 1
ATOM 5314 N N . GLY A 1 665 ? -43.281 66.625 28.547 1 24.66 665 GLY A N 1
ATOM 5315 C CA . GLY A 1 665 ? -42.188 67.375 29.141 1 24.66 665 GLY A CA 1
ATOM 5316 C C . GLY A 1 665 ? -42.156 67.25 30.656 1 24.66 665 GLY A C 1
ATOM 5317 O O . GLY A 1 665 ? -41.5 68.125 31.312 1 24.66 665 GLY A O 1
ATOM 5318 N N . SER A 1 666 ? -43.094 66.625 31.453 1 23.97 666 SER A N 1
ATOM 5319 C CA . SER A 1 666 ? -42.969 67 32.875 1 23.97 666 SER A CA 1
ATOM 5320 C C . SER A 1 666 ? -41.594 66.562 33.406 1 23.97 666 SER A C 1
ATOM 5322 O O . SER A 1 666 ? -41.062 65.5 33 1 23.97 666 SER A O 1
ATOM 5324 N N . ASP A 1 667 ? -40.75 67.438 34.188 1 23.62 667 ASP A N 1
ATOM 5325 C CA . ASP A 1 667 ? -39.438 67.625 34.812 1 23.62 667 ASP A CA 1
ATOM 5326 C C . ASP A 1 667 ? -39.188 66.625 35.906 1 23.62 667 ASP A C 1
ATOM 5328 O O . ASP A 1 667 ? -38.281 66.75 36.719 1 23.62 667 ASP A O 1
ATOM 5332 N N . SER A 1 668 ? -40 65.625 36.25 1 21.69 668 SER A N 1
ATOM 5333 C CA . SER A 1 668 ? -39.656 65.062 37.562 1 21.69 668 SER A CA 1
ATOM 5334 C C . SER A 1 668 ? -38.219 64.562 37.594 1 21.69 668 SER A C 1
ATOM 5336 O O . SER A 1 668 ? -37.781 63.906 36.656 1 21.69 668 SER A O 1
ATOM 5338 N N . GLU A 1 669 ? -37.25 65.188 38.562 1 21.66 669 GLU A N 1
ATOM 5339 C CA . GLU A 1 669 ? -35.875 65.125 39.031 1 21.66 669 GLU A CA 1
ATOM 5340 C C . GLU A 1 669 ? -35.5 63.719 39.5 1 21.66 669 GLU A C 1
ATOM 5342 O O . GLU A 1 669 ? -34.438 63.531 40.094 1 21.66 669 GLU A O 1
ATOM 5347 N N . ASN A 1 670 ? -36.281 62.656 39.375 1 20.2 670 ASN A N 1
ATOM 5348 C CA . ASN A 1 670 ? -35.812 61.531 40.188 1 20.2 670 ASN A CA 1
ATOM 5349 C C . ASN A 1 670 ? -34.375 61.156 39.875 1 20.2 670 ASN A C 1
ATOM 5351 O O . ASN A 1 670 ? -34 60.969 38.719 1 20.2 670 ASN A O 1
ATOM 5355 N N . GLY A 1 671 ? -33.344 61.688 40.75 1 19.38 671 GLY A N 1
ATOM 5356 C CA . GLY A 1 671 ? -31.906 61.531 40.938 1 19.38 671 GLY A CA 1
ATOM 5357 C C . GLY A 1 671 ? -31.469 60.062 40.938 1 19.38 671 GLY A C 1
ATOM 5358 O O . GLY A 1 671 ? -31.797 59.312 41.844 1 19.38 671 GLY A O 1
ATOM 5359 N N . PHE A 1 672 ? -31.672 59.344 39.906 1 19.09 672 PHE A N 1
ATOM 5360 C CA . PHE A 1 672 ? -31.188 57.969 39.969 1 19.09 672 PHE A CA 1
ATOM 5361 C C . PHE A 1 672 ? -29.719 57.906 40.344 1 19.09 672 PHE A C 1
ATOM 5363 O O . PHE A 1 672 ? -28.891 58.562 39.719 1 19.09 672 PHE A O 1
ATOM 5370 N N . ASN A 1 673 ? -29.469 57.812 41.688 1 19.72 673 ASN A N 1
ATOM 5371 C CA . ASN A 1 673 ? -28.172 57.594 42.344 1 19.72 673 ASN A CA 1
ATOM 5372 C C . ASN A 1 673 ? -27.438 56.406 41.719 1 19.72 673 ASN A C 1
ATOM 5374 O O . ASN A 1 673 ? -27.938 55.281 41.75 1 19.72 673 ASN A O 1
ATOM 5378 N N . ILE A 1 674 ? -26.875 56.594 40.625 1 19.03 674 ILE A N 1
ATOM 5379 C CA . ILE A 1 674 ? -26.047 55.625 39.938 1 19.03 674 ILE A CA 1
ATOM 5380 C C . ILE A 1 674 ? -24.922 55.156 40.844 1 19.03 674 ILE A C 1
ATOM 5382 O O . ILE A 1 674 ? -24.094 55.969 41.281 1 19.03 674 ILE A O 1
ATOM 5386 N N . GLY A 1 675 ? -25.297 54.25 41.844 1 18.44 675 GLY A N 1
ATOM 5387 C CA . GLY A 1 675 ? -24.312 53.625 42.719 1 18.44 675 GLY A CA 1
ATOM 5388 C C . GLY A 1 675 ? -23.031 53.219 42 1 18.44 675 GLY A C 1
ATOM 5389 O O . GLY A 1 675 ? -23.047 53.031 40.781 1 18.44 675 GLY A O 1
ATOM 5390 N N . SER A 1 676 ? -21.891 53.594 42.5 1 18.77 676 SER A N 1
ATOM 5391 C CA . SER A 1 676 ? -20.469 53.531 42.156 1 18.77 676 SER A CA 1
ATOM 5392 C C . SER A 1 676 ? -20 52.094 42.031 1 18.77 676 SER A C 1
ATOM 5394 O O . SER A 1 676 ? -19.969 51.344 43 1 18.77 676 SER A O 1
ATOM 5396 N N . ALA A 1 677 ? -20.5 51.312 41.125 1 18.98 677 ALA A N 1
ATOM 5397 C CA . ALA A 1 677 ? -20 49.938 41.062 1 18.98 677 ALA A CA 1
ATOM 5398 C C . ALA A 1 677 ? -18.469 49.906 40.969 1 18.98 677 ALA A C 1
ATOM 5400 O O . ALA A 1 677 ? -17.891 50.594 40.125 1 18.98 677 ALA A O 1
ATOM 5401 N N . SER A 1 678 ? -17.828 49.688 42.094 1 18.56 678 SER A N 1
ATOM 5402 C CA . SER A 1 678 ? -16.406 49.469 42.344 1 18.56 678 SER A CA 1
ATOM 5403 C C . SER A 1 678 ? -15.852 48.375 41.438 1 18.56 678 SER A C 1
ATOM 5405 O O . SER A 1 678 ? -16.469 47.312 41.281 1 18.56 678 SER A O 1
ATOM 5407 N N . GLU A 1 679 ? -15.117 48.719 40.438 1 18.14 679 GLU A N 1
ATOM 5408 C CA . GLU A 1 679 ? -14.43 48.031 39.344 1 18.14 679 GLU A CA 1
ATOM 5409 C C . GLU A 1 679 ? -13.367 47.062 39.906 1 18.14 679 GLU A C 1
ATOM 5411 O O . GLU A 1 679 ? -12.172 47.375 39.875 1 18.14 679 GLU A O 1
ATOM 5416 N N . GLU A 1 680 ? -13.609 46.219 40.969 1 18.64 680 GLU A N 1
ATOM 5417 C CA . GLU A 1 680 ? -12.414 45.5 41.375 1 18.64 680 GLU A CA 1
ATOM 5418 C C . GLU A 1 680 ? -12.008 44.469 40.344 1 18.64 680 GLU A C 1
ATOM 5420 O O . GLU A 1 680 ? -12.773 43.562 40 1 18.64 680 GLU A O 1
ATOM 5425 N N . GLY A 1 681 ? -11.477 44.844 39.219 1 17.66 681 GLY A N 1
ATOM 5426 C CA . GLY A 1 681 ? -10.969 43.969 38.156 1 17.66 681 GLY A CA 1
ATOM 5427 C C . GLY A 1 681 ? -9.906 43 38.625 1 17.66 681 GLY A C 1
ATOM 5428 O O . GLY A 1 681 ? -8.82 43.438 39.031 1 17.66 681 GLY A O 1
ATOM 5429 N N . SER A 1 682 ? -10.336 41.906 39.344 1 18.02 682 SER A N 1
ATOM 5430 C CA . SER A 1 682 ? -9.469 40.875 39.875 1 18.02 682 SER A CA 1
ATOM 5431 C C . SER A 1 682 ? -8.602 40.25 38.781 1 18.02 682 SER A C 1
ATOM 5433 O O . SER A 1 682 ? -9.086 39.938 37.688 1 18.02 682 SER A O 1
ATOM 5435 N N . GLY A 1 683 ? -7.406 40.719 38.562 1 18.34 683 GLY A N 1
ATOM 5436 C CA . GLY A 1 683 ? -6.301 40.25 37.75 1 18.34 683 GLY A CA 1
ATOM 5437 C C . GLY A 1 683 ? -6.016 38.75 37.906 1 18.34 683 GLY A C 1
ATOM 5438 O O . GLY A 1 683 ? -6.418 38.156 38.906 1 18.34 683 GLY A O 1
ATOM 5439 N N . CYS A 1 684 ? -6.074 37.938 36.844 1 20.14 684 CYS A N 1
ATOM 5440 C CA . CYS A 1 684 ? -5.719 36.531 36.688 1 20.14 684 CYS A CA 1
ATOM 5441 C C . CYS A 1 684 ? -4.445 36.219 37.469 1 20.14 684 CYS A C 1
ATOM 5443 O O . CYS A 1 684 ? -3.355 36.656 37.062 1 20.14 684 CYS A O 1
ATOM 5445 N N . SER A 1 685 ? -4.453 36.375 38.906 1 17.66 685 SER A N 1
ATOM 5446 C CA . SER A 1 685 ? -3.305 36.062 39.75 1 17.66 685 SER A CA 1
ATOM 5447 C C . SER A 1 685 ? -2.73 34.688 39.406 1 17.66 685 SER A C 1
ATOM 5449 O O . SER A 1 685 ? -3.426 33.844 38.875 1 17.66 685 SER A O 1
ATOM 5451 N N . ASP A 1 686 ? -1.357 34.594 39.656 1 19.42 686 ASP A N 1
ATOM 5452 C CA . ASP A 1 686 ? -0.278 33.594 39.656 1 19.42 686 ASP A CA 1
ATOM 5453 C C . ASP A 1 686 ? -0.556 32.469 40.656 1 19.42 686 ASP A C 1
ATOM 5455 O O . ASP A 1 686 ? -0.713 32.719 41.844 1 19.42 686 ASP A O 1
ATOM 5459 N N . VAL A 1 687 ? -1.436 31.547 40.438 1 18.41 687 VAL A N 1
ATOM 5460 C CA . VAL A 1 687 ? -1.589 30.453 41.375 1 18.41 687 VAL A CA 1
ATOM 5461 C C . VAL A 1 687 ? -0.225 29.828 41.688 1 18.41 687 VAL A C 1
ATOM 5463 O O . VAL A 1 687 ? 0.498 29.438 40.75 1 18.41 687 VAL A O 1
ATOM 5466 N N . GLU A 1 688 ? 0.437 30.188 42.844 1 18.17 688 GLU A N 1
ATOM 5467 C CA . GLU A 1 688 ? 1.604 29.641 43.5 1 18.17 688 GLU A CA 1
ATOM 5468 C C . GLU A 1 688 ? 1.398 28.156 43.844 1 18.17 688 GLU A C 1
ATOM 5470 O O . GLU A 1 688 ? 0.471 27.812 44.562 1 18.17 688 GLU A O 1
ATOM 5475 N N . MET A 1 689 ? 1.571 27.219 42.938 1 18.39 689 MET A N 1
ATOM 5476 C CA . MET A 1 689 ? 1.657 25.812 43.312 1 18.39 689 MET A CA 1
ATOM 5477 C C . MET A 1 689 ? 2.678 25.625 44.438 1 18.39 689 MET A C 1
ATOM 5479 O O . MET A 1 689 ? 3.822 26.078 44.312 1 18.39 689 MET A O 1
ATOM 5483 N N . GLN A 1 690 ? 2.324 25.516 45.719 1 17.22 690 GLN A N 1
ATOM 5484 C CA . GLN A 1 690 ? 3.025 25.156 46.938 1 17.22 690 GLN A CA 1
ATOM 5485 C C . GLN A 1 690 ? 3.646 23.766 46.844 1 17.22 690 GLN A C 1
ATOM 5487 O O . GLN A 1 690 ? 2.99 22.812 46.406 1 17.22 690 GLN A O 1
ATOM 5492 N N . ASP A 1 691 ? 5.027 23.688 46.781 1 19.09 691 ASP A N 1
ATOM 5493 C CA . ASP A 1 691 ? 5.984 22.609 46.969 1 19.09 691 ASP A CA 1
ATOM 5494 C C . ASP A 1 691 ? 5.785 21.953 48.344 1 19.09 691 ASP A C 1
ATOM 5496 O O . ASP A 1 691 ? 5.988 22.609 49.375 1 19.09 691 ASP A O 1
ATOM 5500 N N . GLU A 1 692 ? 4.68 21.391 48.75 1 19.02 692 GLU A N 1
ATOM 5501 C CA . GLU A 1 692 ? 4.805 20.656 50 1 19.02 692 GLU A CA 1
ATOM 5502 C C . GLU A 1 692 ? 5.91 19.609 49.938 1 19.02 692 GLU A C 1
ATOM 5504 O O . GLU A 1 692 ? 6.07 18.953 48.906 1 19.02 692 GLU A O 1
ATOM 5509 N N . ASN A 1 693 ? 6.988 19.719 50.938 1 19.44 693 ASN A N 1
ATOM 5510 C CA . ASN A 1 693 ? 8.109 19.016 51.531 1 19.44 693 ASN A CA 1
ATOM 5511 C C . ASN A 1 693 ? 7.684 17.688 52.156 1 19.44 693 ASN A C 1
ATOM 5513 O O . ASN A 1 693 ? 6.844 17.641 53.062 1 19.44 693 ASN A O 1
ATOM 5517 N N . VAL A 1 694 ? 7.281 16.625 51.625 1 17.25 694 VAL A N 1
ATOM 5518 C CA . VAL A 1 694 ? 7.426 15.367 52.344 1 17.25 694 VAL A CA 1
ATOM 5519 C C . VAL A 1 694 ? 8.898 15.125 52.656 1 17.25 694 VAL A C 1
ATOM 5521 O O . VAL A 1 694 ? 9.758 15.203 51.781 1 17.25 694 VAL A O 1
ATOM 5524 N N . SER A 1 695 ? 8.992 15.453 54 1 17.22 695 SER A N 1
ATOM 5525 C CA . SER A 1 695 ? 9.297 14.492 55.062 1 17.22 695 SER A CA 1
ATOM 5526 C C . SER A 1 695 ? 8.297 13.336 55.062 1 17.22 695 SER A C 1
ATOM 5528 O O . SER A 1 695 ? 7.105 13.539 54.844 1 17.22 695 SER A O 1
ATOM 5530 N N . MET B 1 1 ? -27.266 20.719 -19.438 1 19.59 1 MET B N 1
ATOM 5531 C CA . MET B 1 1 ? -25.953 21.297 -19.203 1 19.59 1 MET B CA 1
ATOM 5532 C C . MET B 1 1 ? -25.094 20.359 -18.359 1 19.59 1 MET B C 1
ATOM 5534 O O . MET B 1 1 ? -25.469 19.984 -17.266 1 19.59 1 MET B O 1
ATOM 5538 N N . SER B 1 2 ? -24.062 19.547 -18.656 1 23.88 2 SER B N 1
ATOM 5539 C CA . SER B 1 2 ? -23.734 18.172 -18.312 1 23.88 2 SER B CA 1
ATOM 5540 C C . SER B 1 2 ? -22.828 18.109 -17.094 1 23.88 2 SER B C 1
ATOM 5542 O O . SER B 1 2 ? -21.609 18.297 -17.203 1 23.88 2 SER B O 1
ATOM 5544 N N . CYS B 1 3 ? -22.891 18.516 -15.805 1 30.75 3 CYS B N 1
ATOM 5545 C CA . CYS B 1 3 ? -22.016 18.656 -14.656 1 30.75 3 CYS B CA 1
ATOM 5546 C C . CYS B 1 3 ? -21.672 17.297 -14.062 1 30.75 3 CYS B C 1
ATOM 5548 O O . CYS B 1 3 ? -22.578 16.531 -13.695 1 30.75 3 CYS B O 1
ATOM 5550 N N . LYS B 1 4 ? -20.25 16.766 -13.969 1 34.34 4 LYS B N 1
ATOM 5551 C CA . LYS B 1 4 ? -19.938 15.383 -13.625 1 34.34 4 LYS B CA 1
ATOM 5552 C C . LYS B 1 4 ? -20.078 15.141 -12.125 1 34.34 4 LYS B C 1
ATOM 5554 O O . LYS B 1 4 ? -20.438 14.039 -11.703 1 34.34 4 LYS B O 1
ATOM 5559 N N . PHE B 1 5 ? -20.109 15.523 -11.008 1 39.75 5 PHE B N 1
ATOM 5560 C CA . PHE B 1 5 ? -19.812 14.812 -9.773 1 39.75 5 PHE B CA 1
ATOM 5561 C C . PHE B 1 5 ? -21 13.922 -9.367 1 39.75 5 PHE B C 1
ATOM 5563 O O . PHE B 1 5 ? -22.047 14.43 -8.977 1 39.75 5 PHE B O 1
ATOM 5570 N N . GLU B 1 6 ? -21.266 12.234 -10 1 35.47 6 GLU B N 1
ATOM 5571 C CA . GLU B 1 6 ? -21.344 10.938 -10.672 1 35.47 6 GLU B CA 1
ATOM 5572 C C . GLU B 1 6 ? -20.859 9.812 -9.75 1 35.47 6 GLU B C 1
ATOM 5574 O O . GLU B 1 6 ? -21.5 8.758 -9.68 1 35.47 6 GLU B O 1
ATOM 5579 N N . THR B 1 7 ? -20 9.43 -9.086 1 34.91 7 THR B N 1
ATOM 5580 C CA . THR B 1 7 ? -19.953 7.973 -9.141 1 34.91 7 THR B CA 1
ATOM 5581 C C . THR B 1 7 ? -21.062 7.359 -8.281 1 34.91 7 THR B C 1
ATOM 5583 O O . THR B 1 7 ? -21.125 6.141 -8.133 1 34.91 7 THR B O 1
ATOM 5586 N N . PRO B 1 8 ? -22.234 7.707 -7.961 1 29.86 8 PRO B N 1
ATOM 5587 C CA . PRO B 1 8 ? -22.828 6.656 -7.129 1 29.86 8 PRO B CA 1
ATOM 5588 C C . PRO B 1 8 ? -23.141 5.383 -7.914 1 29.86 8 PRO B C 1
ATOM 5590 O O . PRO B 1 8 ? -22.781 4.285 -7.484 1 29.86 8 PRO B O 1
ATOM 5593 N N . GLU B 1 9 ? -24.312 5.039 -8.711 1 26.2 9 GLU B N 1
ATOM 5594 C CA . GLU B 1 9 ? -24.875 3.795 -9.227 1 26.2 9 GLU B CA 1
ATOM 5595 C C . GLU B 1 9 ? -24.109 3.309 -10.453 1 26.2 9 GLU B C 1
ATOM 5597 O O . GLU B 1 9 ? -23.719 4.105 -11.305 1 26.2 9 GLU B O 1
ATOM 5602 N N . PRO B 1 10 ? -23.375 1.94 -10.586 1 26.28 10 PRO B N 1
ATOM 5603 C CA . PRO B 1 10 ? -22.906 1.278 -11.805 1 26.28 10 PRO B CA 1
ATOM 5604 C C . PRO B 1 10 ? -23.969 1.224 -12.898 1 26.28 10 PRO B C 1
ATOM 5606 O O . PRO B 1 10 ? -23.844 0.446 -13.852 1 26.28 10 PRO B O 1
ATOM 5609 N N . SER B 1 11 ? -24.781 2.213 -13.148 1 19.53 11 SER B N 1
ATOM 5610 C CA . SER B 1 11 ? -25.891 2.062 -14.094 1 19.53 11 SER B CA 1
ATOM 5611 C C . SER B 1 11 ? -25.359 1.848 -15.516 1 19.53 11 SER B C 1
ATOM 5613 O O . SER B 1 11 ? -24.453 2.555 -15.961 1 19.53 11 SER B O 1
ATOM 5615 N N . THR B 1 12 ? -25.547 0.59 -16.141 1 20.5 12 THR B N 1
ATOM 5616 C CA . THR B 1 12 ? -25.141 -0.019 -17.406 1 20.5 12 THR B CA 1
ATOM 5617 C C . THR B 1 12 ? -25.688 0.786 -18.594 1 20.5 12 THR B C 1
ATOM 5619 O O . THR B 1 12 ? -25.594 0.351 -19.734 1 20.5 12 THR B O 1
ATOM 5622 N N . SER B 1 13 ? -26.016 2.111 -18.422 1 17.64 13 SER B N 1
ATOM 5623 C CA . SER B 1 13 ? -26.875 2.551 -19.516 1 17.64 13 SER B CA 1
ATOM 5624 C C . SER B 1 13 ? -26.109 2.643 -20.828 1 17.64 13 SER B C 1
ATOM 5626 O O . SER B 1 13 ? -24.906 2.93 -20.828 1 17.64 13 SER B O 1
ATOM 5628 N N . THR B 1 14 ? -26.672 2.145 -21.969 1 18.48 14 THR B N 1
ATOM 5629 C CA . THR B 1 14 ? -26.359 1.765 -23.344 1 18.48 14 THR B CA 1
ATOM 5630 C C . THR B 1 14 ? -26.109 3 -24.203 1 18.48 14 THR B C 1
ATOM 5632 O O . THR B 1 14 ? -25.969 2.895 -25.422 1 18.48 14 THR B O 1
ATOM 5635 N N . LYS B 1 15 ? -25.609 4.199 -23.625 1 17.42 15 LYS B N 1
ATOM 5636 C CA . LYS B 1 15 ? -26.031 5.285 -24.516 1 17.42 15 LYS B CA 1
ATOM 5637 C C . LYS B 1 15 ? -25.281 5.242 -25.844 1 17.42 15 LYS B C 1
ATOM 5639 O O . LYS B 1 15 ? -24.094 4.906 -25.875 1 17.42 15 LYS B O 1
ATOM 5644 N N . ASP B 1 16 ? -25.969 5.512 -27.031 1 17 16 ASP B N 1
ATOM 5645 C CA . ASP B 1 16 ? -25.859 5.453 -28.484 1 17 16 ASP B CA 1
ATOM 5646 C C . ASP B 1 16 ? -25.047 6.625 -29.016 1 17 16 ASP B C 1
ATOM 5648 O O . ASP B 1 16 ? -25.016 6.867 -30.234 1 17 16 ASP B O 1
ATOM 5652 N N . LYS B 1 17 ? -23.984 6.98 -28.344 1 17.42 17 LYS B N 1
ATOM 5653 C CA . LYS B 1 17 ? -23.609 8.312 -28.797 1 17.42 17 LYS B CA 1
ATOM 5654 C C . LYS B 1 17 ? -23.172 8.297 -30.266 1 17.42 17 LYS B C 1
ATOM 5656 O O . LYS B 1 17 ? -22.266 7.551 -30.641 1 17.42 17 LYS B O 1
ATOM 5661 N N . LYS B 1 18 ? -24.078 9.008 -31.047 1 16.98 18 LYS B N 1
ATOM 5662 C CA . LYS B 1 18 ? -23.953 9.203 -32.5 1 16.98 18 LYS B CA 1
ATOM 5663 C C . LYS B 1 18 ? -22.766 10.094 -32.812 1 16.98 18 LYS B C 1
ATOM 5665 O O . LYS B 1 18 ? -22.344 10.906 -31.984 1 16.98 18 LYS B O 1
ATOM 5670 N N . LYS B 1 19 ? -22.141 9.945 -33.969 1 17.06 19 LYS B N 1
ATOM 5671 C CA . LYS B 1 19 ? -20.906 10.125 -34.75 1 17.06 19 LYS B CA 1
ATOM 5672 C C . LYS B 1 19 ? -20.781 11.562 -35.25 1 17.06 19 LYS B C 1
ATOM 5674 O O . LYS B 1 19 ? -20.422 11.789 -36.406 1 17.06 19 LYS B O 1
ATOM 5679 N N . PRO B 1 20 ? -20.859 12.703 -34.25 1 17.47 20 PRO B N 1
ATOM 5680 C CA . PRO B 1 20 ? -21.047 13.875 -35.125 1 17.47 20 PRO B CA 1
ATOM 5681 C C . PRO B 1 20 ? -19.797 14.203 -35.938 1 17.47 20 PRO B C 1
ATOM 5683 O O . PRO B 1 20 ? -18.688 13.852 -35.562 1 17.47 20 PRO B O 1
ATOM 5686 N N . ARG B 1 21 ? -20 14.789 -37.156 1 16.23 21 ARG B N 1
ATOM 5687 C CA . ARG B 1 21 ? -19.297 15.008 -38.438 1 16.23 21 ARG B CA 1
ATOM 5688 C C . ARG B 1 21 ? -18.391 16.234 -38.344 1 16.23 21 ARG B C 1
ATOM 5690 O O . ARG B 1 21 ? -18.812 17.297 -37.906 1 16.23 21 ARG B O 1
ATOM 5697 N N . LYS B 1 22 ? -17.062 15.953 -38.281 1 17.42 22 LYS B N 1
ATOM 5698 C CA . LYS B 1 22 ? -15.867 16.797 -38.219 1 17.42 22 LYS B CA 1
ATOM 5699 C C . LYS B 1 22 ? -15.828 17.812 -39.344 1 17.42 22 LYS B C 1
ATOM 5701 O O . LYS B 1 22 ? -15.781 17.438 -40.5 1 17.42 22 LYS B O 1
ATOM 5706 N N . ILE B 1 23 ? -16.531 18.984 -39.125 1 17.03 23 ILE B 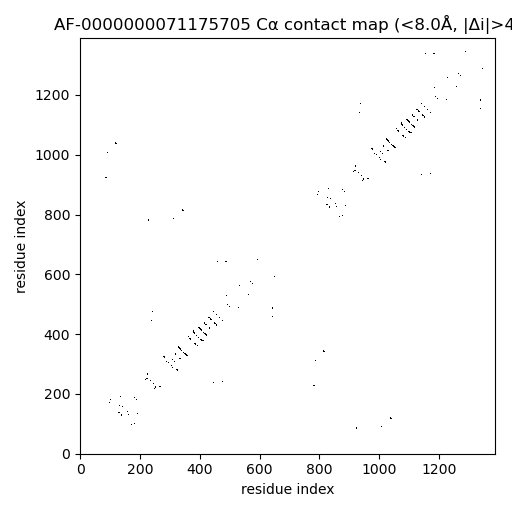N 1
ATOM 5707 C CA . ILE B 1 23 ? -16.531 19.984 -40.188 1 17.03 23 ILE B CA 1
ATOM 5708 C C . ILE B 1 23 ? -15.117 20.531 -40.375 1 17.03 23 ILE B C 1
ATOM 5710 O O . ILE B 1 23 ? -14.367 20.688 -39.406 1 17.03 23 ILE B O 1
ATOM 5714 N N . LYS B 1 24 ? -14.688 20.984 -41.688 1 16.41 24 LYS B N 1
ATOM 5715 C CA . LYS B 1 24 ? -13.523 21.234 -42.531 1 16.41 24 LYS B CA 1
ATOM 5716 C C . LYS B 1 24 ? -12.898 22.594 -42.219 1 16.41 24 LYS B C 1
ATOM 5718 O O . LYS B 1 24 ? -13.609 23.578 -42.031 1 16.41 24 LYS B O 1
ATOM 5723 N N . PRO B 1 25 ? -11.625 22.656 -41.875 1 17.55 25 PRO B N 1
ATOM 5724 C CA . PRO B 1 25 ? -10.648 23.625 -41.406 1 17.55 25 PRO B CA 1
ATOM 5725 C C . PRO B 1 25 ? -10.422 24.781 -42.375 1 17.55 25 PRO B C 1
ATOM 5727 O O . PRO B 1 25 ? -9.977 24.562 -43.5 1 17.55 25 PRO B O 1
ATOM 5730 N N . SER B 1 26 ? -11.336 25.797 -42.375 1 15.63 26 SER B N 1
ATOM 5731 C CA . SER B 1 26 ? -11.078 26.688 -43.5 1 15.63 26 SER B CA 1
ATOM 5732 C C . SER B 1 26 ? -9.742 27.422 -43.344 1 15.63 26 SER B C 1
ATOM 5734 O O . SER B 1 26 ? -9.227 27.531 -42.219 1 15.63 26 SER B O 1
ATOM 5736 N N . LYS B 1 27 ? -9.211 28.297 -44.438 1 16.7 27 LYS B N 1
ATOM 5737 C CA . LYS B 1 27 ? -8.039 28.609 -45.219 1 16.7 27 LYS B CA 1
ATOM 5738 C C . LYS B 1 27 ? -7.316 29.844 -44.688 1 16.7 27 LYS B C 1
ATOM 5740 O O . LYS B 1 27 ? -6.086 29.875 -44.625 1 16.7 27 LYS B O 1
ATOM 5745 N N . ASN B 1 28 ? -7.957 31.078 -44.219 1 15.12 28 ASN B N 1
ATOM 5746 C CA . ASN B 1 28 ? -7.508 32.156 -45.094 1 15.12 28 ASN B CA 1
ATOM 5747 C C . ASN B 1 28 ? -6.23 32.812 -44.562 1 15.12 28 ASN B C 1
ATOM 5749 O O . ASN B 1 28 ? -5.176 32.719 -45.188 1 15.12 28 ASN B O 1
ATOM 5753 N N . GLU B 1 29 ? -6.227 34.125 -43.969 1 16.75 29 GLU B N 1
ATOM 5754 C CA . GLU B 1 29 ? -5.734 35.344 -44.625 1 16.75 29 GLU B CA 1
ATOM 5755 C C . GLU B 1 29 ? -4.371 35.75 -44.062 1 16.75 29 GLU B C 1
ATOM 5757 O O . GLU B 1 29 ? -3.994 35.344 -42.969 1 16.75 29 GLU B O 1
ATOM 5762 N N . SER B 1 30 ? -3.557 36.781 -44.719 1 17.19 30 SER B N 1
ATOM 5763 C CA . SER B 1 30 ? -2.301 37.25 -45.281 1 17.19 30 SER B CA 1
ATOM 5764 C C . SER B 1 30 ? -1.63 38.25 -44.344 1 17.19 30 SER B C 1
ATOM 5766 O O . SER B 1 30 ? -0.58 38.812 -44.688 1 17.19 30 SER B O 1
ATOM 5768 N N . GLY B 1 31 ? -1.9 38.312 -43 1 16.48 31 GLY B N 1
ATOM 5769 C CA . GLY B 1 31 ? -1.628 39.656 -42.5 1 16.48 31 GLY B CA 1
ATOM 5770 C C . GLY B 1 31 ? -0.151 40 -42.531 1 16.48 31 GLY B C 1
ATOM 5771 O O . GLY B 1 31 ? 0.703 39.125 -42.5 1 16.48 31 GLY B O 1
ATOM 5772 N N . SER B 1 32 ? 0.163 41.406 -42.75 1 17 32 SER B N 1
ATOM 5773 C CA . SER B 1 32 ? 1.242 42.281 -43.219 1 17 32 SER B CA 1
ATOM 5774 C C . SER B 1 32 ? 2.291 42.469 -42.125 1 17 32 SER B C 1
ATOM 5776 O O . SER B 1 32 ? 1.98 42.406 -40.938 1 17 32 SER B O 1
ATOM 5778 N N . LYS B 1 33 ? 3.635 42.625 -42.531 1 18.17 33 LYS B N 1
ATOM 5779 C CA . LYS B 1 33 ? 5.043 42.469 -42.188 1 18.17 33 LYS B CA 1
ATOM 5780 C C . LYS B 1 33 ? 5.562 43.719 -41.469 1 18.17 33 LYS B C 1
ATOM 5782 O O . LYS B 1 33 ? 6.773 43.906 -41.312 1 18.17 33 LYS B O 1
ATOM 5787 N N . ARG B 1 34 ? 4.738 44.625 -40.656 1 18.55 34 ARG B N 1
ATOM 5788 C CA . ARG B 1 34 ? 5.375 45.938 -40.562 1 18.55 34 ARG B CA 1
ATOM 5789 C C . ARG B 1 34 ? 6.598 45.875 -39.656 1 18.55 34 ARG B C 1
ATOM 5791 O O . ARG B 1 34 ? 6.559 45.25 -38.594 1 18.55 34 ARG B O 1
ATOM 5798 N N . SER B 1 35 ? 7.816 46.25 -40.156 1 17.64 35 SER B N 1
ATOM 5799 C CA . SER B 1 35 ? 9.25 46.219 -39.875 1 17.64 35 SER B CA 1
ATOM 5800 C C . SER B 1 35 ? 9.641 47.25 -38.812 1 17.64 35 SER B C 1
ATOM 5802 O O . SER B 1 35 ? 10.812 47.344 -38.438 1 17.64 35 SER B O 1
ATOM 5804 N N . ALA B 1 36 ? 9 47.406 -37.656 1 19.47 36 ALA B N 1
ATOM 5805 C CA . ALA B 1 36 ? 9.359 48.656 -37 1 19.47 36 ALA B CA 1
ATOM 5806 C C . ALA B 1 36 ? 10.836 48.656 -36.594 1 19.47 36 ALA B C 1
ATOM 5808 O O . ALA B 1 36 ? 11.414 47.594 -36.312 1 19.47 36 ALA B O 1
ATOM 5809 N N . PRO B 1 37 ? 11.477 49.875 -36.531 1 19.14 37 PRO B N 1
ATOM 5810 C CA . PRO B 1 37 ? 12.852 50.375 -36.562 1 19.14 37 PRO B CA 1
ATOM 5811 C C . PRO B 1 37 ? 13.586 50.188 -35.25 1 19.14 37 PRO B C 1
ATOM 5813 O O . PRO B 1 37 ? 12.953 50.188 -34.188 1 19.14 37 PRO B O 1
ATOM 5816 N N . LYS B 1 38 ? 14.812 49.594 -35.188 1 19.25 38 LYS B N 1
ATOM 5817 C CA . LYS B 1 38 ? 15.773 49.094 -34.219 1 19.25 38 LYS B CA 1
ATOM 5818 C C . LYS B 1 38 ? 16.422 50.25 -33.438 1 19.25 38 LYS B C 1
ATOM 5820 O O . LYS B 1 38 ? 17.234 51 -34 1 19.25 38 LYS B O 1
ATOM 5825 N N . GLN B 1 39 ? 15.648 51.156 -32.812 1 17.61 39 GLN B N 1
ATOM 5826 C CA . GLN B 1 39 ? 16.438 52.281 -32.312 1 17.61 39 GLN B CA 1
ATOM 5827 C C . GLN B 1 39 ? 17.5 51.781 -31.312 1 17.61 39 GLN B C 1
ATOM 5829 O O . GLN B 1 39 ? 17.25 50.844 -30.547 1 17.61 39 GLN B O 1
ATOM 5834 N N . LYS B 1 40 ? 18.781 52.281 -31.391 1 21.33 40 LYS B N 1
ATOM 5835 C CA . LYS B 1 40 ? 20.156 52.094 -30.938 1 21.33 40 LYS B CA 1
ATOM 5836 C C . LYS B 1 40 ? 20.297 52.5 -29.469 1 21.33 40 LYS B C 1
ATOM 5838 O O . LYS B 1 40 ? 20.219 53.688 -29.141 1 21.33 40 LYS B O 1
ATOM 5843 N N . MET B 1 41 ? 19.5 51.906 -28.531 1 19.06 41 MET B N 1
ATOM 5844 C CA . MET B 1 41 ? 19.594 52.5 -27.188 1 19.06 41 MET B CA 1
ATOM 5845 C C . MET B 1 41 ? 21.031 52.5 -26.688 1 19.06 41 MET B C 1
ATOM 5847 O O . MET B 1 41 ? 21.797 51.594 -27.031 1 19.06 41 MET B O 1
ATOM 5851 N N . ASN B 1 42 ? 21.5 53.594 -25.984 1 21.7 42 ASN B N 1
ATOM 5852 C CA . ASN B 1 42 ? 22.688 54.25 -25.438 1 21.7 42 ASN B CA 1
ATOM 5853 C C . ASN B 1 42 ? 23.391 53.375 -24.406 1 21.7 42 ASN B C 1
ATOM 5855 O O . ASN B 1 42 ? 22.75 52.531 -23.766 1 21.7 42 ASN B O 1
ATOM 5859 N N . LYS B 1 43 ? 24.859 53.469 -24.328 1 25.16 43 LYS B N 1
ATOM 5860 C CA . LYS B 1 43 ? 26.047 52.812 -23.766 1 25.16 43 LYS B CA 1
ATOM 5861 C C . LYS B 1 43 ? 26.078 52.906 -22.25 1 25.16 43 LYS B C 1
ATOM 5863 O O . LYS B 1 43 ? 26.141 54.031 -21.703 1 25.16 43 LYS B O 1
ATOM 5868 N N . THR B 1 44 ? 25.203 52.188 -21.562 1 23.92 44 THR B N 1
ATOM 5869 C CA . THR B 1 44 ? 25.219 52.312 -20.109 1 23.92 44 THR B CA 1
ATOM 5870 C C . THR B 1 44 ? 26.625 52 -19.562 1 23.92 44 THR B C 1
ATOM 5872 O O . THR B 1 44 ? 27.281 51.062 -20.031 1 23.92 44 THR B O 1
ATOM 5875 N N . VAL B 1 45 ? 27.328 52.938 -18.906 1 26.78 45 VAL B N 1
ATOM 5876 C CA . VAL B 1 45 ? 28.625 53.062 -18.25 1 26.78 45 VAL B CA 1
ATOM 5877 C C . VAL B 1 45 ? 28.781 51.969 -17.219 1 26.78 45 VAL B C 1
ATOM 5879 O O . VAL B 1 45 ? 27.906 51.75 -16.375 1 26.78 45 VAL B O 1
ATOM 5882 N N . LYS B 1 46 ? 29.766 51 -17.438 1 29.81 46 LYS B N 1
ATOM 5883 C CA . LYS B 1 46 ? 30.156 49.781 -16.703 1 29.81 46 LYS B CA 1
ATOM 5884 C C . LYS B 1 46 ? 30.703 50.156 -15.32 1 29.81 46 LYS B C 1
ATOM 5886 O O . LYS B 1 46 ? 31.719 50.844 -15.219 1 29.81 46 LYS B O 1
ATOM 5891 N N . VAL B 1 47 ? 29.859 50.406 -14.32 1 28.55 47 VAL B N 1
ATOM 5892 C CA . VAL B 1 47 ? 30.344 50.594 -12.953 1 28.55 47 VAL B CA 1
ATOM 5893 C C . VAL B 1 47 ? 31.266 49.438 -12.578 1 28.55 47 VAL B C 1
ATOM 5895 O O . VAL B 1 47 ? 30.969 48.281 -12.898 1 28.55 47 VAL B O 1
ATOM 5898 N N . PRO B 1 48 ? 32.594 49.719 -12.273 1 33.5 48 PRO B N 1
ATOM 5899 C CA . PRO B 1 48 ? 33.625 48.719 -11.945 1 33.5 48 PRO B CA 1
ATOM 5900 C C . PRO B 1 48 ? 33.219 47.781 -10.836 1 33.5 48 PRO B C 1
ATOM 5902 O O . PRO B 1 48 ? 32.875 48.188 -9.734 1 33.5 48 PRO B O 1
ATOM 5905 N N . GLY B 1 49 ? 32.469 46.781 -11.133 1 34.28 49 GLY B N 1
ATOM 5906 C CA . GLY B 1 49 ? 31.969 45.781 -10.211 1 34.28 49 GLY B CA 1
ATOM 5907 C C . GLY B 1 49 ? 33.094 45.094 -9.445 1 34.28 49 GLY B C 1
ATOM 5908 O O . GLY B 1 49 ? 34.188 44.906 -9.977 1 34.28 49 GLY B O 1
ATOM 5909 N N . THR B 1 50 ? 33.188 45.25 -8.102 1 37.94 50 THR B N 1
ATOM 5910 C CA . THR B 1 50 ? 34.094 44.625 -7.141 1 37.94 50 THR B CA 1
ATOM 5911 C C . THR B 1 50 ? 34.438 43.188 -7.551 1 37.94 50 THR B C 1
ATOM 5913 O O . THR B 1 50 ? 33.531 42.344 -7.688 1 37.94 50 THR B O 1
ATOM 5916 N N . GLN B 1 51 ? 35.406 43 -8.305 1 38.12 51 GLN B N 1
ATOM 5917 C CA . GLN B 1 51 ? 36 41.75 -8.734 1 38.12 51 GLN B CA 1
ATOM 5918 C C . GLN B 1 51 ? 36.25 40.812 -7.539 1 38.12 51 GLN B C 1
ATOM 5920 O O . GLN B 1 51 ? 37.156 41.094 -6.723 1 38.12 51 GLN B O 1
ATOM 5925 N N . LYS B 1 52 ? 35.344 40.156 -6.914 1 48.22 52 LYS B N 1
ATOM 5926 C CA . LYS B 1 52 ? 35.688 39.094 -5.984 1 48.22 52 LYS B CA 1
ATOM 5927 C C . LYS B 1 52 ? 36.812 38.25 -6.523 1 48.22 52 LYS B C 1
ATOM 5929 O O . LYS B 1 52 ? 36.812 37.844 -7.691 1 48.22 52 LYS B O 1
ATOM 5934 N N . SER B 1 53 ? 37.938 38.219 -5.922 1 52.91 53 SER B N 1
ATOM 5935 C CA . SER B 1 53 ? 39.156 37.562 -6.32 1 52.91 53 SER B CA 1
ATOM 5936 C C . SER B 1 53 ? 38.938 36.094 -6.59 1 52.91 53 SER B C 1
ATOM 5938 O O . SER B 1 53 ? 37.969 35.5 -6.074 1 52.91 53 SER B O 1
ATOM 5940 N N . LYS B 1 54 ? 39.5 35.5 -7.617 1 54.28 54 LYS B N 1
ATOM 5941 C CA . LYS B 1 54 ? 39.5 34.125 -8.055 1 54.28 54 LYS B CA 1
ATOM 5942 C C . LYS B 1 54 ? 39.594 33.156 -6.863 1 54.28 54 LYS B C 1
ATOM 5944 O O . LYS B 1 54 ? 39 32.094 -6.863 1 54.28 54 LYS B O 1
ATOM 5949 N N . THR B 1 55 ? 40.312 33.594 -5.883 1 61.34 55 THR B N 1
ATOM 5950 C CA . THR B 1 55 ? 40.531 32.781 -4.691 1 61.34 55 THR B CA 1
ATOM 5951 C C . THR B 1 55 ? 39.25 32.688 -3.85 1 61.34 55 THR B C 1
ATOM 5953 O O . THR B 1 55 ? 38.938 31.641 -3.295 1 61.34 55 THR B O 1
ATOM 5956 N N . GLN B 1 56 ? 38.531 33.75 -3.785 1 61.56 56 GLN B N 1
ATOM 5957 C CA . GLN B 1 56 ? 37.281 33.75 -3.004 1 61.56 56 GLN B CA 1
ATOM 5958 C C . GLN B 1 56 ? 36.188 32.938 -3.693 1 61.56 56 GLN B C 1
ATOM 5960 O O . GLN B 1 56 ? 35.438 32.25 -3.035 1 61.56 56 GLN B O 1
ATOM 5965 N N . LEU B 1 57 ? 36.188 33.031 -4.938 1 64.62 57 LEU B N 1
ATOM 5966 C CA . LEU B 1 57 ? 35.25 32.25 -5.715 1 64.62 57 LEU B CA 1
ATOM 5967 C C . LEU B 1 57 ? 35.562 30.766 -5.59 1 64.62 57 LEU B C 1
ATOM 5969 O O . LEU B 1 57 ? 34.625 29.938 -5.496 1 64.62 57 LEU B O 1
ATOM 5973 N N . SER B 1 58 ? 36.875 30.453 -5.578 1 67.12 58 SER B N 1
ATOM 5974 C CA . SER B 1 58 ? 37.281 29.062 -5.422 1 67.12 58 SER B CA 1
ATOM 5975 C C . SER B 1 58 ? 36.938 28.531 -4.031 1 67.12 58 SER B C 1
ATOM 5977 O O . SER B 1 58 ? 36.5 27.391 -3.885 1 67.12 58 SER B O 1
ATOM 5979 N N . ALA B 1 59 ? 37.062 29.312 -3.039 1 68.56 59 ALA B N 1
ATOM 5980 C CA . ALA B 1 59 ? 36.719 28.922 -1.671 1 68.56 59 ALA B CA 1
ATOM 5981 C C . ALA B 1 59 ? 35.219 28.734 -1.492 1 68.56 59 ALA B C 1
ATOM 5983 O O . ALA B 1 59 ? 34.781 27.797 -0.83 1 68.56 59 ALA B O 1
ATOM 5984 N N . THR B 1 60 ? 34.469 29.609 -2.152 1 73.25 60 THR B N 1
ATOM 5985 C CA . THR B 1 60 ? 33.031 29.5 -2.08 1 73.25 60 THR B CA 1
ATOM 5986 C C . THR B 1 60 ? 32.531 28.25 -2.795 1 73.25 60 THR B C 1
ATOM 5988 O O . THR B 1 60 ? 31.609 27.594 -2.328 1 73.25 60 THR B O 1
ATOM 5991 N N . LYS B 1 61 ? 33.156 27.938 -3.844 1 73.5 61 LYS B N 1
ATOM 5992 C CA . LYS B 1 61 ? 32.812 26.734 -4.59 1 73.5 61 LYS B CA 1
ATOM 5993 C C . LYS B 1 61 ? 33.125 25.484 -3.797 1 73.5 61 LYS B C 1
ATOM 5995 O O . LYS B 1 61 ? 32.375 24.516 -3.803 1 73.5 61 LYS B O 1
ATOM 6000 N N . MET B 1 62 ? 34.281 25.578 -3.088 1 77.75 62 MET B N 1
ATOM 6001 C CA . MET B 1 62 ? 34.688 24.438 -2.275 1 77.75 62 MET B CA 1
ATOM 6002 C C . MET B 1 62 ? 33.75 24.234 -1.093 1 77.75 62 MET B C 1
ATOM 6004 O O . MET B 1 62 ? 33.438 23.109 -0.739 1 77.75 62 MET B O 1
ATOM 6008 N N . LEU B 1 63 ? 33.406 25.344 -0.55 1 73.88 63 LEU B N 1
ATOM 6009 C CA . LEU B 1 63 ? 32.5 25.266 0.579 1 73.88 63 LEU B CA 1
ATOM 6010 C C . LEU B 1 63 ? 31.125 24.75 0.136 1 73.88 63 LEU B C 1
ATOM 6012 O O . LEU B 1 63 ? 30.5 23.969 0.852 1 73.88 63 LEU B O 1
ATOM 6016 N N . ARG B 1 64 ? 30.719 25.219 -0.983 1 79.06 64 ARG B N 1
ATOM 6017 C CA . ARG B 1 64 ? 29.469 24.734 -1.547 1 79.06 64 ARG B CA 1
ATOM 6018 C C . ARG B 1 64 ? 29.531 23.234 -1.833 1 79.06 64 ARG B C 1
ATOM 6020 O O . ARG B 1 64 ? 28.578 22.5 -1.544 1 79.06 64 ARG B O 1
ATOM 6027 N N . ARG B 1 65 ? 30.625 22.781 -2.266 1 82.62 65 ARG B N 1
ATOM 6028 C CA . ARG B 1 65 ? 30.781 21.375 -2.57 1 82.62 65 ARG B CA 1
ATOM 6029 C C . ARG B 1 65 ? 30.766 20.531 -1.297 1 82.62 65 ARG B C 1
ATOM 6031 O O . ARG B 1 65 ? 30.188 19.453 -1.27 1 82.62 65 ARG B O 1
ATOM 6038 N N . LYS B 1 66 ? 31.359 21.062 -0.353 1 84.69 66 LYS B N 1
ATOM 6039 C CA . LYS B 1 66 ? 31.359 20.359 0.927 1 84.69 66 LYS B CA 1
ATOM 6040 C C . LYS B 1 66 ? 29.969 20.266 1.516 1 84.69 66 LYS B C 1
ATOM 6042 O O . LYS B 1 66 ? 29.578 19.234 2.068 1 84.69 66 LYS B O 1
ATOM 6047 N N . LYS B 1 67 ? 29.266 21.359 1.337 1 84.5 67 LYS B N 1
ATOM 6048 C CA . LYS B 1 67 ? 27.891 21.391 1.834 1 84.5 67 LYS B CA 1
ATOM 6049 C C . LYS B 1 67 ? 27 20.406 1.064 1 84.5 67 LYS B C 1
ATOM 6051 O O . LYS B 1 67 ? 26.188 19.703 1.659 1 84.5 67 LYS B O 1
ATOM 6056 N N . VAL B 1 68 ? 27.172 20.375 -0.171 1 88.56 68 VAL B N 1
ATOM 6057 C CA . VAL B 1 68 ? 26.406 19.469 -1.021 1 88.56 68 VAL B CA 1
ATOM 6058 C C . VAL B 1 68 ? 26.703 18.016 -0.635 1 88.56 68 VAL B C 1
ATOM 6060 O O . VAL B 1 68 ? 25.781 17.219 -0.481 1 88.56 68 VAL B O 1
ATOM 6063 N N . LYS B 1 69 ? 27.906 17.688 -0.4 1 88.94 69 LYS B N 1
ATOM 6064 C CA . LYS B 1 69 ? 28.297 16.344 -0.025 1 88.94 69 LYS B CA 1
ATOM 6065 C C . LYS B 1 69 ? 27.734 15.961 1.341 1 88.94 69 LYS B C 1
ATOM 6067 O O . LYS B 1 69 ? 27.297 14.828 1.549 1 88.94 69 LYS B O 1
ATOM 6072 N N . HIS B 1 70 ? 27.75 16.953 2.145 1 88.81 70 HIS B N 1
ATOM 6073 C CA . HIS B 1 70 ? 27.219 16.703 3.48 1 88.81 70 HIS B CA 1
ATOM 6074 C C . HIS B 1 70 ? 25.719 16.422 3.432 1 88.81 70 HIS B C 1
ATOM 6076 O O . HIS B 1 70 ? 25.234 15.492 4.082 1 88.81 70 HIS B O 1
ATOM 6082 N N . LEU B 1 71 ? 24.984 17.266 2.699 1 90.06 71 LEU B N 1
ATOM 6083 C CA . LEU B 1 71 ? 23.547 17.094 2.586 1 90.06 71 LEU B CA 1
ATOM 6084 C C . LEU B 1 71 ? 23.203 15.781 1.869 1 90.06 71 LEU B C 1
ATOM 6086 O O . LEU B 1 71 ? 22.234 15.117 2.211 1 90.06 71 LEU B O 1
ATOM 6090 N N . GLU B 1 72 ? 23.984 15.398 0.929 1 91.31 72 GLU B N 1
ATOM 6091 C CA . GLU B 1 72 ? 23.781 14.117 0.255 1 91.31 72 GLU B CA 1
ATOM 6092 C C . GLU B 1 72 ? 23.922 12.953 1.229 1 91.31 72 GLU B C 1
ATOM 6094 O O . GLU B 1 72 ? 23.125 12.008 1.201 1 91.31 72 GLU B O 1
ATOM 6099 N N . LYS B 1 73 ? 24.922 13.062 1.987 1 90.19 73 LYS B N 1
ATOM 6100 C CA . LYS B 1 73 ? 25.156 12.023 2.99 1 90.19 73 LYS B CA 1
ATOM 6101 C C . LYS B 1 73 ? 24 11.961 3.986 1 90.19 73 LYS B C 1
ATOM 6103 O O . LYS B 1 73 ? 23.609 10.875 4.426 1 90.19 73 LYS B O 1
ATOM 6108 N N . LEU B 1 74 ? 23.531 13.156 4.301 1 90.5 74 LEU B N 1
ATOM 6109 C CA . LEU B 1 74 ? 22.406 13.227 5.23 1 90.5 74 LEU B CA 1
ATOM 6110 C C . LEU B 1 74 ? 21.156 12.586 4.633 1 90.5 74 LEU B C 1
ATOM 6112 O O . LEU B 1 74 ? 20.438 11.852 5.316 1 90.5 74 LEU B O 1
ATOM 6116 N N . VAL B 1 75 ? 20.859 12.844 3.354 1 93.38 75 VAL B N 1
ATOM 6117 C CA . VAL B 1 75 ? 19.719 12.25 2.662 1 93.38 75 VAL B CA 1
ATOM 6118 C C . VAL B 1 75 ? 19.875 10.727 2.631 1 93.38 75 VAL B C 1
ATOM 6120 O O . VAL B 1 75 ? 18.938 9.992 2.971 1 93.38 75 VAL B O 1
ATOM 6123 N N . LYS B 1 76 ? 21.062 10.219 2.305 1 89.12 76 LYS B N 1
ATOM 6124 C CA . LYS B 1 76 ? 21.328 8.781 2.24 1 89.12 76 LYS B CA 1
ATOM 6125 C C . LYS B 1 76 ? 21.219 8.141 3.621 1 89.12 76 LYS B C 1
ATOM 6127 O O . LYS B 1 76 ? 20.734 7.016 3.752 1 89.12 76 LYS B O 1
ATOM 6132 N N . TYR B 1 77 ? 21.641 8.93 4.543 1 88.56 77 TYR B N 1
ATOM 6133 C CA . TYR B 1 77 ? 21.531 8.469 5.922 1 88.56 77 TYR B CA 1
ATOM 6134 C C . TYR B 1 77 ? 20.094 8.18 6.301 1 88.56 77 TYR B C 1
ATOM 6136 O O . TYR B 1 77 ? 19.766 7.105 6.812 1 88.56 77 TYR B O 1
ATOM 6144 N N . TYR B 1 78 ? 19.188 9.055 6.078 1 91.5 78 TYR B N 1
ATOM 6145 C CA . TYR B 1 78 ? 17.781 8.891 6.457 1 91.5 78 TYR B CA 1
ATOM 6146 C C . TYR B 1 78 ? 17.094 7.867 5.562 1 91.5 78 TYR B C 1
ATOM 6148 O O . TYR B 1 78 ? 16.188 7.168 6.004 1 91.5 78 TYR B O 1
ATOM 6156 N N . ILE B 1 79 ? 17.531 7.652 4.293 1 88.62 79 ILE B N 1
ATOM 6157 C CA . ILE B 1 79 ? 16.984 6.613 3.424 1 88.62 79 ILE B CA 1
ATOM 6158 C C . ILE B 1 79 ? 17.312 5.238 3.998 1 88.62 79 ILE B C 1
ATOM 6160 O O . ILE B 1 79 ? 16.453 4.363 4.078 1 88.62 79 ILE B O 1
ATOM 6164 N N . ASN B 1 80 ? 18.547 5.152 4.43 1 84.81 80 ASN B N 1
ATOM 6165 C CA . ASN B 1 80 ? 19 3.873 4.969 1 84.81 80 ASN B CA 1
ATOM 6166 C C . ASN B 1 80 ? 18.281 3.533 6.273 1 84.81 80 ASN B C 1
ATOM 6168 O O . ASN B 1 80 ? 18.094 2.357 6.598 1 84.81 80 ASN B O 1
ATOM 6172 N N . ARG B 1 81 ? 17.859 4.598 6.973 1 87.38 81 ARG B N 1
ATOM 6173 C CA . ARG B 1 81 ? 17.141 4.395 8.227 1 87.38 81 ARG B CA 1
ATOM 6174 C C . ARG B 1 81 ? 15.641 4.297 7.984 1 87.38 81 ARG B C 1
ATOM 6176 O O . ARG B 1 81 ? 14.852 4.301 8.93 1 87.38 81 ARG B O 1
ATOM 6183 N N . LEU B 1 82 ? 15.258 4.301 6.762 1 87.25 82 LEU B N 1
ATOM 6184 C CA . LEU B 1 82 ? 13.867 4.148 6.344 1 87.25 82 LEU B CA 1
ATOM 6185 C C . LEU B 1 82 ? 13.023 5.312 6.844 1 87.25 82 LEU B C 1
ATOM 6187 O O . LEU B 1 82 ? 11.828 5.148 7.102 1 87.25 82 LEU B O 1
ATOM 6191 N N . SER B 1 83 ? 13.688 6.434 7.215 1 91.56 83 SER B N 1
ATOM 6192 C CA . SER B 1 83 ? 13.008 7.684 7.543 1 91.56 83 SER B CA 1
ATOM 6193 C C . SER B 1 83 ? 12.852 8.57 6.309 1 91.56 83 SER B C 1
ATOM 6195 O O . SER B 1 83 ? 13.602 9.531 6.129 1 91.56 83 SER B O 1
ATOM 6197 N N . PHE B 1 84 ? 11.883 8.336 5.559 1 91.44 84 PHE B N 1
ATOM 6198 C CA . PHE B 1 84 ? 11.773 8.914 4.223 1 91.44 84 PHE B CA 1
ATOM 6199 C C . PHE B 1 84 ? 11.281 10.352 4.293 1 91.44 84 PHE B C 1
ATOM 6201 O O . PHE B 1 84 ? 11.633 11.18 3.443 1 91.44 84 PHE B O 1
ATOM 6208 N N . ASP B 1 85 ? 10.555 10.703 5.328 1 92.19 85 ASP B N 1
ATOM 6209 C CA . ASP B 1 85 ? 10.117 12.086 5.496 1 92.19 85 ASP B CA 1
ATOM 6210 C C . ASP B 1 85 ? 11.312 13.008 5.734 1 92.19 85 ASP B C 1
ATOM 6212 O O . ASP B 1 85 ? 11.398 14.078 5.133 1 92.19 85 ASP B O 1
ATOM 6216 N N . SER B 1 86 ? 12.133 12.523 6.594 1 93.56 86 SER B N 1
ATOM 6217 C CA . SER B 1 86 ? 13.336 13.305 6.852 1 93.56 86 SER B CA 1
ATOM 6218 C C . SER B 1 86 ? 14.234 13.367 5.621 1 93.56 86 SER B C 1
ATOM 6220 O O . SER B 1 86 ? 14.789 14.414 5.301 1 93.56 86 SER B O 1
ATOM 6222 N N . ALA B 1 87 ? 14.344 12.227 4.941 1 94.56 87 ALA B N 1
ATOM 6223 C CA . ALA B 1 87 ? 15.148 12.195 3.719 1 94.56 87 ALA B CA 1
ATOM 6224 C C . ALA B 1 87 ? 14.609 13.188 2.688 1 94.56 87 ALA B C 1
ATOM 6226 O O . ALA B 1 87 ? 15.383 13.93 2.068 1 94.56 87 ALA B O 1
ATOM 6227 N N . LEU B 1 88 ? 13.312 13.258 2.547 1 93.5 88 LEU B N 1
ATOM 6228 C CA . LEU B 1 88 ? 12.672 14.148 1.582 1 93.5 88 LEU B CA 1
ATOM 6229 C C . LEU B 1 88 ? 12.93 15.609 1.937 1 93.5 88 LEU B C 1
ATOM 6231 O O . LEU B 1 88 ? 13.203 16.422 1.057 1 93.5 88 LEU B O 1
ATOM 6235 N N . PHE B 1 89 ? 12.859 15.969 3.197 1 92.44 89 PHE B N 1
ATOM 6236 C CA . PHE B 1 89 ? 13.109 17.328 3.668 1 92.44 89 PHE B CA 1
ATOM 6237 C C . PHE B 1 89 ? 14.508 17.797 3.279 1 92.44 89 PHE B C 1
ATOM 6239 O O . PHE B 1 89 ? 14.672 18.891 2.736 1 92.44 89 PHE B O 1
ATOM 6246 N N . TRP B 1 90 ? 15.383 16.938 3.473 1 92.75 90 TRP B N 1
ATOM 6247 C CA . TRP B 1 90 ? 16.766 17.312 3.227 1 92.75 90 TRP B CA 1
ATOM 6248 C C . TRP B 1 90 ? 17.094 17.234 1.739 1 92.75 90 TRP B C 1
ATOM 6250 O O . TRP B 1 90 ? 17.953 17.984 1.251 1 92.75 90 TRP B O 1
ATOM 6260 N N . ALA B 1 91 ? 16.422 16.344 1.051 1 93.94 91 ALA B N 1
ATOM 6261 C CA . ALA B 1 91 ? 16.594 16.328 -0.4 1 93.94 91 ALA B CA 1
ATOM 6262 C C . ALA B 1 91 ? 16.094 17.641 -1.024 1 93.94 91 ALA B C 1
ATOM 6264 O O . ALA B 1 91 ? 16.703 18.141 -1.975 1 93.94 91 ALA B O 1
ATOM 6265 N N . GLN B 1 92 ? 15.023 18.109 -0.5 1 89.19 92 GLN B N 1
ATOM 6266 C CA . GLN B 1 92 ? 14.508 19.391 -0.974 1 89.19 92 GLN B CA 1
ATOM 6267 C C . GLN B 1 92 ? 15.484 20.531 -0.666 1 89.19 92 GLN B C 1
ATOM 6269 O O . GLN B 1 92 ? 15.68 21.422 -1.488 1 89.19 92 GLN B O 1
ATOM 6274 N N . ARG B 1 93 ? 16.062 20.469 0.493 1 87.69 93 ARG B N 1
ATOM 6275 C CA . ARG B 1 93 ? 17.078 21.469 0.846 1 87.69 93 ARG B CA 1
ATOM 6276 C C . ARG B 1 93 ? 18.281 21.375 -0.085 1 87.69 93 ARG B C 1
ATOM 6278 O O . ARG B 1 93 ? 18.828 22.391 -0.494 1 87.69 93 ARG B O 1
ATOM 6285 N N . LEU B 1 94 ? 18.641 20.141 -0.303 1 90 94 LEU B N 1
ATOM 6286 C CA . LEU B 1 94 ? 19.75 19.922 -1.215 1 90 94 LEU B CA 1
ATOM 6287 C C . LEU B 1 94 ? 19.484 20.531 -2.58 1 90 94 LEU B C 1
ATOM 6289 O O . LEU B 1 94 ? 20.359 21.156 -3.18 1 90 94 LEU B O 1
ATOM 6293 N N . LEU B 1 95 ? 18.281 20.484 -3.051 1 87.5 95 LEU B N 1
ATOM 6294 C CA . LEU B 1 95 ? 17.906 21.016 -4.359 1 87.5 95 LEU B CA 1
ATOM 6295 C C . LEU B 1 95 ? 17.938 22.531 -4.363 1 87.5 95 LEU B C 1
ATOM 6297 O O . LEU B 1 95 ? 18.203 23.156 -5.398 1 87.5 95 LEU B O 1
ATOM 6301 N N . SER B 1 96 ? 17.734 23.094 -3.236 1 81.38 96 SER B N 1
ATOM 6302 C CA . SER B 1 96 ? 17.781 24.547 -3.148 1 81.38 96 SER B CA 1
ATOM 6303 C C . SER B 1 96 ? 19.188 25.078 -3.369 1 81.38 96 SER B C 1
ATOM 6305 O O . SER B 1 96 ? 19.359 26.219 -3.787 1 81.38 96 SER B O 1
ATOM 6307 N N . ILE B 1 97 ? 20.188 24.172 -3.145 1 82.06 97 ILE B N 1
ATOM 6308 C CA . ILE B 1 97 ? 21.578 24.625 -3.244 1 82.06 97 ILE B CA 1
ATOM 6309 C C . ILE B 1 97 ? 22.219 24.047 -4.5 1 82.06 97 ILE B C 1
ATOM 6311 O O . ILE B 1 97 ? 23.109 24.656 -5.086 1 82.06 97 ILE B O 1
ATOM 6315 N N . ASP B 1 98 ? 21.703 22.844 -4.828 1 86.75 98 ASP B N 1
ATOM 6316 C CA . ASP B 1 98 ? 22.312 22.125 -5.945 1 86.75 98 ASP B CA 1
ATOM 6317 C C . ASP B 1 98 ? 21.234 21.625 -6.922 1 86.75 98 ASP B C 1
ATOM 6319 O O . ASP B 1 98 ? 20.375 20.828 -6.559 1 86.75 98 ASP B O 1
ATOM 6323 N N . LYS B 1 99 ? 21.328 22.141 -8.141 1 84.12 99 LYS B N 1
ATOM 6324 C CA . LYS B 1 99 ? 20.344 21.734 -9.141 1 84.12 99 LYS B CA 1
ATOM 6325 C C . LYS B 1 99 ? 20.938 20.734 -10.125 1 84.12 99 LYS B C 1
ATOM 6327 O O . LYS B 1 99 ? 20.609 20.75 -11.312 1 84.12 99 LYS B O 1
ATOM 6332 N N . SER B 1 100 ? 21.891 19.953 -9.57 1 88.12 100 SER B N 1
ATOM 6333 C CA . SER B 1 100 ? 22.5 18.938 -10.406 1 88.12 100 SER B CA 1
ATOM 6334 C C . SER B 1 100 ? 21.547 17.766 -10.648 1 88.12 100 SER B C 1
ATOM 6336 O O . SER B 1 100 ? 20.547 17.625 -9.961 1 88.12 100 SER B O 1
ATOM 6338 N N . ALA B 1 101 ? 21.812 16.969 -11.703 1 89.06 101 ALA B N 1
ATOM 6339 C CA . ALA B 1 101 ? 21.016 15.781 -12.016 1 89.06 101 ALA B CA 1
ATOM 6340 C C . ALA B 1 101 ? 21.031 14.789 -10.852 1 89.06 101 ALA B C 1
ATOM 6342 O O . ALA B 1 101 ? 20.031 14.102 -10.602 1 89.06 101 ALA B O 1
ATOM 6343 N N . GLU B 1 102 ? 22.109 14.742 -10.141 1 88.44 102 GLU B N 1
ATOM 6344 C CA . GLU B 1 102 ? 22.234 13.844 -9 1 88.44 102 GLU B CA 1
ATOM 6345 C C . GLU B 1 102 ? 21.266 14.234 -7.879 1 88.44 102 GLU B C 1
ATOM 6347 O O . GLU B 1 102 ? 20.641 13.375 -7.266 1 88.44 102 GLU B O 1
ATOM 6352 N N . SER B 1 103 ? 21.266 15.531 -7.668 1 91.38 103 SER B N 1
ATOM 6353 C CA . SER B 1 103 ? 20.375 16.016 -6.621 1 91.38 103 SER B CA 1
ATOM 6354 C C . SER B 1 103 ? 18.922 15.812 -7.004 1 91.38 103 SER B C 1
ATOM 6356 O O . SER B 1 103 ? 18.094 15.477 -6.152 1 91.38 103 SER B O 1
ATOM 6358 N N . ILE B 1 104 ? 18.641 16.016 -8.25 1 93.19 104 ILE B N 1
ATOM 6359 C CA . ILE B 1 104 ? 17.281 15.812 -8.734 1 93.19 104 ILE B CA 1
ATOM 6360 C C . ILE B 1 104 ? 16.906 14.336 -8.648 1 93.19 104 ILE B C 1
ATOM 6362 O O . ILE B 1 104 ? 15.797 13.992 -8.242 1 93.19 104 ILE B O 1
ATOM 6366 N N . TYR B 1 105 ? 17.828 13.477 -9.023 1 92.81 105 TYR B N 1
ATOM 6367 C CA . TYR B 1 105 ? 17.594 12.039 -8.93 1 92.81 105 TYR B CA 1
ATOM 6368 C C . TYR B 1 105 ? 17.344 11.625 -7.48 1 92.81 105 TYR B C 1
ATOM 6370 O O . TYR B 1 105 ? 16.453 10.805 -7.207 1 92.81 105 TYR B O 1
ATOM 6378 N N . LEU B 1 106 ? 18.125 12.164 -6.609 1 92.56 106 LEU B N 1
ATOM 6379 C CA . LEU B 1 106 ? 17.984 11.836 -5.199 1 92.56 106 LEU B CA 1
ATOM 6380 C C . LEU B 1 106 ? 16.625 12.258 -4.676 1 92.56 106 LEU B C 1
ATOM 6382 O O . LEU B 1 106 ? 15.992 11.531 -3.906 1 92.56 106 LEU B O 1
ATOM 6386 N N . LEU B 1 107 ? 16.188 13.453 -5.066 1 93.94 107 LEU B N 1
ATOM 6387 C CA . LEU B 1 107 ? 14.859 13.891 -4.684 1 93.94 107 LEU B CA 1
ATOM 6388 C C . LEU B 1 107 ? 13.797 12.977 -5.277 1 93.94 107 LEU B C 1
ATOM 6390 O O . LEU B 1 107 ? 12.859 12.57 -4.586 1 93.94 107 LEU B O 1
ATOM 6394 N N . GLY B 1 108 ? 13.93 12.68 -6.582 1 94.44 108 GLY B N 1
ATOM 6395 C CA . GLY B 1 108 ? 13 11.758 -7.215 1 94.44 108 GLY B CA 1
ATOM 6396 C C . GLY B 1 108 ? 12.93 10.406 -6.523 1 94.44 108 GLY B C 1
ATOM 6397 O O . GLY B 1 108 ? 11.852 9.844 -6.352 1 94.44 108 GLY B O 1
ATOM 6398 N N . ARG B 1 109 ? 14.047 9.891 -6.109 1 93 109 ARG B N 1
ATOM 6399 C CA . ARG B 1 109 ? 14.125 8.617 -5.402 1 93 109 ARG B CA 1
ATOM 6400 C C . ARG B 1 109 ? 13.391 8.688 -4.066 1 93 109 ARG B C 1
ATOM 6402 O O . ARG B 1 109 ? 12.656 7.766 -3.705 1 93 109 ARG B O 1
ATOM 6409 N N . CYS B 1 110 ? 13.578 9.773 -3.314 1 94.62 110 CYS B N 1
ATOM 6410 C CA . CYS B 1 110 ? 12.891 9.953 -2.045 1 94.62 110 CYS B CA 1
ATOM 6411 C C . CYS B 1 110 ? 11.375 10 -2.248 1 94.62 110 CYS B C 1
ATOM 6413 O O . CYS B 1 110 ? 10.625 9.383 -1.496 1 94.62 110 CYS B O 1
ATOM 6415 N N . LEU B 1 111 ? 11.008 10.727 -3.281 1 95.12 111 LEU B N 1
ATOM 6416 C CA . LEU B 1 111 ? 9.578 10.82 -3.59 1 95.12 111 LEU B CA 1
ATOM 6417 C C . LEU B 1 111 ? 9.016 9.461 -3.963 1 95.12 111 LEU B C 1
ATOM 6419 O O . LEU B 1 111 ? 7.906 9.109 -3.549 1 95.12 111 LEU B O 1
ATOM 6423 N N . PHE B 1 112 ? 9.789 8.641 -4.703 1 94.19 112 PHE B N 1
ATOM 6424 C CA . PHE B 1 112 ? 9.367 7.293 -5.07 1 94.19 112 PHE B CA 1
ATOM 6425 C C . PHE B 1 112 ? 9.164 6.434 -3.826 1 94.19 112 PHE B C 1
ATOM 6427 O O . PHE B 1 112 ? 8.156 5.734 -3.707 1 94.19 112 PHE B O 1
ATOM 6434 N N . LEU B 1 113 ? 10.141 6.52 -2.957 1 90.44 113 LEU B N 1
ATOM 6435 C CA . LEU B 1 113 ? 10.102 5.699 -1.752 1 90.44 113 LEU B CA 1
ATOM 6436 C C . LEU B 1 113 ? 8.945 6.109 -0.849 1 90.44 113 LEU B C 1
ATOM 6438 O O . LEU B 1 113 ? 8.391 5.277 -0.125 1 90.44 113 LEU B O 1
ATOM 6442 N N . LYS B 1 114 ? 8.484 7.375 -0.925 1 92.12 114 LYS B N 1
ATOM 6443 C CA . LYS B 1 114 ? 7.34 7.867 -0.167 1 92.12 114 LYS B CA 1
ATOM 6444 C C . LYS B 1 114 ? 6.035 7.625 -0.924 1 92.12 114 LYS B C 1
ATOM 6446 O O . LYS B 1 114 ? 4.973 8.086 -0.501 1 92.12 114 LYS B O 1
ATOM 6451 N N . LYS B 1 115 ? 6.129 7.008 -2.121 1 90.31 115 LYS B N 1
ATOM 6452 C CA . LYS B 1 115 ? 5 6.645 -2.973 1 90.31 115 LYS B CA 1
ATOM 6453 C C . LYS B 1 115 ? 4.332 7.887 -3.561 1 90.31 115 LYS B C 1
ATOM 6455 O O . LYS B 1 115 ? 3.111 7.918 -3.73 1 90.31 115 LYS B O 1
ATOM 6460 N N . GLN B 1 116 ? 5.074 8.961 -3.658 1 91.62 116 GLN B N 1
ATOM 6461 C CA . GLN B 1 116 ? 4.633 10.156 -4.363 1 91.62 116 GLN B CA 1
ATOM 6462 C C . GLN B 1 116 ? 5.16 10.18 -5.797 1 91.62 116 GLN B C 1
ATOM 6464 O O . GLN B 1 116 ? 5.973 11.039 -6.148 1 91.62 116 GLN B O 1
ATOM 6469 N N . TYR B 1 117 ? 4.57 9.359 -6.598 1 93.25 117 TYR B N 1
ATOM 6470 C CA . TYR B 1 117 ? 5.105 9.055 -7.922 1 93.25 117 TYR B CA 1
ATOM 6471 C C . TYR B 1 117 ? 4.871 10.219 -8.883 1 93.25 117 TYR B C 1
ATOM 6473 O O . TYR B 1 117 ? 5.762 10.578 -9.656 1 93.25 117 TYR B O 1
ATOM 6481 N N . ARG B 1 118 ? 3.711 10.859 -8.836 1 89.75 118 ARG B N 1
ATOM 6482 C CA . ARG B 1 118 ? 3.389 11.953 -9.758 1 89.75 118 ARG B CA 1
ATOM 6483 C C . ARG B 1 118 ? 4.297 13.148 -9.516 1 89.75 118 ARG B C 1
ATOM 6485 O O . ARG B 1 118 ? 4.715 13.82 -10.469 1 89.75 118 ARG B O 1
ATOM 6492 N N . ARG B 1 119 ? 4.59 13.391 -8.289 1 91.88 119 ARG B N 1
ATOM 6493 C CA . ARG B 1 119 ? 5.508 14.477 -7.961 1 91.88 119 ARG B CA 1
ATOM 6494 C C . ARG B 1 119 ? 6.918 14.172 -8.453 1 91.88 119 ARG B C 1
ATOM 6496 O O . ARG B 1 119 ? 7.621 15.07 -8.93 1 91.88 119 ARG B O 1
ATOM 6503 N N . ALA B 1 120 ? 7.297 12.906 -8.289 1 95.06 120 ALA B N 1
ATOM 6504 C CA . ALA B 1 120 ? 8.609 12.5 -8.781 1 95.06 120 ALA B CA 1
ATOM 6505 C C . ALA B 1 120 ? 8.719 12.719 -10.289 1 95.06 120 ALA B C 1
ATOM 6507 O O . ALA B 1 120 ? 9.727 13.242 -10.773 1 95.06 120 ALA B O 1
ATOM 6508 N N . ILE B 1 121 ? 7.664 12.391 -11.023 1 95.06 121 ILE B N 1
ATOM 6509 C CA . ILE B 1 121 ? 7.633 12.562 -12.477 1 95.06 121 ILE B CA 1
ATOM 6510 C C . ILE B 1 121 ? 7.777 14.047 -12.82 1 95.06 121 ILE B C 1
ATOM 6512 O O . ILE B 1 121 ? 8.602 14.414 -13.664 1 95.06 121 ILE B O 1
ATOM 6516 N N . ASN B 1 122 ? 7.094 14.875 -12.133 1 92.06 122 ASN B N 1
ATOM 6517 C CA . ASN B 1 122 ? 7.07 16.297 -12.438 1 92.06 122 ASN B CA 1
ATOM 6518 C C . ASN B 1 122 ? 8.422 16.953 -12.156 1 92.06 122 ASN B C 1
ATOM 6520 O O . ASN B 1 122 ? 8.883 17.781 -12.945 1 92.06 122 ASN B O 1
ATOM 6524 N N . VAL B 1 123 ? 9.016 16.594 -11.086 1 91.94 123 VAL B N 1
ATOM 6525 C CA . VAL B 1 123 ? 10.289 17.172 -10.703 1 91.94 123 VAL B CA 1
ATOM 6526 C C . VAL B 1 123 ? 11.344 16.844 -11.758 1 91.94 123 VAL B C 1
ATOM 6528 O O . VAL B 1 123 ? 12.125 17.719 -12.156 1 91.94 123 VAL B O 1
ATOM 6531 N N . ILE B 1 124 ? 11.328 15.648 -12.25 1 94.5 124 ILE B N 1
ATOM 6532 C CA . ILE B 1 124 ? 12.328 15.203 -13.211 1 94.5 124 ILE B CA 1
ATOM 6533 C C . ILE B 1 124 ? 12.031 15.812 -14.578 1 94.5 124 ILE B C 1
ATOM 6535 O O . ILE B 1 124 ? 12.938 16.266 -15.281 1 94.5 124 ILE B O 1
ATOM 6539 N N . ARG B 1 125 ? 10.789 15.891 -14.898 1 93.12 125 ARG B N 1
ATOM 6540 C CA . ARG B 1 125 ? 10.383 16.438 -16.188 1 93.12 125 ARG B CA 1
ATOM 6541 C C . ARG B 1 125 ? 10.656 17.938 -16.266 1 93.12 125 ARG B C 1
ATOM 6543 O O . ARG B 1 125 ? 11.117 18.438 -17.297 1 93.12 125 ARG B O 1
ATOM 6550 N N . GLU B 1 126 ? 10.367 18.609 -15.211 1 89.69 126 GLU B N 1
ATOM 6551 C CA . GLU B 1 126 ? 10.625 20.047 -15.164 1 89.69 126 GLU B CA 1
ATOM 6552 C C . GLU B 1 126 ? 12.109 20.359 -15.328 1 89.69 126 GLU B C 1
ATOM 6554 O O . GLU B 1 126 ? 12.484 21.391 -15.891 1 89.69 126 GLU B O 1
ATOM 6559 N N . ALA B 1 127 ? 12.922 19.422 -14.898 1 90.38 127 ALA B N 1
ATOM 6560 C CA . ALA B 1 127 ? 14.367 19.594 -15.016 1 90.38 127 ALA B CA 1
ATOM 6561 C C . ALA B 1 127 ? 14.852 19.141 -16.391 1 90.38 127 ALA B C 1
ATOM 6563 O O . ALA B 1 127 ? 16.031 19.312 -16.719 1 90.38 127 ALA B O 1
ATOM 6564 N N . GLY B 1 128 ? 13.984 18.594 -17.172 1 90.44 128 GLY B N 1
ATOM 6565 C CA . GLY B 1 128 ? 14.328 18.156 -18.516 1 90.44 128 GLY B CA 1
ATOM 6566 C C . GLY B 1 128 ? 15.164 16.891 -18.531 1 90.44 128 GLY B C 1
ATOM 6567 O O . GLY B 1 128 ? 15.961 16.672 -19.453 1 90.44 128 GLY B O 1
ATOM 6568 N N . LEU B 1 129 ? 15.117 16.047 -17.531 1 91.88 129 LEU B N 1
ATOM 6569 C CA . LEU B 1 129 ? 15.961 14.867 -17.406 1 91.88 129 LEU B CA 1
ATOM 6570 C C . LEU B 1 129 ? 15.18 13.602 -17.734 1 91.88 129 LEU B C 1
ATOM 6572 O O . LEU B 1 129 ? 15.633 12.492 -17.438 1 91.88 129 LEU B O 1
ATOM 6576 N N . ASP B 1 130 ? 14.016 13.695 -18.406 1 91.12 130 ASP B N 1
ATOM 6577 C CA . ASP B 1 130 ? 13.133 12.555 -18.656 1 91.12 130 ASP B CA 1
ATOM 6578 C C . ASP B 1 130 ? 13.461 11.898 -20 1 91.12 130 ASP B C 1
ATOM 6580 O O . ASP B 1 130 ? 12.656 11.117 -20.516 1 91.12 130 ASP B O 1
ATOM 6584 N N . LYS B 1 131 ? 14.57 12.25 -20.562 1 90.19 131 LYS B N 1
ATOM 6585 C CA . LYS B 1 131 ? 15.008 11.609 -21.797 1 90.19 131 LYS B CA 1
ATOM 6586 C C . LYS B 1 131 ? 16.156 10.648 -21.547 1 90.19 131 LYS B C 1
ATOM 6588 O O . LYS B 1 131 ? 17.094 10.969 -20.812 1 90.19 131 LYS B O 1
ATOM 6593 N N . LYS B 1 132 ? 16.156 9.547 -22.266 1 88.56 132 LYS B N 1
ATOM 6594 C CA . LYS B 1 132 ? 17.125 8.477 -22.062 1 88.56 132 LYS B CA 1
ATOM 6595 C C . LYS B 1 132 ? 18.531 8.922 -22.422 1 88.56 132 LYS B C 1
ATOM 6597 O O . LYS B 1 132 ? 19.5 8.578 -21.734 1 88.56 132 LYS B O 1
ATOM 6602 N N . GLU B 1 133 ? 18.641 9.719 -23.391 1 85.94 133 GLU B N 1
ATOM 6603 C CA . GLU B 1 133 ? 19.938 10.164 -23.906 1 85.94 133 GLU B CA 1
ATOM 6604 C C . GLU B 1 133 ? 20.609 11.141 -22.953 1 85.94 133 GLU B C 1
ATOM 6606 O O . GLU B 1 133 ? 21.844 11.234 -22.922 1 85.94 133 GLU B O 1
ATOM 6611 N N . ILE B 1 134 ? 19.797 11.883 -22.172 1 85.44 134 ILE B N 1
ATOM 6612 C CA . ILE B 1 134 ? 20.328 12.891 -21.266 1 85.44 134 ILE B CA 1
ATOM 6613 C C . ILE B 1 134 ? 20.75 12.227 -19.953 1 85.44 134 ILE B C 1
ATOM 6615 O O . ILE B 1 134 ? 21.906 12.359 -19.516 1 85.44 134 ILE B O 1
ATOM 6619 N N . ASN B 1 135 ? 19.812 11.492 -19.375 1 89.69 135 ASN B N 1
ATOM 6620 C CA . ASN B 1 135 ? 20.078 10.805 -18.109 1 89.69 135 ASN B CA 1
ATOM 6621 C C . ASN B 1 135 ? 19.266 9.516 -18 1 89.69 135 ASN B C 1
ATOM 6623 O O . ASN B 1 135 ? 18.094 9.547 -17.594 1 89.69 135 ASN B O 1
ATOM 6627 N N . PRO B 1 136 ? 19.891 8.43 -18.203 1 89 136 PRO B N 1
ATOM 6628 C CA . PRO B 1 136 ? 19.156 7.156 -18.234 1 89 136 PRO B CA 1
ATOM 6629 C C . PRO B 1 136 ? 18.547 6.789 -16.891 1 89 136 PRO B C 1
ATOM 6631 O O . PRO B 1 136 ? 17.5 6.141 -16.828 1 89 136 PRO B O 1
ATOM 6634 N N . LEU B 1 137 ? 19.156 7.176 -15.797 1 89.75 137 LEU B N 1
ATOM 6635 C CA . LEU B 1 137 ? 18.625 6.832 -14.477 1 89.75 137 LEU B CA 1
ATOM 6636 C C . LEU B 1 137 ? 17.344 7.609 -14.18 1 89.75 137 LEU B C 1
ATOM 6638 O O . LEU B 1 137 ? 16.375 7.035 -13.703 1 89.75 137 LEU B O 1
ATOM 6642 N N . CYS B 1 138 ? 17.391 8.922 -14.43 1 92.94 138 CYS B N 1
ATOM 6643 C CA . CYS B 1 138 ? 16.188 9.727 -14.25 1 92.94 138 CYS B CA 1
ATOM 6644 C C . CYS B 1 138 ? 15.07 9.266 -15.18 1 92.94 138 CYS B C 1
ATOM 6646 O O . CYS B 1 138 ? 13.906 9.219 -14.781 1 92.94 138 CYS B O 1
ATOM 6648 N N . PHE B 1 139 ? 15.555 8.922 -16.391 1 93.75 139 PHE B N 1
ATOM 6649 C CA . PHE B 1 139 ? 14.602 8.398 -17.359 1 93.75 139 PHE B CA 1
ATOM 6650 C C . PHE B 1 139 ? 13.945 7.125 -16.828 1 93.75 139 PHE B C 1
ATOM 6652 O O . PHE B 1 139 ? 12.719 6.992 -16.875 1 93.75 139 PHE B O 1
ATOM 6659 N N . TYR B 1 140 ? 14.719 6.211 -16.312 1 94.56 140 TYR B N 1
ATOM 6660 C CA . TYR B 1 140 ? 14.219 4.965 -15.742 1 94.56 140 TYR B CA 1
ATOM 6661 C C . TYR B 1 140 ? 13.258 5.238 -14.594 1 94.56 140 TYR B C 1
ATOM 6663 O O . TYR B 1 140 ? 12.211 4.602 -14.477 1 94.56 140 TYR B O 1
ATOM 6671 N N . LEU B 1 141 ? 13.633 6.145 -13.75 1 95.38 141 LEU B N 1
ATOM 6672 C CA . LEU B 1 141 ? 12.812 6.465 -12.586 1 95.38 141 LEU B CA 1
ATOM 6673 C C . LEU B 1 141 ? 11.461 7.02 -13.008 1 95.38 141 LEU B C 1
ATOM 6675 O O . LEU B 1 141 ? 10.43 6.676 -12.414 1 95.38 141 LEU B O 1
ATOM 6679 N N . VAL B 1 142 ? 11.453 7.863 -14.008 1 96.88 142 VAL B N 1
ATOM 6680 C CA . VAL B 1 142 ? 10.203 8.422 -14.508 1 96.88 142 VAL B CA 1
ATOM 6681 C C . VAL B 1 142 ? 9.312 7.305 -15.055 1 96.88 142 VAL B C 1
ATOM 6683 O O . VAL B 1 142 ? 8.117 7.242 -14.742 1 96.88 142 VAL B O 1
ATOM 6686 N N . CYS B 1 143 ? 9.867 6.398 -15.805 1 96.75 143 CYS B N 1
ATOM 6687 C CA . CYS B 1 143 ? 9.109 5.285 -16.359 1 96.75 143 CYS B CA 1
ATOM 6688 C C . CYS B 1 143 ? 8.57 4.383 -15.258 1 96.75 143 CYS B C 1
ATOM 6690 O O . CYS B 1 143 ? 7.426 3.932 -15.328 1 96.75 143 CYS B O 1
ATOM 6692 N N . LYS B 1 144 ? 9.398 4.148 -14.312 1 96.38 144 LYS B N 1
ATOM 6693 C CA . LYS B 1 144 ? 8.977 3.311 -13.188 1 96.38 144 LYS B CA 1
ATOM 6694 C C . LYS B 1 144 ? 7.848 3.967 -12.406 1 96.38 144 LYS B C 1
ATOM 6696 O O . LYS B 1 144 ? 6.914 3.289 -11.969 1 96.38 144 LYS B O 1
ATOM 6701 N N . CYS B 1 145 ? 7.926 5.305 -12.188 1 96.31 145 CYS B N 1
ATOM 6702 C CA . CYS B 1 145 ? 6.863 6.039 -11.516 1 96.31 145 CYS B CA 1
ATOM 6703 C C . CYS B 1 145 ? 5.562 5.969 -12.305 1 96.31 145 CYS B C 1
ATOM 6705 O O . CYS B 1 145 ? 4.488 5.789 -11.734 1 96.31 145 CYS B O 1
ATOM 6707 N N . LEU B 1 146 ? 5.672 6.121 -13.594 1 96.38 146 LEU B N 1
ATOM 6708 C CA . LEU B 1 146 ? 4.492 6.016 -14.445 1 96.38 146 LEU B CA 1
ATOM 6709 C C . LEU B 1 146 ? 3.863 4.633 -14.344 1 96.38 146 LEU B C 1
ATOM 6711 O O . LEU B 1 146 ? 2.637 4.5 -14.32 1 96.38 146 LEU B O 1
ATOM 6715 N N . TYR B 1 147 ? 4.727 3.611 -14.211 1 95.69 147 TYR B N 1
ATOM 6716 C CA . TYR B 1 147 ? 4.262 2.244 -14.016 1 95.69 147 TYR B CA 1
ATOM 6717 C C . TYR B 1 147 ? 3.484 2.115 -12.711 1 95.69 147 TYR B C 1
ATOM 6719 O O . TYR B 1 147 ? 2.424 1.487 -12.672 1 95.69 147 TYR B O 1
ATOM 6727 N N . MET B 1 148 ? 3.951 2.719 -11.672 1 93.38 148 MET B N 1
ATOM 6728 C CA . MET B 1 148 ? 3.33 2.607 -10.359 1 93.38 148 MET B CA 1
ATOM 6729 C C . MET B 1 148 ? 2.01 3.369 -10.312 1 93.38 148 MET B C 1
ATOM 6731 O O . MET B 1 148 ? 1.08 2.969 -9.609 1 93.38 148 MET B O 1
ATOM 6735 N N . VAL B 1 149 ? 1.927 4.473 -11.086 1 91.5 149 VAL B N 1
ATOM 6736 C CA . VAL B 1 149 ? 0.708 5.273 -11.133 1 91.5 149 VAL B CA 1
ATOM 6737 C C . VAL B 1 149 ? -0.351 4.555 -11.969 1 91.5 149 VAL B C 1
ATOM 6739 O O . VAL B 1 149 ? -1.548 4.812 -11.82 1 91.5 149 VAL B O 1
ATOM 6742 N N . GLY B 1 150 ? 0.042 3.641 -12.891 1 92.56 150 GLY B N 1
ATOM 6743 C CA . GLY B 1 150 ? -0.876 2.9 -13.742 1 92.56 150 GLY B CA 1
ATOM 6744 C C . GLY B 1 150 ? -1.019 3.5 -15.133 1 92.56 150 GLY B C 1
ATOM 6745 O O . GLY B 1 150 ? -1.911 3.115 -15.891 1 92.56 150 GLY B O 1
ATOM 6746 N N . ASP B 1 151 ? -0.236 4.512 -15.375 1 94.25 151 ASP B N 1
ATOM 6747 C CA . ASP B 1 151 ? -0.241 5.086 -16.719 1 94.25 151 ASP B CA 1
ATOM 6748 C C . ASP B 1 151 ? 0.675 4.305 -17.656 1 94.25 151 ASP B C 1
ATOM 6750 O O . ASP B 1 151 ? 1.715 4.809 -18.078 1 94.25 151 ASP B O 1
ATOM 6754 N N . TYR B 1 152 ? 0.279 3.117 -18.078 1 96.12 152 TYR B N 1
ATOM 6755 C CA . TYR B 1 152 ? 1.086 2.16 -18.828 1 96.12 152 TYR B CA 1
ATOM 6756 C C . TYR B 1 152 ? 1.324 2.641 -20.25 1 96.12 152 TYR B C 1
ATOM 6758 O O . TYR B 1 152 ? 2.451 2.594 -20.75 1 96.12 152 TYR B O 1
ATOM 6766 N N . PRO B 1 153 ? 0.279 3.264 -20.922 1 95.38 153 PRO B N 1
ATOM 6767 C CA . PRO B 1 153 ? 0.516 3.697 -22.297 1 95.38 153 PRO B CA 1
ATOM 6768 C C . PRO B 1 153 ? 1.594 4.773 -22.391 1 95.38 153 PRO B C 1
ATOM 6770 O O . PRO B 1 153 ? 2.459 4.707 -23.281 1 95.38 153 PRO B O 1
ATOM 6773 N N . GLU B 1 154 ? 1.568 5.695 -21.484 1 95 154 GLU B N 1
ATOM 6774 C CA . GLU B 1 154 ? 2.58 6.746 -21.516 1 95 154 GLU B CA 1
ATOM 6775 C C . GLU B 1 154 ? 3.971 6.184 -21.234 1 95 154 GLU B C 1
ATOM 6777 O O . GLU B 1 154 ? 4.949 6.59 -21.859 1 95 154 GLU B O 1
ATOM 6782 N N . ALA B 1 155 ? 4.059 5.309 -20.266 1 96.19 155 ALA B N 1
ATOM 6783 C CA . ALA B 1 155 ? 5.336 4.676 -19.938 1 96.19 155 ALA B CA 1
ATOM 6784 C C . ALA B 1 155 ? 5.887 3.922 -21.156 1 96.19 155 ALA B C 1
ATOM 6786 O O . ALA B 1 155 ? 7.078 4.008 -21.453 1 96.19 155 ALA B O 1
ATOM 6787 N N . LEU B 1 156 ? 5.047 3.182 -21.844 1 95.56 156 LEU B N 1
ATOM 6788 C CA . LEU B 1 156 ? 5.457 2.393 -23 1 95.56 156 LEU B CA 1
ATOM 6789 C C . LEU B 1 156 ? 5.898 3.297 -24.156 1 95.56 156 LEU B C 1
ATOM 6791 O O . LEU B 1 156 ? 6.848 2.977 -24.875 1 95.56 156 LEU B O 1
ATOM 6795 N N . ASP B 1 157 ? 5.184 4.391 -24.312 1 94.25 157 ASP B N 1
ATOM 6796 C CA . ASP B 1 157 ? 5.543 5.352 -25.344 1 94.25 157 ASP B CA 1
ATOM 6797 C C . ASP B 1 157 ? 6.941 5.918 -25.109 1 94.25 157 ASP B C 1
ATOM 6799 O O . ASP B 1 157 ? 7.723 6.082 -26.047 1 94.25 157 ASP B O 1
ATOM 6803 N N . LEU B 1 158 ? 7.25 6.223 -23.906 1 93.69 158 LEU B N 1
ATOM 6804 C CA . LEU B 1 158 ? 8.57 6.738 -23.562 1 93.69 158 LEU B CA 1
ATOM 6805 C C . LEU B 1 158 ? 9.648 5.688 -23.797 1 93.69 158 LEU B C 1
ATOM 6807 O O . LEU B 1 158 ? 10.711 5.996 -24.344 1 93.69 158 LEU B O 1
ATOM 6811 N N . LEU B 1 159 ? 9.367 4.465 -23.422 1 94.12 159 LEU B N 1
ATOM 6812 C CA . LEU B 1 159 ? 10.352 3.387 -23.5 1 94.12 159 LEU B CA 1
ATOM 6813 C C . LEU B 1 159 ? 10.578 2.971 -24.953 1 94.12 159 LEU B C 1
ATOM 6815 O O . LEU B 1 159 ? 11.664 2.5 -25.297 1 94.12 159 LEU B O 1
ATOM 6819 N N . SER B 1 160 ? 9.57 3.102 -25.781 1 87.94 160 SER B N 1
ATOM 6820 C CA . SER B 1 160 ? 9.656 2.654 -27.172 1 87.94 160 SER B CA 1
ATOM 6821 C C . SER B 1 160 ? 10.109 3.785 -28.078 1 87.94 160 SER B C 1
ATOM 6823 O O . SER B 1 160 ? 10.352 3.566 -29.266 1 87.94 160 SER B O 1
ATOM 6825 N N . GLY B 1 161 ? 10.109 4.973 -27.562 1 77.06 161 GLY B N 1
ATOM 6826 C CA . GLY B 1 161 ? 10.43 6.105 -28.422 1 77.06 161 GLY B CA 1
ATOM 6827 C C . GLY B 1 161 ? 11.828 6.031 -29.016 1 77.06 161 GLY B C 1
ATOM 6828 O O . GLY B 1 161 ? 12.727 5.434 -28.422 1 77.06 161 GLY B O 1
ATOM 6829 N N . GLU B 1 162 ? 11.953 6.312 -30.328 1 67.31 162 GLU B N 1
ATOM 6830 C CA . GLU B 1 162 ? 13.211 6.359 -31.062 1 67.31 162 GLU B CA 1
ATOM 6831 C C . GLU B 1 162 ? 14.148 7.426 -30.5 1 67.31 162 GLU B C 1
ATOM 6833 O O . GLU B 1 162 ? 13.695 8.445 -29.984 1 67.31 162 GLU B O 1
ATOM 6838 N N . PRO B 1 163 ? 15.445 6.965 -30.266 1 62.56 163 PRO B N 1
ATOM 6839 C CA . PRO B 1 163 ? 16.406 7.953 -29.766 1 62.56 163 PRO B CA 1
ATOM 6840 C C . PRO B 1 163 ? 16.266 9.305 -30.469 1 62.56 163 PRO B C 1
ATOM 6842 O O . PRO B 1 163 ? 16.109 9.359 -31.688 1 62.56 163 PRO B O 1
ATOM 6845 N N . GLN B 1 164 ? 15.766 10.289 -29.859 1 55.84 164 GLN B N 1
ATOM 6846 C CA . GLN B 1 164 ? 15.727 11.633 -30.438 1 55.84 164 GLN B CA 1
ATOM 6847 C C . GLN B 1 164 ? 17.109 12.281 -30.422 1 55.84 164 GLN B C 1
ATOM 6849 O O . GLN B 1 164 ? 17.875 12.102 -29.469 1 55.84 164 GLN B O 1
ATOM 6854 N N . ASN B 1 165 ? 17.719 12.508 -31.578 1 48.81 165 ASN B N 1
ATOM 6855 C CA . ASN B 1 165 ? 18.969 13.258 -31.703 1 48.81 165 ASN B CA 1
ATOM 6856 C C . ASN B 1 165 ? 18.953 14.523 -30.828 1 48.81 165 ASN B C 1
ATOM 6858 O O . ASN B 1 165 ? 18.359 15.531 -31.234 1 48.81 165 ASN B O 1
ATOM 6862 N N . VAL B 1 166 ? 18.844 14.391 -29.641 1 50.22 166 VAL B N 1
ATOM 6863 C CA . VAL B 1 166 ? 18.828 15.578 -28.797 1 50.22 166 VAL B CA 1
ATOM 6864 C C . VAL B 1 166 ? 20.188 16.266 -28.828 1 50.22 166 VAL B C 1
ATOM 6866 O O . VAL B 1 166 ? 21.219 15.617 -28.609 1 50.22 166 VAL B O 1
ATOM 6869 N N . HIS B 1 167 ? 20.438 17.25 -29.625 1 46.34 167 HIS B N 1
ATOM 6870 C CA . HIS B 1 167 ? 21.609 18.125 -29.484 1 46.34 167 HIS B CA 1
ATOM 6871 C C . HIS B 1 167 ? 21.812 18.516 -28.016 1 46.34 167 HIS B C 1
ATOM 6873 O O . HIS B 1 167 ? 20.906 19.047 -27.375 1 46.34 167 HIS B O 1
ATOM 6879 N N . LEU B 1 168 ? 22.594 17.812 -27.297 1 45.25 168 LEU B N 1
ATOM 6880 C CA . LEU B 1 168 ? 23.047 17.938 -25.906 1 45.25 168 LEU B CA 1
ATOM 6881 C C . LEU B 1 168 ? 23.172 19.406 -25.516 1 45.25 168 LEU B C 1
ATOM 6883 O O . LEU B 1 168 ? 23.562 19.719 -24.391 1 45.25 168 LEU B O 1
ATOM 6887 N N . THR B 1 169 ? 23.266 20.344 -26.469 1 42.56 169 THR B N 1
ATOM 6888 C CA . THR B 1 169 ? 23.625 21.703 -26.047 1 42.56 169 THR B CA 1
ATOM 6889 C C . THR B 1 169 ? 22.625 22.234 -25.031 1 42.56 169 THR B C 1
ATOM 6891 O O . THR B 1 169 ? 22.953 23.109 -24.219 1 42.56 169 THR B O 1
ATOM 6894 N N . ASP B 1 170 ? 21.344 22.125 -25.172 1 41.47 170 ASP B N 1
ATOM 6895 C CA . ASP B 1 170 ? 20.375 23.031 -24.547 1 41.47 170 ASP B CA 1
ATOM 6896 C C . ASP B 1 170 ? 19.922 22.5 -23.188 1 41.47 170 ASP B C 1
ATOM 6898 O O . ASP B 1 170 ? 18.953 22.984 -22.609 1 41.47 170 ASP B O 1
ATOM 6902 N N . ALA B 1 171 ? 20.234 21.312 -22.766 1 44.91 171 ALA B N 1
ATOM 6903 C CA . ALA B 1 171 ? 19.703 20.984 -21.438 1 44.91 171 ALA B CA 1
ATOM 6904 C C . ALA B 1 171 ? 20.422 21.781 -20.344 1 44.91 171 ALA B C 1
ATOM 6906 O O . ALA B 1 171 ? 21.641 21.797 -20.281 1 44.91 171 ALA B O 1
ATOM 6907 N N . PRO B 1 172 ? 19.828 22.75 -19.828 1 45.78 172 PRO B N 1
ATOM 6908 C CA . PRO B 1 172 ? 20.484 23.625 -18.844 1 45.78 172 PRO B CA 1
ATOM 6909 C C . PRO B 1 172 ? 21.391 22.859 -17.891 1 45.78 172 PRO B C 1
ATOM 6911 O O . PRO B 1 172 ? 22.203 23.453 -17.188 1 45.78 172 PRO B O 1
ATOM 6914 N N . PHE B 1 173 ? 21.062 21.672 -17.469 1 46.31 173 PHE B N 1
ATOM 6915 C CA . PHE B 1 173 ? 21.812 20.953 -16.453 1 46.31 173 PHE B CA 1
ATOM 6916 C C . PHE B 1 173 ? 22.828 20.016 -17.094 1 46.31 173 PHE B C 1
ATOM 6918 O O . PHE B 1 173 ? 22.562 18.828 -17.297 1 46.31 173 PHE B O 1
ATOM 6925 N N . SER B 1 174 ? 23.547 20.391 -18.125 1 41.91 174 SER B N 1
ATOM 6926 C CA . SER B 1 174 ? 24.594 19.672 -18.828 1 41.91 174 SER B CA 1
ATOM 6927 C C . SER B 1 174 ? 25.641 19.125 -17.875 1 41.91 174 SER B C 1
ATOM 6929 O O . SER B 1 174 ? 26.266 19.875 -17.141 1 41.91 174 SER B O 1
ATOM 6931 N N . CYS B 1 175 ? 25.453 18.078 -17.281 1 43.31 175 CYS B N 1
ATOM 6932 C CA . CYS B 1 175 ? 26.516 17.406 -16.547 1 43.31 175 CYS B CA 1
ATOM 6933 C C . CYS B 1 175 ? 27.781 17.344 -17.375 1 43.31 175 CYS B C 1
ATOM 6935 O O . CYS B 1 175 ? 27.75 16.906 -18.531 1 43.31 175 CYS B O 1
ATOM 6937 N N . THR B 1 176 ? 28.734 18.062 -17.109 1 45.44 176 THR B N 1
ATOM 6938 C CA . THR B 1 176 ? 30.062 17.859 -17.688 1 45.44 176 THR B CA 1
ATOM 6939 C C . THR B 1 176 ? 30.406 16.375 -17.766 1 45.44 176 THR B C 1
ATOM 6941 O O . THR B 1 176 ? 29.891 15.586 -16.969 1 45.44 176 THR B O 1
ATOM 6944 N N . SER B 1 177 ? 31 15.875 -18.906 1 46.5 177 SER B N 1
ATOM 6945 C CA . SER B 1 177 ? 31.453 14.523 -19.219 1 46.5 177 SER B CA 1
ATOM 6946 C C . SER B 1 177 ? 32.031 13.828 -17.984 1 46.5 177 SER B C 1
ATOM 6948 O O . SER B 1 177 ? 31.734 12.648 -17.75 1 46.5 177 SER B O 1
ATOM 6950 N N . ARG B 1 178 ? 32.781 14.523 -17.172 1 46.72 178 ARG B N 1
ATOM 6951 C CA . ARG B 1 178 ? 33.469 13.93 -16.031 1 46.72 178 ARG B CA 1
ATOM 6952 C C . ARG B 1 178 ? 32.5 13.609 -14.906 1 46.72 178 ARG B C 1
ATOM 6954 O O . ARG B 1 178 ? 32.625 12.57 -14.25 1 46.72 178 ARG B O 1
ATOM 6961 N N . ARG B 1 179 ? 31.562 14.492 -14.758 1 47.75 179 ARG B N 1
ATOM 6962 C CA . ARG B 1 179 ? 30.609 14.312 -13.672 1 47.75 179 ARG B CA 1
ATOM 6963 C C . ARG B 1 179 ? 29.609 13.211 -14.008 1 47.75 179 ARG B C 1
ATOM 6965 O O . ARG B 1 179 ? 29.141 12.508 -13.109 1 47.75 179 ARG B O 1
ATOM 6972 N N . LYS B 1 180 ? 29.375 12.977 -15.273 1 51.72 180 LYS B N 1
ATOM 6973 C CA . LYS B 1 180 ? 28.531 11.883 -15.719 1 51.72 180 LYS B CA 1
ATOM 6974 C C . LYS B 1 180 ? 29.125 10.531 -15.328 1 51.72 180 LYS B C 1
ATOM 6976 O O . LYS B 1 180 ? 28.406 9.633 -14.883 1 51.72 180 LYS B O 1
ATOM 6981 N N . SER B 1 181 ? 30.469 10.477 -15.5 1 52.75 181 SER B N 1
ATOM 6982 C CA . SER B 1 181 ? 31.141 9.219 -15.234 1 52.75 181 SER B CA 1
ATOM 6983 C C . SER B 1 181 ? 31.125 8.867 -13.75 1 52.75 181 SER B C 1
ATOM 6985 O O . SER B 1 181 ? 30.891 7.715 -13.383 1 52.75 181 SER B O 1
ATOM 6987 N N . LYS B 1 182 ? 31.312 9.922 -12.867 1 54.84 182 LYS B N 1
ATOM 6988 C CA . LYS B 1 182 ? 31.359 9.656 -11.438 1 54.84 182 LYS B CA 1
ATOM 6989 C C . LYS B 1 182 ? 29.984 9.312 -10.883 1 54.84 182 LYS B C 1
ATOM 6991 O O . LYS B 1 182 ? 29.859 8.453 -10.008 1 54.84 182 LYS B O 1
ATOM 6996 N N . TRP B 1 183 ? 29.078 9.953 -11.508 1 54.28 183 TRP B N 1
ATOM 6997 C CA . TRP B 1 183 ? 27.688 9.734 -11.117 1 54.28 183 TRP B CA 1
ATOM 6998 C C . TRP B 1 183 ? 27.25 8.305 -11.43 1 54.28 183 TRP B C 1
ATOM 7000 O O . TRP B 1 183 ? 26.609 7.656 -10.602 1 54.28 183 TRP B O 1
ATOM 7010 N N . MET B 1 184 ? 27.625 7.902 -12.578 1 55.91 184 MET B N 1
ATOM 7011 C CA . MET B 1 184 ? 27.266 6.559 -13.016 1 55.91 184 MET B CA 1
ATOM 7012 C C . MET B 1 184 ? 27.969 5.5 -12.172 1 55.91 184 MET B C 1
ATOM 7014 O O . MET B 1 184 ? 27.406 4.43 -11.914 1 55.91 184 MET B O 1
ATOM 7018 N N . LYS B 1 185 ? 29.078 5.824 -11.633 1 56.28 185 LYS B N 1
ATOM 7019 C CA . LYS B 1 185 ? 29.828 4.891 -10.797 1 56.28 185 LYS B CA 1
ATOM 7020 C C . LYS B 1 185 ? 29.203 4.758 -9.414 1 56.28 185 LYS B C 1
ATOM 7022 O O . LYS B 1 185 ? 29.125 3.656 -8.867 1 56.28 185 LYS B O 1
ATOM 7027 N N . LYS B 1 186 ? 28.734 5.938 -8.883 1 56.91 186 LYS B N 1
ATOM 7028 C CA . LYS B 1 186 ? 28.219 6 -7.52 1 56.91 186 LYS B CA 1
ATOM 7029 C C . LYS B 1 186 ? 26.922 5.199 -7.395 1 56.91 186 LYS B C 1
ATOM 7031 O O . LYS B 1 186 ? 26.672 4.566 -6.363 1 56.91 186 LYS B O 1
ATOM 7036 N N . TYR B 1 187 ? 26.109 5.27 -8.391 1 54.31 187 TYR B N 1
ATOM 7037 C CA . TYR B 1 187 ? 24.844 4.559 -8.289 1 54.31 187 TYR B CA 1
ATOM 7038 C C . TYR B 1 187 ? 24.859 3.297 -9.141 1 54.31 187 TYR B C 1
ATOM 7040 O O . TYR B 1 187 ? 23.797 2.84 -9.602 1 54.31 187 TYR B O 1
ATOM 7048 N N . GLY B 1 188 ? 26.203 2.639 -9.219 1 51.78 188 GLY B N 1
ATOM 7049 C CA . GLY B 1 188 ? 26.391 1.355 -9.867 1 51.78 188 GLY B CA 1
ATOM 7050 C C . GLY B 1 188 ? 26.172 1.413 -11.367 1 51.78 188 GLY B C 1
ATOM 7051 O O . GLY B 1 188 ? 25.797 0.414 -11.984 1 51.78 188 GLY B O 1
ATOM 7052 N N . GLN B 1 189 ? 26.188 2.645 -11.906 1 53.25 189 GLN B N 1
ATOM 7053 C CA . GLN B 1 189 ? 25.859 2.863 -13.312 1 53.25 189 GLN B CA 1
ATOM 7054 C C . GLN B 1 189 ? 26.953 2.283 -14.219 1 53.25 189 GLN B C 1
ATOM 7056 O O . GLN B 1 189 ? 26.891 2.424 -15.438 1 53.25 189 GLN B O 1
ATOM 7061 N N . LYS B 1 190 ? 28.016 1.844 -13.562 1 52.5 190 LYS B N 1
ATOM 7062 C CA . LYS B 1 190 ? 28.891 1.266 -14.578 1 52.5 190 LYS B CA 1
ATOM 7063 C C . LYS B 1 190 ? 28.141 0.247 -15.43 1 52.5 190 LYS B C 1
ATOM 7065 O O . LYS B 1 190 ? 28.516 0.002 -16.578 1 52.5 190 LYS B O 1
ATOM 7070 N N . LYS B 1 191 ? 27.109 -0.22 -14.789 1 60.53 191 LYS B N 1
ATOM 7071 C CA . LYS B 1 191 ? 26.469 -1.307 -15.516 1 60.53 191 LYS B CA 1
ATOM 7072 C C . LYS B 1 191 ? 25.281 -0.792 -16.344 1 60.53 191 LYS B C 1
ATOM 7074 O O . LYS B 1 191 ? 24.703 0.243 -16.016 1 60.53 191 LYS B O 1
ATOM 7079 N N . ASN B 1 192 ? 25.094 -1.302 -17.406 1 76.31 192 ASN B N 1
ATOM 7080 C CA . ASN B 1 192 ? 24.094 -1.098 -18.469 1 76.31 192 ASN B CA 1
ATOM 7081 C C . ASN B 1 192 ? 22.672 -1.052 -17.891 1 76.31 192 ASN B C 1
ATOM 7083 O O . ASN B 1 192 ? 22.297 -1.9 -17.078 1 76.31 192 ASN B O 1
ATOM 7087 N N . ILE B 1 193 ? 21.953 0.188 -17.938 1 87.81 193 ILE B N 1
ATOM 7088 C CA . ILE B 1 193 ? 20.594 0.378 -17.438 1 87.81 193 ILE B CA 1
ATOM 7089 C C . ILE B 1 193 ? 19.594 -0.329 -18.359 1 87.81 193 ILE B C 1
ATOM 7091 O O . ILE B 1 193 ? 18.438 -0.51 -18.016 1 87.81 193 ILE B O 1
ATOM 7095 N N . GLU B 1 194 ? 20.109 -0.847 -19.453 1 89.75 194 GLU B N 1
ATOM 7096 C CA . GLU B 1 194 ? 19.25 -1.376 -20.5 1 89.75 194 GLU B CA 1
ATOM 7097 C C . GLU B 1 194 ? 18.438 -2.562 -20 1 89.75 194 GLU B C 1
ATOM 7099 O O . GLU B 1 194 ? 17.234 -2.652 -20.281 1 89.75 194 GLU B O 1
ATOM 7104 N N . PRO B 1 195 ? 19.031 -3.453 -19.234 1 91.94 195 PRO B N 1
ATOM 7105 C CA . PRO B 1 195 ? 18.234 -4.578 -18.766 1 91.94 195 PRO B CA 1
ATOM 7106 C C . PRO B 1 195 ? 17.062 -4.133 -17.875 1 91.94 195 PRO B C 1
ATOM 7108 O O . PRO B 1 195 ? 15.977 -4.699 -17.953 1 91.94 195 PRO B O 1
ATOM 7111 N N . SER B 1 196 ? 17.281 -3.113 -17.078 1 93.56 196 SER B N 1
ATOM 7112 C CA . SER B 1 196 ? 16.234 -2.609 -16.203 1 93.56 196 SER B CA 1
ATOM 7113 C C . SER B 1 196 ? 15.094 -1.989 -17 1 93.56 196 SER B C 1
ATOM 7115 O O . SER B 1 196 ? 13.922 -2.16 -16.672 1 93.56 196 SER B O 1
ATOM 7117 N N . LEU B 1 197 ? 15.469 -1.28 -18.047 1 94.69 197 LEU B N 1
ATOM 7118 C CA . LEU B 1 197 ? 14.469 -0.676 -18.922 1 94.69 197 LEU B CA 1
ATOM 7119 C C . LEU B 1 197 ? 13.656 -1.747 -19.641 1 94.69 197 LEU B C 1
ATOM 7121 O O . LEU B 1 197 ? 12.438 -1.628 -19.766 1 94.69 197 LEU B O 1
ATOM 7125 N N . THR B 1 198 ? 14.336 -2.785 -20.047 1 95.56 198 THR B N 1
ATOM 7126 C CA . THR B 1 198 ? 13.68 -3.863 -20.781 1 95.56 198 THR B CA 1
ATOM 7127 C C . THR B 1 198 ? 12.75 -4.652 -19.859 1 95.56 198 THR B C 1
ATOM 7129 O O . THR B 1 198 ? 11.672 -5.078 -20.281 1 95.56 198 THR B O 1
ATOM 7132 N N . VAL B 1 199 ? 13.141 -4.91 -18.656 1 96.44 199 VAL B N 1
ATOM 7133 C CA . VAL B 1 199 ? 12.289 -5.59 -17.688 1 96.44 199 VAL B CA 1
ATOM 7134 C C . VAL B 1 199 ? 11.031 -4.758 -17.422 1 96.44 199 VAL B C 1
ATOM 7136 O O . VAL B 1 199 ? 9.922 -5.297 -17.375 1 96.44 199 VAL B O 1
ATOM 7139 N N . LEU B 1 200 ? 11.297 -3.451 -17.25 1 96.31 200 LEU B N 1
ATOM 7140 C CA . LEU B 1 200 ? 10.164 -2.568 -17.016 1 96.31 200 LEU B CA 1
ATOM 7141 C C . LEU B 1 200 ? 9.195 -2.604 -18.188 1 96.31 200 LEU B C 1
ATOM 7143 O O . LEU B 1 200 ? 7.977 -2.619 -18 1 96.31 200 LEU B O 1
ATOM 7147 N N . LYS B 1 201 ? 9.719 -2.557 -19.375 1 96.69 201 LYS B N 1
ATOM 7148 C CA . LYS B 1 201 ? 8.898 -2.664 -20.578 1 96.69 201 LYS B CA 1
ATOM 7149 C C . LYS B 1 201 ? 8.086 -3.959 -20.578 1 96.69 201 LYS B C 1
ATOM 7151 O O . LYS B 1 201 ? 6.906 -3.957 -20.922 1 96.69 201 LYS B O 1
ATOM 7156 N N . ALA B 1 202 ? 8.711 -5.059 -20.172 1 97.12 202 ALA B N 1
ATOM 7157 C CA . ALA B 1 202 ? 8.047 -6.355 -20.078 1 97.12 202 ALA B CA 1
ATOM 7158 C C . ALA B 1 202 ? 6.918 -6.324 -19.047 1 97.12 202 ALA B C 1
ATOM 7160 O O . ALA B 1 202 ? 5.82 -6.82 -19.312 1 97.12 202 ALA B O 1
ATOM 7161 N N . GLN B 1 203 ? 7.172 -5.746 -17.953 1 96.31 203 GLN B N 1
ATOM 7162 C CA . GLN B 1 203 ? 6.176 -5.648 -16.891 1 96.31 203 GLN B CA 1
ATOM 7163 C C . GLN B 1 203 ? 4.965 -4.844 -17.344 1 96.31 203 GLN B C 1
ATOM 7165 O O . GLN B 1 203 ? 3.826 -5.195 -17.031 1 96.31 203 GLN B O 1
ATOM 7170 N N . ILE B 1 204 ? 5.227 -3.754 -18.047 1 96.94 204 ILE B N 1
ATOM 7171 C CA . ILE B 1 204 ? 4.148 -2.91 -18.547 1 96.94 204 ILE B CA 1
ATOM 7172 C C . ILE B 1 204 ? 3.293 -3.703 -19.531 1 96.94 204 ILE B C 1
ATOM 7174 O O . ILE B 1 204 ? 2.062 -3.691 -19.438 1 96.94 204 ILE B O 1
ATOM 7178 N N . HIS B 1 205 ? 3.887 -4.43 -20.406 1 96.06 205 HIS B N 1
ATOM 7179 C CA . HIS B 1 205 ? 3.154 -5.262 -21.359 1 96.06 205 HIS B CA 1
ATOM 7180 C C . HIS B 1 205 ? 2.336 -6.328 -20.641 1 96.06 205 HIS B C 1
ATOM 7182 O O . HIS B 1 205 ? 1.223 -6.652 -21.062 1 96.06 205 HIS B O 1
ATOM 7188 N N . GLU B 1 206 ? 2.898 -6.883 -19.641 1 93 206 GLU B N 1
ATOM 7189 C CA . GLU B 1 206 ? 2.18 -7.891 -18.875 1 93 206 GLU B CA 1
ATOM 7190 C C . GLU B 1 206 ? 0.918 -7.312 -18.234 1 93 206 GLU B C 1
ATOM 7192 O O . GLU B 1 206 ? -0.148 -7.93 -18.281 1 93 206 GLU B O 1
ATOM 7197 N N . LYS B 1 207 ? 1.043 -6.09 -17.672 1 92.56 207 LYS B N 1
ATOM 7198 C CA . LYS B 1 207 ? -0.109 -5.441 -17.062 1 92.56 207 LYS B CA 1
ATOM 7199 C C . LYS B 1 207 ? -1.164 -5.082 -18.094 1 92.56 207 LYS B C 1
ATOM 7201 O O . LYS B 1 207 ? -2.361 -5.082 -17.797 1 92.56 207 LYS B O 1
ATOM 7206 N N . MET B 1 208 ? -0.702 -4.84 -19.266 1 93.31 208 MET B N 1
ATOM 7207 C CA . MET B 1 208 ? -1.616 -4.508 -20.359 1 93.31 208 MET B CA 1
ATOM 7208 C C . MET B 1 208 ? -2.148 -5.77 -21.031 1 93.31 208 MET B C 1
ATOM 7210 O O . MET B 1 208 ? -2.809 -5.695 -22.062 1 93.31 208 MET B O 1
ATOM 7214 N N . GLU B 1 209 ? -1.763 -6.992 -20.5 1 88.44 209 GLU B N 1
ATOM 7215 C CA . GLU B 1 209 ? -2.217 -8.312 -20.922 1 88.44 209 GLU B CA 1
ATOM 7216 C C . GLU B 1 209 ? -1.69 -8.664 -22.297 1 88.44 209 GLU B C 1
ATOM 7218 O O . GLU B 1 209 ? -2.352 -9.375 -23.062 1 88.44 209 GLU B O 1
ATOM 7223 N N . ASN B 1 210 ? -0.639 -7.941 -22.672 1 92.56 210 ASN B N 1
ATOM 7224 C CA . ASN B 1 210 ? 0.131 -8.375 -23.828 1 92.56 210 ASN B CA 1
ATOM 7225 C C . ASN B 1 210 ? 1.188 -9.406 -23.453 1 92.56 210 ASN B C 1
ATOM 7227 O O . ASN B 1 210 ? 2.381 -9.102 -23.422 1 92.56 210 ASN B O 1
ATOM 7231 N N . ARG B 1 211 ? 0.797 -10.586 -23.344 1 91.25 211 ARG B N 1
ATOM 7232 C CA . ARG B 1 211 ? 1.605 -11.633 -22.719 1 91.25 211 ARG B CA 1
ATOM 7233 C C . ARG B 1 211 ? 2.758 -12.047 -23.625 1 91.25 211 ARG B C 1
ATOM 7235 O O . ARG B 1 211 ? 3.875 -12.273 -23.156 1 91.25 211 ARG B O 1
ATOM 7242 N N . ILE B 1 212 ? 2.545 -12.148 -24.891 1 92.81 212 ILE B N 1
ATOM 7243 C CA . ILE B 1 212 ? 3.561 -12.609 -25.828 1 92.81 212 ILE B CA 1
ATOM 7244 C C . ILE B 1 212 ? 4.707 -11.602 -25.891 1 92.81 212 ILE B C 1
ATOM 7246 O O . ILE B 1 212 ? 5.875 -11.969 -25.766 1 92.81 212 ILE B O 1
ATOM 7250 N N . VAL B 1 213 ? 4.348 -10.336 -26.031 1 95.44 213 VAL B N 1
ATOM 7251 C CA . VAL B 1 213 ? 5.352 -9.281 -26.109 1 95.44 213 VAL B CA 1
ATOM 7252 C C . VAL B 1 213 ? 6.082 -9.164 -24.766 1 95.44 213 VAL B C 1
ATOM 7254 O O . VAL B 1 213 ? 7.289 -8.914 -24.734 1 95.44 213 VAL B O 1
ATOM 7257 N N . ALA B 1 214 ? 5.336 -9.32 -23.688 1 96.25 214 ALA B N 1
ATOM 7258 C CA . ALA B 1 214 ? 5.945 -9.297 -22.359 1 96.25 214 ALA B CA 1
ATOM 7259 C C . ALA B 1 214 ? 7 -10.391 -22.234 1 96.25 214 ALA B C 1
ATOM 7261 O O . ALA B 1 214 ? 8.117 -10.133 -21.781 1 96.25 214 ALA B O 1
ATOM 7262 N N . ALA B 1 215 ? 6.684 -11.609 -22.641 1 96.62 215 ALA B N 1
ATOM 7263 C CA . ALA B 1 215 ? 7.609 -12.742 -22.562 1 96.62 215 ALA B CA 1
ATOM 7264 C C . ALA B 1 215 ? 8.867 -12.477 -23.391 1 96.62 215 ALA B C 1
ATOM 7266 O O . ALA B 1 215 ? 9.977 -12.773 -22.938 1 96.62 215 ALA B O 1
ATOM 7267 N N . GLU B 1 216 ? 8.688 -11.898 -24.547 1 96.75 216 GLU B N 1
ATOM 7268 C CA . GLU B 1 216 ? 9.82 -11.602 -25.406 1 96.75 216 GLU B CA 1
ATOM 7269 C C . GLU B 1 216 ? 10.758 -10.594 -24.766 1 96.75 216 GLU B C 1
ATOM 7271 O O . GLU B 1 216 ? 11.984 -10.727 -24.844 1 96.75 216 GLU B O 1
ATOM 7276 N N . ASN B 1 217 ? 10.188 -9.594 -24.172 1 97 217 ASN B N 1
ATOM 7277 C CA . ASN B 1 217 ? 11.008 -8.586 -23.516 1 97 217 ASN B CA 1
ATOM 7278 C C . ASN B 1 217 ? 11.695 -9.148 -22.281 1 97 217 ASN B C 1
ATOM 7280 O O . ASN B 1 217 ? 12.828 -8.773 -21.953 1 97 217 ASN B O 1
ATOM 7284 N N . TYR B 1 218 ? 11.023 -10.023 -21.531 1 97.12 218 TYR B N 1
ATOM 7285 C CA . TYR B 1 218 ? 11.688 -10.68 -20.406 1 97.12 218 TYR B CA 1
ATOM 7286 C C . TYR B 1 218 ? 12.867 -11.516 -20.891 1 97.12 218 TYR B C 1
ATOM 7288 O O . TYR B 1 218 ? 13.93 -11.508 -20.266 1 97.12 218 TYR B O 1
ATOM 7296 N N . LYS B 1 219 ? 12.672 -12.234 -21.969 1 96.75 219 LYS B N 1
ATOM 7297 C CA . LYS B 1 219 ? 13.758 -13.023 -22.547 1 96.75 219 LYS B CA 1
ATOM 7298 C C . LYS B 1 219 ? 14.938 -12.133 -22.938 1 96.75 219 LYS B C 1
ATOM 7300 O O . LYS B 1 219 ? 16.094 -12.461 -22.641 1 96.75 219 LYS B O 1
ATOM 7305 N N . LYS B 1 220 ? 14.617 -11.016 -23.562 1 95.38 220 LYS B N 1
ATOM 7306 C CA . LYS B 1 220 ? 15.648 -10.07 -23.969 1 95.38 220 LYS B CA 1
ATOM 7307 C C . LYS B 1 220 ? 16.391 -9.508 -22.766 1 95.38 220 LYS B C 1
ATOM 7309 O O . LYS B 1 220 ? 17.609 -9.352 -22.797 1 95.38 220 LYS B O 1
ATOM 7314 N N . ALA B 1 221 ? 15.664 -9.18 -21.719 1 95.25 221 ALA B N 1
ATOM 7315 C CA . ALA B 1 221 ? 16.281 -8.656 -20.5 1 95.25 221 ALA B CA 1
ATOM 7316 C C . ALA B 1 221 ? 17.234 -9.68 -19.906 1 95.25 221 ALA B C 1
ATOM 7318 O O . ALA B 1 221 ? 18.328 -9.312 -19.438 1 95.25 221 ALA B O 1
ATOM 7319 N N . LEU B 1 222 ? 16.859 -10.93 -19.891 1 93.88 222 LEU B N 1
ATOM 7320 C CA . LEU B 1 222 ? 17.688 -11.992 -19.344 1 93.88 222 LEU B CA 1
ATOM 7321 C C . LEU B 1 222 ? 18.953 -12.188 -20.188 1 93.88 222 LEU B C 1
ATOM 7323 O O . LEU B 1 222 ? 20.016 -12.523 -19.656 1 93.88 222 LEU B O 1
ATOM 7327 N N . GLU B 1 223 ? 18.828 -11.961 -21.453 1 91.88 223 GLU B N 1
ATOM 7328 C CA . GLU B 1 223 ? 20 -12.031 -22.328 1 91.88 223 GLU B CA 1
ATOM 7329 C C . GLU B 1 223 ? 20.969 -10.898 -22.047 1 91.88 223 GLU B C 1
ATOM 7331 O O . GLU B 1 223 ? 22.188 -11.086 -22.125 1 91.88 223 GLU B O 1
ATOM 7336 N N . GLN B 1 224 ? 20.375 -9.766 -21.703 1 91.12 224 GLN B N 1
ATOM 7337 C CA . GLN B 1 224 ? 21.203 -8.594 -21.406 1 91.12 224 GLN B CA 1
ATOM 7338 C C . GLN B 1 224 ? 21.875 -8.727 -20.047 1 91.12 224 GLN B C 1
ATOM 7340 O O . GLN B 1 224 ? 22.984 -8.227 -19.844 1 91.12 224 GLN B O 1
ATOM 7345 N N . ASP B 1 225 ? 21.188 -9.344 -19.125 1 91.38 225 ASP B N 1
ATOM 7346 C CA . ASP B 1 225 ? 21.703 -9.547 -17.766 1 91.38 225 ASP B CA 1
ATOM 7347 C C . ASP B 1 225 ? 21.234 -10.891 -17.203 1 91.38 225 ASP B C 1
ATOM 7349 O O . ASP B 1 225 ? 20.125 -11 -16.688 1 91.38 225 ASP B O 1
ATOM 7353 N N . ILE B 1 226 ? 22.125 -11.836 -17.125 1 90.19 226 ILE B N 1
ATOM 7354 C CA . ILE B 1 226 ? 21.812 -13.195 -16.688 1 90.19 226 ILE B CA 1
ATOM 7355 C C . ILE B 1 226 ? 21.469 -13.195 -15.203 1 90.19 226 ILE B C 1
ATOM 7357 O O . ILE B 1 226 ? 20.781 -14.102 -14.719 1 90.19 226 ILE B O 1
ATOM 7361 N N . PHE B 1 227 ? 21.844 -12.117 -14.477 1 90.56 227 PHE B N 1
ATOM 7362 C CA . PHE B 1 227 ? 21.656 -12.078 -13.031 1 90.56 227 PHE B CA 1
ATOM 7363 C C . PHE B 1 227 ? 20.281 -11.516 -12.68 1 90.56 227 PHE B C 1
ATOM 7365 O O . PHE B 1 227 ? 19.891 -11.469 -11.508 1 90.56 227 PHE B O 1
ATOM 7372 N N . CYS B 1 228 ? 19.531 -11.133 -13.703 1 92.88 228 CYS B N 1
ATOM 7373 C CA . CYS B 1 228 ? 18.219 -10.531 -13.469 1 92.88 228 CYS B CA 1
ATOM 7374 C C . CYS B 1 228 ? 17.188 -11.609 -13.148 1 92.88 228 CYS B C 1
ATOM 7376 O O . CYS B 1 228 ? 16.406 -12 -14.016 1 92.88 228 CYS B O 1
ATOM 7378 N N . TYR B 1 229 ? 17.078 -12.023 -11.984 1 93.25 229 TYR B N 1
ATOM 7379 C CA . TYR B 1 229 ? 16.156 -13.07 -11.547 1 93.25 229 TYR B CA 1
ATOM 7380 C C . TYR B 1 229 ? 14.711 -12.648 -11.758 1 93.25 229 TYR B C 1
ATOM 7382 O O . TYR B 1 229 ? 13.844 -13.492 -12.023 1 93.25 229 TYR B O 1
ATOM 7390 N N . GLU B 1 230 ? 14.484 -11.383 -11.609 1 94.31 230 GLU B N 1
ATOM 7391 C CA . GLU B 1 230 ? 13.125 -10.875 -11.781 1 94.31 230 GLU B CA 1
ATOM 7392 C C . GLU B 1 230 ? 12.555 -11.25 -13.141 1 94.31 230 GLU B C 1
ATOM 7394 O O . GLU B 1 230 ? 11.391 -11.656 -13.242 1 94.31 230 GLU B O 1
ATOM 7399 N N . ALA B 1 231 ? 13.344 -11.094 -14.141 1 95.69 231 ALA B N 1
ATOM 7400 C CA . ALA B 1 231 ? 12.914 -11.461 -15.492 1 95.69 231 ALA B CA 1
ATOM 7401 C C . ALA B 1 231 ? 12.703 -12.961 -15.617 1 95.69 231 ALA B C 1
ATOM 7403 O O . ALA B 1 231 ? 11.703 -13.414 -16.172 1 95.69 231 ALA B O 1
ATOM 7404 N N . PHE B 1 232 ? 13.648 -13.703 -15.047 1 95.56 232 PHE B N 1
ATOM 7405 C CA . PHE B 1 232 ? 13.547 -15.156 -15.086 1 95.56 232 PHE B CA 1
ATOM 7406 C C . PHE B 1 232 ? 12.312 -15.641 -14.336 1 95.56 232 PHE B C 1
ATOM 7408 O O . PHE B 1 232 ? 11.57 -16.484 -14.836 1 95.56 232 PHE B O 1
ATOM 7415 N N . SER B 1 233 ? 12.102 -15.109 -13.172 1 93.62 233 SER B N 1
ATOM 7416 C CA . SER B 1 233 ? 10.984 -15.5 -12.32 1 93.62 233 SER B CA 1
ATOM 7417 C C . SER B 1 233 ? 9.648 -15.195 -12.992 1 93.62 233 SER B C 1
ATOM 7419 O O . SER B 1 233 ? 8.703 -15.984 -12.906 1 93.62 233 SER B O 1
ATOM 7421 N N . ALA B 1 234 ? 9.57 -14.078 -13.641 1 94.12 234 ALA B N 1
ATOM 7422 C CA . ALA B 1 234 ? 8.328 -13.719 -14.336 1 94.12 234 ALA B CA 1
ATOM 7423 C C . ALA B 1 234 ? 8 -14.727 -15.43 1 94.12 234 ALA B C 1
ATOM 7425 O O . ALA B 1 234 ? 6.852 -15.156 -15.562 1 94.12 234 ALA B O 1
ATOM 7426 N N . LEU B 1 235 ? 8.992 -15.141 -16.141 1 94.94 235 LEU B N 1
ATOM 7427 C CA . LEU B 1 235 ? 8.805 -16.078 -17.234 1 94.94 235 LEU B CA 1
ATOM 7428 C C . LEU B 1 235 ? 8.32 -17.422 -16.719 1 94.94 235 LEU B C 1
ATOM 7430 O O . LEU B 1 235 ? 7.426 -18.031 -17.328 1 94.94 235 LEU B O 1
ATOM 7434 N N . VAL B 1 236 ? 8.812 -17.812 -15.602 1 92.12 236 VAL B N 1
ATOM 7435 C CA . VAL B 1 236 ? 8.586 -19.172 -15.133 1 92.12 236 VAL B CA 1
ATOM 7436 C C . VAL B 1 236 ? 7.379 -19.203 -14.203 1 92.12 236 VAL B C 1
ATOM 7438 O O . VAL B 1 236 ? 6.461 -20 -14.398 1 92.12 236 VAL B O 1
ATOM 7441 N N . SER B 1 237 ? 7.293 -18.281 -13.242 1 90 237 SER B N 1
ATOM 7442 C CA . SER B 1 237 ? 6.262 -18.328 -12.211 1 90 237 SER B CA 1
ATOM 7443 C C . SER B 1 237 ? 4.91 -17.891 -12.766 1 90 237 SER B C 1
ATOM 7445 O O . SER B 1 237 ? 3.865 -18.344 -12.297 1 90 237 SER B O 1
ATOM 7447 N N . HIS B 1 238 ? 4.965 -17.078 -13.789 1 90.69 238 HIS B N 1
ATOM 7448 C CA . HIS B 1 238 ? 3.707 -16.656 -14.398 1 90.69 238 HIS B CA 1
ATOM 7449 C C . HIS B 1 238 ? 3.357 -17.547 -15.594 1 90.69 238 HIS B C 1
ATOM 7451 O O . HIS B 1 238 ? 2.412 -17.25 -16.328 1 90.69 238 HIS B O 1
ATOM 7457 N N . HIS B 1 239 ? 4.141 -18.547 -15.742 1 91.81 239 HIS B N 1
ATOM 7458 C CA . HIS B 1 239 ? 3.887 -19.516 -16.797 1 91.81 239 HIS B CA 1
ATOM 7459 C C . HIS B 1 239 ? 3.705 -18.828 -18.141 1 91.81 239 HIS B C 1
ATOM 7461 O O . HIS B 1 239 ? 2.707 -19.062 -18.828 1 91.81 239 HIS B O 1
ATOM 7467 N N . MET B 1 240 ? 4.684 -18.047 -18.547 1 93.38 240 MET B N 1
ATOM 7468 C CA . MET B 1 240 ? 4.559 -17.25 -19.766 1 93.38 240 MET B CA 1
ATOM 7469 C C . MET B 1 240 ? 5.082 -18.016 -20.969 1 93.38 240 MET B C 1
ATOM 7471 O O . MET B 1 240 ? 4.781 -17.656 -22.109 1 93.38 240 MET B O 1
ATOM 7475 N N . ILE B 1 241 ? 5.867 -19.031 -20.703 1 93.19 241 ILE B N 1
ATOM 7476 C CA . ILE B 1 241 ? 6.512 -19.734 -21.812 1 93.19 241 ILE B CA 1
ATOM 7477 C C . ILE B 1 241 ? 6.414 -21.234 -21.578 1 93.19 241 ILE B C 1
ATOM 7479 O O . ILE B 1 241 ? 6.223 -21.703 -20.453 1 93.19 241 ILE B O 1
ATOM 7483 N N . SER B 1 242 ? 6.539 -21.984 -22.656 1 91.94 242 SER B N 1
ATOM 7484 C CA . SER B 1 242 ? 6.465 -23.438 -22.594 1 91.94 242 SER B CA 1
ATOM 7485 C C . SER B 1 242 ? 7.742 -24.047 -22.031 1 91.94 242 SER B C 1
ATOM 7487 O O . SER B 1 242 ? 8.75 -23.344 -21.875 1 91.94 242 SER B O 1
ATOM 7489 N N . SER B 1 243 ? 7.645 -25.312 -21.672 1 91.62 243 SER B N 1
ATOM 7490 C CA . SER B 1 243 ? 8.805 -26.016 -21.141 1 91.62 243 SER B CA 1
ATOM 7491 C C . SER B 1 243 ? 9.961 -26.016 -22.125 1 91.62 243 SER B C 1
ATOM 7493 O O . SER B 1 243 ? 11.125 -25.906 -21.734 1 91.62 243 SER B O 1
ATOM 7495 N N . GLN B 1 244 ? 9.703 -26.094 -23.375 1 91.44 244 GLN B N 1
ATOM 7496 C CA . GLN B 1 244 ? 10.734 -26.078 -24.406 1 91.44 244 GLN B CA 1
ATOM 7497 C C . GLN B 1 244 ? 11.414 -24.719 -24.484 1 91.44 244 GLN B C 1
ATOM 7499 O O . GLN B 1 244 ? 12.633 -24.641 -24.656 1 91.44 244 GLN B O 1
ATOM 7504 N N . GLU B 1 245 ? 10.617 -23.734 -24.344 1 93 245 GLU B N 1
ATOM 7505 C CA . GLU B 1 245 ? 11.164 -22.375 -24.359 1 93 245 GLU B CA 1
ATOM 7506 C C . GLU B 1 245 ? 12.031 -22.125 -23.125 1 93 245 GLU B C 1
ATOM 7508 O O . GLU B 1 245 ? 13.039 -21.422 -23.203 1 93 245 GLU B O 1
ATOM 7513 N N . GLU B 1 246 ? 11.586 -22.625 -22.031 1 93.94 246 GLU B N 1
ATOM 7514 C CA . GLU B 1 246 ? 12.398 -22.531 -20.812 1 93.94 246 GLU B CA 1
ATOM 7515 C C . GLU B 1 246 ? 13.781 -23.141 -21.016 1 93.94 246 GLU B C 1
ATOM 7517 O O . GLU B 1 246 ? 14.789 -22.547 -20.641 1 93.94 246 GLU B O 1
ATOM 7522 N N . LYS B 1 247 ? 13.828 -24.297 -21.656 1 93.06 247 LYS B N 1
ATOM 7523 C CA . LYS B 1 247 ? 15.094 -24.984 -21.922 1 93.06 247 LYS B CA 1
ATOM 7524 C C . LYS B 1 247 ? 15.938 -24.188 -22.922 1 93.06 247 LYS B C 1
ATOM 7526 O O . LYS B 1 247 ? 17.172 -24.188 -22.828 1 93.06 247 LYS B O 1
ATOM 7531 N N . ALA B 1 248 ? 15.258 -23.562 -23.797 1 94.25 248 ALA B N 1
ATOM 7532 C CA . ALA B 1 248 ? 15.961 -22.75 -24.781 1 94.25 248 ALA B CA 1
ATOM 7533 C C . ALA B 1 248 ? 16.688 -21.578 -24.125 1 94.25 248 ALA B C 1
ATOM 7535 O O . ALA B 1 248 ? 17.75 -21.172 -24.562 1 94.25 248 ALA B O 1
ATOM 7536 N N . ILE B 1 249 ? 16.109 -21.016 -23.078 1 94.44 249 ILE B N 1
ATOM 7537 C CA . ILE B 1 249 ? 16.734 -19.922 -22.344 1 94.44 249 ILE B CA 1
ATOM 7538 C C . ILE B 1 249 ? 18.047 -20.391 -21.734 1 94.44 249 ILE B C 1
ATOM 7540 O O . ILE B 1 249 ? 19.062 -19.688 -21.781 1 94.44 249 ILE B O 1
ATOM 7544 N N . ILE B 1 250 ? 18.031 -21.578 -21.172 1 93.56 250 ILE B N 1
ATOM 7545 C CA . ILE B 1 250 ? 19.234 -22.141 -20.547 1 93.56 250 ILE B CA 1
ATOM 7546 C C . ILE B 1 250 ? 20.297 -22.406 -21.609 1 93.56 250 ILE B C 1
ATOM 7548 O O . ILE B 1 250 ? 21.484 -22.156 -21.375 1 93.56 250 ILE B O 1
ATOM 7552 N N . LYS B 1 251 ? 19.828 -22.906 -22.719 1 91.88 251 LYS B N 1
ATOM 7553 C CA . LYS B 1 251 ? 20.766 -23.172 -23.812 1 91.88 251 LYS B CA 1
ATOM 7554 C C . LYS B 1 251 ? 21.438 -21.875 -24.281 1 91.88 251 LYS B C 1
ATOM 7556 O O . LYS B 1 251 ? 22.641 -21.875 -24.562 1 91.88 251 LYS B O 1
ATOM 7561 N N . LYS B 1 252 ? 20.703 -20.875 -24.344 1 90.56 252 LYS B N 1
ATOM 7562 C CA . LYS B 1 252 ? 21.25 -19.578 -24.734 1 90.56 252 LYS B CA 1
ATOM 7563 C C . LYS B 1 252 ? 22.25 -19.062 -23.703 1 90.56 252 LYS B C 1
ATOM 7565 O O . LYS B 1 252 ? 23.266 -18.469 -24.062 1 90.56 252 LYS B O 1
ATOM 7570 N N . MET B 1 253 ? 21.922 -19.25 -22.453 1 88.44 253 MET B N 1
ATOM 7571 C CA . MET B 1 253 ? 22.844 -18.875 -21.391 1 88.44 253 MET B CA 1
ATOM 7572 C C . MET B 1 253 ? 24.141 -19.656 -21.5 1 88.44 253 MET B C 1
ATOM 7574 O O . MET B 1 253 ? 25.234 -19.094 -21.281 1 88.44 253 MET B O 1
ATOM 7578 N N . ASP B 1 254 ? 24.062 -20.875 -21.875 1 87.69 254 ASP B N 1
ATOM 7579 C CA . ASP B 1 254 ? 25.234 -21.703 -22.062 1 87.69 254 ASP B CA 1
ATOM 7580 C C . ASP B 1 254 ? 26.125 -21.172 -23.172 1 87.69 254 ASP B C 1
ATOM 7582 O O . ASP B 1 254 ? 27.359 -21.172 -23.062 1 87.69 254 ASP B O 1
ATOM 7586 N N . GLU B 1 255 ? 25.5 -20.734 -24.172 1 86.62 255 GLU B N 1
ATOM 7587 C CA . GLU B 1 255 ? 26.234 -20.156 -25.297 1 86.62 255 GLU B CA 1
ATOM 7588 C C . GLU B 1 255 ? 26.984 -18.891 -24.891 1 86.62 255 GLU B C 1
ATOM 7590 O O . GLU B 1 255 ? 28.109 -18.656 -25.328 1 86.62 255 GLU B O 1
ATOM 7595 N N . GLN B 1 256 ? 26.406 -18.156 -24.031 1 83.06 256 GLN B N 1
ATOM 7596 C CA . GLN B 1 256 ? 27.016 -16.922 -23.547 1 83.06 256 GLN B CA 1
ATOM 7597 C C . GLN B 1 256 ? 28.188 -17.219 -22.625 1 83.06 256 GLN B C 1
ATOM 7599 O O . GLN B 1 256 ? 29.172 -16.484 -22.594 1 83.06 256 GLN B O 1
ATOM 7604 N N . LEU B 1 257 ? 28.031 -18.266 -21.859 1 81.94 257 LEU B N 1
ATOM 7605 C CA . LEU B 1 257 ? 29.062 -18.625 -20.875 1 81.94 257 LEU B CA 1
ATOM 7606 C C . LEU B 1 257 ? 30.234 -19.328 -21.547 1 81.94 257 LEU B C 1
ATOM 7608 O O . LEU B 1 257 ? 31.344 -19.312 -21.031 1 81.94 257 LEU B O 1
ATOM 7612 N N . ALA B 1 258 ? 30.031 -20.078 -22.609 1 75.38 258 ALA B N 1
ATOM 7613 C CA . ALA B 1 258 ? 31.094 -20.812 -23.312 1 75.38 258 ALA B CA 1
ATOM 7614 C C . ALA B 1 258 ? 32.156 -19.859 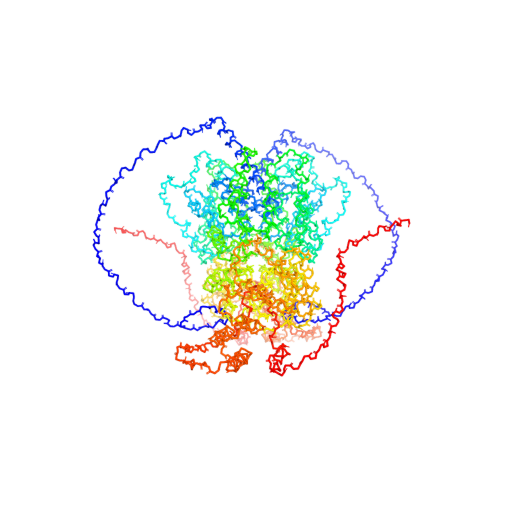-23.828 1 75.38 258 ALA B C 1
ATOM 7616 O O . ALA B 1 258 ? 33.344 -20.219 -23.859 1 75.38 258 ALA B O 1
ATOM 7617 N N . ASN B 1 259 ? 31.922 -18.672 -24.328 1 60.75 259 ASN B N 1
ATOM 7618 C CA . ASN B 1 259 ? 32.875 -17.812 -25.031 1 60.75 259 ASN B CA 1
ATOM 7619 C C . ASN B 1 259 ? 33.688 -16.984 -24.062 1 60.75 259 ASN B C 1
ATOM 7621 O O . ASN B 1 259 ? 34.656 -16.297 -24.469 1 60.75 259 ASN B O 1
ATOM 7625 N N . LYS B 1 260 ? 33.531 -16.969 -22.703 1 59.56 260 LYS B N 1
ATOM 7626 C CA . LYS B 1 260 ? 34.312 -16.062 -21.859 1 59.56 260 LYS B CA 1
ATOM 7627 C C . LYS B 1 260 ? 34.844 -16.781 -20.625 1 59.56 260 LYS B C 1
ATOM 7629 O O . LYS B 1 260 ? 34.375 -17.875 -20.297 1 59.56 260 LYS B O 1
ATOM 7634 N N . PRO B 1 261 ? 36.031 -16.344 -20.078 1 61.44 261 PRO B N 1
ATOM 7635 C CA . PRO B 1 261 ? 36.438 -16.969 -18.812 1 61.44 261 PRO B CA 1
ATOM 7636 C C . PRO B 1 261 ? 35.281 -17.234 -17.875 1 61.44 261 PRO B C 1
ATOM 7638 O O . PRO B 1 261 ? 34.312 -16.453 -17.844 1 61.44 261 PRO B O 1
ATOM 7641 N N . ILE B 1 262 ? 35.344 -18.375 -17.422 1 59.78 262 ILE B N 1
ATOM 7642 C CA . ILE B 1 262 ? 34.25 -18.906 -16.625 1 59.78 262 ILE B CA 1
ATOM 7643 C C . ILE B 1 262 ? 33.969 -18 -15.43 1 59.78 262 ILE B C 1
ATOM 7645 O O . ILE B 1 262 ? 34.875 -17.766 -14.609 1 59.78 262 ILE B O 1
ATOM 7649 N N . ASN B 1 263 ? 33 -17.141 -15.562 1 72.5 263 ASN B N 1
ATOM 7650 C CA . ASN B 1 263 ? 32.5 -16.422 -14.391 1 72.5 263 ASN B CA 1
ATOM 7651 C C . ASN B 1 263 ? 31.688 -17.344 -13.477 1 72.5 263 ASN B C 1
ATOM 7653 O O . ASN B 1 263 ? 30.625 -17.812 -13.859 1 72.5 263 ASN B O 1
ATOM 7657 N N . HIS B 1 264 ? 32.25 -17.766 -12.398 1 74.12 264 HIS B N 1
ATOM 7658 C CA . HIS B 1 264 ? 31.656 -18.734 -11.469 1 74.12 264 HIS B CA 1
ATOM 7659 C C . HIS B 1 264 ? 30.25 -18.312 -11.047 1 74.12 264 HIS B C 1
ATOM 7661 O O . HIS B 1 264 ? 29.375 -19.156 -10.875 1 74.12 264 HIS B O 1
ATOM 7667 N N . GLU B 1 265 ? 30.047 -17.109 -10.969 1 77.31 265 GLU B N 1
ATOM 7668 C CA . GLU B 1 265 ? 28.719 -16.641 -10.539 1 77.31 265 GLU B CA 1
ATOM 7669 C C . GLU B 1 265 ? 27.688 -16.844 -11.633 1 77.31 265 GLU B C 1
ATOM 7671 O O . GLU B 1 265 ? 26.531 -17.172 -11.352 1 77.31 265 GLU B O 1
ATOM 7676 N N . LYS B 1 266 ? 28.125 -16.672 -12.844 1 83 266 LYS B N 1
ATOM 7677 C CA . LYS B 1 266 ? 27.219 -16.875 -13.969 1 83 266 LYS B CA 1
ATOM 7678 C C . LYS B 1 266 ? 26.859 -18.359 -14.125 1 83 266 LYS B C 1
ATOM 7680 O O . LYS B 1 266 ? 25.719 -18.703 -14.406 1 83 266 LYS B O 1
ATOM 7685 N N . ALA B 1 267 ? 27.828 -19.156 -13.898 1 83.25 267 ALA B N 1
ATOM 7686 C CA . ALA B 1 267 ? 27.594 -20.594 -13.977 1 83.25 267 ALA B CA 1
ATOM 7687 C C . ALA B 1 267 ? 26.641 -21.062 -12.867 1 83.25 267 ALA B C 1
ATOM 7689 O O . ALA B 1 267 ? 25.797 -21.922 -13.094 1 83.25 267 ALA B O 1
ATOM 7690 N N . LEU B 1 268 ? 26.812 -20.484 -11.766 1 82.75 268 LEU B N 1
ATOM 7691 C CA . LEU B 1 268 ? 25.969 -20.844 -10.633 1 82.75 268 LEU B CA 1
ATOM 7692 C C . LEU B 1 268 ? 24.516 -20.453 -10.883 1 82.75 268 LEU B C 1
ATOM 7694 O O . LEU B 1 268 ? 23.609 -21.234 -10.625 1 82.75 268 LEU B O 1
ATOM 7698 N N . VAL B 1 269 ? 24.375 -19.25 -11.344 1 87.44 269 VAL B N 1
ATOM 7699 C CA . VAL B 1 269 ? 23 -18.797 -11.57 1 87.44 269 VAL B CA 1
ATOM 7700 C C . VAL B 1 269 ? 22.344 -19.641 -12.656 1 87.44 269 VAL B C 1
ATOM 7702 O O . VAL B 1 269 ? 21.156 -19.969 -12.57 1 87.44 269 VAL B O 1
ATOM 7705 N N . ARG B 1 270 ? 23.156 -19.969 -13.617 1 88.81 270 ARG B N 1
ATOM 7706 C CA . ARG B 1 270 ? 22.656 -20.844 -14.672 1 88.81 270 ARG B CA 1
ATOM 7707 C C . ARG B 1 270 ? 22.188 -22.188 -14.094 1 88.81 270 ARG B C 1
ATOM 7709 O O . ARG B 1 270 ? 21.156 -22.719 -14.492 1 88.81 270 ARG B O 1
ATOM 7716 N N . GLU B 1 271 ? 22.844 -22.688 -13.18 1 86.5 271 GLU B N 1
ATOM 7717 C CA . GLU B 1 271 ? 22.484 -23.953 -12.555 1 86.5 271 GLU B CA 1
ATOM 7718 C C . GLU B 1 271 ? 21.219 -23.828 -11.727 1 86.5 271 GLU B C 1
ATOM 7720 O O . GLU B 1 271 ? 20.375 -24.719 -11.719 1 86.5 271 GLU B O 1
ATOM 7725 N N . ILE B 1 272 ? 21.094 -22.781 -11.031 1 87.5 272 ILE B N 1
ATOM 7726 C CA . ILE B 1 272 ? 19.906 -22.562 -10.219 1 87.5 272 ILE B CA 1
ATOM 7727 C C . ILE B 1 272 ? 18.688 -22.438 -11.125 1 87.5 272 ILE B C 1
ATOM 7729 O O . ILE B 1 272 ? 17.641 -23.031 -10.852 1 87.5 272 ILE B O 1
ATOM 7733 N N . TYR B 1 273 ? 18.859 -21.703 -12.219 1 91.31 273 TYR B N 1
ATOM 7734 C CA . TYR B 1 273 ? 17.766 -21.516 -13.156 1 91.31 273 TYR B CA 1
ATOM 7735 C C . TYR B 1 273 ? 17.344 -22.859 -13.766 1 91.31 273 TYR B C 1
ATOM 7737 O O . TYR B 1 273 ? 16.156 -23.141 -13.875 1 91.31 273 TYR B O 1
ATOM 7745 N N . GLN B 1 274 ? 18.328 -23.625 -14.031 1 90.94 274 GLN B N 1
ATOM 7746 C CA . GLN B 1 274 ? 18.047 -24.953 -14.578 1 90.94 274 GLN B CA 1
ATOM 7747 C C . GLN B 1 274 ? 17.266 -25.797 -13.578 1 90.94 274 GLN B C 1
ATOM 7749 O O . GLN B 1 274 ? 16.312 -26.484 -13.961 1 90.94 274 GLN B O 1
ATOM 7754 N N . ASN B 1 275 ? 17.609 -25.703 -12.359 1 88.06 275 ASN B N 1
ATOM 7755 C CA . ASN B 1 275 ? 16.922 -26.469 -11.312 1 88.06 275 ASN B CA 1
ATOM 7756 C C . ASN B 1 275 ? 15.469 -26.016 -11.18 1 88.06 275 ASN B C 1
ATOM 7758 O O . ASN B 1 275 ? 14.578 -26.844 -10.938 1 88.06 275 ASN B O 1
ATOM 7762 N N . ILE B 1 276 ? 15.273 -24.812 -11.32 1 89.38 276 ILE B N 1
ATOM 7763 C CA . ILE B 1 276 ? 13.938 -24.25 -11.148 1 89.38 276 ILE B CA 1
ATOM 7764 C C . ILE B 1 276 ? 13.047 -24.688 -12.312 1 89.38 276 ILE B C 1
ATOM 7766 O O . ILE B 1 276 ? 11.867 -25 -12.117 1 89.38 276 ILE B O 1
ATOM 7770 N N . ILE B 1 277 ? 13.594 -24.781 -13.516 1 91.88 277 ILE B N 1
ATOM 7771 C CA . ILE B 1 277 ? 12.766 -25.078 -14.68 1 91.88 277 ILE B CA 1
ATOM 7772 C C . ILE B 1 277 ? 12.531 -26.578 -14.789 1 91.88 277 ILE B C 1
ATOM 7774 O O . ILE B 1 277 ? 11.602 -27.016 -15.469 1 91.88 277 ILE B O 1
ATOM 7778 N N . ASP B 1 278 ? 13.375 -27.359 -14.125 1 87.75 278 ASP B N 1
ATOM 7779 C CA . ASP B 1 278 ? 13.258 -28.812 -14.195 1 87.75 278 ASP B CA 1
ATOM 7780 C C . ASP B 1 278 ? 12.227 -29.328 -13.188 1 87.75 278 ASP B C 1
ATOM 7782 O O . ASP B 1 278 ? 12.508 -30.234 -12.406 1 87.75 278 ASP B O 1
ATOM 7786 N N . LYS B 1 279 ? 11.039 -28.875 -13.32 1 83.88 279 LYS B N 1
ATOM 7787 C CA . LYS B 1 279 ? 9.984 -29.188 -12.359 1 83.88 279 LYS B CA 1
ATOM 7788 C C . LYS B 1 279 ? 9.414 -30.594 -12.609 1 83.88 279 LYS B C 1
ATOM 7790 O O . LYS B 1 279 ? 8.844 -31.203 -11.703 1 83.88 279 LYS B O 1
ATOM 7795 N N . TYR B 1 280 ? 9.586 -31.109 -13.758 1 79.19 280 TYR B N 1
ATOM 7796 C CA . TYR B 1 280 ? 8.961 -32.375 -14.117 1 79.19 280 TYR B CA 1
ATOM 7797 C C . TYR B 1 280 ? 9.992 -33.5 -14.203 1 79.19 280 TYR B C 1
ATOM 7799 O O . TYR B 1 280 ? 9.672 -34.625 -14.602 1 79.19 280 TYR B O 1
ATOM 7807 N N . ARG B 1 281 ? 11.133 -33.156 -13.82 1 76.94 281 ARG B N 1
ATOM 7808 C CA . ARG B 1 281 ? 12.18 -34.188 -13.734 1 76.94 281 ARG B CA 1
ATOM 7809 C C . ARG B 1 281 ? 11.961 -35.094 -12.523 1 76.94 281 ARG B C 1
ATOM 7811 O O . ARG B 1 281 ? 11.258 -34.719 -11.586 1 76.94 281 ARG B O 1
ATOM 7818 N N . ALA B 1 282 ? 12.508 -36.344 -12.625 1 75.56 282 ALA B N 1
ATOM 7819 C CA . ALA B 1 282 ? 12.422 -37.281 -11.5 1 75.56 282 ALA B CA 1
ATOM 7820 C C . ALA B 1 282 ? 13.047 -36.688 -10.25 1 75.56 282 ALA B C 1
ATOM 7822 O O . ALA B 1 282 ? 14.094 -36.031 -10.312 1 75.56 282 ALA B O 1
ATOM 7823 N N . PRO B 1 283 ? 12.156 -36.781 -9.203 1 71.19 283 PRO B N 1
ATOM 7824 C CA . PRO B 1 283 ? 12.711 -36.25 -7.961 1 71.19 283 PRO B CA 1
ATOM 7825 C C . PRO B 1 283 ? 13.953 -37.031 -7.496 1 71.19 283 PRO B C 1
ATOM 7827 O O . PRO B 1 283 ? 14.18 -38.156 -7.934 1 71.19 283 PRO B O 1
ATOM 7830 N N . SER B 1 284 ? 14.852 -36.406 -6.789 1 61.31 284 SER B N 1
ATOM 7831 C CA . SER B 1 284 ? 16.062 -37.031 -6.277 1 61.31 284 SER B CA 1
ATOM 7832 C C . SER B 1 284 ? 15.742 -38.094 -5.242 1 61.31 284 SER B C 1
ATOM 7834 O O . SER B 1 284 ? 14.852 -37.906 -4.414 1 61.31 284 SER B O 1
ATOM 7836 N N . ASN B 1 285 ? 15.688 -39.469 -5.535 1 54.72 285 ASN B N 1
ATOM 7837 C CA . ASN B 1 285 ? 15.359 -40.562 -4.621 1 54.72 285 ASN B CA 1
ATOM 7838 C C . ASN B 1 285 ? 15.898 -40.281 -3.217 1 54.72 285 ASN B C 1
ATOM 7840 O O . ASN B 1 285 ? 15.258 -40.625 -2.227 1 54.72 285 ASN B O 1
ATOM 7844 N N . ASN B 1 286 ? 17.234 -40.281 -2.967 1 44.34 286 ASN B N 1
ATOM 7845 C CA . ASN B 1 286 ? 17.844 -40.219 -1.642 1 44.34 286 ASN B CA 1
ATOM 7846 C C . ASN B 1 286 ? 18.031 -38.75 -1.201 1 44.34 286 ASN B C 1
ATOM 7848 O O . ASN B 1 286 ? 18.609 -37.938 -1.932 1 44.34 286 ASN B O 1
ATOM 7852 N N . ARG B 1 287 ? 17.109 -38.312 -0.22 1 42.81 287 ARG B N 1
ATOM 7853 C CA . ARG B 1 287 ? 17.359 -37 0.416 1 42.81 287 ARG B CA 1
ATOM 7854 C C . ARG B 1 287 ? 18.828 -36.625 0.339 1 42.81 287 ARG B C 1
ATOM 7856 O O . ARG B 1 287 ? 19.172 -35.438 0.336 1 42.81 287 ARG B O 1
ATOM 7863 N N . LYS B 1 288 ? 19.578 -37.688 0.39 1 40.06 288 LYS B N 1
ATOM 7864 C CA . LYS B 1 288 ? 21.031 -37.594 0.396 1 40.06 288 LYS B CA 1
ATOM 7865 C C . LYS B 1 288 ? 21.562 -37.125 -0.967 1 40.06 288 LYS B C 1
ATOM 7867 O O . LYS B 1 288 ? 22.656 -36.594 -1.067 1 40.06 288 LYS B O 1
ATOM 7872 N N . GLU B 1 289 ? 20.938 -37.469 -1.952 1 40.5 289 GLU B N 1
ATOM 7873 C CA . GLU B 1 289 ? 21.328 -37.125 -3.322 1 40.5 289 GLU B CA 1
ATOM 7874 C C . GLU B 1 289 ? 20.922 -35.719 -3.684 1 40.5 289 GLU B C 1
ATOM 7876 O O . GLU B 1 289 ? 21.578 -35.062 -4.496 1 40.5 289 GLU B O 1
ATOM 7881 N N . ILE B 1 290 ? 19.75 -35.312 -3.379 1 44.09 290 ILE B N 1
ATOM 7882 C CA . ILE B 1 290 ? 19.406 -33.906 -3.566 1 44.09 290 ILE B CA 1
ATOM 7883 C C . ILE B 1 290 ? 20.594 -33.031 -3.145 1 44.09 290 ILE B C 1
ATOM 7885 O O . ILE B 1 290 ? 20.953 -32.094 -3.85 1 44.09 290 ILE B O 1
ATOM 7889 N N . ASP B 1 291 ? 21.156 -33.438 -1.975 1 41.91 291 ASP B N 1
ATOM 7890 C CA . ASP B 1 291 ? 22.359 -32.75 -1.499 1 41.91 291 ASP B CA 1
ATOM 7891 C C . ASP B 1 291 ? 23.531 -33 -2.453 1 41.91 291 ASP B C 1
ATOM 7893 O O . ASP B 1 291 ? 24.344 -32.094 -2.674 1 41.91 291 ASP B O 1
ATOM 7897 N N . ALA B 1 292 ? 23.688 -34.188 -3.047 1 40.41 292 ALA B N 1
ATOM 7898 C CA . ALA B 1 292 ? 24.812 -34.594 -3.885 1 40.41 292 ALA B CA 1
ATOM 7899 C C . ALA B 1 292 ? 24.672 -34.031 -5.301 1 40.41 292 ALA B C 1
ATOM 7901 O O . ALA B 1 292 ? 25.656 -33.625 -5.918 1 40.41 292 ALA B O 1
ATOM 7902 N N . LYS B 1 293 ? 23.562 -34.281 -6.051 1 41.12 293 LYS B N 1
ATOM 7903 C CA . LYS B 1 293 ? 23.391 -33.844 -7.438 1 41.12 293 LYS B CA 1
ATOM 7904 C C . LYS B 1 293 ? 23.203 -32.344 -7.535 1 41.12 293 LYS B C 1
ATOM 7906 O O . LYS B 1 293 ? 23.516 -31.734 -8.562 1 41.12 293 LYS B O 1
ATOM 7911 N N . ILE B 1 294 ? 22.438 -31.828 -6.73 1 41.69 294 ILE B N 1
ATOM 7912 C CA . ILE B 1 294 ? 22.266 -30.375 -6.824 1 41.69 294 ILE B CA 1
ATOM 7913 C C . ILE B 1 294 ? 23.594 -29.672 -6.551 1 41.69 294 ILE B C 1
ATOM 7915 O O . ILE B 1 294 ? 23.875 -28.625 -7.121 1 41.69 294 ILE B O 1
ATOM 7919 N N . CYS B 1 295 ? 24.328 -30.125 -5.48 1 36.56 295 CYS B N 1
ATOM 7920 C CA . CYS B 1 295 ? 25.719 -29.719 -5.312 1 36.56 295 CYS B CA 1
ATOM 7921 C C . CYS B 1 295 ? 26.656 -30.594 -6.145 1 36.56 295 CYS B C 1
ATOM 7923 O O . CYS B 1 295 ? 27.016 -31.688 -5.73 1 36.56 295 CYS B O 1
ATOM 7925 N N . PRO B 1 296 ? 26.531 -30.703 -7.398 1 32.94 296 PRO B N 1
ATOM 7926 C CA . PRO B 1 296 ? 27.562 -31.562 -7.996 1 32.94 296 PRO B CA 1
ATOM 7927 C C . PRO B 1 296 ? 28.875 -31.5 -7.238 1 32.94 296 PRO B C 1
ATOM 7929 O O . PRO B 1 296 ? 29.375 -30.422 -6.914 1 32.94 296 PRO B O 1
ATOM 7932 N N . THR B 1 297 ? 29.219 -32.438 -6.449 1 34.22 297 THR B N 1
ATOM 7933 C CA . THR B 1 297 ? 30.625 -32.719 -6.215 1 34.22 297 THR B CA 1
ATOM 7934 C C . THR B 1 297 ? 31.406 -32.688 -7.523 1 34.22 297 THR B C 1
ATOM 7936 O O . THR B 1 297 ? 31.75 -33.719 -8.078 1 34.22 297 THR B O 1
ATOM 7939 N N . SER B 1 298 ? 30.984 -32.219 -8.609 1 31.09 298 SER B N 1
ATOM 7940 C CA . SER B 1 298 ? 32.062 -32.344 -9.594 1 31.09 298 SER B CA 1
ATOM 7941 C C . SER B 1 298 ? 33.406 -32.062 -8.969 1 31.09 298 SER B C 1
ATOM 7943 O O . SER B 1 298 ? 33.562 -31.109 -8.195 1 31.09 298 SER B O 1
ATOM 7945 N N . HIS B 1 299 ? 34.281 -33.094 -8.773 1 31.36 299 HIS B N 1
ATOM 7946 C CA . HIS B 1 299 ? 35.75 -33.156 -8.672 1 31.36 299 HIS B CA 1
ATOM 7947 C C . HIS B 1 299 ? 36.375 -31.922 -9.305 1 31.36 299 HIS B C 1
ATOM 7949 O O . HIS B 1 299 ? 37.594 -31.672 -9.141 1 31.36 299 HIS B O 1
ATOM 7955 N N . SER B 1 300 ? 36.031 -31.625 -10.555 1 31.34 300 SER B N 1
ATOM 7956 C CA . SER B 1 300 ? 37.031 -30.766 -11.18 1 31.34 300 SER B CA 1
ATOM 7957 C C . SER B 1 300 ? 37.188 -29.438 -10.422 1 31.34 300 SER B C 1
ATOM 7959 O O . SER B 1 300 ? 38.281 -28.984 -10.172 1 31.34 300 SER B O 1
ATOM 7961 N N . SER B 1 301 ? 36.406 -28.312 -10.609 1 32.72 301 SER B N 1
ATOM 7962 C CA . SER B 1 301 ? 37.125 -27.141 -10.164 1 32.72 301 SER B CA 1
ATOM 7963 C C . SER B 1 301 ? 37.125 -27 -8.648 1 32.72 301 SER B C 1
ATOM 7965 O O . SER B 1 301 ? 36.062 -27.172 -8.023 1 32.72 301 SER B O 1
ATOM 7967 N N . LYS B 1 302 ? 38.062 -27.266 -7.754 1 34.94 302 LYS B N 1
ATOM 7968 C CA . LYS B 1 302 ? 38.594 -27 -6.426 1 34.94 302 LYS B CA 1
ATOM 7969 C C . LYS B 1 302 ? 37.844 -25.859 -5.742 1 34.94 302 LYS B C 1
ATOM 7971 O O . LYS B 1 302 ? 38.062 -25.594 -4.555 1 34.94 302 LYS B O 1
ATOM 7976 N N . ALA B 1 303 ? 37.656 -24.812 -6.398 1 35.19 303 ALA B N 1
ATOM 7977 C CA . ALA B 1 303 ? 37.469 -23.578 -5.648 1 35.19 303 ALA B CA 1
ATOM 7978 C C . ALA B 1 303 ? 36.156 -23.578 -4.879 1 35.19 303 ALA B C 1
ATOM 7980 O O . ALA B 1 303 ? 36.062 -23 -3.795 1 35.19 303 ALA B O 1
ATOM 7981 N N . TYR B 1 304 ? 34.75 -23.609 -5.578 1 38.59 304 TYR B N 1
ATOM 7982 C CA . TYR B 1 304 ? 33.594 -23.172 -4.797 1 38.59 304 TYR B CA 1
ATOM 7983 C C . TYR B 1 304 ? 32.844 -24.359 -4.215 1 38.59 304 TYR B C 1
ATOM 7985 O O . TYR B 1 304 ? 32.5 -25.312 -4.934 1 38.59 304 TYR B O 1
ATOM 7993 N N . PRO B 1 305 ? 33.094 -24.906 -3.068 1 41.34 305 PRO B N 1
ATOM 7994 C CA . PRO B 1 305 ? 32.25 -25.922 -2.443 1 41.34 305 PRO B CA 1
ATOM 7995 C C . PRO B 1 305 ? 30.766 -25.734 -2.756 1 41.34 305 PRO B C 1
ATOM 7997 O O . PRO B 1 305 ? 30.203 -24.672 -2.473 1 41.34 305 PRO B O 1
ATOM 8000 N N . SER B 1 306 ? 30.047 -26.188 -3.832 1 44.66 306 SER B N 1
ATOM 8001 C CA . SER B 1 306 ? 28.688 -26.328 -4.355 1 44.66 306 SER B CA 1
ATOM 8002 C C . SER B 1 306 ? 27.688 -26.641 -3.246 1 44.66 306 SER B C 1
ATOM 8004 O O . SER B 1 306 ? 26.484 -26.641 -3.473 1 44.66 306 SER B O 1
ATOM 8006 N N . THR B 1 307 ? 28.078 -27.219 -2.119 1 48.94 307 THR B N 1
ATOM 8007 C CA . THR B 1 307 ? 27.234 -27.719 -1.04 1 48.94 307 THR B CA 1
ATOM 8008 C C . THR B 1 307 ? 26.25 -26.641 -0.591 1 48.94 307 THR B C 1
ATOM 8010 O O . THR B 1 307 ? 25.125 -26.938 -0.198 1 48.94 307 THR B O 1
ATOM 8013 N N . ASN B 1 308 ? 26.531 -25.391 -0.838 1 57.72 308 ASN B N 1
ATOM 8014 C CA . ASN B 1 308 ? 25.734 -24.375 -0.17 1 57.72 308 ASN B CA 1
ATOM 8015 C C . ASN B 1 308 ? 24.578 -23.891 -1.047 1 57.72 308 ASN B C 1
ATOM 8017 O O . ASN B 1 308 ? 23.734 -23.109 -0.603 1 57.72 308 ASN B O 1
ATOM 8021 N N . LEU B 1 309 ? 24.516 -24.469 -2.299 1 60.62 309 LEU B N 1
ATOM 8022 C CA . LEU B 1 309 ? 23.406 -24.031 -3.158 1 60.62 309 LEU B CA 1
ATOM 8023 C C . LEU B 1 309 ? 22.094 -24.625 -2.686 1 60.62 309 LEU B C 1
ATOM 8025 O O . LEU B 1 309 ? 21.031 -24 -2.842 1 60.62 309 LEU B O 1
ATOM 8029 N N . CYS B 1 310 ? 22.234 -25.891 -2.084 1 59.28 310 CYS B N 1
ATOM 8030 C CA . CYS B 1 310 ? 21.031 -26.578 -1.651 1 59.28 310 CYS B CA 1
ATOM 8031 C C . CYS B 1 310 ? 20.312 -25.797 -0.553 1 59.28 310 CYS B C 1
ATOM 8033 O O . CYS B 1 310 ? 19.125 -25.984 -0.335 1 59.28 310 CYS B O 1
ATOM 8035 N N . LYS B 1 311 ? 21.047 -24.938 -0.102 1 68.62 311 LYS B N 1
ATOM 8036 C CA . LYS B 1 311 ? 20.438 -24.219 1.016 1 68.62 311 LYS B CA 1
ATOM 8037 C C . LYS B 1 311 ? 19.688 -22.984 0.531 1 68.62 311 LYS B C 1
ATOM 8039 O O . LYS B 1 311 ? 19.031 -22.297 1.319 1 68.62 311 LYS B O 1
ATOM 8044 N N . HIS B 1 312 ? 19.781 -22.906 -0.777 1 77.75 312 HIS B N 1
ATOM 8045 C CA . HIS B 1 312 ? 19 -21.797 -1.315 1 77.75 312 HIS B CA 1
ATOM 8046 C C . HIS B 1 312 ? 17.516 -22.141 -1.354 1 77.75 312 HIS B C 1
ATOM 8048 O O . HIS B 1 312 ? 17.125 -23.203 -1.872 1 77.75 312 HIS B O 1
ATOM 8054 N N . PRO B 1 313 ? 16.641 -21.391 -0.82 1 82.69 313 PRO B N 1
ATOM 8055 C CA . PRO B 1 313 ? 15.219 -21.719 -0.712 1 82.69 313 PRO B CA 1
ATOM 8056 C C . PRO B 1 313 ? 14.578 -22.016 -2.066 1 82.69 313 PRO B C 1
ATOM 8058 O O . PRO B 1 313 ? 13.703 -22.875 -2.158 1 82.69 313 PRO B O 1
ATOM 8061 N N . TYR B 1 314 ? 15.086 -21.438 -3.105 1 86.31 314 TYR B N 1
ATOM 8062 C CA . TYR B 1 314 ? 14.469 -21.641 -4.414 1 86.31 314 TYR B CA 1
ATOM 8063 C C . TYR B 1 314 ? 14.805 -23.016 -4.973 1 86.31 314 TYR B C 1
ATOM 8065 O O . TYR B 1 314 ? 14.031 -23.594 -5.734 1 86.31 314 TYR B O 1
ATOM 8073 N N . VAL B 1 315 ? 15.945 -23.469 -4.574 1 85.81 315 VAL B N 1
ATOM 8074 C CA . VAL B 1 315 ? 16.312 -24.828 -4.98 1 85.81 315 VAL B CA 1
ATOM 8075 C C . VAL B 1 315 ? 15.469 -25.844 -4.219 1 85.81 315 VAL B C 1
ATOM 8077 O O . VAL B 1 315 ? 15.008 -26.828 -4.797 1 85.81 315 VAL B O 1
ATOM 8080 N N . ALA B 1 316 ? 15.266 -25.578 -2.965 1 87.38 316 ALA B N 1
ATOM 8081 C CA . ALA B 1 316 ? 14.422 -26.453 -2.152 1 87.38 316 ALA B CA 1
ATOM 8082 C C . ALA B 1 316 ? 12.984 -26.453 -2.656 1 87.38 316 ALA B C 1
ATOM 8084 O O . ALA B 1 316 ? 12.32 -27.5 -2.666 1 87.38 316 ALA B O 1
ATOM 8085 N N . ILE B 1 317 ? 12.531 -25.328 -3.049 1 91.38 317 ILE B N 1
ATOM 8086 C CA . ILE B 1 317 ? 11.172 -25.219 -3.559 1 91.38 317 ILE B CA 1
ATOM 8087 C C . ILE B 1 317 ? 11.039 -25.984 -4.867 1 91.38 317 ILE B C 1
ATOM 8089 O O . ILE B 1 317 ? 10.023 -26.641 -5.113 1 91.38 317 ILE B O 1
ATOM 8093 N N . ALA B 1 318 ? 12.055 -25.906 -5.684 1 90.38 318 ALA B N 1
ATOM 8094 C CA . ALA B 1 318 ? 12.055 -26.656 -6.934 1 90.38 318 ALA B CA 1
ATOM 8095 C C . ALA B 1 318 ? 11.977 -28.156 -6.668 1 90.38 318 ALA B C 1
ATOM 8097 O O . ALA B 1 318 ? 11.289 -28.891 -7.383 1 90.38 318 ALA B O 1
ATOM 8098 N N . GLU B 1 319 ? 12.602 -28.547 -5.656 1 89.38 319 GLU B N 1
ATOM 8099 C CA . GLU B 1 319 ? 12.547 -29.953 -5.27 1 89.38 319 GLU B CA 1
ATOM 8100 C C . GLU B 1 319 ? 11.148 -30.328 -4.789 1 89.38 319 GLU B C 1
ATOM 8102 O O . GLU B 1 319 ? 10.656 -31.406 -5.105 1 89.38 319 GLU B O 1
ATOM 8107 N N . ALA B 1 320 ? 10.625 -29.5 -4 1 92.62 320 ALA B N 1
ATOM 8108 C CA . ALA B 1 320 ? 9.258 -29.75 -3.543 1 92.62 320 ALA B CA 1
ATOM 8109 C C . ALA B 1 320 ? 8.297 -29.891 -4.723 1 92.62 320 ALA B C 1
ATOM 8111 O O . ALA B 1 320 ? 7.418 -30.75 -4.723 1 92.62 320 ALA B O 1
ATOM 8112 N N . GLU B 1 321 ? 8.492 -29.094 -5.711 1 91.94 321 GLU B N 1
ATOM 8113 C CA . GLU B 1 321 ? 7.645 -29.141 -6.898 1 91.94 321 GLU B CA 1
ATOM 8114 C C . GLU B 1 321 ? 7.824 -30.453 -7.652 1 91.94 321 GLU B C 1
ATOM 8116 O O . GLU B 1 321 ? 6.852 -31.016 -8.156 1 91.94 321 GLU B O 1
ATOM 8121 N N . ARG B 1 322 ? 9.031 -30.906 -7.719 1 90.25 322 ARG B N 1
ATOM 8122 C CA . ARG B 1 322 ? 9.297 -32.188 -8.359 1 90.25 322 ARG B CA 1
ATOM 8123 C C . ARG B 1 322 ? 8.625 -33.344 -7.613 1 90.25 322 ARG B C 1
ATOM 8125 O O . ARG B 1 322 ? 8.047 -34.219 -8.234 1 90.25 322 ARG B O 1
ATOM 8132 N N . LEU B 1 323 ? 8.711 -33.219 -6.332 1 89.88 323 LEU B N 1
ATOM 8133 C CA . LEU B 1 323 ? 8.062 -34.25 -5.508 1 89.88 323 LEU B CA 1
ATOM 8134 C C . LEU B 1 323 ? 6.551 -34.219 -5.707 1 89.88 323 LEU B C 1
ATOM 8136 O O . LEU B 1 323 ? 5.926 -35.281 -5.859 1 89.88 323 LEU B O 1
ATOM 8140 N N . TYR B 1 324 ? 6.004 -33.094 -5.754 1 91.06 324 TYR B N 1
ATOM 8141 C CA . TYR B 1 324 ? 4.562 -32.938 -5.945 1 91.06 324 TYR B CA 1
ATOM 8142 C C . TYR B 1 324 ? 4.137 -33.5 -7.297 1 91.06 324 TYR B C 1
ATOM 8144 O O . TYR B 1 324 ? 3.156 -34.25 -7.391 1 91.06 324 TYR B O 1
ATOM 8152 N N . ASN B 1 325 ? 4.852 -33.156 -8.328 1 87.19 325 ASN B N 1
ATOM 8153 C CA . ASN B 1 325 ? 4.508 -33.594 -9.68 1 87.19 325 ASN B CA 1
ATOM 8154 C C . ASN B 1 325 ? 4.676 -35.094 -9.844 1 87.19 325 ASN B C 1
ATOM 8156 O O . ASN B 1 325 ? 4.031 -35.688 -10.703 1 87.19 325 ASN B O 1
ATOM 8160 N N . ALA B 1 326 ? 5.527 -35.625 -9 1 84.81 326 ALA B N 1
ATOM 8161 C CA . ALA B 1 326 ? 5.711 -37.094 -9.008 1 84.81 326 ALA B CA 1
ATOM 8162 C C . ALA B 1 326 ? 4.719 -37.781 -8.07 1 84.81 326 ALA B C 1
ATOM 8164 O O . ALA B 1 326 ? 4.75 -39 -7.902 1 84.81 326 ALA B O 1
ATOM 8165 N N . CYS B 1 327 ? 3.939 -36.969 -7.367 1 86.12 327 CYS B N 1
ATOM 8166 C CA . CYS B 1 327 ? 2.85 -37.438 -6.512 1 86.12 327 CYS B CA 1
ATOM 8167 C C . CYS B 1 327 ? 3.381 -37.938 -5.18 1 86.12 327 CYS B C 1
ATOM 8169 O O . CYS B 1 327 ? 2.758 -38.812 -4.547 1 86.12 327 CYS B O 1
ATOM 8171 N N . TYR B 1 328 ? 4.605 -37.562 -4.836 1 87.5 328 TYR B N 1
ATOM 8172 C CA . TYR B 1 328 ? 5.113 -37.781 -3.49 1 87.5 328 TYR B CA 1
ATOM 8173 C C . TYR B 1 328 ? 4.66 -36.688 -2.539 1 87.5 328 TYR B C 1
ATOM 8175 O O . TYR B 1 328 ? 5.477 -35.906 -2.043 1 87.5 328 TYR B O 1
ATOM 8183 N N . PHE B 1 329 ? 3.457 -36.688 -2.201 1 89.88 329 PHE B N 1
ATOM 8184 C CA . PHE B 1 329 ? 2.838 -35.562 -1.51 1 89.88 329 PHE B CA 1
ATOM 8185 C C . PHE B 1 329 ? 3.344 -35.469 -0.076 1 89.88 329 PHE B C 1
ATOM 8187 O O . PHE B 1 329 ? 3.559 -34.375 0.438 1 89.88 329 PHE B O 1
ATOM 8194 N N . ALA B 1 330 ? 3.504 -36.594 0.568 1 90.44 330 ALA B N 1
ATOM 8195 C CA . ALA B 1 330 ? 3.977 -36.594 1.95 1 90.44 330 ALA B CA 1
ATOM 8196 C C . ALA B 1 330 ? 5.383 -36 2.041 1 90.44 330 ALA B C 1
ATOM 8198 O O . ALA B 1 330 ? 5.668 -35.188 2.916 1 90.44 330 ALA B O 1
ATOM 8199 N N . ASP B 1 331 ? 6.246 -36.438 1.118 1 90.81 331 ASP B N 1
ATOM 8200 C CA . ASP B 1 331 ? 7.605 -35.906 1.073 1 90.81 331 ASP B CA 1
ATOM 8201 C C . ASP B 1 331 ? 7.609 -34.438 0.721 1 90.81 331 ASP B C 1
ATOM 8203 O O . ASP B 1 331 ? 8.391 -33.656 1.278 1 90.81 331 ASP B O 1
ATOM 8207 N N . CYS B 1 332 ? 6.84 -34.125 -0.244 1 93.44 332 CYS B N 1
ATOM 8208 C CA . CYS B 1 332 ? 6.703 -32.719 -0.629 1 93.44 332 CYS B CA 1
ATOM 8209 C C . CYS B 1 332 ? 6.305 -31.875 0.566 1 93.44 332 CYS B C 1
ATOM 8211 O O . CYS B 1 332 ? 6.879 -30.812 0.789 1 93.44 332 CYS B O 1
ATOM 8213 N N . LEU B 1 333 ? 5.344 -32.375 1.358 1 95.94 333 LEU B N 1
ATOM 8214 C CA . LEU B 1 333 ? 4.871 -31.656 2.531 1 95.94 333 LEU B CA 1
ATOM 8215 C C . LEU B 1 333 ? 6 -31.453 3.539 1 95.94 333 LEU B C 1
ATOM 8217 O O . LEU B 1 333 ? 6.125 -30.375 4.133 1 95.94 333 LEU B O 1
ATOM 8221 N N . SER B 1 334 ? 6.77 -32.438 3.68 1 94.44 334 SER B N 1
ATOM 8222 C CA . SER B 1 334 ? 7.883 -32.344 4.617 1 94.44 334 SER B CA 1
ATOM 8223 C C . SER B 1 334 ? 8.867 -31.266 4.207 1 94.44 334 SER B C 1
ATOM 8225 O O . SER B 1 334 ? 9.336 -30.5 5.047 1 94.44 334 SER B O 1
ATOM 8227 N N . VAL B 1 335 ? 9.18 -31.203 2.938 1 92.62 335 VAL B N 1
ATOM 8228 C CA . VAL B 1 335 ? 10.109 -30.219 2.418 1 92.62 335 VAL B CA 1
ATOM 8229 C C . VAL B 1 335 ? 9.523 -28.812 2.572 1 92.62 335 VAL B C 1
ATOM 8231 O O . VAL B 1 335 ? 10.211 -27.891 3.014 1 92.62 335 VAL B O 1
ATOM 8234 N N . THR B 1 336 ? 8.258 -28.656 2.215 1 95.62 336 THR B N 1
ATOM 8235 C CA . THR B 1 336 ? 7.633 -27.328 2.285 1 95.62 336 THR B CA 1
ATOM 8236 C C . THR B 1 336 ? 7.484 -26.875 3.734 1 95.62 336 THR B C 1
ATOM 8238 O O . THR B 1 336 ? 7.605 -25.688 4.035 1 95.62 336 THR B O 1
ATOM 8241 N N . GLU B 1 337 ? 7.168 -27.828 4.605 1 95 337 GLU B N 1
ATOM 8242 C CA . GLU B 1 337 ? 7.07 -27.484 6.02 1 95 337 GLU B CA 1
ATOM 8243 C C . GLU B 1 337 ? 8.414 -26.984 6.559 1 95 337 GLU B C 1
ATOM 8245 O O . GLU B 1 337 ? 8.453 -26.031 7.344 1 95 337 GLU B O 1
ATOM 8250 N N . GLU B 1 338 ? 9.43 -27.594 6.133 1 90.56 338 GLU B N 1
ATOM 8251 C CA . GLU B 1 338 ? 10.758 -27.156 6.551 1 90.56 338 GLU B CA 1
ATOM 8252 C C . GLU B 1 338 ? 11.062 -25.75 6.051 1 90.56 338 GLU B C 1
ATOM 8254 O O . GLU B 1 338 ? 11.602 -24.922 6.789 1 90.56 338 GLU B O 1
ATOM 8259 N N . ILE B 1 339 ? 10.781 -25.516 4.848 1 89.69 339 ILE B N 1
ATOM 8260 C CA . ILE B 1 339 ? 11.016 -24.203 4.254 1 89.69 339 ILE B CA 1
ATOM 8261 C C . ILE B 1 339 ? 10.227 -23.141 5.016 1 89.69 339 ILE B C 1
ATOM 8263 O O . ILE B 1 339 ? 10.773 -22.094 5.367 1 89.69 339 ILE B O 1
ATOM 8267 N N . LEU B 1 340 ? 8.977 -23.422 5.316 1 91.06 340 LEU B N 1
ATOM 8268 C CA . LEU B 1 340 ? 8.078 -22.438 5.91 1 91.06 340 LEU B CA 1
ATOM 8269 C C . LEU B 1 340 ? 8.391 -22.25 7.391 1 91.06 340 LEU B C 1
ATOM 8271 O O . LEU B 1 340 ? 8.008 -21.234 7.984 1 91.06 340 LEU B O 1
ATOM 8275 N N . GLU B 1 341 ? 9.008 -23.188 7.945 1 87 341 GLU B N 1
ATOM 8276 C CA . GLU B 1 341 ? 9.469 -23 9.32 1 87 341 GLU B CA 1
ATOM 8277 C C . GLU B 1 341 ? 10.57 -21.953 9.398 1 87 341 GLU B C 1
ATOM 8279 O O . GLU B 1 341 ? 10.609 -21.156 10.336 1 87 341 GLU B O 1
ATOM 8284 N N . ASN B 1 342 ? 11.406 -21.969 8.391 1 78.31 342 ASN B N 1
ATOM 8285 C CA . ASN B 1 342 ? 12.508 -21.016 8.344 1 78.31 342 ASN B CA 1
ATOM 8286 C C . ASN B 1 342 ? 12.078 -19.672 7.773 1 78.31 342 ASN B C 1
ATOM 8288 O O . ASN B 1 342 ? 12.641 -18.641 8.125 1 78.31 342 ASN B O 1
ATOM 8292 N N . SER B 1 343 ? 11.219 -19.75 6.855 1 84.19 343 SER B N 1
ATOM 8293 C CA . SER B 1 343 ? 10.688 -18.562 6.207 1 84.19 343 SER B CA 1
ATOM 8294 C C . SER B 1 343 ? 9.164 -18.594 6.141 1 84.19 343 SER B C 1
ATOM 8296 O O . SER B 1 343 ? 8.586 -18.922 5.098 1 84.19 343 SER B O 1
ATOM 8298 N N . PRO B 1 344 ? 8.633 -18.078 7.203 1 83.56 344 PRO B N 1
ATOM 8299 C CA . PRO B 1 344 ? 7.172 -18.156 7.23 1 83.56 344 PRO B CA 1
ATOM 8300 C C . PRO B 1 344 ? 6.52 -17.359 6.102 1 83.56 344 PRO B C 1
ATOM 8302 O O . PRO B 1 344 ? 6.992 -16.281 5.75 1 83.56 344 PRO B O 1
ATOM 8305 N N . MET B 1 345 ? 5.535 -17.969 5.52 1 85.69 345 MET B N 1
ATOM 8306 C CA . MET B 1 345 ? 4.672 -17.344 4.516 1 85.69 345 MET B CA 1
ATOM 8307 C C . MET B 1 345 ? 5.449 -17.031 3.246 1 85.69 345 MET B C 1
ATOM 8309 O O . MET B 1 345 ? 5.172 -16.031 2.572 1 85.69 345 MET B O 1
ATOM 8313 N N . HIS B 1 346 ? 6.52 -17.766 3.01 1 88.25 346 HIS B N 1
ATOM 8314 C CA . HIS B 1 346 ? 7.238 -17.578 1.751 1 88.25 346 HIS B CA 1
ATOM 8315 C C . HIS B 1 346 ? 6.289 -17.656 0.56 1 88.25 346 HIS B C 1
ATOM 8317 O O . HIS B 1 346 ? 5.645 -18.688 0.341 1 88.25 346 HIS B O 1
ATOM 8323 N N . PRO B 1 347 ? 6.215 -16.703 -0.224 1 89.56 347 PRO B N 1
ATOM 8324 C CA . PRO B 1 347 ? 5.164 -16.594 -1.237 1 89.56 347 PRO B CA 1
ATOM 8325 C C . PRO B 1 347 ? 5.293 -17.656 -2.33 1 89.56 347 PRO B C 1
ATOM 8327 O O . PRO B 1 347 ? 4.285 -18.109 -2.875 1 89.56 347 PRO B O 1
ATOM 8330 N N . THR B 1 348 ? 6.496 -18.109 -2.668 1 90.25 348 THR B N 1
ATOM 8331 C CA . THR B 1 348 ? 6.707 -19.078 -3.729 1 90.25 348 THR B CA 1
ATOM 8332 C C . THR B 1 348 ? 6.449 -20.5 -3.215 1 90.25 348 THR B C 1
ATOM 8334 O O . THR B 1 348 ? 6.086 -21.391 -3.986 1 90.25 348 THR B O 1
ATOM 8337 N N . CYS B 1 349 ? 6.57 -20.688 -1.957 1 93.56 349 CYS B N 1
ATOM 8338 C CA . CYS B 1 349 ? 6.418 -22.016 -1.364 1 93.56 349 CYS B CA 1
ATOM 8339 C C . CYS B 1 349 ? 4.965 -22.266 -0.983 1 93.56 349 CYS B C 1
ATOM 8341 O O . CYS B 1 349 ? 4.504 -23.406 -1.04 1 93.56 349 CYS B O 1
ATOM 8343 N N . LEU B 1 350 ? 4.23 -21.266 -0.708 1 94.94 350 LEU B N 1
ATOM 8344 C CA . LEU B 1 350 ? 2.889 -21.391 -0.145 1 94.94 350 LEU B CA 1
ATOM 8345 C C . LEU B 1 350 ? 1.958 -22.109 -1.108 1 94.94 350 LEU B C 1
ATOM 8347 O O . LEU B 1 350 ? 1.219 -23.016 -0.703 1 94.94 350 LEU B O 1
ATOM 8351 N N . PRO B 1 351 ? 1.979 -21.797 -2.359 1 95.62 351 PRO B N 1
ATOM 8352 C CA . PRO B 1 351 ? 1.033 -22.453 -3.262 1 95.62 351 PRO B CA 1
ATOM 8353 C C . PRO B 1 351 ? 1.218 -23.969 -3.305 1 95.62 351 PRO B C 1
ATOM 8355 O O . PRO B 1 351 ? 0.237 -24.719 -3.262 1 95.62 351 PRO B O 1
ATOM 8358 N N . ILE B 1 352 ? 2.457 -24.391 -3.332 1 96.12 352 ILE B N 1
ATOM 8359 C CA . ILE B 1 352 ? 2.723 -25.828 -3.391 1 96.12 352 ILE B CA 1
ATOM 8360 C C . ILE B 1 352 ? 2.387 -26.469 -2.045 1 96.12 352 ILE B C 1
ATOM 8362 O O . ILE B 1 352 ? 1.897 -27.594 -1.994 1 96.12 352 ILE B O 1
ATOM 8366 N N . HIS B 1 353 ? 2.646 -25.781 -1.002 1 97.31 353 HIS B N 1
ATOM 8367 C CA . HIS B 1 353 ? 2.307 -26.281 0.329 1 97.31 353 HIS B CA 1
ATOM 8368 C C . HIS B 1 353 ? 0.8 -26.453 0.48 1 97.31 353 HIS B C 1
ATOM 8370 O O . HIS B 1 353 ? 0.342 -27.5 0.968 1 97.31 353 HIS B O 1
ATOM 8376 N N . ILE B 1 354 ? 0.052 -25.484 0.036 1 97.56 354 ILE B N 1
ATOM 8377 C CA . ILE B 1 354 ? -1.403 -25.531 0.12 1 97.56 354 ILE B CA 1
ATOM 8378 C C . ILE B 1 354 ? -1.938 -26.672 -0.743 1 97.56 354 ILE B C 1
ATOM 8380 O O . ILE B 1 354 ? -2.816 -27.422 -0.315 1 97.56 354 ILE B O 1
ATOM 8384 N N . ALA B 1 355 ? -1.376 -26.797 -1.924 1 96.44 355 ALA B N 1
ATOM 8385 C CA . ALA B 1 355 ? -1.779 -27.875 -2.822 1 96.44 355 ALA B CA 1
ATOM 8386 C C . ALA B 1 355 ? -1.54 -29.234 -2.182 1 96.44 355 ALA B C 1
ATOM 8388 O O . ALA B 1 355 ? -2.365 -30.141 -2.311 1 96.44 355 ALA B O 1
ATOM 8389 N N . CYS B 1 356 ? -0.451 -29.328 -1.526 1 96.25 356 CYS B N 1
ATOM 8390 C CA . CYS B 1 356 ? -0.118 -30.578 -0.859 1 96.25 356 CYS B CA 1
ATOM 8391 C C . CYS B 1 356 ? -1.091 -30.875 0.279 1 96.25 356 CYS B C 1
ATOM 8393 O O . CYS B 1 356 ? -1.546 -32 0.44 1 96.25 356 CYS B O 1
ATOM 8395 N N . LEU B 1 357 ? -1.364 -29.875 1.067 1 97 357 LEU B N 1
ATOM 8396 C CA . LEU B 1 357 ? -2.322 -30.031 2.156 1 97 357 LEU B CA 1
ATOM 8397 C C . LEU B 1 357 ? -3.689 -30.438 1.619 1 97 357 LEU B C 1
ATOM 8399 O O . LEU B 1 357 ? -4.375 -31.266 2.223 1 97 357 LEU B O 1
ATOM 8403 N N . PHE B 1 358 ? -4.07 -29.922 0.544 1 95.5 358 PHE B N 1
ATOM 8404 C CA . PHE B 1 358 ? -5.352 -30.234 -0.084 1 95.5 358 PHE B CA 1
ATOM 8405 C C . PHE B 1 358 ? -5.375 -31.688 -0.563 1 95.5 358 PHE B C 1
ATOM 8407 O O . PHE B 1 358 ? -6.336 -32.406 -0.304 1 95.5 358 PHE B O 1
ATOM 8414 N N . GLN B 1 359 ? -4.27 -32.062 -1.22 1 91.44 359 GLN B N 1
ATOM 8415 C CA . GLN B 1 359 ? -4.184 -33.406 -1.758 1 91.44 359 GLN B CA 1
ATOM 8416 C C . GLN B 1 359 ? -4.203 -34.469 -0.639 1 91.44 359 GLN B C 1
ATOM 8418 O O . GLN B 1 359 ? -4.758 -35.562 -0.806 1 91.44 359 GLN B O 1
ATOM 8423 N N . LEU B 1 360 ? -3.611 -34.125 0.414 1 92.75 360 LEU B N 1
ATOM 8424 C CA . LEU B 1 360 ? -3.543 -35.031 1.548 1 92.75 360 LEU B CA 1
ATOM 8425 C C . LEU B 1 360 ? -4.758 -34.875 2.453 1 92.75 360 LEU B C 1
ATOM 8427 O O . LEU B 1 360 ? -4.879 -35.562 3.469 1 92.75 360 LEU B O 1
ATOM 8431 N N . ARG B 1 361 ? -5.637 -33.938 2.133 1 93.75 361 ARG B N 1
ATOM 8432 C CA . ARG B 1 361 ? -6.898 -33.656 2.816 1 93.75 361 ARG B CA 1
ATOM 8433 C C . ARG B 1 361 ? -6.672 -33.344 4.293 1 93.75 361 ARG B C 1
ATOM 8435 O O . ARG B 1 361 ? -7.352 -33.906 5.16 1 93.75 361 ARG B O 1
ATOM 8442 N N . LEU B 1 362 ? -5.688 -32.625 4.496 1 95.69 362 LEU B N 1
ATOM 8443 C CA . LEU B 1 362 ? -5.398 -32.219 5.863 1 95.69 362 LEU B CA 1
ATOM 8444 C C . LEU B 1 362 ? -6.18 -30.953 6.223 1 95.69 362 LEU B C 1
ATOM 8446 O O . LEU B 1 362 ? -5.641 -29.859 6.172 1 95.69 362 LEU B O 1
ATOM 8450 N N . CYS B 1 363 ? -7.328 -31.109 6.633 1 94.38 363 CYS B N 1
ATOM 8451 C CA . CYS B 1 363 ? -8.305 -30.031 6.848 1 94.38 363 CYS B CA 1
ATOM 8452 C C . CYS B 1 363 ? -7.848 -29.109 7.969 1 94.38 363 CYS B C 1
ATOM 8454 O O . CYS B 1 363 ? -7.922 -27.875 7.828 1 94.38 363 CYS B O 1
ATOM 8456 N N . ASN B 1 364 ? -7.336 -29.641 9.031 1 95.62 364 ASN B N 1
ATOM 8457 C CA . ASN B 1 364 ? -6.941 -28.828 10.188 1 95.62 364 ASN B CA 1
ATOM 8458 C C . ASN B 1 364 ? -5.762 -27.922 9.852 1 95.62 364 ASN B C 1
ATOM 8460 O O . ASN B 1 364 ? -5.73 -26.766 10.266 1 95.62 364 ASN B O 1
ATOM 8464 N N . LYS B 1 365 ? -4.844 -28.484 9.141 1 96.19 365 LYS B N 1
ATOM 8465 C CA . LYS B 1 365 ? -3.672 -27.688 8.766 1 96.19 365 LYS B CA 1
ATOM 8466 C C . LYS B 1 365 ? -4.047 -26.578 7.797 1 96.19 365 LYS B C 1
ATOM 8468 O O . LYS B 1 365 ? -3.502 -25.484 7.867 1 96.19 365 LYS B O 1
ATOM 8473 N N . LEU B 1 366 ? -4.953 -26.875 6.941 1 96.81 366 LEU B N 1
ATOM 8474 C CA . LEU B 1 366 ? -5.441 -25.859 6.016 1 96.81 366 LEU B CA 1
ATOM 8475 C C . LEU B 1 366 ? -6.148 -24.734 6.766 1 96.81 366 LEU B C 1
ATOM 8477 O O . LEU B 1 366 ? -5.988 -23.562 6.43 1 96.81 366 LEU B O 1
ATOM 8481 N N . PHE B 1 367 ? -6.926 -25.156 7.711 1 96 367 PHE B N 1
ATOM 8482 C CA . PHE B 1 367 ? -7.656 -24.172 8.516 1 96 367 PHE B CA 1
ATOM 8483 C C . PHE B 1 367 ? -6.691 -23.25 9.25 1 96 367 PHE B C 1
ATOM 8485 O O . PHE B 1 367 ? -6.844 -22.031 9.203 1 96 367 PHE B O 1
ATOM 8492 N N . GLN B 1 368 ? -5.746 -23.859 9.883 1 95.5 368 GLN B N 1
ATOM 8493 C CA . GLN B 1 368 ? -4.766 -23.078 10.641 1 95.5 368 GLN B CA 1
ATOM 8494 C C . GLN B 1 368 ? -3.986 -22.141 9.734 1 95.5 368 GLN B C 1
ATOM 8496 O O . GLN B 1 368 ? -3.754 -20.984 10.078 1 95.5 368 GLN B O 1
ATOM 8501 N N . LEU B 1 369 ? -3.58 -22.609 8.633 1 95.06 369 LEU B N 1
ATOM 8502 C CA . LEU B 1 369 ? -2.836 -21.812 7.672 1 95.06 369 LEU B CA 1
ATOM 8503 C C . LEU B 1 369 ? -3.686 -20.656 7.156 1 95.06 369 LEU B C 1
ATOM 8505 O O . LEU B 1 369 ? -3.199 -19.531 7.039 1 95.06 369 LEU B O 1
ATOM 8509 N N . GLY B 1 370 ? -4.953 -20.922 6.785 1 94.44 370 GLY B N 1
ATOM 8510 C CA . GLY B 1 370 ? -5.859 -19.875 6.348 1 94.44 370 GLY B CA 1
ATOM 8511 C C . GLY B 1 370 ? -6.023 -18.766 7.363 1 94.44 370 GLY B C 1
ATOM 8512 O O . GLY B 1 370 ? -5.988 -17.578 7.012 1 94.44 370 GLY B O 1
ATOM 8513 N N . GLU B 1 371 ? -6.145 -19.141 8.547 1 92.62 371 GLU B N 1
ATOM 8514 C CA . GLU B 1 371 ? -6.309 -18.172 9.625 1 92.62 371 GLU B CA 1
ATOM 8515 C C . GLU B 1 371 ? -5.09 -17.266 9.742 1 92.62 371 GLU B C 1
ATOM 8517 O O . GLU B 1 371 ? -5.223 -16.062 10.008 1 92.62 371 GLU B O 1
ATOM 8522 N N . ALA B 1 372 ? -4.008 -17.875 9.594 1 89.12 372 ALA B N 1
ATOM 8523 C CA . ALA B 1 372 ? -2.766 -17.109 9.703 1 89.12 372 ALA B CA 1
ATOM 8524 C C . ALA B 1 372 ? -2.604 -16.156 8.531 1 89.12 372 ALA B C 1
ATOM 8526 O O . ALA B 1 372 ? -2.121 -15.031 8.695 1 89.12 372 ALA B O 1
ATOM 8527 N N . LEU B 1 373 ? -3.01 -16.578 7.371 1 90.38 373 LEU B N 1
ATOM 8528 C CA . LEU B 1 373 ? -2.762 -15.812 6.148 1 90.38 373 LEU B CA 1
ATOM 8529 C C . LEU B 1 373 ? -3.803 -14.719 5.969 1 90.38 373 LEU B C 1
ATOM 8531 O O . LEU B 1 373 ? -3.535 -13.703 5.312 1 90.38 373 LEU B O 1
ATOM 8535 N N . ILE B 1 374 ? -4.953 -14.852 6.527 1 89.12 374 ILE B N 1
ATOM 8536 C CA . ILE B 1 374 ? -6.055 -13.914 6.324 1 89.12 374 ILE B CA 1
ATOM 8537 C C . ILE B 1 374 ? -5.695 -12.562 6.93 1 89.12 374 ILE B C 1
ATOM 8539 O O . ILE B 1 374 ? -6.27 -11.539 6.555 1 89.12 374 ILE B O 1
ATOM 8543 N N . LYS B 1 375 ? -4.723 -12.531 7.754 1 82.31 375 LYS B N 1
ATOM 8544 C CA . LYS B 1 375 ? -4.262 -11.273 8.336 1 82.31 375 LYS B CA 1
ATOM 8545 C C . LYS B 1 375 ? -3.635 -10.375 7.277 1 82.31 375 LYS B C 1
ATOM 8547 O O . LYS B 1 375 ? -3.463 -9.172 7.496 1 82.31 375 LYS B O 1
ATOM 8552 N N . GLU B 1 376 ? -3.344 -10.93 6.156 1 81.56 376 GLU B N 1
ATOM 8553 C CA . GLU B 1 376 ? -2.871 -10.188 4.992 1 81.56 376 GLU B CA 1
ATOM 8554 C C . GLU B 1 376 ? -3.828 -10.336 3.812 1 81.56 376 GLU B C 1
ATOM 8556 O O . GLU B 1 376 ? -3.537 -11.062 2.861 1 81.56 376 GLU B O 1
ATOM 8561 N N . PRO B 1 377 ? -4.777 -9.516 3.781 1 79 377 PRO B N 1
ATOM 8562 C CA . PRO B 1 377 ? -5.832 -9.719 2.787 1 79 377 PRO B CA 1
ATOM 8563 C C . PRO B 1 377 ? -5.363 -9.43 1.362 1 79 377 PRO B C 1
ATOM 8565 O O . PRO B 1 377 ? -6.008 -9.852 0.399 1 79 377 PRO B O 1
ATOM 8568 N N . LYS B 1 378 ? -4.309 -8.836 1.179 1 84.5 378 LYS B N 1
ATOM 8569 C CA . LYS B 1 378 ? -3.812 -8.531 -0.161 1 84.5 378 LYS B CA 1
ATOM 8570 C C . LYS B 1 378 ? -2.99 -9.688 -0.718 1 84.5 378 LYS B C 1
ATOM 8572 O O . LYS B 1 378 ? -2.549 -9.648 -1.868 1 84.5 378 LYS B O 1
ATOM 8577 N N . ASN B 1 379 ? -2.904 -10.734 0.056 1 88.44 379 ASN B N 1
ATOM 8578 C CA . ASN B 1 379 ? -2.219 -11.953 -0.373 1 88.44 379 ASN B CA 1
ATOM 8579 C C . ASN B 1 379 ? -3.189 -12.961 -0.977 1 88.44 379 ASN B C 1
ATOM 8581 O O . ASN B 1 379 ? -4.004 -13.547 -0.262 1 88.44 379 ASN B O 1
ATOM 8585 N N . SER B 1 380 ? -3.098 -13.219 -2.215 1 94.56 380 SER B N 1
ATOM 8586 C CA . SER B 1 380 ? -4 -14.117 -2.93 1 94.56 380 SER B CA 1
ATOM 8587 C C . SER B 1 380 ? -3.934 -15.531 -2.365 1 94.56 380 SER B C 1
ATOM 8589 O O . SER B 1 380 ? -4.93 -16.25 -2.371 1 94.56 380 SER B O 1
ATOM 8591 N N . ASN B 1 381 ? -2.789 -15.938 -1.811 1 95.75 381 ASN B N 1
ATOM 8592 C CA . ASN B 1 381 ? -2.611 -17.281 -1.281 1 95.75 381 ASN B CA 1
ATOM 8593 C C . ASN B 1 381 ? -3.445 -17.516 -0.023 1 95.75 381 ASN B C 1
ATOM 8595 O O . ASN B 1 381 ? -3.764 -18.641 0.322 1 95.75 381 ASN B O 1
ATOM 8599 N N . ALA B 1 382 ? -3.781 -16.391 0.665 1 95.06 382 ALA B N 1
ATOM 8600 C CA . ALA B 1 382 ? -4.664 -16.516 1.824 1 95.06 382 ALA B CA 1
ATOM 8601 C C . ALA B 1 382 ? -6.035 -17.047 1.417 1 95.06 382 ALA B C 1
ATOM 8603 O O . ALA B 1 382 ? -6.527 -18.016 2.002 1 95.06 382 ALA B O 1
ATOM 8604 N N . TRP B 1 383 ? -6.516 -16.516 0.389 1 97.06 383 TRP B N 1
ATOM 8605 C CA . TRP B 1 383 ? -7.848 -16.891 -0.085 1 97.06 383 TRP B CA 1
ATOM 8606 C C . TRP B 1 383 ? -7.82 -18.25 -0.77 1 97.06 383 TRP B C 1
ATOM 8608 O O . TRP B 1 383 ? -8.789 -19 -0.688 1 97.06 383 TRP B O 1
ATOM 8618 N N . TYR B 1 384 ? -6.777 -18.562 -1.42 1 97.44 384 TYR B N 1
ATOM 8619 C CA . TYR B 1 384 ? -6.582 -19.891 -1.989 1 97.44 384 TYR B CA 1
ATOM 8620 C C . TYR B 1 384 ? -6.625 -20.953 -0.904 1 97.44 384 TYR B C 1
ATOM 8622 O O . TYR B 1 384 ? -7.32 -21.969 -1.045 1 97.44 384 TYR B O 1
ATOM 8630 N N . ALA B 1 385 ? -5.906 -20.688 0.216 1 97.75 385 ALA B N 1
ATOM 8631 C CA . ALA B 1 385 ? -5.871 -21.641 1.328 1 97.75 385 ALA B CA 1
ATOM 8632 C C . ALA B 1 385 ? -7.258 -21.797 1.951 1 97.75 385 ALA B C 1
ATOM 8634 O O . ALA B 1 385 ? -7.688 -22.922 2.232 1 97.75 385 ALA B O 1
ATOM 8635 N N . VAL B 1 386 ? -7.977 -20.734 2.123 1 97.06 386 VAL B N 1
ATOM 8636 C CA . VAL B 1 386 ? -9.312 -20.766 2.707 1 97.06 386 VAL B CA 1
ATOM 8637 C C . VAL B 1 386 ? -10.266 -21.516 1.777 1 97.06 386 VAL B C 1
ATOM 8639 O O . VAL B 1 386 ? -11.086 -22.312 2.232 1 97.06 386 VAL B O 1
ATOM 8642 N N . GLY B 1 387 ? -10.125 -21.219 0.506 1 97.69 387 GLY B N 1
ATOM 8643 C CA . GLY B 1 387 ? -10.93 -21.953 -0.458 1 97.69 387 GLY B CA 1
ATOM 8644 C C . GLY B 1 387 ? -10.703 -23.453 -0.415 1 97.69 387 GLY B C 1
ATOM 8645 O O . GLY B 1 387 ? -11.648 -24.234 -0.451 1 97.69 387 GLY B O 1
ATOM 8646 N N . CYS B 1 388 ? -9.477 -23.859 -0.344 1 97.69 388 CYS B N 1
ATOM 8647 C CA . CYS B 1 388 ? -9.125 -25.281 -0.271 1 97.69 388 CYS B CA 1
ATOM 8648 C C . CYS B 1 388 ? -9.695 -25.922 0.995 1 97.69 388 CYS B C 1
ATOM 8650 O O . CYS B 1 388 ? -10.18 -27.047 0.963 1 97.69 388 CYS B O 1
ATOM 8652 N N . TYR B 1 389 ? -9.594 -25.188 2.078 1 97.25 389 TYR B N 1
ATOM 8653 C CA . TYR B 1 389 ? -10.172 -25.672 3.328 1 97.25 389 TYR B CA 1
ATOM 8654 C C . TYR B 1 389 ? -11.656 -25.953 3.17 1 97.25 389 TYR B C 1
ATOM 8656 O O . TYR B 1 389 ? -12.133 -27.031 3.543 1 97.25 389 TYR B O 1
ATOM 8664 N N . TYR B 1 390 ? -12.422 -25.016 2.619 1 96.19 390 TYR B N 1
ATOM 8665 C CA . TYR B 1 390 ? -13.867 -25.172 2.473 1 96.19 390 TYR B CA 1
ATOM 8666 C C . TYR B 1 390 ? -14.195 -26.281 1.48 1 96.19 390 TYR B C 1
ATOM 8668 O O . TYR B 1 390 ? -15.195 -26.984 1.635 1 96.19 390 TYR B O 1
ATOM 8676 N N . LEU B 1 391 ? -13.383 -26.422 0.5 1 95.19 391 LEU B N 1
ATOM 8677 C CA . LEU B 1 391 ? -13.633 -27.484 -0.475 1 95.19 391 LEU B CA 1
ATOM 8678 C C . LEU B 1 391 ? -13.445 -28.859 0.157 1 95.19 391 LEU B C 1
ATOM 8680 O O . LEU B 1 391 ? -14.266 -29.75 -0.046 1 95.19 391 LEU B O 1
ATOM 8684 N N . VAL B 1 392 ? -12.367 -29.016 0.942 1 95.06 392 VAL B N 1
ATOM 8685 C CA . VAL B 1 392 ? -12.094 -30.281 1.607 1 95.06 392 VAL B CA 1
ATOM 8686 C C . VAL B 1 392 ? -13.156 -30.562 2.664 1 95.06 392 VAL B C 1
ATOM 8688 O O . VAL B 1 392 ? -13.523 -31.719 2.902 1 95.06 392 VAL B O 1
ATOM 8691 N N . SER B 1 393 ? -13.68 -29.469 3.197 1 93.88 393 SER B N 1
ATOM 8692 C CA . SER B 1 393 ? -14.695 -29.594 4.242 1 93.88 393 SER B CA 1
ATOM 8693 C C . SER B 1 393 ? -16.078 -29.797 3.646 1 93.88 393 SER B C 1
ATOM 8695 O O . SER B 1 393 ? -17.062 -29.969 4.379 1 93.88 393 SER B O 1
ATOM 8697 N N . GLY B 1 394 ? -16.188 -29.719 2.396 1 91.94 394 GLY B N 1
ATOM 8698 C CA . GLY B 1 394 ? -17.453 -30 1.721 1 91.94 394 GLY B CA 1
ATOM 8699 C C . GLY B 1 394 ? -18.328 -28.781 1.56 1 91.94 394 GLY B C 1
ATOM 8700 O O . GLY B 1 394 ? -19.469 -28.875 1.082 1 91.94 394 GLY B O 1
ATOM 8701 N N . LYS B 1 395 ? -17.859 -27.672 1.975 1 94.31 395 LYS B N 1
ATOM 8702 C CA . LYS B 1 395 ? -18.609 -26.438 1.799 1 94.31 395 LYS B CA 1
ATOM 8703 C C . LYS B 1 395 ? -18.281 -25.781 0.462 1 94.31 395 LYS B C 1
ATOM 8705 O O . LYS B 1 395 ? -17.594 -24.75 0.421 1 94.31 395 LYS B O 1
ATOM 8710 N N . VAL B 1 396 ? -18.891 -26.094 -0.542 1 94.44 396 VAL B N 1
ATOM 8711 C CA . VAL B 1 396 ? -18.516 -25.844 -1.927 1 94.44 396 VAL B CA 1
ATOM 8712 C C . VAL B 1 396 ? -18.812 -24.375 -2.275 1 94.44 396 VAL B C 1
ATOM 8714 O O . VAL B 1 396 ? -18 -23.719 -2.939 1 94.44 396 VAL B O 1
ATOM 8717 N N . GLU B 1 397 ? -19.906 -23.859 -1.85 1 95.38 397 GLU B N 1
ATOM 8718 C CA . GLU B 1 397 ? -20.266 -22.484 -2.193 1 95.38 397 GLU B CA 1
ATOM 8719 C C . GLU B 1 397 ? -19.281 -21.484 -1.604 1 95.38 397 GLU B C 1
ATOM 8721 O O . GLU B 1 397 ? -18.891 -20.531 -2.27 1 95.38 397 GLU B O 1
ATOM 8726 N N . LEU B 1 398 ? -18.953 -21.797 -0.426 1 95.94 398 LEU B N 1
ATOM 8727 C CA . LEU B 1 398 ? -17.969 -20.938 0.215 1 95.94 398 LEU B CA 1
ATOM 8728 C C . LEU B 1 398 ? -16.609 -21.062 -0.469 1 95.94 398 LEU B C 1
ATOM 8730 O O . LEU B 1 398 ? -15.898 -20.062 -0.64 1 95.94 398 LEU B O 1
ATOM 8734 N N . SER B 1 399 ? -16.297 -22.25 -0.79 1 96.69 399 SER B N 1
ATOM 8735 C CA . SER B 1 399 ? -15.039 -22.484 -1.487 1 96.69 399 SER B CA 1
ATOM 8736 C C . SER B 1 399 ? -14.977 -21.688 -2.783 1 96.69 399 SER B C 1
ATOM 8738 O O . SER B 1 399 ? -13.961 -21.031 -3.068 1 96.69 399 SER B O 1
ATOM 8740 N N . ARG B 1 400 ? -15.992 -21.656 -3.553 1 97.44 400 ARG B N 1
ATOM 8741 C CA . ARG B 1 400 ? -16.062 -20.953 -4.828 1 97.44 400 ARG B CA 1
ATOM 8742 C C . ARG B 1 400 ? -15.93 -19.453 -4.625 1 97.44 400 ARG B C 1
ATOM 8744 O O . ARG B 1 400 ? -15.258 -18.766 -5.402 1 97.44 400 ARG B O 1
ATOM 8751 N N . LYS B 1 401 ? -16.547 -19.047 -3.611 1 97.44 401 LYS B N 1
ATOM 8752 C CA . LYS B 1 401 ? -16.469 -17.625 -3.285 1 97.44 401 LYS B CA 1
ATOM 8753 C C . LYS B 1 401 ? -15.031 -17.203 -3.014 1 97.44 401 LYS B C 1
ATOM 8755 O O . LYS B 1 401 ? -14.578 -16.172 -3.506 1 97.44 401 LYS B O 1
ATOM 8760 N N . TYR B 1 402 ? -14.336 -17.953 -2.309 1 97.12 402 TYR B N 1
ATOM 8761 C CA . TYR B 1 402 ? -12.984 -17.578 -1.9 1 97.12 402 TYR B CA 1
ATOM 8762 C C . TYR B 1 402 ? -11.984 -17.844 -3.025 1 97.12 402 TYR B C 1
ATOM 8764 O O . TYR B 1 402 ? -10.984 -17.141 -3.148 1 97.12 402 TYR B O 1
ATOM 8772 N N . PHE B 1 403 ? -12.234 -18.812 -3.859 1 97.75 403 PHE B N 1
ATOM 8773 C CA . PHE B 1 403 ? -11.406 -18.969 -5.047 1 97.75 403 PHE B CA 1
ATOM 8774 C C . PHE B 1 403 ? -11.578 -17.797 -5.992 1 97.75 403 PHE B C 1
ATOM 8776 O O . PHE B 1 403 ? -10.609 -17.312 -6.578 1 97.75 403 PHE B O 1
ATOM 8783 N N . ALA B 1 404 ? -12.812 -17.375 -6.117 1 97.19 404 ALA B N 1
ATOM 8784 C CA . ALA B 1 404 ? -13.086 -16.188 -6.934 1 97.19 404 ALA B CA 1
ATOM 8785 C C . ALA B 1 404 ? -12.344 -14.977 -6.387 1 97.19 404 ALA B C 1
ATOM 8787 O O . ALA B 1 404 ? -11.789 -14.18 -7.156 1 97.19 404 ALA B O 1
ATOM 8788 N N . LYS B 1 405 ? -12.344 -14.852 -5.133 1 96.12 405 LYS B N 1
ATOM 8789 C CA . LYS B 1 405 ? -11.617 -13.758 -4.492 1 96.12 405 LYS B CA 1
ATOM 8790 C C . LYS B 1 405 ? -10.109 -13.883 -4.734 1 96.12 405 LYS B C 1
ATOM 8792 O O . LYS B 1 405 ? -9.438 -12.891 -5.008 1 96.12 405 LYS B O 1
ATOM 8797 N N . ALA B 1 406 ? -9.586 -15.078 -4.594 1 96.62 406 ALA B N 1
ATOM 8798 C CA . ALA B 1 406 ? -8.164 -15.32 -4.812 1 96.62 406 ALA B CA 1
ATOM 8799 C C . ALA B 1 406 ? -7.742 -14.906 -6.219 1 96.62 406 ALA B C 1
ATOM 8801 O O . ALA B 1 406 ? -6.711 -14.258 -6.402 1 96.62 406 ALA B O 1
ATOM 8802 N N . THR B 1 407 ? -8.547 -15.195 -7.227 1 95.62 407 THR B N 1
ATOM 8803 C CA . THR B 1 407 ? -8.219 -14.906 -8.617 1 95.62 407 THR B CA 1
ATOM 8804 C C . THR B 1 407 ? -8.453 -13.43 -8.938 1 95.62 407 THR B C 1
ATOM 8806 O O . THR B 1 407 ? -7.852 -12.891 -9.867 1 95.62 407 THR B O 1
ATOM 8809 N N . SER B 1 408 ? -9.297 -12.773 -8.148 1 94.44 408 SER B N 1
ATOM 8810 C CA . SER B 1 408 ? -9.516 -11.344 -8.32 1 94.44 408 SER B CA 1
ATOM 8811 C C . SER B 1 408 ? -8.352 -10.531 -7.762 1 94.44 408 SER B C 1
ATOM 8813 O O . SER B 1 408 ? -7.98 -9.5 -8.328 1 94.44 408 SER B O 1
ATOM 8815 N N . VAL B 1 409 ? -7.824 -11.023 -6.703 1 92.44 409 VAL B N 1
ATOM 8816 C CA . VAL B 1 409 ? -6.691 -10.359 -6.062 1 92.44 409 VAL B CA 1
ATOM 8817 C C . VAL B 1 409 ? -5.441 -10.523 -6.922 1 92.44 409 VAL B C 1
ATOM 8819 O O . VAL B 1 409 ? -4.676 -9.578 -7.105 1 92.44 409 VAL B O 1
ATOM 8822 N N . ASP B 1 410 ? -5.242 -11.672 -7.441 1 92.12 410 ASP B N 1
ATOM 8823 C CA . ASP B 1 410 ? -4.133 -11.977 -8.336 1 92.12 410 ASP B CA 1
ATOM 8824 C C . ASP B 1 410 ? -4.594 -12.836 -9.516 1 92.12 410 ASP B C 1
ATOM 8826 O O . ASP B 1 410 ? -4.738 -14.055 -9.383 1 92.12 410 ASP B O 1
ATOM 8830 N N . LYS B 1 411 ? -4.648 -12.258 -10.617 1 90.5 411 LYS B N 1
ATOM 8831 C CA . LYS B 1 411 ? -5.152 -12.93 -11.812 1 90.5 411 LYS B CA 1
ATOM 8832 C C . LYS B 1 411 ? -4.188 -14.016 -12.281 1 90.5 411 LYS B C 1
ATOM 8834 O O . LYS B 1 411 ? -4.562 -14.891 -13.062 1 90.5 411 LYS B O 1
ATOM 8839 N N . MET B 1 412 ? -3.025 -14.039 -11.758 1 89.75 412 MET B N 1
ATOM 8840 C CA . MET B 1 412 ? -2.02 -14.977 -12.25 1 89.75 412 MET B CA 1
ATOM 8841 C C . MET B 1 412 ? -1.852 -16.156 -11.281 1 89.75 412 MET B C 1
ATOM 8843 O O . MET B 1 412 ? -0.938 -16.953 -11.438 1 89.75 412 MET B O 1
ATOM 8847 N N . ASN B 1 413 ? -2.678 -16.203 -10.242 1 93.81 413 ASN B N 1
ATOM 8848 C CA . ASN B 1 413 ? -2.621 -17.312 -9.305 1 93.81 413 ASN B CA 1
ATOM 8849 C C . ASN B 1 413 ? -3.143 -18.609 -9.938 1 93.81 413 ASN B C 1
ATOM 8851 O O . ASN B 1 413 ? -4.328 -18.922 -9.82 1 93.81 413 ASN B O 1
ATOM 8855 N N . ALA B 1 414 ? -2.27 -19.375 -10.43 1 92.69 414 ALA B N 1
ATOM 8856 C CA . ALA B 1 414 ? -2.619 -20.547 -11.234 1 92.69 414 ALA B CA 1
ATOM 8857 C C . ALA B 1 414 ? -3.316 -21.609 -10.391 1 92.69 414 ALA B C 1
ATOM 8859 O O . ALA B 1 414 ? -4.402 -22.078 -10.75 1 92.69 414 ALA B O 1
ATOM 8860 N N . PRO B 1 415 ? -2.752 -21.969 -9.25 1 95.12 415 PRO B N 1
ATOM 8861 C CA . PRO B 1 415 ? -3.416 -23.016 -8.469 1 95.12 415 PRO B CA 1
ATOM 8862 C C . PRO B 1 415 ? -4.832 -22.625 -8.039 1 95.12 415 PRO B C 1
ATOM 8864 O O . PRO B 1 415 ? -5.719 -23.469 -7.977 1 95.12 415 PRO B O 1
ATOM 8867 N N . ALA B 1 416 ? -5.039 -21.375 -7.812 1 96.44 416 ALA B N 1
ATOM 8868 C CA . ALA B 1 416 ? -6.371 -20.922 -7.422 1 96.44 416 ALA B CA 1
ATOM 8869 C C . ALA B 1 416 ? -7.363 -21.094 -8.57 1 96.44 416 ALA B C 1
ATOM 8871 O O . ALA B 1 416 ? -8.516 -21.453 -8.344 1 96.44 416 ALA B O 1
ATOM 8872 N N . TRP B 1 417 ? -6.977 -20.812 -9.766 1 95.81 417 TRP B N 1
ATOM 8873 C CA . TRP B 1 417 ? -7.828 -21 -10.938 1 95.81 417 TRP B CA 1
ATOM 8874 C C . TRP B 1 417 ? -8.195 -22.469 -11.109 1 95.81 417 TRP B C 1
ATOM 8876 O O . TRP B 1 417 ? -9.344 -22.797 -11.398 1 95.81 417 TRP B O 1
ATOM 8886 N N . ILE B 1 418 ? -7.23 -23.281 -10.953 1 96 418 ILE B N 1
ATOM 8887 C CA . ILE B 1 418 ? -7.445 -24.719 -11.117 1 96 418 ILE B CA 1
ATOM 8888 C C . ILE B 1 418 ? -8.414 -25.219 -10.047 1 96 418 ILE B C 1
ATOM 8890 O O . ILE B 1 418 ? -9.375 -25.938 -10.359 1 96 418 ILE B O 1
ATOM 8894 N N . ALA B 1 419 ? -8.164 -24.797 -8.844 1 96.94 419 ALA B N 1
ATOM 8895 C CA . ALA B 1 419 ? -9.047 -25.188 -7.75 1 96.94 419 ALA B CA 1
ATOM 8896 C C . ALA B 1 419 ? -10.469 -24.672 -7.977 1 96.94 419 ALA B C 1
ATOM 8898 O O . ALA B 1 419 ? -11.445 -25.359 -7.652 1 96.94 419 ALA B O 1
ATOM 8899 N N . TYR B 1 420 ? -10.531 -23.5 -8.484 1 97.19 420 TYR B N 1
ATOM 8900 C CA . TYR B 1 420 ? -11.82 -22.922 -8.82 1 97.19 420 TYR B CA 1
ATOM 8901 C C . TYR B 1 420 ? -12.562 -23.781 -9.836 1 97.19 420 TYR B C 1
ATOM 8903 O O . TYR B 1 420 ? -13.742 -24.078 -9.656 1 97.19 420 TYR B O 1
ATOM 8911 N N . GLY B 1 421 ? -11.922 -24.219 -10.852 1 97.06 421 GLY B N 1
ATOM 8912 C CA . GLY B 1 421 ? -12.508 -25.141 -11.828 1 97.06 421 GLY B CA 1
ATOM 8913 C C . GLY B 1 421 ? -12.914 -26.469 -11.227 1 97.06 421 GLY B C 1
ATOM 8914 O O . GLY B 1 421 ? -14 -26.984 -11.508 1 97.06 421 GLY B O 1
ATOM 8915 N N . HIS B 1 422 ? -12.078 -27 -10.391 1 95.62 422 HIS B N 1
ATOM 8916 C CA . HIS B 1 422 ? -12.352 -28.281 -9.727 1 95.62 422 HIS B CA 1
ATOM 8917 C C . HIS B 1 422 ? -13.617 -28.188 -8.883 1 95.62 422 HIS B C 1
ATOM 8919 O O . HIS B 1 422 ? -14.383 -29.156 -8.805 1 95.62 422 HIS B O 1
ATOM 8925 N N . SER B 1 423 ? -13.781 -27.078 -8.242 1 95.94 423 SER B N 1
ATOM 8926 C CA . SER B 1 423 ? -14.945 -26.922 -7.375 1 95.94 423 SER B CA 1
ATOM 8927 C C . SER B 1 423 ? -16.25 -27.094 -8.148 1 95.94 423 SER B C 1
ATOM 8929 O O . SER B 1 423 ? -17.266 -27.484 -7.582 1 95.94 423 SER B O 1
ATOM 8931 N N . PHE B 1 424 ? -16.234 -26.828 -9.453 1 96.06 424 PHE B N 1
ATOM 8932 C CA . PHE B 1 424 ? -17.391 -27.047 -10.32 1 96.06 424 PHE B CA 1
ATOM 8933 C C . PHE B 1 424 ? -17.344 -28.453 -10.922 1 96.06 424 PHE B C 1
ATOM 8935 O O . PHE B 1 424 ? -18.359 -29.141 -10.945 1 96.06 424 PHE B O 1
ATOM 8942 N N . GLY B 1 425 ? -16.203 -28.859 -11.352 1 93.31 425 GLY B N 1
ATOM 8943 C CA . GLY B 1 425 ? -16.031 -30.141 -12.016 1 93.31 425 GLY B CA 1
ATOM 8944 C C . GLY B 1 425 ? -16.391 -31.328 -11.133 1 93.31 425 GLY B C 1
ATOM 8945 O O . GLY B 1 425 ? -16.984 -32.312 -11.609 1 93.31 425 GLY B O 1
ATOM 8946 N N . PHE B 1 426 ? -16.078 -31.219 -9.883 1 89.12 426 PHE B N 1
ATOM 8947 C CA . PHE B 1 426 ? -16.375 -32.281 -8.938 1 89.12 426 PHE B CA 1
ATOM 8948 C C . PHE B 1 426 ? -17.875 -32.5 -8.812 1 89.12 426 PHE B C 1
ATOM 8950 O O . PHE B 1 426 ? -18.328 -33.594 -8.43 1 89.12 426 PHE B O 1
ATOM 8957 N N . PHE B 1 427 ? -18.609 -31.531 -9.188 1 89.75 427 PHE B N 1
ATOM 8958 C CA . PHE B 1 427 ? -20.047 -31.609 -8.992 1 89.75 427 PHE B CA 1
ATOM 8959 C C . PHE B 1 427 ? -20.766 -31.562 -10.336 1 89.75 427 PHE B C 1
ATOM 8961 O O . PHE B 1 427 ? -21.922 -31.109 -10.414 1 89.75 427 PHE B O 1
ATOM 8968 N N . THR B 1 428 ? -20.109 -31.844 -11.398 1 89.94 428 THR B N 1
ATOM 8969 C CA . THR B 1 428 ? -20.609 -32.094 -12.75 1 89.94 428 THR B CA 1
ATOM 8970 C C . THR B 1 428 ? -21.203 -30.797 -13.336 1 89.94 428 THR B C 1
ATOM 8972 O O . THR B 1 428 ? -22.156 -30.844 -14.109 1 89.94 428 THR B O 1
ATOM 8975 N N . GLU B 1 429 ? -20.781 -29.766 -12.742 1 94.5 429 GLU B N 1
ATOM 8976 C CA . GLU B 1 429 ? -21.078 -28.484 -13.383 1 94.5 429 GLU B CA 1
ATOM 8977 C C . GLU B 1 429 ? -20.047 -28.156 -14.461 1 94.5 429 GLU B C 1
ATOM 8979 O O . GLU B 1 429 ? -19.219 -27.25 -14.281 1 94.5 429 GLU B O 1
ATOM 8984 N N . HIS B 1 430 ? -20.188 -28.75 -15.602 1 93.31 430 HIS B N 1
ATOM 8985 C CA . HIS B 1 430 ? -19.141 -28.828 -16.609 1 93.31 430 HIS B CA 1
ATOM 8986 C C . HIS B 1 430 ? -18.938 -27.469 -17.297 1 93.31 430 HIS B C 1
ATOM 8988 O O . HIS B 1 430 ? -17.812 -27.078 -17.562 1 93.31 430 HIS B O 1
ATOM 8994 N N . ASP B 1 431 ? -19.969 -26.766 -17.5 1 95.12 431 ASP B N 1
ATOM 8995 C CA . ASP B 1 431 ? -19.859 -25.484 -18.203 1 95.12 431 ASP B CA 1
ATOM 8996 C C . ASP B 1 431 ? -19.062 -24.484 -17.375 1 95.12 431 ASP B C 1
ATOM 8998 O O . ASP B 1 431 ? -18.172 -23.797 -17.906 1 95.12 431 ASP B O 1
ATOM 9002 N N . GLN B 1 432 ? -19.422 -24.438 -16.109 1 95.69 432 GLN B N 1
ATOM 9003 C CA . GLN B 1 432 ? -18.719 -23.516 -15.219 1 95.69 432 GLN B CA 1
ATOM 9004 C C . GLN B 1 432 ? -17.266 -23.922 -15.023 1 95.69 432 GLN B C 1
ATOM 9006 O O . GLN B 1 432 ? -16.375 -23.078 -14.969 1 95.69 432 GLN B O 1
ATOM 9011 N N . ALA B 1 433 ? -17.031 -25.188 -14.906 1 96.69 433 ALA B N 1
ATOM 9012 C CA . ALA B 1 433 ? -15.672 -25.703 -14.797 1 96.69 433 ALA B CA 1
ATOM 9013 C C . ALA B 1 433 ? -14.844 -25.328 -16.016 1 96.69 433 ALA B C 1
ATOM 9015 O O . ALA B 1 433 ? -13.727 -24.828 -15.891 1 96.69 433 ALA B O 1
ATOM 9016 N N . MET B 1 434 ? -15.43 -25.547 -17.156 1 96.69 434 MET B N 1
ATOM 9017 C CA . MET B 1 434 ? -14.742 -25.25 -18.406 1 96.69 434 MET B CA 1
ATOM 9018 C C . MET B 1 434 ? -14.414 -23.766 -18.516 1 96.69 434 MET B C 1
ATOM 9020 O O . MET B 1 434 ? -13.328 -23.391 -18.984 1 96.69 434 MET B O 1
ATOM 9024 N N . ALA B 1 435 ? -15.359 -23.016 -18.078 1 96.88 435 ALA B N 1
ATOM 9025 C CA . ALA B 1 435 ? -15.141 -21.562 -18.109 1 96.88 435 ALA B CA 1
ATOM 9026 C C . ALA B 1 435 ? -13.93 -21.172 -17.281 1 96.88 435 ALA B C 1
ATOM 9028 O O . ALA B 1 435 ? -13.117 -20.344 -17.703 1 96.88 435 ALA B O 1
ATOM 9029 N N . ALA B 1 436 ? -13.812 -21.719 -16.109 1 96.75 436 ALA B N 1
ATOM 9030 C CA . ALA B 1 436 ? -12.695 -21.422 -15.219 1 96.75 436 ALA B CA 1
ATOM 9031 C C . ALA B 1 436 ? -11.375 -21.906 -15.812 1 96.75 436 ALA B C 1
ATOM 9033 O O . ALA B 1 436 ? -10.383 -21.172 -15.812 1 96.75 436 ALA B O 1
ATOM 9034 N N . TYR B 1 437 ? -11.352 -23.109 -16.328 1 97 437 TYR B N 1
ATOM 9035 C CA . TYR B 1 437 ? -10.148 -23.672 -16.922 1 97 437 TYR B CA 1
ATOM 9036 C C . TYR B 1 437 ? -9.75 -22.875 -18.172 1 97 437 TYR B C 1
ATOM 9038 O O . TYR B 1 437 ? -8.562 -22.641 -18.406 1 97 437 TYR B O 1
ATOM 9046 N N . PHE B 1 438 ? -10.719 -22.5 -18.938 1 96.62 438 PHE B N 1
ATOM 9047 C CA . PHE B 1 438 ? -10.445 -21.766 -20.172 1 96.62 438 PHE B CA 1
ATOM 9048 C C . PHE B 1 438 ? -9.812 -20.406 -19.859 1 96.62 438 PHE B C 1
ATOM 9050 O O . PHE B 1 438 ? -8.836 -20.016 -20.5 1 96.62 438 PHE B O 1
ATOM 9057 N N . LYS B 1 439 ? -10.391 -19.75 -18.906 1 95.12 439 LYS B N 1
ATOM 9058 C CA . LYS B 1 439 ? -9.82 -18.469 -18.5 1 95.12 439 LYS B CA 1
ATOM 9059 C C . LYS B 1 439 ? -8.391 -18.641 -18 1 95.12 439 LYS B C 1
ATOM 9061 O O . LYS B 1 439 ? -7.512 -17.828 -18.312 1 95.12 439 LYS B O 1
ATOM 9066 N N . SER B 1 440 ? -8.234 -19.609 -17.266 1 94.81 440 SER B N 1
ATOM 9067 C CA . SER B 1 440 ? -6.895 -19.922 -16.766 1 94.81 440 SER B CA 1
ATOM 9068 C C . SER B 1 440 ? -5.93 -20.203 -17.906 1 94.81 440 SER B C 1
ATOM 9070 O O . SER B 1 440 ? -4.785 -19.75 -17.891 1 94.81 440 SER B O 1
ATOM 9072 N N . ALA B 1 441 ? -6.336 -20.938 -18.859 1 95.12 441 ALA B N 1
ATOM 9073 C CA . ALA B 1 441 ? -5.512 -21.297 -20.016 1 95.12 441 ALA B CA 1
ATOM 9074 C C . ALA B 1 441 ? -5.121 -20.047 -20.812 1 95.12 441 ALA B C 1
ATOM 9076 O O . ALA B 1 441 ? -4.023 -19.984 -21.359 1 95.12 441 ALA B O 1
ATOM 9077 N N . GLN B 1 442 ? -5.973 -19.125 -20.844 1 91.81 442 GLN B N 1
ATOM 9078 C CA . GLN B 1 442 ? -5.715 -17.875 -21.562 1 91.81 442 GLN B CA 1
ATOM 9079 C C . GLN B 1 442 ? -4.68 -17.016 -20.844 1 91.81 442 GLN B C 1
ATOM 9081 O O . GLN B 1 442 ? -3.846 -16.375 -21.469 1 91.81 442 GLN B O 1
ATOM 9086 N N . LEU B 1 443 ? -4.777 -17.031 -19.594 1 89.06 443 LEU B N 1
ATOM 9087 C CA . LEU B 1 443 ? -3.91 -16.188 -18.766 1 89.06 443 LEU B CA 1
ATOM 9088 C C . LEU B 1 443 ? -2.537 -16.828 -18.594 1 89.06 443 LEU B C 1
ATOM 9090 O O . LEU B 1 443 ? -1.52 -16.125 -18.578 1 89.06 443 LEU B O 1
ATOM 9094 N N . LEU B 1 444 ? -2.547 -18.141 -18.438 1 92.25 444 LEU B N 1
ATOM 9095 C CA . LEU B 1 444 ? -1.324 -18.891 -18.156 1 92.25 444 LEU B CA 1
ATOM 9096 C C . LEU B 1 444 ? -0.922 -19.734 -19.359 1 92.25 444 LEU B C 1
ATOM 9098 O O . LEU B 1 444 ? -0.986 -20.969 -19.297 1 92.25 444 LEU B O 1
ATOM 9102 N N . ILE B 1 445 ? -0.392 -19.172 -20.297 1 91.25 445 ILE B N 1
ATOM 9103 C CA . ILE B 1 445 ? -0.195 -19.75 -21.625 1 91.25 445 ILE B CA 1
ATOM 9104 C C . ILE B 1 445 ? 0.854 -20.859 -21.547 1 91.25 445 ILE B C 1
ATOM 9106 O O . ILE B 1 445 ? 0.798 -21.828 -22.297 1 91.25 445 ILE B O 1
ATOM 9110 N N . GLY B 1 446 ? 1.717 -20.797 -20.656 1 92.12 446 GLY B N 1
ATOM 9111 C CA . GLY B 1 446 ? 2.779 -21.781 -20.547 1 92.12 446 GLY B CA 1
ATOM 9112 C C . GLY B 1 446 ? 2.453 -22.906 -19.578 1 92.12 446 GLY B C 1
ATOM 9113 O O . GLY B 1 446 ? 3.279 -23.781 -19.344 1 92.12 446 GLY B O 1
ATOM 9114 N N . CYS B 1 447 ? 1.302 -22.906 -19.047 1 92.69 447 CYS B N 1
ATOM 9115 C CA . CYS B 1 447 ? 0.851 -23.953 -18.125 1 92.69 447 CYS B CA 1
ATOM 9116 C C . CYS B 1 447 ? -0.049 -24.953 -18.844 1 92.69 447 CYS B C 1
ATOM 9118 O O . CYS B 1 447 ? -1.053 -24.562 -19.453 1 92.69 447 CYS B O 1
ATOM 9120 N N . HIS B 1 448 ? 0.211 -26.219 -18.766 1 95 448 HIS B N 1
ATOM 9121 C CA . HIS B 1 448 ? -0.53 -27.234 -19.5 1 95 448 HIS B CA 1
ATOM 9122 C C . HIS B 1 448 ? -1.729 -27.734 -18.703 1 95 448 HIS B C 1
ATOM 9124 O O . HIS B 1 448 ? -2.629 -28.375 -19.25 1 95 448 HIS B O 1
ATOM 9130 N N . LEU B 1 449 ? -1.793 -27.453 -17.469 1 94.88 449 LEU B N 1
ATOM 9131 C CA . LEU B 1 449 ? -2.766 -28.062 -16.578 1 94.88 449 LEU B CA 1
ATOM 9132 C C . LEU B 1 449 ? -4.18 -27.609 -16.922 1 94.88 449 LEU B C 1
ATOM 9134 O O . LEU B 1 449 ? -5.102 -28.438 -16.984 1 94.88 449 LEU B O 1
ATOM 9138 N N . PRO B 1 450 ? -4.332 -26.297 -17.141 1 96.25 450 PRO B N 1
ATOM 9139 C CA . PRO B 1 450 ? -5.691 -25.906 -17.531 1 96.25 450 PRO B CA 1
ATOM 9140 C C . PRO B 1 450 ? -6.191 -26.641 -18.766 1 96.25 450 PRO B C 1
ATOM 9142 O O . PRO B 1 450 ? -7.355 -27.047 -18.828 1 96.25 450 PRO B O 1
ATOM 9145 N N . LEU B 1 451 ? -5.367 -26.875 -19.75 1 97.06 451 LEU B N 1
ATOM 9146 C CA . LEU B 1 451 ? -5.723 -27.594 -20.969 1 97.06 451 LEU B CA 1
ATOM 9147 C C . LEU B 1 451 ? -6 -29.062 -20.672 1 97.06 451 LEU B C 1
ATOM 9149 O O . LEU B 1 451 ? -6.898 -29.656 -21.266 1 97.06 451 LEU B O 1
ATOM 9153 N N . LEU B 1 452 ? -5.234 -29.594 -19.797 1 97 452 LEU B N 1
ATOM 9154 C CA . LEU B 1 452 ? -5.484 -30.969 -19.359 1 97 452 LEU B CA 1
ATOM 9155 C C . LEU B 1 452 ? -6.895 -31.094 -18.781 1 97 452 LEU B C 1
ATOM 9157 O O . LEU B 1 452 ? -7.641 -32 -19.172 1 97 452 LEU B O 1
ATOM 9161 N N . TYR B 1 453 ? -7.312 -30.219 -17.969 1 96.94 453 TYR B N 1
ATOM 9162 C CA . TYR B 1 453 ? -8.602 -30.297 -17.297 1 96.94 453 TYR B CA 1
ATOM 9163 C C . TYR B 1 453 ? -9.742 -29.953 -18.25 1 96.94 453 TYR B C 1
ATOM 9165 O O . TYR B 1 453 ? -10.844 -30.5 -18.125 1 96.94 453 TYR B O 1
ATOM 9173 N N . LEU B 1 454 ? -9.43 -29.078 -19.203 1 97.12 454 LEU B N 1
ATOM 9174 C CA . LEU B 1 454 ? -10.391 -28.859 -20.281 1 97.12 454 LEU B CA 1
ATOM 9175 C C . LEU B 1 454 ? -10.633 -30.141 -21.062 1 97.12 454 LEU B C 1
ATOM 9177 O O . LEU B 1 454 ? -11.781 -30.484 -21.359 1 97.12 454 LEU B O 1
ATOM 9181 N N . GLY B 1 455 ? -9.586 -30.797 -21.375 1 97.25 455 GLY B N 1
ATOM 9182 C CA . GLY B 1 455 ? -9.703 -32.094 -22.062 1 97.25 455 GLY B CA 1
ATOM 9183 C C . GLY B 1 455 ? -10.484 -33.094 -21.266 1 97.25 455 GLY B C 1
ATOM 9184 O O . GLY B 1 455 ? -11.32 -33.812 -21.812 1 97.25 455 GLY B O 1
ATOM 9185 N N . MET B 1 456 ? -10.258 -33.156 -20 1 95.38 456 MET B N 1
ATOM 9186 C CA . MET B 1 456 ? -10.953 -34.094 -19.125 1 95.38 456 MET B CA 1
ATOM 9187 C C . MET B 1 456 ? -12.445 -33.781 -19.078 1 95.38 456 MET B C 1
ATOM 9189 O O . MET B 1 456 ? -13.273 -34.688 -19.125 1 95.38 456 MET B O 1
ATOM 9193 N N . GLU B 1 457 ? -12.75 -32.531 -18.969 1 94.88 457 GLU B N 1
ATOM 9194 C CA . GLU B 1 457 ? -14.156 -32.125 -18.953 1 94.88 457 GLU B CA 1
ATOM 9195 C C . GLU B 1 457 ? -14.852 -32.5 -20.266 1 94.88 457 GLU B C 1
ATOM 9197 O O . GLU B 1 457 ? -16 -32.906 -20.266 1 94.88 457 GLU B O 1
ATOM 9202 N N . CYS B 1 458 ? -14.18 -32.344 -21.344 1 95.81 458 CYS B N 1
ATOM 9203 C CA . CYS B 1 458 ? -14.734 -32.688 -22.656 1 95.81 458 CYS B CA 1
ATOM 9204 C C . CYS B 1 458 ? -14.945 -34.188 -22.781 1 95.81 458 CYS B C 1
ATOM 9206 O O . CYS B 1 458 ? -15.922 -34.625 -23.375 1 95.81 458 CYS B O 1
ATOM 9208 N N . THR B 1 459 ? -14.039 -34.938 -22.234 1 93.75 459 THR B N 1
ATOM 9209 C CA . THR B 1 459 ? -14.188 -36.375 -22.219 1 93.75 459 THR B CA 1
ATOM 9210 C C . THR B 1 459 ? -15.43 -36.781 -21.438 1 93.75 459 THR B C 1
ATOM 9212 O O . THR B 1 459 ? -16.188 -37.656 -21.875 1 93.75 459 THR B O 1
ATOM 9215 N N . GLU B 1 460 ? -15.633 -36.125 -20.312 1 91.38 460 GLU B N 1
ATOM 9216 C CA . GLU B 1 460 ? -16.781 -36.438 -19.453 1 91.38 460 GLU B CA 1
ATOM 9217 C C . GLU B 1 460 ? -18.094 -36.094 -20.141 1 91.38 460 GLU B C 1
ATOM 9219 O O . GLU B 1 460 ? -19.125 -36.719 -19.891 1 91.38 460 GLU B O 1
ATOM 9224 N N . THR B 1 461 ? -18.016 -35.125 -21.016 1 92 461 THR B N 1
ATOM 9225 C CA . THR B 1 461 ? -19.219 -34.719 -21.719 1 92 461 THR B CA 1
ATOM 9226 C C . THR B 1 461 ? -19.297 -35.375 -23.094 1 92 461 THR B C 1
ATOM 9228 O O . THR B 1 461 ? -20.062 -34.969 -23.953 1 92 461 THR B O 1
ATOM 9231 N N . ASN B 1 462 ? -18.438 -36.312 -23.406 1 91.88 462 ASN B N 1
ATOM 9232 C CA . ASN B 1 462 ? -18.391 -37.156 -24.594 1 91.88 462 ASN B CA 1
ATOM 9233 C C . ASN B 1 462 ? -18.031 -36.375 -25.844 1 91.88 462 ASN B C 1
ATOM 9235 O O . ASN B 1 462 ? -18.5 -36.719 -26.938 1 91.88 462 ASN B O 1
ATOM 9239 N N . ASN B 1 463 ? -17.438 -35.344 -25.625 1 94.94 463 ASN B N 1
ATOM 9240 C CA . ASN B 1 463 ? -16.859 -34.625 -26.75 1 94.94 463 ASN B CA 1
ATOM 9241 C C . ASN B 1 463 ? -15.398 -35 -26.984 1 94.94 463 ASN B C 1
ATOM 9243 O O . ASN B 1 463 ? -14.492 -34.219 -26.703 1 94.94 463 ASN B O 1
ATOM 9247 N N . PHE B 1 464 ? -15.125 -36.062 -27.625 1 94.69 464 PHE B N 1
ATOM 9248 C CA . PHE B 1 464 ? -13.805 -36.688 -27.672 1 94.69 464 PHE B CA 1
ATOM 9249 C C . PHE B 1 464 ? -12.891 -35.969 -28.625 1 94.69 464 PHE B C 1
ATOM 9251 O O . PHE B 1 464 ? -11.68 -35.875 -28.422 1 94.69 464 PHE B O 1
ATOM 9258 N N . LYS B 1 465 ? -13.469 -35.406 -29.641 1 94.69 465 LYS B N 1
ATOM 9259 C CA . LYS B 1 465 ? -12.656 -34.656 -30.594 1 94.69 465 LYS B CA 1
ATOM 9260 C C . LYS B 1 465 ? -12.047 -33.406 -29.938 1 94.69 465 LYS B C 1
ATOM 9262 O O . LYS B 1 465 ? -10.844 -33.156 -30.062 1 94.69 465 LYS B O 1
ATOM 9267 N N . LEU B 1 466 ? -12.898 -32.719 -29.328 1 96.12 466 LEU B N 1
ATOM 9268 C CA . LEU B 1 466 ? -12.453 -31.516 -28.625 1 96.12 466 LEU B CA 1
ATOM 9269 C C . LEU B 1 466 ? -11.484 -31.859 -27.5 1 96.12 466 LEU B C 1
ATOM 9271 O O . LEU B 1 466 ? -10.516 -31.141 -27.25 1 96.12 466 LEU B O 1
ATOM 9275 N N . ALA B 1 467 ? -11.734 -32.938 -26.781 1 97.44 467 ALA B N 1
ATOM 9276 C CA . ALA B 1 467 ? -10.844 -33.406 -25.734 1 97.44 467 ALA B CA 1
ATOM 9277 C C . ALA B 1 467 ? -9.445 -33.688 -26.281 1 97.44 467 ALA B C 1
ATOM 9279 O O . ALA B 1 467 ? -8.445 -33.281 -25.688 1 97.44 467 ALA B O 1
ATOM 9280 N N . GLY B 1 468 ? -9.43 -34.344 -27.375 1 96.19 468 GLY B N 1
ATOM 9281 C CA . GLY B 1 468 ? -8.156 -34.625 -28.031 1 96.19 468 GLY B CA 1
ATOM 9282 C C . GLY B 1 468 ? -7.379 -33.375 -28.406 1 96.19 468 GLY B C 1
ATOM 9283 O O . GLY B 1 468 ? -6.152 -33.344 -28.297 1 96.19 468 GLY B O 1
ATOM 9284 N N . ASN B 1 469 ? -8.078 -32.406 -28.859 1 97.31 469 ASN B N 1
ATOM 9285 C CA . ASN B 1 469 ? -7.438 -31.141 -29.234 1 97.31 469 ASN B CA 1
ATOM 9286 C C . ASN B 1 469 ? -6.789 -30.469 -28.031 1 97.31 469 ASN B C 1
ATOM 9288 O O . ASN B 1 469 ? -5.641 -30.031 -28.109 1 97.31 469 ASN B O 1
ATOM 9292 N N . TYR B 1 470 ? -7.527 -30.359 -26.938 1 97.75 470 TYR B N 1
ATOM 9293 C CA . TYR B 1 470 ? -7 -29.734 -25.734 1 97.75 470 TYR B CA 1
ATOM 9294 C C . TYR B 1 470 ? -5.82 -30.516 -25.172 1 97.75 470 TYR B C 1
ATOM 9296 O O . TYR B 1 470 ? -4.801 -29.938 -24.797 1 97.75 470 TYR B O 1
ATOM 9304 N N . LEU B 1 471 ? -5.93 -31.797 -25.141 1 97.69 471 LEU B N 1
ATOM 9305 C CA . LEU B 1 471 ? -4.859 -32.656 -24.609 1 97.69 471 LEU B CA 1
ATOM 9306 C C . LEU B 1 471 ? -3.631 -32.594 -25.516 1 97.69 471 LEU B C 1
ATOM 9308 O O . LEU B 1 471 ? -2.496 -32.656 -25.031 1 97.69 471 LEU B O 1
ATOM 9312 N N . GLY B 1 472 ? -3.908 -32.5 -26.766 1 96.69 472 GLY B N 1
ATOM 9313 C CA . GLY B 1 472 ? -2.807 -32.312 -27.703 1 96.69 472 GLY B CA 1
ATOM 9314 C C . GLY B 1 472 ? -2.043 -31.016 -27.438 1 96.69 472 GLY B C 1
ATOM 9315 O O . GLY B 1 472 ? -0.811 -31 -27.484 1 96.69 472 GLY B O 1
ATOM 9316 N N . GLN B 1 473 ? -2.754 -29.969 -27.219 1 96.62 473 GLN B N 1
ATOM 9317 C CA . GLN B 1 473 ? -2.135 -28.688 -26.891 1 96.62 473 GLN B CA 1
ATOM 9318 C C . GLN B 1 473 ? -1.356 -28.766 -25.578 1 96.62 473 GLN B C 1
ATOM 9320 O O . GLN B 1 473 ? -0.264 -28.203 -25.469 1 96.62 473 GLN B O 1
ATOM 9325 N N . ALA B 1 474 ? -1.948 -29.422 -24.594 1 96.75 474 ALA B N 1
ATOM 9326 C CA . ALA B 1 474 ? -1.265 -29.625 -23.328 1 96.75 474 ALA B CA 1
ATOM 9327 C C . ALA B 1 474 ? 0.068 -30.344 -23.516 1 96.75 474 ALA B C 1
ATOM 9329 O O . ALA B 1 474 ? 1.072 -29.969 -22.891 1 96.75 474 ALA B O 1
ATOM 9330 N N . CYS B 1 475 ? 0.068 -31.281 -24.328 1 94.56 475 CYS B N 1
ATOM 9331 C CA . CYS B 1 475 ? 1.263 -32.062 -24.625 1 94.56 475 CYS B CA 1
ATOM 9332 C C . CYS B 1 475 ? 2.32 -31.219 -25.312 1 94.56 475 CYS B C 1
ATOM 9334 O O . CYS B 1 475 ? 3.518 -31.453 -25.141 1 94.56 475 CYS B O 1
ATOM 9336 N N . GLN B 1 476 ? 1.897 -30.266 -26.078 1 93.94 476 GLN B N 1
ATOM 9337 C CA . GLN B 1 476 ? 2.824 -29.359 -26.75 1 93.94 476 GLN B CA 1
ATOM 9338 C C . GLN B 1 476 ? 3.527 -28.453 -25.734 1 93.94 476 GLN B C 1
ATOM 9340 O O . GLN B 1 476 ? 4.699 -28.109 -25.906 1 93.94 476 GLN B O 1
ATOM 9345 N N . ILE B 1 477 ? 2.848 -28.031 -24.719 1 93.62 477 ILE B N 1
ATOM 9346 C CA . ILE B 1 477 ? 3.398 -27.156 -23.703 1 93.62 477 ILE B CA 1
ATOM 9347 C C . ILE B 1 477 ? 4.375 -27.938 -22.828 1 93.62 477 ILE B C 1
ATOM 9349 O O . ILE B 1 477 ? 5.5 -27.484 -22.578 1 93.62 477 ILE B O 1
ATOM 9353 N N . VAL B 1 478 ? 3.982 -29.062 -22.312 1 92.5 478 VAL B N 1
ATOM 9354 C CA . VAL B 1 478 ? 4.832 -29.969 -21.531 1 92.5 478 VAL B CA 1
ATOM 9355 C C . VAL B 1 478 ? 4.73 -31.391 -22.109 1 92.5 478 VAL B C 1
ATOM 9357 O O . VAL B 1 478 ? 3.816 -32.125 -21.75 1 92.5 478 VAL B O 1
ATOM 9360 N N . PRO B 1 479 ? 5.777 -31.656 -22.75 1 89.62 479 PRO B N 1
ATOM 9361 C CA . PRO B 1 479 ? 5.742 -33 -23.312 1 89.62 479 PRO B CA 1
ATOM 9362 C C . PRO B 1 479 ? 5.996 -34.094 -22.281 1 89.62 479 PRO B C 1
ATOM 9364 O O . PRO B 1 479 ? 6.676 -33.844 -21.281 1 89.62 479 PRO B O 1
ATOM 9367 N N . ASN B 1 480 ? 5.398 -35.188 -22.266 1 87.19 480 ASN B N 1
ATOM 9368 C CA . ASN B 1 480 ? 5.656 -36.406 -21.484 1 87.19 480 ASN B CA 1
ATOM 9369 C C . ASN B 1 480 ? 5.062 -36.281 -20.078 1 87.19 480 ASN B C 1
ATOM 9371 O O . ASN B 1 480 ? 5.691 -36.688 -19.094 1 87.19 480 ASN B O 1
ATOM 9375 N N . ASP B 1 481 ? 4.148 -35.469 -19.891 1 90.94 481 ASP B N 1
ATOM 9376 C CA . ASP B 1 481 ? 3.377 -35.531 -18.641 1 90.94 481 ASP B CA 1
ATOM 9377 C C . ASP B 1 481 ? 2.498 -36.781 -18.609 1 90.94 481 ASP B C 1
ATOM 9379 O O . ASP B 1 481 ? 1.599 -36.938 -19.438 1 90.94 481 ASP B O 1
ATOM 9383 N N . PRO B 1 482 ? 2.736 -37.562 -17.625 1 91.56 482 PRO B N 1
ATOM 9384 C CA . PRO B 1 482 ? 1.994 -38.812 -17.609 1 91.56 482 PRO B CA 1
ATOM 9385 C C . PRO B 1 482 ? 0.488 -38.625 -17.469 1 91.56 482 PRO B C 1
ATOM 9387 O O . PRO B 1 482 ? -0.298 -39.406 -17.969 1 91.56 482 PRO B O 1
ATOM 9390 N N . PHE B 1 483 ? 0.068 -37.594 -16.859 1 92.25 483 PHE B N 1
ATOM 9391 C CA . PHE B 1 483 ? -1.358 -37.344 -16.703 1 92.25 483 PHE B CA 1
ATOM 9392 C C . PHE B 1 483 ? -2 -37 -18.031 1 92.25 483 PHE B C 1
ATOM 9394 O O . PHE B 1 483 ? -3.092 -37.469 -18.344 1 92.25 483 PHE B O 1
ATOM 9401 N N . VAL B 1 484 ? -1.343 -36.188 -18.812 1 95.5 484 VAL B N 1
ATOM 9402 C CA . VAL B 1 484 ? -1.859 -35.812 -20.125 1 95.5 484 VAL B CA 1
ATOM 9403 C C . VAL B 1 484 ? -1.935 -37.031 -21.031 1 95.5 484 VAL B C 1
ATOM 9405 O O . VAL B 1 484 ? -2.953 -37.25 -21.688 1 95.5 484 VAL B O 1
ATOM 9408 N N . ILE B 1 485 ? -0.901 -37.812 -21.016 1 95.81 485 ILE B N 1
ATOM 9409 C CA . ILE B 1 485 ? -0.831 -38.969 -21.859 1 95.81 485 ILE B CA 1
ATOM 9410 C C . ILE B 1 485 ? -1.879 -40 -21.422 1 95.81 485 ILE B C 1
ATOM 9412 O O . ILE B 1 485 ? -2.496 -40.656 -22.266 1 95.81 485 ILE B O 1
ATOM 9416 N N . HIS B 1 486 ? -2.041 -40.125 -20.141 1 94.44 486 HIS B N 1
ATOM 9417 C CA . HIS B 1 486 ? -3.078 -41 -19.625 1 94.44 486 HIS B CA 1
ATOM 9418 C C . HIS B 1 486 ? -4.457 -40.594 -20.109 1 94.44 486 HIS B C 1
ATOM 9420 O O . HIS B 1 486 ? -5.246 -41.438 -20.547 1 94.44 486 HIS B O 1
ATOM 9426 N N . GLU B 1 487 ? -4.727 -39.344 -20.094 1 95.44 487 GLU B N 1
ATOM 9427 C CA . GLU B 1 487 ? -6.027 -38.875 -20.531 1 95.44 487 GLU B CA 1
ATOM 9428 C C . GLU B 1 487 ? -6.203 -39.062 -22.031 1 95.44 487 GLU B C 1
ATOM 9430 O O . GLU B 1 487 ? -7.316 -39.281 -22.516 1 95.44 487 GLU B O 1
ATOM 9435 N N . MET B 1 488 ? -5.168 -38.906 -22.781 1 96.56 488 MET B N 1
ATOM 9436 C CA . MET B 1 488 ? -5.23 -39.219 -24.203 1 96.56 488 MET B CA 1
ATOM 9437 C C . MET B 1 488 ? -5.602 -40.656 -24.438 1 96.56 488 MET B C 1
ATOM 9439 O O . MET B 1 488 ? -6.332 -40.969 -25.391 1 96.56 488 MET B O 1
ATOM 9443 N N . GLY B 1 489 ? -5.062 -41.531 -23.578 1 96.75 489 GLY B N 1
ATOM 9444 C CA . GLY B 1 489 ? -5.445 -42.938 -23.641 1 96.75 489 GLY B CA 1
ATOM 9445 C C . GLY B 1 489 ? -6.926 -43.156 -23.375 1 96.75 489 GLY B C 1
ATOM 9446 O O . GLY B 1 489 ? -7.559 -43.969 -24.031 1 96.75 489 GLY B O 1
ATOM 9447 N N . ILE B 1 490 ? -7.449 -42.438 -22.453 1 94.81 490 ILE B N 1
ATOM 9448 C CA . ILE B 1 490 ? -8.867 -42.562 -22.141 1 94.81 490 ILE B CA 1
ATOM 9449 C C . ILE B 1 490 ? -9.703 -42.125 -23.344 1 94.81 490 ILE B C 1
ATOM 9451 O O . ILE B 1 490 ? -10.695 -42.75 -23.688 1 94.81 490 ILE B O 1
ATOM 9455 N N . VAL B 1 491 ? -9.336 -41 -23.953 1 95.81 491 VAL B N 1
ATOM 9456 C CA . VAL B 1 491 ? -10.047 -40.531 -25.125 1 95.81 491 VAL B CA 1
ATOM 9457 C C . VAL B 1 491 ? -10.016 -41.562 -26.234 1 95.81 491 VAL B C 1
ATOM 9459 O O . VAL B 1 491 ? -11.031 -41.844 -26.875 1 95.81 491 VAL B O 1
ATOM 9462 N N . ALA B 1 492 ? -8.867 -42.188 -26.469 1 96.38 492 ALA B N 1
ATOM 9463 C CA . ALA B 1 492 ? -8.734 -43.25 -27.469 1 96.38 492 ALA B CA 1
ATOM 9464 C C . ALA B 1 492 ? -9.602 -44.469 -27.141 1 96.38 492 ALA B C 1
ATOM 9466 O O . ALA B 1 492 ? -10.25 -45.031 -28.016 1 96.38 492 ALA B O 1
ATOM 9467 N N . TYR B 1 493 ? -9.602 -44.844 -25.891 1 94.5 493 TYR B N 1
ATOM 9468 C CA . TYR B 1 493 ? -10.406 -45.969 -25.438 1 94.5 493 TYR B CA 1
ATOM 9469 C C . TYR B 1 493 ? -11.891 -45.688 -25.672 1 94.5 493 TYR B C 1
ATOM 9471 O O . TYR B 1 493 ? -12.609 -46.562 -26.188 1 94.5 493 TYR B O 1
ATOM 9479 N N . GLN B 1 494 ? -12.328 -44.531 -25.312 1 92.94 494 GLN B N 1
ATOM 9480 C CA . GLN B 1 494 ? -13.742 -44.156 -25.453 1 92.94 494 GLN B CA 1
ATOM 9481 C C . GLN B 1 494 ? -14.133 -44.031 -26.922 1 92.94 494 GLN B C 1
ATOM 9483 O O . GLN B 1 494 ? -15.281 -44.281 -27.281 1 92.94 494 GLN B O 1
ATOM 9488 N N . SER B 1 495 ? -13.188 -43.75 -27.719 1 92.38 495 SER B N 1
ATOM 9489 C CA . SER B 1 495 ? -13.406 -43.688 -29.156 1 92.38 495 SER B CA 1
ATOM 9490 C C . SER B 1 495 ? -13.273 -45.062 -29.812 1 92.38 495 SER B C 1
ATOM 9492 O O . SER B 1 495 ? -13.25 -45.156 -31.031 1 92.38 495 SER B O 1
ATOM 9494 N N . LYS B 1 496 ? -13 -46.094 -29.031 1 92.06 496 LYS B N 1
ATOM 9495 C CA . LYS B 1 496 ? -12.922 -47.5 -29.438 1 92.06 496 LYS B CA 1
ATOM 9496 C C . LYS B 1 496 ? -11.648 -47.75 -30.234 1 92.06 496 LYS B C 1
ATOM 9498 O O . LYS B 1 496 ? -11.617 -48.656 -31.094 1 92.06 496 LYS B O 1
ATOM 9503 N N . GLU B 1 497 ? -10.797 -46.875 -30.094 1 95.19 497 GLU B N 1
ATOM 9504 C CA . GLU B 1 497 ? -9.461 -47.094 -30.641 1 95.19 497 GLU B CA 1
ATOM 9505 C C . GLU B 1 497 ? -8.555 -47.75 -29.609 1 95.19 497 GLU B C 1
ATOM 9507 O O . GLU B 1 497 ? -7.59 -47.156 -29.141 1 95.19 497 GLU B O 1
ATOM 9512 N N . TYR B 1 498 ? -8.719 -48.969 -29.328 1 94.69 498 TYR B N 1
ATOM 9513 C CA . TYR B 1 498 ? -8.141 -49.688 -28.188 1 94.69 498 TYR B CA 1
ATOM 9514 C C . TYR B 1 498 ? -6.633 -49.844 -28.359 1 94.69 498 TYR B C 1
ATOM 9516 O O . TYR B 1 498 ? -5.879 -49.812 -27.391 1 94.69 498 TYR B O 1
ATOM 9524 N N . ALA B 1 499 ? -6.203 -50.062 -29.562 1 96.12 499 ALA B N 1
ATOM 9525 C CA . ALA B 1 499 ? -4.77 -50.219 -29.797 1 96.12 499 ALA B CA 1
ATOM 9526 C C . ALA B 1 499 ? -4.023 -48.906 -29.453 1 96.12 499 ALA B C 1
ATOM 9528 O O . ALA B 1 499 ? -2.951 -48.938 -28.844 1 96.12 499 ALA B O 1
ATOM 9529 N N . GLN B 1 500 ? -4.613 -47.875 -29.953 1 97.06 500 GLN B N 1
ATOM 9530 C CA . GLN B 1 500 ? -4.031 -46.594 -29.641 1 97.06 500 GLN B CA 1
ATOM 9531 C C . GLN B 1 500 ? -4.07 -46.312 -28.141 1 97.06 500 GLN B C 1
ATOM 9533 O O . GLN B 1 500 ? -3.141 -45.719 -27.594 1 97.06 500 GLN B O 1
ATOM 9538 N N . ALA B 1 501 ? -5.109 -46.594 -27.453 1 97.06 501 ALA B N 1
ATOM 9539 C CA . ALA B 1 501 ? -5.238 -46.438 -26.016 1 97.06 501 ALA B CA 1
ATOM 9540 C C . ALA B 1 501 ? -4.129 -47.188 -25.281 1 97.06 501 ALA B C 1
ATOM 9542 O O . ALA B 1 501 ? -3.529 -46.656 -24.344 1 97.06 501 ALA B O 1
ATOM 9543 N N . GLU B 1 502 ? -3.936 -48.406 -25.719 1 97 502 GLU B N 1
ATOM 9544 C CA . GLU B 1 502 ? -2.879 -49.219 -25.109 1 97 502 GLU B CA 1
ATOM 9545 C C . GLU B 1 502 ? -1.527 -48.5 -25.203 1 97 502 GLU B C 1
ATOM 9547 O O . GLU B 1 502 ? -0.769 -48.5 -24.234 1 97 502 GLU B O 1
ATOM 9552 N N . LYS B 1 503 ? -1.229 -48 -26.359 1 97.62 503 LYS B N 1
ATOM 9553 C CA . LYS B 1 503 ? 0.039 -47.312 -26.562 1 97.62 503 LYS B CA 1
ATOM 9554 C C . LYS B 1 503 ? 0.178 -46.125 -25.609 1 97.62 503 LYS B C 1
ATOM 9556 O O . LYS B 1 503 ? 1.239 -45.906 -25.031 1 97.62 503 LYS B O 1
ATOM 9561 N N . HIS B 1 504 ? -0.867 -45.344 -25.531 1 97.19 504 HIS B N 1
ATOM 9562 C CA . HIS B 1 504 ? -0.858 -44.219 -24.641 1 97.19 504 HIS B CA 1
ATOM 9563 C C . HIS B 1 504 ? -0.702 -44.625 -23.172 1 97.19 504 HIS B C 1
ATOM 9565 O O . HIS B 1 504 ? 0.089 -44.031 -22.438 1 97.19 504 HIS B O 1
ATOM 9571 N N . PHE B 1 505 ? -1.426 -45.625 -22.703 1 96.62 505 PHE B N 1
ATOM 9572 C CA . PHE B 1 505 ? -1.363 -46.062 -21.328 1 96.62 505 PHE B CA 1
ATOM 9573 C C . PHE B 1 505 ? 0.01 -46.656 -21 1 96.62 505 PHE B C 1
ATOM 9575 O O . PHE B 1 505 ? 0.539 -46.438 -19.906 1 96.62 505 PHE B O 1
ATOM 9582 N N . ASP B 1 506 ? 0.528 -47.344 -21.953 1 96.12 506 ASP B N 1
ATOM 9583 C CA . ASP B 1 506 ? 1.866 -47.906 -21.75 1 96.12 506 ASP B CA 1
ATOM 9584 C C . ASP B 1 506 ? 2.9 -46.781 -21.594 1 96.12 506 ASP B C 1
ATOM 9586 O O . ASP B 1 506 ? 3.801 -46.875 -20.766 1 96.12 506 ASP B O 1
ATOM 9590 N N . LEU B 1 507 ? 2.801 -45.875 -22.484 1 95.5 507 LEU B N 1
ATOM 9591 C CA . LEU B 1 507 ? 3.713 -44.719 -22.406 1 95.5 507 LEU B CA 1
ATOM 9592 C C . LEU B 1 507 ? 3.559 -44 -21.078 1 95.5 507 LEU B C 1
ATOM 9594 O O . LEU B 1 507 ? 4.551 -43.625 -20.453 1 95.5 507 LEU B O 1
ATOM 9598 N N . ALA B 1 508 ? 2.309 -43.75 -20.656 1 94.12 508 ALA B N 1
ATOM 9599 C CA . ALA B 1 508 ? 2.053 -43.094 -19.359 1 94.12 508 ALA B CA 1
ATOM 9600 C C . ALA B 1 508 ? 2.678 -43.875 -18.219 1 94.12 508 ALA B C 1
ATOM 9602 O O . ALA B 1 508 ? 3.289 -43.312 -17.312 1 94.12 508 ALA B O 1
ATOM 9603 N N . LEU B 1 509 ? 2.486 -45.156 -18.234 1 92.5 509 LEU B N 1
ATOM 9604 C CA . LEU B 1 509 ? 3.037 -46.031 -17.203 1 92.5 509 LEU B CA 1
ATOM 9605 C C . LEU B 1 509 ? 4.559 -45.938 -17.172 1 92.5 509 LEU B C 1
ATOM 9607 O O . LEU B 1 509 ? 5.164 -45.938 -16.109 1 92.5 509 LEU B O 1
ATOM 9611 N N . ALA B 1 510 ? 5.195 -45.938 -18.312 1 91.56 510 ALA B N 1
ATOM 9612 C CA . ALA B 1 510 ? 6.648 -45.812 -18.406 1 91.56 510 ALA B CA 1
ATOM 9613 C C . ALA B 1 510 ? 7.141 -44.5 -17.797 1 91.56 510 ALA B C 1
ATOM 9615 O O . ALA B 1 510 ? 8.164 -44.5 -17.094 1 91.56 510 ALA B O 1
ATOM 9616 N N . LEU B 1 511 ? 6.445 -43.469 -18.078 1 89.62 511 LEU B N 1
ATOM 9617 C CA . LEU B 1 511 ? 6.805 -42.156 -17.562 1 89.62 511 LEU B CA 1
ATOM 9618 C C . LEU B 1 511 ? 6.656 -42.125 -16.047 1 89.62 511 LEU B C 1
ATOM 9620 O O . LEU B 1 511 ? 7.461 -41.5 -15.352 1 89.62 511 LEU B O 1
ATOM 9624 N N . VAL B 1 512 ? 5.582 -42.719 -15.531 1 88.19 512 VAL B N 1
ATOM 9625 C CA . VAL B 1 512 ? 5.355 -42.812 -14.094 1 88.19 512 VAL B CA 1
ATOM 9626 C C . VAL B 1 512 ? 6.492 -43.562 -13.43 1 88.19 512 VAL B C 1
ATOM 9628 O O . VAL B 1 512 ? 6.977 -43.188 -12.367 1 88.19 512 VAL B O 1
ATOM 9631 N N . HIS B 1 513 ? 6.926 -44.625 -14.023 1 85.12 513 HIS B N 1
ATOM 9632 C CA . HIS B 1 513 ? 7.984 -45.469 -13.484 1 85.12 513 HIS B CA 1
ATOM 9633 C C . HIS B 1 513 ? 9.32 -44.75 -13.461 1 85.12 513 HIS B C 1
ATOM 9635 O O . HIS B 1 513 ? 10.148 -44.969 -12.586 1 85.12 513 HIS B O 1
ATOM 9641 N N . GLU B 1 514 ? 9.5 -43.938 -14.422 1 81.69 514 GLU B N 1
ATOM 9642 C CA . GLU B 1 514 ? 10.727 -43.156 -14.477 1 81.69 514 GLU B CA 1
ATOM 9643 C C . GLU B 1 514 ? 10.82 -42.219 -13.273 1 81.69 514 GLU B C 1
ATOM 9645 O O . GLU B 1 514 ? 11.914 -41.969 -12.758 1 81.69 514 GLU B O 1
ATOM 9650 N N . ARG B 1 515 ? 9.711 -41.719 -12.906 1 77.94 515 ARG B N 1
ATOM 9651 C CA . ARG B 1 515 ? 9.68 -40.719 -11.836 1 77.94 515 ARG B CA 1
ATOM 9652 C C . ARG B 1 515 ? 9.562 -41.406 -10.469 1 77.94 515 ARG B C 1
ATOM 9654 O O . ARG B 1 515 ? 10.078 -40.875 -9.477 1 77.94 515 ARG B O 1
ATOM 9661 N N . ASN B 1 516 ? 8.75 -42.438 -10.445 1 72.62 516 ASN B N 1
ATOM 9662 C CA . ASN B 1 516 ? 8.508 -43.188 -9.211 1 72.62 516 ASN B CA 1
ATOM 9663 C C . ASN B 1 516 ? 8.602 -44.688 -9.438 1 72.62 516 ASN B C 1
ATOM 9665 O O . ASN B 1 516 ? 7.633 -45.312 -9.875 1 72.62 516 ASN B O 1
ATOM 9669 N N . PRO B 1 517 ? 9.742 -45.125 -9.117 1 63.97 517 PRO B N 1
ATOM 9670 C CA . PRO B 1 517 ? 9.891 -46.531 -9.414 1 63.97 517 PRO B CA 1
ATOM 9671 C C . PRO B 1 517 ? 8.906 -47.406 -8.633 1 63.97 517 PRO B C 1
ATOM 9673 O O . PRO B 1 517 ? 8.523 -48.5 -9.102 1 63.97 517 PRO B O 1
ATOM 9676 N N . VAL B 1 518 ? 8.602 -47.062 -7.453 1 61 518 VAL B N 1
ATOM 9677 C CA . VAL B 1 518 ? 7.629 -47.844 -6.707 1 61 518 VAL B CA 1
ATOM 9678 C C . VAL B 1 518 ? 6.238 -47.25 -6.875 1 61 518 VAL B C 1
ATOM 9680 O O . VAL B 1 518 ? 6.004 -46.094 -6.488 1 61 518 VAL B O 1
ATOM 9683 N N . ILE B 1 519 ? 5.684 -47.562 -8.047 1 58.78 519 ILE B N 1
ATOM 9684 C CA . ILE B 1 519 ? 4.375 -47 -8.32 1 58.78 519 ILE B CA 1
ATOM 9685 C C . ILE B 1 519 ? 3.49 -47.094 -7.082 1 58.78 519 ILE B C 1
ATOM 9687 O O . ILE B 1 519 ? 2.902 -48.156 -6.824 1 58.78 519 ILE B O 1
ATOM 9691 N N . VAL B 1 520 ? 3.66 -46.25 -6.23 1 59.44 520 VAL B N 1
ATOM 9692 C CA . VAL B 1 520 ? 2.973 -46.375 -4.949 1 59.44 520 VAL B CA 1
ATOM 9693 C C . VAL B 1 520 ? 1.818 -45.375 -4.891 1 59.44 520 VAL B C 1
ATOM 9695 O O . VAL B 1 520 ? 0.867 -45.562 -4.129 1 59.44 520 VAL B O 1
ATOM 9698 N N . ALA B 1 521 ? 1.731 -44.625 -5.926 1 66.75 521 ALA B N 1
ATOM 9699 C CA . ALA B 1 521 ? 0.737 -43.562 -5.691 1 66.75 521 ALA B CA 1
ATOM 9700 C C . ALA B 1 521 ? -0.661 -44.062 -6.074 1 66.75 521 ALA B C 1
ATOM 9702 O O . ALA B 1 521 ? -0.854 -44.625 -7.148 1 66.75 521 ALA B O 1
ATOM 9703 N N . GLU B 1 522 ? -1.508 -44.031 -5.168 1 70.25 522 GLU B N 1
ATOM 9704 C CA . GLU B 1 522 ? -2.904 -44.406 -5.367 1 70.25 522 GLU B CA 1
ATOM 9705 C C . GLU B 1 522 ? -3.463 -43.812 -6.652 1 70.25 522 GLU B C 1
ATOM 9707 O O . GLU B 1 522 ? -4.348 -44.375 -7.285 1 70.25 522 GLU B O 1
ATOM 9712 N N . THR B 1 523 ? -2.773 -42.812 -7.047 1 75.81 523 THR B N 1
ATOM 9713 C CA . THR B 1 523 ? -3.252 -42.062 -8.203 1 75.81 523 THR B CA 1
ATOM 9714 C C . THR B 1 523 ? -3.146 -42.906 -9.469 1 75.81 523 THR B C 1
ATOM 9716 O O . THR B 1 523 ? -3.992 -42.812 -10.359 1 75.81 523 THR B O 1
ATOM 9719 N N . TRP B 1 524 ? -2.246 -43.875 -9.469 1 82.12 524 TRP B N 1
ATOM 9720 C CA . TRP B 1 524 ? -1.972 -44.531 -10.742 1 82.12 524 TRP B CA 1
ATOM 9721 C C . TRP B 1 524 ? -2.633 -45.906 -10.789 1 82.12 524 TRP B C 1
ATOM 9723 O O . TRP B 1 524 ? -2.475 -46.656 -11.766 1 82.12 524 TRP B O 1
ATOM 9733 N N . GLY B 1 525 ? -3.357 -46.219 -9.695 1 86.06 525 GLY B N 1
ATOM 9734 C CA . GLY B 1 525 ? -4.191 -47.406 -9.766 1 86.06 525 GLY B CA 1
ATOM 9735 C C . GLY B 1 525 ? -5.168 -47.375 -10.93 1 86.06 525 GLY B C 1
ATOM 9736 O O . GLY B 1 525 ? -5.422 -48.438 -11.555 1 86.06 525 GLY B O 1
ATOM 9737 N N . VAL B 1 526 ? -5.555 -46.25 -11.227 1 88.19 526 VAL B N 1
ATOM 9738 C CA . VAL B 1 526 ? -6.531 -46.062 -12.297 1 88.19 526 VAL B CA 1
ATOM 9739 C C . VAL B 1 526 ? -5.875 -46.344 -13.648 1 88.19 526 VAL B C 1
ATOM 9741 O O . VAL B 1 526 ? -6.504 -46.938 -14.539 1 88.19 526 VAL B O 1
ATOM 9744 N N . LEU B 1 527 ? -4.676 -45.938 -13.773 1 92.06 527 LEU B N 1
ATOM 9745 C CA . LEU B 1 527 ? -3.939 -46.188 -15.008 1 92.06 527 LEU B CA 1
ATOM 9746 C C . LEU B 1 527 ? -3.793 -47.688 -15.258 1 92.06 527 LEU B C 1
ATOM 9748 O O . LEU B 1 527 ? -4.023 -48.156 -16.375 1 92.06 527 LEU B O 1
ATOM 9752 N N . LEU B 1 528 ? -3.471 -48.438 -14.211 1 92.75 528 LEU B N 1
ATOM 9753 C CA . LEU B 1 528 ? -3.334 -49.875 -14.32 1 92.75 528 LEU B CA 1
ATOM 9754 C C . LEU B 1 528 ? -4.676 -50.531 -14.656 1 92.75 528 LEU B C 1
ATOM 9756 O O . LEU B 1 528 ? -4.742 -51.438 -15.484 1 92.75 528 LEU B O 1
ATOM 9760 N N . ASN B 1 529 ? -5.684 -50.062 -14.016 1 92.81 529 ASN B N 1
ATOM 9761 C CA . ASN B 1 529 ? -7.02 -50.562 -14.297 1 92.81 529 ASN B CA 1
ATOM 9762 C C . ASN B 1 529 ? -7.426 -50.312 -15.742 1 92.81 529 ASN B C 1
ATOM 9764 O O . ASN B 1 529 ? -8.047 -51.156 -16.391 1 92.81 529 ASN B O 1
ATOM 9768 N N . ASN B 1 530 ? -7.113 -49.156 -16.266 1 93.75 530 ASN B N 1
ATOM 9769 C CA . ASN B 1 530 ? -7.438 -48.812 -17.641 1 93.75 530 ASN B CA 1
ATOM 9770 C C . ASN B 1 530 ? -6.672 -49.688 -18.641 1 93.75 530 ASN B C 1
ATOM 9772 O O . ASN B 1 530 ? -7.191 -50 -19.703 1 93.75 530 ASN B O 1
ATOM 9776 N N . LEU B 1 531 ? -5.484 -49.969 -18.281 1 95.56 531 LEU B N 1
ATOM 9777 C CA . LEU B 1 531 ? -4.738 -50.938 -19.094 1 95.56 531 LEU B CA 1
ATOM 9778 C C . LEU B 1 531 ? -5.426 -52.312 -19.109 1 95.56 531 LEU B C 1
ATOM 9780 O O . LEU B 1 531 ? -5.496 -52.938 -20.141 1 95.56 531 LEU B O 1
ATOM 9784 N N . GLY B 1 532 ? -5.906 -52.656 -17.922 1 95.31 532 GLY B N 1
ATOM 9785 C CA . GLY B 1 532 ? -6.668 -53.906 -17.844 1 95.31 532 GLY B CA 1
ATOM 9786 C C . GLY B 1 532 ? -7.891 -53.906 -18.734 1 95.31 532 GLY B C 1
ATOM 9787 O O . GLY B 1 532 ? -8.117 -54.844 -19.469 1 95.31 532 GLY B O 1
ATOM 9788 N N . HIS B 1 533 ? -8.625 -52.875 -18.688 1 94.25 533 HIS B N 1
ATOM 9789 C CA . HIS B 1 533 ? -9.805 -52.75 -19.531 1 94.25 533 HIS B CA 1
ATOM 9790 C C . HIS B 1 533 ? -9.438 -52.781 -21.016 1 94.25 533 HIS B C 1
ATOM 9792 O O . HIS B 1 533 ? -10.133 -53.406 -21.812 1 94.25 533 HIS B O 1
ATOM 9798 N N . THR B 1 534 ? -8.438 -52.094 -21.375 1 95.81 534 THR B N 1
ATOM 9799 C CA . THR B 1 534 ? -8.008 -52.031 -22.766 1 95.81 534 THR B CA 1
ATOM 9800 C C . THR B 1 534 ? -7.594 -53.406 -23.281 1 95.81 534 THR B C 1
ATOM 9802 O O . THR B 1 534 ? -8 -53.812 -24.375 1 95.81 534 THR B O 1
ATOM 9805 N N . HIS B 1 535 ? -6.84 -54.156 -22.5 1 95.81 535 HIS B N 1
ATOM 9806 C CA . HIS B 1 535 ? -6.418 -55.469 -22.906 1 95.81 535 HIS B CA 1
ATOM 9807 C C . HIS B 1 535 ? -7.609 -56.438 -22.984 1 95.81 535 HIS B C 1
ATOM 9809 O O . HIS B 1 535 ? -7.629 -57.344 -23.828 1 95.81 535 HIS B O 1
ATOM 9815 N N . ARG B 1 536 ? -8.562 -56.25 -22.078 1 93.5 536 ARG B N 1
ATOM 9816 C CA . ARG B 1 536 ? -9.781 -57.031 -22.156 1 93.5 536 ARG B CA 1
ATOM 9817 C C . ARG B 1 536 ? -10.492 -56.812 -23.5 1 93.5 536 ARG B C 1
ATOM 9819 O O . ARG B 1 536 ? -10.914 -57.75 -24.156 1 93.5 536 ARG B O 1
ATOM 9826 N N . LYS B 1 537 ? -10.555 -55.531 -23.938 1 93.19 537 LYS B N 1
ATOM 9827 C CA . LYS B 1 537 ? -11.219 -55.188 -25.188 1 93.19 537 LYS B CA 1
ATOM 9828 C C . LYS B 1 537 ? -10.422 -55.719 -26.391 1 93.19 537 LYS B C 1
ATOM 9830 O O . LYS B 1 537 ? -10.992 -56.062 -27.422 1 93.19 537 LYS B O 1
ATOM 9835 N N . LEU B 1 538 ? -9.164 -55.906 -26.172 1 93.94 538 LEU B N 1
ATOM 9836 C CA . LEU B 1 538 ? -8.297 -56.438 -27.219 1 93.94 538 LEU B CA 1
ATOM 9837 C C . LEU B 1 538 ? -8.234 -57.938 -27.156 1 93.94 538 LEU B C 1
ATOM 9839 O O . LEU B 1 538 ? -7.492 -58.562 -27.906 1 93.94 538 LEU B O 1
ATOM 9843 N N . LYS B 1 539 ? -8.945 -58.531 -26.125 1 92.5 539 LYS B N 1
ATOM 9844 C CA . LYS B 1 539 ? -9.117 -59.969 -25.938 1 92.5 539 LYS B CA 1
ATOM 9845 C C . LYS B 1 539 ? -7.824 -60.625 -25.453 1 92.5 539 LYS B C 1
ATOM 9847 O O . LYS B 1 539 ? -7.559 -61.781 -25.75 1 92.5 539 LYS B O 1
ATOM 9852 N N . ASN B 1 540 ? -7.012 -59.812 -24.953 1 95.19 540 ASN B N 1
ATOM 9853 C CA . ASN B 1 540 ? -5.863 -60.312 -24.219 1 95.19 540 ASN B CA 1
ATOM 9854 C C . ASN B 1 540 ? -6.18 -60.469 -22.734 1 95.19 540 ASN B C 1
ATOM 9856 O O . ASN B 1 540 ? -5.707 -59.688 -21.906 1 95.19 540 ASN B O 1
ATOM 9860 N N . TYR B 1 541 ? -6.859 -61.5 -22.359 1 93.75 541 TYR B N 1
ATOM 9861 C CA . TYR B 1 541 ? -7.488 -61.625 -21.047 1 93.75 541 TYR B CA 1
ATOM 9862 C C . TYR B 1 541 ? -6.445 -61.875 -19.969 1 93.75 541 TYR B C 1
ATOM 9864 O O . TYR B 1 541 ? -6.594 -61.406 -18.828 1 93.75 541 TYR B O 1
ATOM 9872 N N . ASP B 1 542 ? -5.359 -62.562 -20.297 1 95.06 542 ASP B N 1
ATOM 9873 C CA . ASP B 1 542 ? -4.328 -62.812 -19.297 1 95.06 542 ASP B CA 1
ATOM 9874 C C . ASP B 1 542 ? -3.648 -61.5 -18.859 1 95.06 542 ASP B C 1
ATOM 9876 O O . ASP B 1 542 ? -3.467 -61.281 -17.672 1 95.06 542 ASP B O 1
ATOM 9880 N N . ARG B 1 543 ? -3.352 -60.781 -19.859 1 96.31 543 ARG B N 1
ATOM 9881 C CA . ARG B 1 543 ? -2.717 -59.531 -19.578 1 96.31 543 ARG B CA 1
ATOM 9882 C C . ARG B 1 543 ? -3.686 -58.562 -18.859 1 96.31 543 ARG B C 1
ATOM 9884 O O . ARG B 1 543 ? -3.281 -57.812 -17.984 1 96.31 543 ARG B O 1
ATOM 9891 N N . ALA B 1 544 ? -4.883 -58.562 -19.266 1 96.31 544 ALA B N 1
ATOM 9892 C CA . ALA B 1 544 ? -5.914 -57.75 -18.625 1 96.31 544 ALA B CA 1
ATOM 9893 C C . ALA B 1 544 ? -6 -58.062 -17.125 1 96.31 544 ALA B C 1
ATOM 9895 O O . ALA B 1 544 ? -6.039 -57.156 -16.297 1 96.31 544 ALA B O 1
ATOM 9896 N N . LEU B 1 545 ? -6.047 -59.344 -16.828 1 95.88 545 LEU B N 1
ATOM 9897 C CA . LEU B 1 545 ? -6.148 -59.781 -15.445 1 95.88 545 LEU B CA 1
ATOM 9898 C C . LEU B 1 545 ? -4.93 -59.344 -14.641 1 95.88 545 LEU B C 1
ATOM 9900 O O . LEU B 1 545 ? -5.055 -58.938 -13.484 1 95.88 545 LEU B O 1
ATOM 9904 N N . GLU B 1 546 ? -3.811 -59.5 -15.234 1 96.5 546 GLU B N 1
ATOM 9905 C CA . GLU B 1 546 ? -2.578 -59.094 -14.578 1 96.5 546 GLU B CA 1
ATOM 9906 C C . GLU B 1 546 ? -2.648 -57.625 -14.164 1 96.5 546 GLU B C 1
ATOM 9908 O O . GLU B 1 546 ? -2.311 -57.281 -13.031 1 96.5 546 GLU B O 1
ATOM 9913 N N . TYR B 1 547 ? -3.061 -56.75 -15.062 1 95.81 547 TYR B N 1
ATOM 9914 C CA . TYR B 1 547 ? -3.127 -55.312 -14.789 1 95.81 547 TYR B CA 1
ATOM 9915 C C . TYR B 1 547 ? -4.207 -55 -13.766 1 95.81 547 TYR B C 1
ATOM 9917 O O . TYR B 1 547 ? -4.02 -54.156 -12.898 1 95.81 547 TYR B O 1
ATOM 9925 N N . HIS B 1 548 ? -5.367 -55.594 -13.859 1 94.81 548 HIS B N 1
ATOM 9926 C CA . HIS B 1 548 ? -6.41 -55.375 -12.867 1 94.81 548 HIS B CA 1
ATOM 9927 C C . HIS B 1 548 ? -5.938 -55.781 -11.477 1 94.81 548 HIS B C 1
ATOM 9929 O O . HIS B 1 548 ? -6.254 -55.125 -10.484 1 94.81 548 HIS B O 1
ATOM 9935 N N . LEU B 1 549 ? -5.184 -56.844 -11.406 1 95.12 549 LEU B N 1
ATOM 9936 C CA . LEU B 1 549 ? -4.684 -57.312 -10.117 1 95.12 549 LEU B CA 1
ATOM 9937 C C . LEU B 1 549 ? -3.662 -56.344 -9.547 1 95.12 549 LEU B C 1
ATOM 9939 O O . LEU B 1 549 ? -3.629 -56.125 -8.336 1 95.12 549 LEU B O 1
ATOM 9943 N N . LYS B 1 550 ? -2.803 -55.875 -10.422 1 92.81 550 LYS B N 1
ATOM 9944 C CA . LYS B 1 550 ? -1.88 -54.844 -9.977 1 92.81 550 LYS B CA 1
ATOM 9945 C C . LYS B 1 550 ? -2.635 -53.625 -9.445 1 92.81 550 LYS B C 1
ATOM 9947 O O . LYS B 1 550 ? -2.215 -53 -8.469 1 92.81 550 LYS B O 1
ATOM 9952 N N . ALA B 1 551 ? -3.707 -53.25 -10.094 1 93 551 ALA B N 1
ATOM 9953 C CA . ALA B 1 551 ? -4.531 -52.094 -9.672 1 93 551 ALA B CA 1
ATOM 9954 C C . ALA B 1 551 ? -5.156 -52.375 -8.305 1 93 551 ALA B C 1
ATOM 9956 O O . ALA B 1 551 ? -5.27 -51.438 -7.484 1 93 551 ALA B O 1
ATOM 9957 N N . VAL B 1 552 ? -5.578 -53.594 -8.031 1 91.62 552 VAL B N 1
ATOM 9958 C CA . VAL B 1 552 ? -6.184 -53.969 -6.762 1 91.62 552 VAL B CA 1
ATOM 9959 C C . VAL B 1 552 ? -5.168 -53.812 -5.633 1 91.62 552 VAL B C 1
ATOM 9961 O O . VAL B 1 552 ? -5.527 -53.438 -4.516 1 91.62 552 VAL B O 1
ATOM 9964 N N . LYS B 1 553 ? -3.961 -54.062 -5.91 1 89.88 553 LYS B N 1
ATOM 9965 C CA . LYS B 1 553 ? -2.908 -53.938 -4.91 1 89.88 553 LYS B CA 1
ATOM 9966 C C . LYS B 1 553 ? -2.725 -52.5 -4.492 1 89.88 553 LYS B C 1
ATOM 9968 O O . LYS B 1 553 ? -2.428 -52.188 -3.332 1 89.88 553 LYS B O 1
ATOM 9973 N N . ILE B 1 554 ? -2.92 -51.656 -5.465 1 87.5 554 ILE B N 1
ATOM 9974 C CA . ILE B 1 554 ? -2.746 -50.219 -5.215 1 87.5 554 ILE B CA 1
ATOM 9975 C C . ILE B 1 554 ? -3.994 -49.656 -4.535 1 87.5 554 ILE B C 1
ATOM 9977 O O . ILE B 1 554 ? -3.895 -48.844 -3.623 1 87.5 554 ILE B O 1
ATOM 9981 N N . LYS B 1 555 ? -5.152 -50.188 -5.035 1 87.69 555 LYS B N 1
ATOM 9982 C CA . LYS B 1 555 ? -6.434 -49.781 -4.477 1 87.69 555 LYS B CA 1
ATOM 9983 C C . LYS B 1 555 ? -7.285 -50.969 -4.094 1 87.69 555 LYS B C 1
ATOM 9985 O O . LYS B 1 555 ? -8.273 -51.281 -4.766 1 87.69 555 LYS B O 1
ATOM 9990 N N . PRO B 1 556 ? -7.016 -51.375 -2.971 1 86.25 556 PRO B N 1
ATOM 9991 C CA . PRO B 1 556 ? -7.672 -52.656 -2.609 1 86.25 556 PRO B CA 1
ATOM 9992 C C . PRO B 1 556 ? -9.148 -52.469 -2.271 1 86.25 556 PRO B C 1
ATOM 9994 O O . PRO B 1 556 ? -9.93 -53.406 -2.365 1 86.25 556 PRO B O 1
ATOM 9997 N N . THR B 1 557 ? -9.562 -51.312 -1.966 1 87.12 557 THR B N 1
ATOM 9998 C CA . THR B 1 557 ? -10.93 -51.094 -1.501 1 87.12 557 THR B CA 1
ATOM 9999 C C . THR B 1 557 ? -11.797 -50.5 -2.604 1 87.12 557 THR B C 1
ATOM 10001 O O . THR B 1 557 ? -12.898 -50.031 -2.342 1 87.12 557 THR B O 1
ATOM 10004 N N . CYS B 1 558 ? -11.375 -50.625 -3.797 1 87.56 558 CYS B N 1
ATOM 10005 C CA . CYS B 1 558 ? -12.156 -50.094 -4.898 1 87.56 558 CYS B CA 1
ATOM 10006 C C . CYS B 1 558 ? -13.023 -51.188 -5.535 1 87.56 558 CYS B C 1
ATOM 10008 O O . CYS B 1 558 ? -12.508 -52.094 -6.164 1 87.56 558 CYS B O 1
ATOM 10010 N N . PRO B 1 559 ? -14.281 -51.062 -5.426 1 89.19 559 PRO B N 1
ATOM 10011 C CA . PRO B 1 559 ? -15.156 -52.125 -5.934 1 89.19 559 PRO B CA 1
ATOM 10012 C C . PRO B 1 559 ? -15.102 -52.25 -7.453 1 89.19 559 PRO B C 1
ATOM 10014 O O . PRO B 1 559 ? -15.234 -53.375 -7.984 1 89.19 559 PRO B O 1
ATOM 10017 N N . LYS B 1 560 ? -14.875 -51.188 -8.133 1 87.5 560 LYS B N 1
ATOM 10018 C CA . LYS B 1 560 ? -14.844 -51.188 -9.594 1 87.5 560 LYS B CA 1
ATOM 10019 C C . LYS B 1 560 ? -13.688 -52.062 -10.102 1 87.5 560 LYS B C 1
ATOM 10021 O O . LYS B 1 560 ? -13.844 -52.812 -11.078 1 87.5 560 LYS B O 1
ATOM 10026 N N . ILE B 1 561 ? -12.641 -52 -9.43 1 91.75 561 ILE B N 1
ATOM 10027 C CA . ILE B 1 561 ? -11.461 -52.75 -9.844 1 91.75 561 ILE B CA 1
ATOM 10028 C C . ILE B 1 561 ? -11.672 -54.219 -9.562 1 91.75 561 ILE B C 1
ATOM 10030 O O . ILE B 1 561 ? -11.328 -55.062 -10.391 1 91.75 561 ILE B O 1
ATOM 10034 N N . ARG B 1 562 ? -12.281 -54.5 -8.461 1 91.69 562 ARG B N 1
ATOM 10035 C CA . ARG B 1 562 ? -12.555 -55.875 -8.102 1 91.69 562 ARG B CA 1
ATOM 10036 C C . ARG B 1 562 ? -13.562 -56.5 -9.062 1 91.69 562 ARG B C 1
ATOM 10038 O O . ARG B 1 562 ? -13.461 -57.688 -9.398 1 91.69 562 ARG B O 1
ATOM 10045 N N . THR B 1 563 ? -14.484 -55.688 -9.422 1 91.94 563 THR B N 1
ATOM 10046 C CA . THR B 1 563 ? -15.461 -56.156 -10.406 1 91.94 563 THR B CA 1
ATOM 10047 C C . THR B 1 563 ? -14.789 -56.469 -11.734 1 91.94 563 THR B C 1
ATOM 10049 O O . THR B 1 563 ? -15.133 -57.469 -12.391 1 91.94 563 THR B O 1
ATOM 10052 N N . ALA B 1 564 ? -13.891 -55.656 -12.102 1 93.25 564 ALA B N 1
ATOM 10053 C CA . ALA B 1 564 ? -13.164 -55.875 -13.352 1 93.25 564 ALA B CA 1
ATOM 10054 C C . ALA B 1 564 ? -12.352 -57.156 -13.289 1 93.25 564 ALA B C 1
ATOM 10056 O O . ALA B 1 564 ? -12.273 -57.906 -14.281 1 93.25 564 ALA B O 1
ATOM 10057 N N . VAL B 1 565 ? -11.773 -57.5 -12.125 1 95.19 565 VAL B N 1
ATOM 10058 C CA . VAL B 1 565 ? -11.031 -58.75 -11.93 1 95.19 565 VAL B CA 1
ATOM 10059 C C . VAL B 1 565 ? -11.961 -59.938 -12.117 1 95.19 565 VAL B C 1
ATOM 10061 O O . VAL B 1 565 ? -11.648 -60.875 -12.867 1 95.19 565 VAL B O 1
ATOM 10064 N N . GLY B 1 566 ? -13.078 -59.844 -11.492 1 94.56 566 GLY B N 1
ATOM 10065 C CA . GLY B 1 566 ? -14.055 -60.938 -11.602 1 94.56 566 GLY B CA 1
ATOM 10066 C C . GLY B 1 566 ? -14.539 -61.156 -13.023 1 94.56 566 GLY B C 1
ATOM 10067 O O . GLY B 1 566 ? -14.711 -62.281 -13.461 1 94.56 566 GLY B O 1
ATOM 10068 N N . PHE B 1 567 ? -14.758 -60.125 -13.664 1 92.38 567 PHE B N 1
ATOM 10069 C CA . PHE B 1 567 ? -15.266 -60.188 -15.023 1 92.38 567 PHE B CA 1
ATOM 10070 C C . PHE B 1 567 ? -14.266 -60.875 -15.938 1 92.38 567 PHE B C 1
ATOM 10072 O O . PHE B 1 567 ? -14.641 -61.781 -16.719 1 92.38 567 PHE B O 1
ATOM 10079 N N . VAL B 1 568 ? -13.039 -60.5 -15.852 1 95.06 568 VAL B N 1
ATOM 10080 C CA . VAL B 1 568 ? -12.023 -61.125 -16.703 1 95.06 568 VAL B CA 1
ATOM 10081 C C . VAL B 1 568 ? -11.828 -62.594 -16.297 1 95.06 568 VAL B C 1
ATOM 10083 O O . VAL B 1 568 ? -11.609 -63.438 -17.156 1 95.06 568 VAL B O 1
ATOM 10086 N N . GLU B 1 569 ? -11.906 -62.875 -15.031 1 94.69 569 GLU B N 1
ATOM 10087 C CA . GLU B 1 569 ? -11.828 -64.25 -14.578 1 94.69 569 GLU B CA 1
ATOM 10088 C C . GLU B 1 569 ? -12.961 -65.125 -15.172 1 94.69 569 GLU B C 1
ATOM 10090 O O . GLU B 1 569 ? -12.75 -66.25 -15.578 1 94.69 569 GLU B O 1
ATOM 10095 N N . ALA B 1 570 ? -14.102 -64.5 -15.234 1 91.19 570 ALA B N 1
ATOM 10096 C CA . ALA B 1 570 ? -15.242 -65.188 -15.836 1 91.19 570 ALA B CA 1
ATOM 10097 C C . ALA B 1 570 ? -15.008 -65.438 -17.328 1 91.19 570 ALA B C 1
ATOM 10099 O O . ALA B 1 570 ? -15.359 -66.5 -17.844 1 91.19 570 ALA B O 1
ATOM 10100 N N . LEU B 1 571 ? -14.398 -64.5 -17.969 1 90.75 571 LEU B N 1
ATOM 10101 C CA . LEU B 1 571 ? -14.125 -64.625 -19.391 1 90.75 571 LEU B CA 1
ATOM 10102 C C . LEU B 1 571 ? -13.07 -65.688 -19.656 1 90.75 571 LEU B C 1
ATOM 10104 O O . LEU B 1 571 ? -13.062 -66.312 -20.719 1 90.75 571 LEU B O 1
ATOM 10108 N N . LEU B 1 572 ? -12.234 -65.938 -18.641 1 92.5 572 LEU B N 1
ATOM 10109 C CA . LEU B 1 572 ? -11.195 -66.938 -18.75 1 92.5 572 LEU B CA 1
ATOM 10110 C C . LEU B 1 572 ? -11.727 -68.312 -18.344 1 92.5 572 LEU B C 1
ATOM 10112 O O . LEU B 1 572 ? -11.008 -69.312 -18.422 1 92.5 572 LEU B O 1
ATOM 10116 N N . GLY B 1 573 ? -12.945 -68.312 -17.859 1 88.62 573 GLY B N 1
ATOM 10117 C CA . GLY B 1 573 ? -13.57 -69.562 -17.484 1 88.62 573 GLY B CA 1
ATOM 10118 C C . GLY B 1 573 ? -13.312 -70 -16.047 1 88.62 573 GLY B C 1
ATOM 10119 O O . GLY B 1 573 ? -13.609 -71.125 -15.648 1 88.62 573 GLY B O 1
ATOM 10120 N N . ARG B 1 574 ? -12.688 -69.125 -15.398 1 92.88 574 ARG B N 1
ATOM 10121 C CA . ARG B 1 574 ? -12.422 -69.375 -13.984 1 92.88 574 ARG B CA 1
ATOM 10122 C C . ARG B 1 574 ? -13.578 -68.875 -13.117 1 92.88 574 ARG B C 1
ATOM 10124 O O . ARG B 1 574 ? -13.422 -67.938 -12.352 1 92.88 574 ARG B O 1
ATOM 10131 N N . TYR B 1 575 ? -14.68 -69.562 -13.094 1 90.19 575 TYR B N 1
ATOM 10132 C CA . TYR B 1 575 ? -15.938 -69.125 -12.523 1 90.19 575 TYR B CA 1
ATOM 10133 C C . TYR B 1 575 ? -15.875 -69.062 -11 1 90.19 575 TYR B C 1
ATOM 10135 O O . TYR B 1 575 ? -16.484 -68.25 -10.352 1 90.19 575 TYR B O 1
ATOM 10143 N N . GLU B 1 576 ? -15.094 -70 -10.461 1 91.81 576 GLU B N 1
ATOM 10144 C CA . GLU B 1 576 ? -14.961 -70 -9.008 1 91.81 576 GLU B CA 1
ATOM 10145 C C . GLU B 1 576 ? -14.266 -68.688 -8.516 1 91.81 576 GLU B C 1
ATOM 10147 O O . GLU B 1 576 ? -14.742 -68.062 -7.574 1 91.81 576 GLU B O 1
ATOM 10152 N N . ASP B 1 577 ? -13.141 -68.5 -9.156 1 94 577 ASP B N 1
ATOM 10153 C CA . ASP B 1 577 ? -12.391 -67.312 -8.797 1 94 577 ASP B CA 1
ATOM 10154 C C . ASP B 1 577 ? -13.211 -66 -9.055 1 94 577 ASP B C 1
ATOM 10156 O O . ASP B 1 577 ? -13.172 -65.062 -8.273 1 94 577 ASP B O 1
ATOM 10160 N N . ALA B 1 578 ? -13.898 -65.938 -10.109 1 94.75 578 ALA B N 1
ATOM 10161 C CA . ALA B 1 578 ? -14.75 -64.812 -10.477 1 94.75 578 ALA B CA 1
ATOM 10162 C C . ALA B 1 578 ? -15.812 -64.562 -9.414 1 94.75 578 ALA B C 1
ATOM 10164 O O . ALA B 1 578 ? -16.062 -63.438 -9.031 1 94.75 578 ALA B O 1
ATOM 10165 N N . ALA B 1 579 ? -16.438 -65.688 -9.008 1 92.06 579 ALA B N 1
ATOM 10166 C CA . ALA B 1 579 ? -17.469 -65.562 -7.992 1 92.06 579 ALA B CA 1
ATOM 10167 C C . ALA B 1 579 ? -16.922 -64.938 -6.711 1 92.06 579 ALA B C 1
ATOM 10169 O O . ALA B 1 579 ? -17.578 -64.125 -6.086 1 92.06 579 ALA B O 1
ATOM 10170 N N . LYS B 1 580 ? -15.734 -65.375 -6.375 1 93.62 580 LYS B N 1
ATOM 10171 C CA . LYS B 1 580 ? -15.094 -64.812 -5.191 1 93.62 580 LYS B CA 1
ATOM 10172 C C . LYS B 1 580 ? -14.836 -63.312 -5.355 1 93.62 580 LYS B C 1
ATOM 10174 O O . LYS B 1 580 ? -15.07 -62.531 -4.434 1 93.62 580 LYS B O 1
ATOM 10179 N N . SER B 1 581 ? -14.336 -62.938 -6.492 1 93.94 581 SER B N 1
ATOM 10180 C CA . SER B 1 581 ? -14.039 -61.531 -6.777 1 93.94 581 SER B CA 1
ATOM 10181 C C . SER B 1 581 ? -15.305 -60.688 -6.773 1 93.94 581 SER B C 1
ATOM 10183 O O . SER B 1 581 ? -15.312 -59.562 -6.254 1 93.94 581 SER B O 1
ATOM 10185 N N . PHE B 1 582 ? -16.406 -61.156 -7.34 1 93 582 PHE B N 1
ATOM 10186 C CA . PHE B 1 582 ? -17.672 -60.438 -7.348 1 93 582 PHE B CA 1
ATOM 10187 C C . PHE B 1 582 ? -18.234 -60.312 -5.938 1 93 582 PHE B C 1
ATOM 10189 O O . PHE B 1 582 ? -18.797 -59.281 -5.574 1 93 582 PHE B O 1
ATOM 10196 N N . HIS B 1 583 ? -18.016 -61.281 -5.168 1 91.81 583 HIS B N 1
ATOM 10197 C CA . HIS B 1 583 ? -18.469 -61.25 -3.779 1 91.81 583 HIS B CA 1
ATOM 10198 C C . HIS B 1 583 ? -17.719 -60.156 -3.004 1 91.81 583 HIS B C 1
ATOM 10200 O O . HIS B 1 583 ? -18.328 -59.438 -2.207 1 91.81 583 HIS B O 1
ATOM 10206 N N . ARG B 1 584 ? -16.5 -60.156 -3.207 1 92.88 584 ARG B N 1
ATOM 10207 C CA . ARG B 1 584 ? -15.695 -59.156 -2.545 1 92.88 584 ARG B CA 1
ATOM 10208 C C . ARG B 1 584 ? -16.109 -57.75 -2.99 1 92.88 584 ARG B C 1
ATOM 10210 O O . ARG B 1 584 ? -16.156 -56.812 -2.178 1 92.88 584 ARG B O 1
ATOM 10217 N N . ALA B 1 585 ? -16.312 -57.531 -4.266 1 92.38 585 ALA B N 1
ATOM 10218 C CA . ALA B 1 585 ? -16.766 -56.25 -4.785 1 92.38 585 ALA B CA 1
ATOM 10219 C C . ALA B 1 585 ? -18.094 -55.812 -4.148 1 92.38 585 ALA B C 1
ATOM 10221 O O . ALA B 1 585 ? -18.266 -54.656 -3.789 1 92.38 585 ALA B O 1
ATOM 10222 N N . LEU B 1 586 ? -19 -56.781 -4 1 89.69 586 LEU B N 1
ATOM 10223 C CA . LEU B 1 586 ? -20.328 -56.5 -3.455 1 89.69 586 LEU B CA 1
ATOM 10224 C C . LEU B 1 586 ? -20.25 -56.281 -1.952 1 89.69 586 LEU B C 1
ATOM 10226 O O . LEU B 1 586 ? -21.125 -55.594 -1.39 1 89.69 586 LEU B O 1
ATOM 10230 N N . SER B 1 587 ? -19.219 -56.781 -1.318 1 91.38 587 SER B N 1
ATOM 10231 C CA . SER B 1 587 ? -19.016 -56.531 0.103 1 91.38 587 SER B CA 1
ATOM 10232 C C . SER B 1 587 ? -18.625 -55.062 0.345 1 91.38 587 SER B C 1
ATOM 10234 O O . SER B 1 587 ? -18.891 -54.5 1.414 1 91.38 587 SER B O 1
ATOM 10236 N N . ILE B 1 588 ? -17.953 -54.562 -0.582 1 89.69 588 ILE B N 1
ATOM 10237 C CA . ILE B 1 588 ? -17.531 -53.156 -0.491 1 89.69 588 ILE B CA 1
ATOM 10238 C C . ILE B 1 588 ? -18.672 -52.25 -0.921 1 89.69 588 ILE B C 1
ATOM 10240 O O . ILE B 1 588 ? -18.969 -51.25 -0.254 1 89.69 588 ILE B O 1
ATOM 10244 N N . GLN B 1 589 ? -19.297 -52.625 -2.059 1 91 589 GLN B N 1
ATOM 10245 C CA . GLN B 1 589 ? -20.422 -51.844 -2.594 1 91 589 GLN B CA 1
ATOM 10246 C C . GLN B 1 589 ? -21.594 -52.781 -2.938 1 91 589 GLN B C 1
ATOM 10248 O O . GLN B 1 589 ? -21.641 -53.344 -4.031 1 91 589 GLN B O 1
ATOM 10253 N N . SER B 1 590 ? -22.562 -52.719 -2.176 1 88.44 590 SER B N 1
ATOM 10254 C CA . SER B 1 590 ? -23.641 -53.719 -2.252 1 88.44 590 SER B CA 1
ATOM 10255 C C . SER B 1 590 ? -24.578 -53.406 -3.408 1 88.44 590 SER B C 1
ATOM 10257 O O . SER B 1 590 ? -25.25 -54.281 -3.92 1 88.44 590 SER B O 1
ATOM 10259 N N . ASP B 1 591 ? -24.547 -52.219 -3.879 1 87.25 591 ASP B N 1
ATOM 10260 C CA . ASP B 1 591 ? -25.531 -51.812 -4.887 1 87.25 591 ASP B CA 1
ATOM 10261 C C . ASP B 1 591 ? -24.953 -51.938 -6.297 1 87.25 591 ASP B C 1
ATOM 10263 O O . ASP B 1 591 ? -25.5 -51.375 -7.25 1 87.25 591 ASP B O 1
ATOM 10267 N N . ASN B 1 592 ? -23.969 -52.688 -6.43 1 87.94 592 ASN B N 1
ATOM 10268 C CA . ASN B 1 592 ? -23.359 -52.906 -7.738 1 87.94 592 ASN B CA 1
ATOM 10269 C C . ASN B 1 592 ? -24.141 -53.906 -8.555 1 87.94 592 ASN B C 1
ATOM 10271 O O . ASN B 1 592 ? -23.953 -55.125 -8.391 1 87.94 592 ASN B O 1
ATOM 10275 N N . SER B 1 593 ? -24.922 -53.469 -9.523 1 85 593 SER B N 1
ATOM 10276 C CA . SER B 1 593 ? -25.844 -54.312 -10.281 1 85 593 SER B CA 1
ATOM 10277 C C . SER B 1 593 ? -25.078 -55.281 -11.203 1 85 593 SER B C 1
ATOM 10279 O O . SER B 1 593 ? -25.469 -56.438 -11.359 1 85 593 SER B O 1
ATOM 10281 N N . PHE B 1 594 ? -24.062 -54.781 -11.719 1 86.56 594 PHE B N 1
ATOM 10282 C CA . PHE B 1 594 ? -23.281 -55.594 -12.641 1 86.56 594 PHE B CA 1
ATOM 10283 C C . PHE B 1 594 ? -22.656 -56.781 -11.914 1 86.56 594 PHE B C 1
ATOM 10285 O O . PHE B 1 594 ? -22.719 -57.906 -12.383 1 86.56 594 PHE B O 1
ATOM 10292 N N . ALA B 1 595 ? -22.016 -56.531 -10.828 1 89 595 ALA B N 1
ATOM 10293 C CA . ALA B 1 595 ? -21.359 -57.594 -10.047 1 89 595 ALA B CA 1
ATOM 10294 C C . ALA B 1 595 ? -22.359 -58.625 -9.578 1 89 595 ALA B C 1
ATOM 10296 O O . ALA B 1 595 ? -22.062 -59.844 -9.555 1 89 595 ALA B O 1
ATOM 10297 N N . THR B 1 596 ? -23.516 -58.125 -9.281 1 89.25 596 THR B N 1
ATOM 10298 C CA . THR B 1 596 ? -24.578 -59.031 -8.836 1 89.25 596 THR B CA 1
ATOM 10299 C C . THR B 1 596 ? -25 -59.969 -9.969 1 89.25 596 THR B C 1
ATOM 10301 O O . THR B 1 596 ? -25.109 -61.156 -9.773 1 89.25 596 THR B O 1
ATOM 10304 N N . SER B 1 597 ? -25.219 -59.344 -11.102 1 89.19 597 SER B N 1
ATOM 10305 C CA . SER B 1 597 ? -25.625 -60.125 -12.266 1 89.19 597 SER B CA 1
ATOM 10306 C C . SER B 1 597 ? -24.562 -61.156 -12.656 1 89.19 597 SER B C 1
ATOM 10308 O O . SER B 1 597 ? -24.891 -62.312 -12.945 1 89.19 597 SER B O 1
ATOM 10310 N N . MET B 1 598 ? -23.406 -60.812 -12.641 1 89.5 598 MET B N 1
ATOM 10311 C CA . MET B 1 598 ? -22.312 -61.688 -13.055 1 89.5 598 MET B CA 1
ATOM 10312 C C . MET B 1 598 ? -22.078 -62.812 -12.031 1 89.5 598 MET B C 1
ATOM 10314 O O . MET B 1 598 ? -21.734 -63.938 -12.391 1 89.5 598 MET B O 1
ATOM 10318 N N . LEU B 1 599 ? -22.25 -62.438 -10.773 1 90.31 599 LEU B N 1
ATOM 10319 C CA . LEU B 1 599 ? -22.141 -63.438 -9.727 1 90.31 599 LEU B CA 1
ATOM 10320 C C . LEU B 1 599 ? -23.172 -64.562 -9.93 1 90.31 599 LEU B C 1
ATOM 10322 O O . LEU B 1 599 ? -22.828 -65.75 -9.82 1 90.31 599 LEU B O 1
ATOM 10326 N N . ASN B 1 600 ? -24.359 -64.125 -10.305 1 86.94 600 ASN B N 1
ATOM 10327 C CA . ASN B 1 600 ? -25.406 -65.062 -10.539 1 86.94 600 ASN B CA 1
ATOM 10328 C C . ASN B 1 600 ? -25.094 -66 -11.727 1 86.94 600 ASN B C 1
ATOM 10330 O O . ASN B 1 600 ? -25.344 -67.188 -11.68 1 86.94 600 ASN B O 1
ATOM 10334 N N . ILE B 1 601 ? -24.562 -65.375 -12.633 1 87.38 601 ILE B N 1
ATOM 10335 C CA . ILE B 1 601 ? -24.203 -66.125 -13.82 1 87.38 601 ILE B CA 1
ATOM 10336 C C . ILE B 1 601 ? -23.094 -67.125 -13.484 1 87.38 601 ILE B C 1
ATOM 10338 O O . ILE B 1 601 ? -23.125 -68.312 -13.914 1 87.38 601 ILE B O 1
ATOM 10342 N N . CYS B 1 602 ? -22.141 -66.812 -12.773 1 89.38 602 CYS B N 1
ATOM 10343 C CA . CYS B 1 602 ? -21.031 -67.688 -12.391 1 89.38 602 CYS B CA 1
ATOM 10344 C C . CYS B 1 602 ? -21.5 -68.812 -11.516 1 89.38 602 CYS B C 1
ATOM 10346 O O . CYS B 1 602 ? -21.062 -69.938 -11.68 1 89.38 602 CYS B O 1
ATOM 10348 N N . LEU B 1 603 ? -22.438 -68.5 -10.695 1 86.38 603 LEU B N 1
ATOM 10349 C CA . LEU B 1 603 ? -22.969 -69.562 -9.805 1 86.38 603 LEU B CA 1
ATOM 10350 C C . LEU B 1 603 ? -23.781 -70.562 -10.586 1 86.38 603 LEU B C 1
ATOM 10352 O O . LEU B 1 603 ? -23.734 -71.75 -10.289 1 86.38 603 LEU B O 1
ATOM 10356 N N . GLU B 1 604 ? -24.484 -70.062 -11.531 1 84.5 604 GLU B N 1
ATOM 10357 C CA . GLU B 1 604 ? -25.25 -71 -12.383 1 84.5 604 GLU B CA 1
ATOM 10358 C C . GLU B 1 604 ? -24.328 -71.875 -13.18 1 84.5 604 GLU B C 1
ATOM 10360 O O . GLU B 1 604 ? -24.625 -73.062 -13.352 1 84.5 604 GLU B O 1
ATOM 10365 N N . ARG B 1 605 ? -23.266 -71.438 -13.57 1 85.06 605 ARG B N 1
ATOM 10366 C CA . ARG B 1 605 ? -22.297 -72.25 -14.344 1 85.06 605 ARG B CA 1
ATOM 10367 C C . ARG B 1 605 ? -21.578 -73.25 -13.461 1 85.06 605 ARG B C 1
ATOM 10369 O O . ARG B 1 605 ? -21.156 -74.312 -13.938 1 85.06 605 ARG B O 1
ATOM 10376 N N . LEU B 1 606 ? -21.406 -72.938 -12.305 1 84.56 606 LEU B N 1
ATOM 10377 C CA . LEU B 1 606 ? -20.75 -73.812 -11.359 1 84.56 606 LEU B CA 1
ATOM 10378 C C . LEU B 1 606 ? -21.703 -74.938 -10.906 1 84.56 606 LEU B C 1
ATOM 10380 O O . LEU B 1 606 ? -21.281 -76.062 -10.633 1 84.56 606 LEU B O 1
ATOM 10384 N N . SER B 1 607 ? -23.031 -74.625 -10.812 1 75.88 607 SER B N 1
ATOM 10385 C CA . SER B 1 607 ? -24.031 -75.625 -10.438 1 75.88 607 SER B CA 1
ATOM 10386 C C . SER B 1 607 ? -24.203 -76.625 -11.539 1 75.88 607 SER B C 1
ATOM 10388 O O . SER B 1 607 ? -24.422 -77.812 -11.258 1 75.88 607 SER B O 1
ATOM 10390 N N . HIS B 1 608 ? -24.188 -76.25 -12.758 1 62.47 608 HIS B N 1
ATOM 10391 C CA . HIS B 1 608 ? -24.344 -77.188 -13.852 1 62.47 608 HIS B CA 1
ATOM 10392 C C . HIS B 1 608 ? -23.125 -78.062 -13.969 1 62.47 608 HIS B C 1
ATOM 10394 O O . HIS B 1 608 ? -23.234 -79.25 -14.406 1 62.47 608 HIS B O 1
ATOM 10400 N N . GLU B 1 609 ? -22.125 -77.625 -13.703 1 54.53 609 GLU B N 1
ATOM 10401 C CA . GLU B 1 609 ? -20.969 -78.5 -13.766 1 54.53 609 GLU B CA 1
ATOM 10402 C C . GLU B 1 609 ? -20.922 -79.438 -12.562 1 54.53 609 GLU B C 1
ATOM 10404 O O . GLU B 1 609 ? -20.484 -80.562 -12.688 1 54.53 609 GLU B O 1
ATOM 10409 N N . ASP B 1 610 ? -21.062 -79 -11.32 1 45.44 610 ASP B N 1
ATOM 10410 C CA . ASP B 1 610 ? -21.016 -79.875 -10.156 1 45.44 610 ASP B CA 1
ATOM 10411 C C . ASP B 1 610 ? -22.406 -80.438 -9.82 1 45.44 610 ASP B C 1
ATOM 10413 O O . ASP B 1 610 ? -23.344 -79.625 -9.602 1 45.44 610 ASP B O 1
ATOM 10417 N N . HIS B 1 611 ? -22.953 -81.625 -10.086 1 39 611 HIS B N 1
ATOM 10418 C CA . HIS B 1 611 ? -23.641 -82.5 -9.141 1 39 611 HIS B CA 1
ATOM 10419 C C . HIS B 1 611 ? -23.094 -82.312 -7.727 1 39 611 HIS B C 1
ATOM 10421 O O . HIS B 1 611 ? -23.625 -82.875 -6.77 1 39 611 HIS B O 1
ATOM 10427 N N . ILE B 1 612 ? -21.781 -82.25 -7.387 1 31.91 612 ILE B N 1
ATOM 10428 C CA . ILE B 1 612 ? -21.266 -82.438 -6.031 1 31.91 612 ILE B CA 1
ATOM 10429 C C . ILE B 1 612 ? -21.406 -81.062 -5.281 1 31.91 612 ILE B C 1
ATOM 10431 O O . ILE B 1 612 ? -20.953 -80.938 -4.137 1 31.91 612 ILE B O 1
ATOM 10435 N N . TYR B 1 613 ? -21.438 -79.875 -5.73 1 32.22 613 TYR B N 1
ATOM 10436 C CA . TYR B 1 613 ? -20.938 -78.812 -4.914 1 32.22 613 TYR B CA 1
ATOM 10437 C C . TYR B 1 613 ? -21.875 -78.5 -3.746 1 32.22 613 TYR B C 1
ATOM 10439 O O . TYR B 1 613 ? -23.094 -78.5 -3.91 1 32.22 613 TYR B O 1
ATOM 10447 N N . HIS B 1 614 ? -21.328 -78.688 -2.443 1 31.11 614 HIS B N 1
ATOM 10448 C CA . HIS B 1 614 ? -21.703 -78.312 -1.08 1 31.11 614 HIS B CA 1
ATOM 10449 C C . HIS B 1 614 ? -22.234 -76.938 -1.012 1 31.11 614 HIS B C 1
ATOM 10451 O O . HIS B 1 614 ? -21.844 -76.062 -1.817 1 31.11 614 HIS B O 1
ATOM 10457 N N . GLU B 1 615 ? -23.297 -76.688 -0.288 1 29.91 615 GLU B N 1
ATOM 10458 C CA . GLU B 1 615 ? -23.953 -75.5 0.195 1 29.91 615 GLU B CA 1
ATOM 10459 C C . GLU B 1 615 ? -22.938 -74.5 0.738 1 29.91 615 GLU B C 1
ATOM 10461 O O . GLU B 1 615 ? -22.188 -74.812 1.662 1 29.91 615 GLU B O 1
ATOM 10466 N N . PHE B 1 616 ? -22.266 -73.625 0.037 1 26.58 616 PHE B N 1
ATOM 10467 C CA . PHE B 1 616 ? -21.578 -72.5 0.606 1 26.58 616 PHE B CA 1
ATOM 10468 C C . PHE B 1 616 ? -22.391 -71.875 1.719 1 26.58 616 PHE B C 1
ATOM 10470 O O . PHE B 1 616 ? -23.547 -71.5 1.507 1 26.58 616 PHE B O 1
ATOM 10477 N N . LYS B 1 617 ? -22.281 -72.25 2.98 1 28.66 617 LYS B N 1
ATOM 10478 C CA . LYS B 1 617 ? -22.797 -71.625 4.176 1 28.66 617 LYS B CA 1
ATOM 10479 C C . LYS B 1 617 ? -22.516 -70.125 4.125 1 28.66 617 LYS B C 1
ATOM 10481 O O . LYS B 1 617 ? -21.391 -69.688 3.854 1 28.66 617 LYS B O 1
ATOM 10486 N N . ASN B 1 618 ? -23.578 -69.188 4.027 1 27.67 618 ASN B N 1
ATOM 10487 C CA . ASN B 1 618 ? -23.75 -67.75 4.176 1 27.67 618 ASN B CA 1
ATOM 10488 C C . ASN B 1 618 ? -23.016 -67.188 5.41 1 27.67 618 ASN B C 1
ATOM 10490 O O . ASN B 1 618 ? -23.188 -66.062 5.785 1 27.67 618 ASN B O 1
ATOM 10494 N N . ASP B 1 619 ? -22.734 -68.062 6.457 1 28.64 619 ASP B N 1
ATOM 10495 C CA . ASP B 1 619 ? -22.453 -67.438 7.77 1 28.64 619 ASP B CA 1
ATOM 10496 C C . ASP B 1 619 ? -21.219 -66.562 7.711 1 28.64 619 ASP B C 1
ATOM 10498 O O . ASP B 1 619 ? -21.047 -65.688 8.57 1 28.64 619 ASP B O 1
ATOM 10502 N N . ASP B 1 620 ? -20.172 -67 7.152 1 26.69 620 ASP B N 1
ATOM 10503 C CA . ASP B 1 620 ? -18.953 -66.312 7.504 1 26.69 620 ASP B CA 1
ATOM 10504 C C . ASP B 1 620 ? -18.953 -64.875 6.863 1 26.69 620 ASP B C 1
ATOM 10506 O O . ASP B 1 620 ? -17.953 -64.188 6.891 1 26.69 620 ASP B O 1
ATOM 10510 N N . PHE B 1 621 ? -19.766 -64.688 5.855 1 27.09 621 PHE B N 1
ATOM 10511 C CA . PHE B 1 621 ? -19.656 -63.344 5.336 1 27.09 621 PHE B CA 1
ATOM 10512 C C . PHE B 1 621 ? -20.312 -62.344 6.285 1 27.09 621 PHE B C 1
ATOM 10514 O O . PHE B 1 621 ? -21.531 -62.375 6.48 1 27.09 621 PHE B O 1
ATOM 10521 N N . VAL B 1 622 ? -19.703 -62.156 7.469 1 25.91 622 VAL B N 1
ATOM 10522 C CA . VAL B 1 622 ? -20.094 -61 8.266 1 25.91 622 VAL B CA 1
ATOM 10523 C C . VAL B 1 622 ? -20.344 -59.812 7.344 1 25.91 622 VAL B C 1
ATOM 10525 O O . VAL B 1 622 ? -19.438 -59.344 6.633 1 25.91 622 VAL B O 1
ATOM 10528 N N . PHE B 1 623 ? -21.531 -59.781 6.789 1 24.47 623 PHE B N 1
ATOM 10529 C CA . PHE B 1 623 ? -21.984 -58.5 6.207 1 24.47 623 PHE B CA 1
ATOM 10530 C C . PHE B 1 623 ? -21.703 -57.344 7.141 1 24.47 623 PHE B C 1
ATOM 10532 O O . PHE B 1 623 ? -22.25 -57.281 8.242 1 24.47 623 PHE B O 1
ATOM 10539 N N . ILE B 1 624 ? -20.5 -56.969 7.32 1 25.48 624 ILE B N 1
ATOM 10540 C CA . ILE B 1 624 ? -20.359 -55.688 7.992 1 25.48 624 ILE B CA 1
ATOM 10541 C C . ILE B 1 624 ? -21.328 -54.688 7.375 1 25.48 624 ILE B C 1
ATOM 10543 O O . ILE B 1 624 ? -21.391 -54.562 6.152 1 25.48 624 ILE B O 1
ATOM 10547 N N . ARG B 1 625 ? -22.406 -54.469 8.039 1 24.41 625 ARG B N 1
ATOM 10548 C CA . ARG B 1 625 ? -23.359 -53.375 7.766 1 24.41 625 ARG B CA 1
ATOM 10549 C C . ARG B 1 625 ? -22.641 -52.125 7.266 1 24.41 625 ARG B C 1
ATOM 10551 O O . ARG B 1 625 ? -21.688 -51.656 7.898 1 24.41 625 ARG B O 1
ATOM 10558 N N . PRO B 1 626 ? -22.766 -52 5.984 1 24.11 626 PRO B N 1
ATOM 10559 C CA . PRO B 1 626 ? -22.266 -50.719 5.477 1 24.11 626 PRO B CA 1
ATOM 10560 C C . PRO B 1 626 ? -22.734 -49.531 6.312 1 24.11 626 PRO B C 1
ATOM 10562 O O . PRO B 1 626 ? -23.875 -49.5 6.777 1 24.11 626 PRO B O 1
ATOM 10565 N N . SER B 1 627 ? -21.984 -49.125 7.344 1 24.45 627 SER B N 1
ATOM 10566 C CA . SER B 1 627 ? -22.344 -47.812 7.895 1 24.45 627 SER B CA 1
ATOM 10567 C C . SER B 1 627 ? -22.781 -46.844 6.797 1 24.45 627 SER B C 1
ATOM 10569 O O . SER B 1 627 ? -22.172 -46.781 5.73 1 24.45 627 SER B O 1
ATOM 10571 N N . THR B 1 628 ? -24.125 -46.625 6.652 1 24.8 628 THR B N 1
ATOM 10572 C CA . THR B 1 628 ? -24.906 -45.719 5.816 1 24.8 628 THR B CA 1
ATOM 10573 C C . THR B 1 628 ? -24.219 -44.375 5.711 1 24.8 628 THR B C 1
ATOM 10575 O O . THR B 1 628 ? -24.859 -43.375 5.348 1 24.8 628 THR B O 1
ATOM 10578 N N . SER B 1 629 ? -23.031 -44.25 6.316 1 24.08 629 SER B N 1
ATOM 10579 C CA . SER B 1 629 ? -22.703 -42.844 6.121 1 24.08 629 SER B CA 1
ATOM 10580 C C . SER B 1 629 ? -22.641 -42.469 4.637 1 24.08 629 SER B C 1
ATOM 10582 O O . SER B 1 629 ? -21.891 -43.094 3.879 1 24.08 629 SER B O 1
ATOM 10584 N N . HIS B 1 630 ? -23.828 -42.281 4.043 1 26 630 HIS B N 1
ATOM 10585 C CA . HIS B 1 630 ? -24.031 -41.688 2.732 1 26 630 HIS B CA 1
ATOM 10586 C C . HIS B 1 630 ? -23.016 -40.594 2.465 1 26 630 HIS B C 1
ATOM 10588 O O . HIS B 1 630 ? -23.297 -39.406 2.678 1 26 630 HIS B O 1
ATOM 10594 N N . GLY B 1 631 ? -21.875 -40.656 2.992 1 26.17 631 GLY B N 1
ATOM 10595 C CA . GLY B 1 631 ? -21.078 -39.531 2.49 1 26.17 631 GLY B CA 1
ATOM 10596 C C . GLY B 1 631 ? -21.047 -39.469 0.976 1 26.17 631 GLY B C 1
ATOM 10597 O O . GLY B 1 631 ? -21.484 -40.406 0.294 1 26.17 631 GLY B O 1
ATOM 10598 N N . PRO B 1 632 ? -21.047 -38.344 0.376 1 26.42 632 PRO B N 1
ATOM 10599 C CA . PRO B 1 632 ? -21.031 -38.125 -1.075 1 26.42 632 PRO B CA 1
ATOM 10600 C C . PRO B 1 632 ? -20.234 -39.219 -1.811 1 26.42 632 PRO B C 1
ATOM 10602 O O . PRO B 1 632 ? -19.328 -39.812 -1.235 1 26.42 632 PRO B O 1
ATOM 10605 N N . ALA B 1 633 ? -20.906 -39.969 -2.695 1 27.86 633 ALA B N 1
ATOM 10606 C CA . ALA B 1 633 ? -20.297 -40.906 -3.627 1 27.86 633 ALA B CA 1
ATOM 10607 C C . ALA B 1 633 ? -18.859 -40.531 -3.955 1 27.86 633 ALA B C 1
ATOM 10609 O O . ALA B 1 633 ? -18.562 -39.344 -4.148 1 27.86 633 ALA B O 1
ATOM 10610 N N . GLU B 1 634 ? -18 -41.219 -3.385 1 29.42 634 GLU B N 1
ATOM 10611 C CA . GLU B 1 634 ? -16.578 -41.125 -3.711 1 29.42 634 GLU B CA 1
ATOM 10612 C C . GLU B 1 634 ? -16.375 -40.844 -5.195 1 29.42 634 GLU B C 1
ATOM 10614 O O . GLU B 1 634 ? -16.406 -41.75 -6.016 1 29.42 634 GLU B O 1
ATOM 10619 N N . SER B 1 635 ? -17.109 -39.906 -5.773 1 28.92 635 SER B N 1
ATOM 10620 C CA . SER B 1 635 ? -16.656 -39.531 -7.113 1 28.92 635 SER B CA 1
ATOM 10621 C C . SER B 1 635 ? -15.133 -39.5 -7.195 1 28.92 635 SER B C 1
ATOM 10623 O O . SER B 1 635 ? -14.461 -39.219 -6.195 1 28.92 635 SER B O 1
ATOM 10625 N N . SER B 1 636 ? -14.625 -40.312 -8.07 1 31.88 636 SER B N 1
ATOM 10626 C CA . SER B 1 636 ? -13.203 -40.406 -8.406 1 31.88 636 SER B CA 1
ATOM 10627 C C . SER B 1 636 ? -12.547 -39.031 -8.383 1 31.88 636 SER B C 1
ATOM 10629 O O . SER B 1 636 ? -11.367 -38.875 -8.719 1 31.88 636 SER B O 1
ATOM 10631 N N . LYS B 1 637 ? -13.414 -38.062 -8.25 1 36.44 637 LYS B N 1
ATOM 10632 C CA . LYS B 1 637 ? -12.766 -36.75 -8.32 1 36.44 637 LYS B CA 1
ATOM 10633 C C . LYS B 1 637 ? -12.164 -36.344 -6.973 1 36.44 637 LYS B C 1
ATOM 10635 O O . LYS B 1 637 ? -12.773 -35.594 -6.215 1 36.44 637 LYS B O 1
ATOM 10640 N N . SER B 1 638 ? -11.531 -37.375 -6.348 1 28.55 638 SER B N 1
ATOM 10641 C CA . SER B 1 638 ? -10.852 -36.969 -5.129 1 28.55 638 SER B CA 1
ATOM 10642 C C . SER B 1 638 ? -9.422 -36.5 -5.418 1 28.55 638 SER B C 1
ATOM 10644 O O . SER B 1 638 ? -8.68 -37.188 -6.121 1 28.55 638 SER B O 1
ATOM 10646 N N . GLY B 1 639 ? -9.133 -35.219 -5.426 1 36.62 639 GLY B N 1
ATOM 10647 C CA . GLY B 1 639 ? -7.848 -34.531 -5.453 1 36.62 639 GLY B CA 1
ATOM 10648 C C . GLY B 1 639 ? -7.66 -33.656 -6.676 1 36.62 639 GLY B C 1
ATOM 10649 O O . GLY B 1 639 ? -8.523 -33.625 -7.555 1 36.62 639 GLY B O 1
ATOM 10650 N N . LEU B 1 640 ? -6.727 -32.969 -6.691 1 37.03 640 LEU B N 1
ATOM 10651 C CA . LEU B 1 640 ? -6.453 -32 -7.758 1 37.03 640 LEU B CA 1
ATOM 10652 C C . LEU B 1 640 ? -6.207 -32.719 -9.078 1 37.03 640 LEU B C 1
ATOM 10654 O O . LEU B 1 640 ? -6.223 -32.094 -10.141 1 37.03 640 LEU B O 1
ATOM 10658 N N . PHE B 1 641 ? -5.785 -34.062 -9 1 32.41 641 PHE B N 1
ATOM 10659 C CA . PHE B 1 641 ? -5.531 -34.812 -10.227 1 32.41 641 PHE B CA 1
ATOM 10660 C C . PHE B 1 641 ? -6.613 -35.844 -10.461 1 32.41 641 PHE B C 1
ATOM 10662 O O . PHE B 1 641 ? -6.836 -36.719 -9.617 1 32.41 641 PHE B O 1
ATOM 10669 N N . TRP B 1 642 ? -7.641 -35.562 -11.117 1 33.88 642 TRP B N 1
ATOM 10670 C CA . TRP B 1 642 ? -8.695 -36.531 -11.367 1 33.88 642 TRP B CA 1
ATOM 10671 C C . TRP B 1 642 ? -8.461 -37.281 -12.688 1 33.88 642 TRP B C 1
ATOM 10673 O O . TRP B 1 642 ? -7.965 -36.656 -13.648 1 33.88 642 TRP B O 1
ATOM 10683 N N . SER B 1 643 ? -8.227 -38.562 -12.602 1 32.94 643 SER B N 1
ATOM 10684 C CA . SER B 1 643 ? -8.148 -39.344 -13.844 1 32.94 643 SER B CA 1
ATOM 10685 C C . SER B 1 643 ? -9.492 -40 -14.18 1 32.94 643 SER B C 1
ATOM 10687 O O . SER B 1 643 ? -10.227 -40.406 -13.281 1 32.94 643 SER B O 1
ATOM 10689 N N . GLY B 1 644 ? -10.094 -39.781 -15.297 1 32.56 644 GLY B N 1
ATOM 10690 C CA . GLY B 1 644 ? -11.32 -40.344 -15.828 1 32.56 644 GLY B CA 1
ATOM 10691 C C . GLY B 1 644 ? -11.273 -41.844 -15.992 1 32.56 644 GLY B C 1
ATOM 10692 O O . GLY B 1 644 ? -10.219 -42.406 -16.312 1 32.56 644 GLY B O 1
ATOM 10693 N N . SER B 1 645 ? -11.992 -42.656 -15.211 1 34.03 645 SER B N 1
ATOM 10694 C CA . SER B 1 645 ? -12.125 -44.094 -15.414 1 34.03 645 SER B CA 1
ATOM 10695 C C . SER B 1 645 ? -12.93 -44.406 -16.672 1 34.03 645 SER B C 1
ATOM 10697 O O . SER B 1 645 ? -13.891 -43.719 -16.984 1 34.03 645 SER B O 1
ATOM 10699 N N . PRO B 1 646 ? -12.414 -45.219 -17.562 1 32.12 646 PRO B N 1
ATOM 10700 C CA . PRO B 1 646 ? -13.195 -45.656 -18.719 1 32.12 646 PRO B CA 1
ATOM 10701 C C . PRO B 1 646 ? -14.594 -46.125 -18.344 1 32.12 646 PRO B C 1
ATOM 10703 O O . PRO B 1 646 ? -14.859 -46.438 -17.172 1 32.12 646 PRO B O 1
ATOM 10706 N N . GLY B 1 647 ? -15.578 -46.312 -19.391 1 32.53 647 GLY B N 1
ATOM 10707 C CA . GLY B 1 647 ? -16.984 -46.656 -19.5 1 32.53 647 GLY B CA 1
ATOM 10708 C C . GLY B 1 647 ? -17.375 -47.906 -18.734 1 32.53 647 GLY B C 1
ATOM 10709 O O . GLY B 1 647 ? -16.516 -48.719 -18.391 1 32.53 647 GLY B O 1
ATOM 10710 N N . ASP B 1 648 ? -18.578 -47.906 -18.219 1 37.62 648 ASP B N 1
ATOM 10711 C CA . ASP B 1 648 ? -19.406 -48.875 -17.516 1 37.62 648 ASP B CA 1
ATOM 10712 C C . ASP B 1 648 ? -19.391 -50.219 -18.203 1 37.62 648 ASP B C 1
ATOM 10714 O O . ASP B 1 648 ? -19.422 -50.281 -19.438 1 37.62 648 ASP B O 1
ATOM 10718 N N . LEU B 1 649 ? -18.797 -51.188 -17.578 1 40.44 649 LEU B N 1
ATOM 10719 C CA . LEU B 1 649 ? -18.906 -52.562 -17.984 1 40.44 649 LEU B CA 1
ATOM 10720 C C . LEU B 1 649 ? -20.312 -52.875 -18.531 1 40.44 649 LEU B C 1
ATOM 10722 O O . LEU B 1 649 ? -20.578 -53.969 -19 1 40.44 649 LEU B O 1
ATOM 10726 N N . SER B 1 650 ? -21.219 -51.969 -18.438 1 36.03 650 SER B N 1
ATOM 10727 C CA . SER B 1 650 ? -22.578 -52.344 -18.828 1 36.03 650 SER B CA 1
ATOM 10728 C C . SER B 1 650 ? -22.688 -52.562 -20.344 1 36.03 650 SER B C 1
ATOM 10730 O O . SER B 1 650 ? -23.641 -53.156 -20.828 1 36.03 650 SER B O 1
ATOM 10732 N N . GLU B 1 651 ? -21.906 -51.906 -21.078 1 35.84 651 GLU B N 1
ATOM 10733 C CA . GLU B 1 651 ? -22.141 -52.062 -22.516 1 35.84 651 GLU B CA 1
ATOM 10734 C C . GLU B 1 651 ? -21.703 -53.406 -23.016 1 35.84 651 GLU B C 1
ATOM 10736 O O . GLU B 1 651 ? -21.906 -53.75 -24.188 1 35.84 651 GLU B O 1
ATOM 10741 N N . ASP B 1 652 ? -21.031 -54.094 -22.281 1 37.38 652 ASP B N 1
ATOM 10742 C CA . ASP B 1 652 ? -20.641 -55.406 -22.797 1 37.38 652 ASP B CA 1
ATOM 10743 C C . ASP B 1 652 ? -21.797 -56.406 -22.656 1 37.38 652 ASP B C 1
ATOM 10745 O O . ASP B 1 652 ? -21.641 -57.438 -22.016 1 37.38 652 ASP B O 1
ATOM 10749 N N . GLU B 1 653 ? -22.938 -55.969 -22.812 1 35.88 653 GLU B N 1
ATOM 10750 C CA . GLU B 1 653 ? -24.125 -56.812 -22.797 1 35.88 653 GLU B CA 1
ATOM 10751 C C . GLU B 1 653 ? -23.969 -58.031 -23.734 1 35.88 653 GLU B C 1
ATOM 10753 O O . GLU B 1 653 ? -24.469 -59.125 -23.453 1 35.88 653 GLU B O 1
ATOM 10758 N N . SER B 1 654 ? -23.219 -57.719 -24.766 1 37.62 654 SER B N 1
ATOM 10759 C CA . SER B 1 654 ? -23.172 -58.844 -25.703 1 37.62 654 SER B CA 1
ATOM 10760 C C . SER B 1 654 ? -22.391 -60 -25.125 1 37.62 654 SER B C 1
ATOM 10762 O O . SER B 1 654 ? -22.672 -61.156 -25.422 1 37.62 654 SER B O 1
ATOM 10764 N N . LEU B 1 655 ? -21.453 -59.688 -24.359 1 39.12 655 LEU B N 1
ATOM 10765 C CA . LEU B 1 655 ? -20.656 -60.781 -23.812 1 39.12 655 LEU B CA 1
ATOM 10766 C C . LEU B 1 655 ? -21.406 -61.531 -22.734 1 39.12 655 LEU B C 1
ATOM 10768 O O . LEU B 1 655 ? -21.25 -62.75 -22.578 1 39.12 655 LEU B O 1
ATOM 10772 N N . ILE B 1 656 ? -22.312 -60.812 -22.141 1 42.94 656 ILE B N 1
ATOM 10773 C CA . ILE B 1 656 ? -23.172 -61.5 -21.188 1 42.94 656 ILE B CA 1
ATOM 10774 C C . ILE B 1 656 ? -24 -62.531 -21.922 1 42.94 656 ILE B C 1
ATOM 10776 O O . ILE B 1 656 ? -24.156 -63.656 -21.438 1 42.94 656 ILE B O 1
ATOM 10780 N N . TYR B 1 657 ? -24.406 -62.219 -23.188 1 38.84 657 TYR B N 1
ATOM 10781 C CA . TYR B 1 657 ? -25.203 -63.156 -23.969 1 38.84 657 TYR B CA 1
ATOM 10782 C C . TYR B 1 657 ? -24.391 -64.375 -24.359 1 38.84 657 TYR B C 1
ATOM 10784 O O . TYR B 1 657 ? -24.906 -65.5 -24.359 1 38.84 657 TYR B O 1
ATOM 10792 N N . GLN B 1 658 ? -23.188 -64.188 -24.672 1 38.25 658 GLN B N 1
ATOM 10793 C CA . GLN B 1 658 ? -22.375 -65.312 -25.078 1 38.25 658 GLN B CA 1
ATOM 10794 C C . GLN B 1 658 ? -22.156 -66.25 -23.922 1 38.25 658 GLN B C 1
ATOM 10796 O O . GLN B 1 658 ? -22.125 -67.5 -24.125 1 38.25 658 GLN B O 1
ATOM 10801 N N . LEU B 1 659 ? -22.062 -65.625 -22.781 1 43.75 659 LEU B N 1
ATOM 10802 C CA . LEU B 1 659 ? -21.891 -66.5 -21.641 1 43.75 659 LEU B CA 1
ATOM 10803 C C . LEU B 1 659 ? -23.172 -67.312 -21.344 1 43.75 659 LEU B C 1
ATOM 10805 O O . LEU B 1 659 ? -23.141 -68.438 -20.859 1 43.75 659 LEU B O 1
ATOM 10809 N N . GLU B 1 660 ? -24.344 -66.75 -21.812 1 38.94 660 GLU B N 1
ATOM 10810 C CA . GLU B 1 660 ? -25.609 -67.438 -21.625 1 38.94 660 GLU B CA 1
ATOM 10811 C C . GLU B 1 660 ? -25.797 -68.562 -22.656 1 38.94 660 GLU B C 1
ATOM 10813 O O . GLU B 1 660 ? -26.281 -69.625 -22.344 1 38.94 660 GLU B O 1
ATOM 10818 N N . GLU B 1 661 ? -25.656 -68.25 -24.109 1 35.94 661 GLU B N 1
ATOM 10819 C CA . GLU B 1 661 ? -26 -69.188 -25.188 1 35.94 661 GLU B CA 1
ATOM 10820 C C . GLU B 1 661 ? -24.969 -70.312 -25.281 1 35.94 661 GLU B C 1
ATOM 10822 O O . GLU B 1 661 ? -25.172 -71.25 -26.016 1 35.94 661 GLU B O 1
ATOM 10827 N N . GLY B 1 662 ? -23.797 -70.188 -24.781 1 32.75 662 GLY B N 1
ATOM 10828 C CA . GLY B 1 662 ? -22.828 -71.25 -25.094 1 32.75 662 GLY B CA 1
ATOM 10829 C C . GLY B 1 662 ? -23.297 -72.625 -24.688 1 32.75 662 GLY B C 1
ATOM 10830 O O . GLY B 1 662 ? -22.5 -73.562 -24.672 1 32.75 662 GLY B O 1
ATOM 10831 N N . SER B 1 663 ? -24.531 -72.812 -24.203 1 30.08 663 SER B N 1
ATOM 10832 C CA . SER B 1 663 ? -24.75 -74.25 -23.984 1 30.08 663 SER B CA 1
ATOM 10833 C C . SER B 1 663 ? -24.828 -75 -25.297 1 30.08 663 SER B C 1
ATOM 10835 O O . SER B 1 663 ? -24.812 -76.25 -25.312 1 30.08 663 SER B O 1
ATOM 10837 N N . SER B 1 664 ? -25.625 -74.5 -26.375 1 27.84 664 SER B N 1
ATOM 10838 C CA . SER B 1 664 ? -25.906 -75.5 -27.438 1 27.84 664 SER B CA 1
ATOM 10839 C C . SER B 1 664 ? -24.719 -75.625 -28.391 1 27.84 664 SER B C 1
ATOM 10841 O O . SER B 1 664 ? -24.188 -74.625 -28.844 1 27.84 664 SER B O 1
ATOM 10843 N N . GLY B 1 665 ? -23.844 -76.75 -28.5 1 24.14 665 GLY B N 1
ATOM 10844 C CA . GLY B 1 665 ? -22.641 -77.188 -29.172 1 24.14 665 GLY B CA 1
ATOM 10845 C C . GLY B 1 665 ? -22.719 -77.062 -30.672 1 24.14 665 GLY B C 1
ATOM 10846 O O . GLY B 1 665 ? -21.922 -77.688 -31.391 1 24.14 665 GLY B O 1
ATOM 10847 N N . SER B 1 666 ? -23.812 -76.688 -31.422 1 23.73 666 SER B N 1
ATOM 10848 C CA . SER B 1 666 ? -23.656 -77 -32.844 1 23.73 666 SER B CA 1
ATOM 10849 C C . SER B 1 666 ? -22.484 -76.25 -33.469 1 23.73 666 SER B C 1
ATOM 10851 O O . SER B 1 666 ? -22.203 -75.125 -33.062 1 23.73 666 SER B O 1
ATOM 10853 N N . ASP B 1 667 ? -21.453 -76.938 -34.25 1 23.31 667 ASP B N 1
ATOM 10854 C CA . ASP B 1 667 ? -20.172 -76.812 -34.906 1 23.31 667 ASP B CA 1
ATOM 10855 C C . ASP B 1 667 ? -20.234 -75.75 -36.031 1 23.31 667 ASP B C 1
ATOM 10857 O O . ASP B 1 667 ? -19.328 -75.688 -36.875 1 23.31 667 ASP B O 1
ATOM 10861 N N . SER B 1 668 ? -21.266 -74.938 -36.344 1 21.53 668 SER B N 1
ATOM 10862 C CA . SER B 1 668 ? -21.141 -74.375 -37.688 1 21.53 668 SER B CA 1
ATOM 10863 C C . SER B 1 668 ? -19.875 -73.562 -37.812 1 21.53 668 SER B C 1
ATOM 10865 O O . SER B 1 668 ? -19.531 -72.812 -36.875 1 21.53 668 SER B O 1
ATOM 10867 N N . GLU B 1 669 ? -18.812 -73.938 -38.781 1 21.3 669 GLU B N 1
ATOM 10868 C CA . GLU B 1 669 ? -17.5 -73.562 -39.344 1 21.3 669 GLU B CA 1
ATOM 10869 C C . GLU B 1 669 ? -17.484 -72.125 -39.812 1 21.3 669 GLU B C 1
ATOM 10871 O O . GLU B 1 669 ? -16.516 -71.688 -40.438 1 21.3 669 GLU B O 1
ATOM 10876 N N . ASN B 1 670 ? -18.484 -71.25 -39.688 1 20.06 670 ASN B N 1
ATOM 10877 C CA . ASN B 1 670 ? -18.375 -70.125 -40.562 1 20.06 670 ASN B CA 1
ATOM 10878 C C . ASN B 1 670 ? -17.078 -69.312 -40.312 1 20.06 670 ASN B C 1
ATOM 10880 O O . ASN B 1 670 ? -16.75 -69 -39.156 1 20.06 670 ASN B O 1
ATOM 10884 N N . GLY B 1 671 ? -15.969 -69.562 -41.188 1 19.22 671 GLY B N 1
ATOM 10885 C CA . GLY B 1 671 ? -14.625 -69.062 -41.438 1 19.22 671 GLY B CA 1
ATOM 10886 C C . GLY B 1 671 ? -14.555 -67.562 -41.469 1 19.22 671 GLY B C 1
ATOM 10887 O O . GLY B 1 671 ? -15.125 -66.875 -42.344 1 19.22 671 GLY B O 1
ATOM 10888 N N . PHE B 1 672 ? -14.844 -66.812 -40.438 1 18.92 672 PHE B N 1
ATOM 10889 C CA . PHE B 1 672 ? -14.758 -65.375 -40.5 1 18.92 672 PHE B CA 1
ATOM 10890 C C . PHE B 1 672 ? -13.375 -64.938 -40.969 1 18.92 672 PHE B C 1
ATOM 10892 O O . PHE B 1 672 ? -12.359 -65.375 -40.406 1 18.92 672 PHE B O 1
ATOM 10899 N N . ASN B 1 673 ? -13.211 -64.75 -42.344 1 19.72 673 ASN B N 1
ATOM 10900 C CA . ASN B 1 673 ? -12.07 -64.25 -43.062 1 19.72 673 ASN B CA 1
ATOM 10901 C C . ASN B 1 673 ? -11.609 -62.906 -42.469 1 19.72 673 ASN B C 1
ATOM 10903 O O . ASN B 1 673 ? -12.375 -61.938 -42.469 1 19.72 673 ASN B O 1
ATOM 10907 N N . ILE B 1 674 ? -10.898 -62.938 -41.469 1 19.06 674 ILE B N 1
ATOM 10908 C CA . ILE B 1 674 ? -10.281 -61.812 -40.781 1 19.06 674 ILE B CA 1
ATOM 10909 C C . ILE B 1 674 ? -9.391 -61.031 -41.75 1 19.06 674 ILE B C 1
ATOM 10911 O O . ILE B 1 674 ? -8.406 -61.562 -42.281 1 19.06 674 ILE B O 1
ATOM 10915 N N . GLY B 1 675 ? -10.07 -60.219 -42.719 1 18.55 675 GLY B N 1
ATOM 10916 C CA . GLY B 1 675 ? -9.336 -59.375 -43.656 1 18.55 675 GLY B CA 1
ATOM 10917 C C . GLY B 1 675 ? -8.188 -58.625 -43 1 18.55 675 GLY B C 1
ATOM 10918 O O . GLY B 1 675 ? -8.18 -58.438 -41.781 1 18.55 675 GLY B O 1
ATOM 10919 N N . SER B 1 676 ? -7.008 -58.688 -43.562 1 18.78 676 SER B N 1
ATOM 10920 C CA . SER B 1 676 ? -5.637 -58.25 -43.344 1 18.78 676 SER B CA 1
ATOM 10921 C C . SER B 1 676 ? -5.551 -56.75 -43.219 1 18.78 676 SER B C 1
ATOM 10923 O O . SER B 1 676 ? -5.801 -56.031 -44.188 1 18.78 676 SER B O 1
ATOM 10925 N N . ALA B 1 677 ? -6.156 -56.094 -42.25 1 18.84 677 ALA B N 1
ATOM 10926 C CA . ALA B 1 677 ? -6.047 -54.656 -42.188 1 18.84 677 ALA B CA 1
ATOM 10927 C C . ALA B 1 677 ? -4.586 -54.219 -42.219 1 18.84 677 ALA B C 1
ATOM 10929 O O . ALA B 1 677 ? -3.764 -54.719 -41.469 1 18.84 677 ALA B O 1
ATOM 10930 N N . SER B 1 678 ? -4.137 -53.812 -43.406 1 18.47 678 SER B N 1
ATOM 10931 C CA . SER B 1 678 ? -2.85 -53.219 -43.75 1 18.47 678 SER B CA 1
ATOM 10932 C C . SER B 1 678 ? -2.527 -52.031 -42.875 1 18.47 678 SER B C 1
ATOM 10934 O O . SER B 1 678 ? -3.389 -51.188 -42.625 1 18.47 678 SER B O 1
ATOM 10936 N N . GLU B 1 679 ? -1.592 -52.125 -42 1 18.08 679 GLU B N 1
ATOM 10937 C CA . GLU B 1 679 ? -1.005 -51.281 -40.938 1 18.08 679 GLU B CA 1
ATOM 10938 C C . GLU B 1 679 ? -0.329 -50.062 -41.531 1 18.08 679 GLU B C 1
ATOM 10940 O O . GLU B 1 679 ? 0.821 -49.75 -41.188 1 18.08 679 GLU B O 1
ATOM 10945 N N . GLU B 1 680 ? -0.871 -49.344 -42.594 1 18.64 680 GLU B N 1
ATOM 10946 C CA . GLU B 1 680 ? 0.034 -48.312 -43.094 1 18.64 680 GLU B CA 1
ATOM 10947 C C . GLU B 1 680 ? 0.225 -47.219 -42.062 1 18.64 680 GLU B C 1
ATOM 10949 O O . GLU B 1 680 ? -0.735 -46.531 -41.688 1 18.64 680 GLU B O 1
ATOM 10954 N N . GLY B 1 681 ? 0.934 -47.375 -41 1 17.66 681 GLY B N 1
ATOM 10955 C CA . GLY B 1 681 ? 1.284 -46.438 -39.969 1 17.66 681 GLY B CA 1
ATOM 10956 C C . GLY B 1 681 ? 2.027 -45.219 -40.469 1 17.66 681 GLY B C 1
ATOM 10957 O O . GLY B 1 681 ? 3.174 -45.344 -40.906 1 17.66 681 GLY B O 1
ATOM 10958 N N . SER B 1 682 ? 1.305 -44.312 -41.281 1 18.06 682 SER B N 1
ATOM 10959 C CA . SER B 1 682 ? 1.899 -43.125 -41.844 1 18.06 682 SER B CA 1
ATOM 10960 C C . SER B 1 682 ? 2.562 -42.25 -40.781 1 18.06 682 SER B C 1
ATOM 10962 O O . SER B 1 682 ? 1.998 -42.062 -39.719 1 18.06 682 SER B O 1
ATOM 10964 N N . GLY B 1 683 ? 3.854 -42.344 -40.625 1 18.27 683 GLY B N 1
ATOM 10965 C CA . GLY B 1 683 ? 4.828 -41.562 -39.844 1 18.27 683 GLY B CA 1
ATOM 10966 C C . GLY B 1 683 ? 4.695 -40.062 -40.031 1 18.27 683 GLY B C 1
ATOM 10967 O O . GLY B 1 683 ? 4.102 -39.625 -41 1 18.27 683 GLY B O 1
ATOM 10968 N N . CYS B 1 684 ? 4.488 -39.281 -38.938 1 19.98 684 CYS B N 1
ATOM 10969 C CA . CYS B 1 684 ? 4.445 -37.844 -38.781 1 19.98 684 CYS B CA 1
ATOM 10970 C C . CYS B 1 684 ? 5.551 -37.188 -39.594 1 19.98 684 CYS B C 1
ATOM 10972 O O . CYS B 1 684 ? 6.73 -37.281 -39.25 1 19.98 684 CYS B O 1
ATOM 10974 N N . SER B 1 685 ? 5.57 -37.375 -41.031 1 17.8 685 SER B N 1
ATOM 10975 C CA . SER B 1 685 ? 6.562 -36.781 -41.938 1 17.8 685 SER B CA 1
ATOM 10976 C C . SER B 1 685 ? 6.746 -35.281 -41.656 1 17.8 685 SER B C 1
ATOM 10978 O O . SER B 1 685 ? 5.848 -34.656 -41.094 1 17.8 685 SER B O 1
ATOM 10980 N N . ASP B 1 686 ? 8.047 -34.812 -41.906 1 19.58 686 ASP B N 1
ATOM 10981 C CA . ASP B 1 686 ? 8.812 -33.594 -41.906 1 19.58 686 ASP B CA 1
ATOM 10982 C C . ASP B 1 686 ? 8.25 -32.594 -42.938 1 19.58 686 ASP B C 1
ATOM 10984 O O . ASP B 1 686 ? 8.133 -32.906 -44.125 1 19.58 686 ASP B O 1
ATOM 10988 N N . VAL B 1 687 ? 7.184 -31.891 -42.719 1 18.36 687 VAL B N 1
ATOM 10989 C CA . VAL B 1 687 ? 6.688 -30.922 -43.688 1 18.36 687 VAL B CA 1
ATOM 10990 C C . VAL B 1 687 ? 7.812 -29.953 -44.094 1 18.36 687 VAL B C 1
ATOM 10992 O O . VAL B 1 687 ? 8.406 -29.312 -43.219 1 18.36 687 VAL B O 1
ATOM 10995 N N . GLU B 1 688 ? 8.562 -30.188 -45.25 1 18.2 688 GLU B N 1
ATOM 10996 C CA . GLU B 1 688 ? 9.508 -29.344 -45.969 1 18.2 688 GLU B CA 1
ATOM 10997 C C . GLU B 1 688 ? 8.859 -28.016 -46.375 1 18.2 688 GLU B C 1
ATOM 10999 O O . GLU B 1 688 ? 7.852 -28.016 -47.094 1 18.2 688 GLU B O 1
ATOM 11004 N N . MET B 1 689 ? 8.867 -26.984 -45.562 1 18.39 689 MET B N 1
ATOM 11005 C CA . MET B 1 689 ? 8.539 -25.625 -46 1 18.39 689 MET B CA 1
ATOM 11006 C C . MET B 1 689 ? 9.367 -25.234 -47.188 1 18.39 689 MET B C 1
ATOM 11008 O O . MET B 1 689 ? 10.602 -25.312 -47.156 1 18.39 689 MET B O 1
ATOM 11012 N N . GLN B 1 690 ? 8.977 -25.344 -48.438 1 17.05 690 GLN B N 1
ATOM 11013 C CA . GLN B 1 690 ? 9.492 -24.859 -49.719 1 17.05 690 GLN B CA 1
ATOM 11014 C C . GLN B 1 690 ? 9.625 -23.344 -49.719 1 17.05 690 GLN B C 1
ATOM 11016 O O . GLN B 1 690 ? 8.727 -22.641 -49.25 1 17.05 690 GLN B O 1
ATOM 11021 N N . ASP B 1 691 ? 10.93 -22.828 -49.938 1 19.58 691 ASP B N 1
ATOM 11022 C CA . ASP B 1 691 ? 11.57 -21.562 -50.25 1 19.58 691 ASP B CA 1
ATOM 11023 C C . ASP B 1 691 ? 11.039 -20.984 -51.562 1 19.58 691 ASP B C 1
ATOM 11025 O O . ASP B 1 691 ? 11.617 -20.047 -52.125 1 19.58 691 ASP B O 1
ATOM 11029 N N . GLU B 1 692 ? 9.867 -20.953 -51.938 1 19.09 692 GLU B N 1
ATOM 11030 C CA . GLU B 1 692 ? 9.711 -20.312 -53.25 1 19.09 692 GLU B CA 1
ATOM 11031 C C . GLU B 1 692 ? 10.273 -18.906 -53.25 1 19.09 692 GLU B C 1
ATOM 11033 O O . GLU B 1 692 ? 10.383 -18.266 -52.188 1 19.09 692 GLU B O 1
ATOM 11038 N N . ASN B 1 693 ? 10.602 -18.203 -54.531 1 19.81 693 ASN B N 1
ATOM 11039 C CA . ASN B 1 693 ? 11.289 -17.234 -55.375 1 19.81 693 ASN B CA 1
ATOM 11040 C C . ASN B 1 693 ? 10.703 -15.836 -55.219 1 19.81 693 ASN B C 1
ATOM 11042 O O . ASN B 1 693 ? 11.242 -14.867 -55.75 1 19.81 693 ASN B O 1
ATOM 11046 N N . VAL B 1 694 ? 10 -15.117 -54.562 1 18.17 694 VAL B N 1
ATOM 11047 C CA . VAL B 1 694 ? 9.727 -13.812 -55.188 1 18.17 694 VAL B CA 1
ATOM 11048 C C . VAL B 1 694 ? 11.039 -13.062 -55.375 1 18.17 694 VAL B C 1
ATOM 11050 O O . VAL B 1 694 ? 11.914 -13.055 -54.5 1 18.17 694 VAL B O 1
ATOM 11053 N N . SER B 1 695 ? 11.102 -12.727 -56.719 1 17.86 695 SER B N 1
ATOM 11054 C CA . SER B 1 695 ? 11.141 -11.453 -57.438 1 17.86 695 SER B CA 1
ATOM 11055 C C . SER B 1 695 ? 10.148 -10.461 -56.844 1 17.86 695 SER B C 1
ATOM 11057 O O . SER B 1 695 ? 9.039 -10.844 -56.469 1 17.86 695 SER B O 1
#

Solvent-accessible surface area (backbone atoms only — not comparable to full-atom values): 76750 Å² total; per-residue (Å²): 138,91,86,87,99,56,79,80,71,87,68,74,74,77,76,78,76,81,77,81,81,77,80,77,82,81,82,81,86,81,82,81,80,72,82,79,83,81,75,80,78,78,84,75,78,78,68,85,64,81,70,73,49,72,65,54,55,50,49,51,51,49,49,49,50,52,48,51,52,50,40,50,49,49,24,50,42,25,49,76,68,69,35,45,62,28,15,39,54,39,26,47,51,41,40,48,78,34,77,45,71,65,40,50,42,51,34,30,51,34,29,45,76,68,67,36,30,70,33,24,38,43,51,38,46,75,67,66,32,62,37,59,90,78,28,51,66,47,19,48,51,38,38,52,28,29,51,73,75,62,44,44,69,64,30,49,50,63,73,66,50,72,87,68,87,66,72,70,80,73,51,89,70,62,67,53,76,69,55,50,54,53,50,28,51,74,74,52,40,76,48,77,63,57,34,61,53,31,37,50,52,13,52,46,28,43,76,70,67,36,52,69,62,13,42,51,29,20,53,50,18,32,72,69,32,80,76,41,43,46,35,54,46,48,39,58,72,45,18,55,45,29,54,66,53,55,53,47,52,53,53,52,50,49,59,62,49,70,79,44,82,80,48,66,65,59,55,48,50,51,49,52,52,49,48,51,71,47,33,82,43,59,44,66,84,46,78,66,37,46,53,40,63,74,11,51,70,60,79,68,78,82,77,71,82,39,66,42,54,59,65,27,65,63,52,46,44,24,48,28,43,8,22,41,73,59,56,37,42,69,62,19,41,53,50,42,50,53,49,37,70,64,32,49,78,40,74,84,48,44,60,59,41,46,52,34,36,50,59,68,59,37,52,67,62,29,46,54,51,18,62,64,32,52,79,40,75,85,39,37,67,21,30,31,29,43,13,46,28,26,46,72,69,66,40,52,70,60,13,46,53,26,17,53,48,14,36,69,68,30,76,68,44,58,70,29,34,51,50,41,13,44,68,26,44,68,69,70,35,52,69,62,13,42,52,34,21,50,52,40,32,68,68,24,65,21,43,31,61,33,28,37,52,42,14,50,50,26,46,76,68,68,35,47,69,62,13,50,51,29,32,50,52,17,38,70,28,41,67,83,41,37,68,50,35,36,50,52,12,47,45,27,41,75,67,68,35,40,71,60,13,46,53,26,38,51,51,18,51,52,47,44,41,68,42,29,75,69,80,66,47,60,78,50,22,55,54,32,34,48,47,11,52,34,27,44,76,70,68,36,48,70,62,10,42,53,26,20,51,55,15,31,72,55,39,69,84,39,36,69,44,33,33,51,38,14,52,42,29,44,75,72,65,38,33,68,62,13,36,52,30,17,48,54,16,37,68,72,38,72,82,44,62,65,39,52,53,51,32,54,52,29,50,54,55,50,51,71,67,37,92,70,76,72,81,79,75,74,71,79,62,71,73,66,71,72,74,71,74,74,58,77,75,80,53,69,59,64,48,92,69,55,71,85,74,78,81,70,76,66,73,53,51,64,56,54,46,52,70,63,58,66,72,72,79,84,72,86,71,83,74,75,77,75,74,78,77,76,78,76,75,78,69,91,72,81,81,76,81,77,80,80,79,79,125,134,93,80,69,106,61,87,80,80,88,74,79,75,78,78,74,82,76,79,85,79,84,81,82,83,82,82,86,88,81,84,84,79,86,72,81,82,83,78,82,79,81,86,80,81,81,71,85,67,84,72,73,51,72,66,55,54,51,50,51,51,50,50,49,48,51,49,51,52,49,40,50,50,50,23,52,42,25,50,74,67,70,35,46,62,28,16,38,55,40,27,48,51,40,41,45,78,34,76,45,69,64,40,50,41,52,34,31,50,36,27,45,75,67,68,36,31,71,32,25,37,44,51,39,47,76,66,63,31,60,39,61,89,79,28,51,66,46,20,48,49,38,37,52,29,28,51,73,73,62,43,44,70,63,29,50,49,64,72,64,48,71,88,69,88,65,72,70,77,73,52,89,68,62,65,54,76,68,55,50,54,53,50,28,51,74,74,53,39,77,48,79,63,58,35,60,53,33,36,49,52,13,51,44,28,43,76,70,68,36,53,68,63,13,43,51,28,21,52,50,17,31,71,69,31,80,77,42,43,48,33,52,46,49,39,58,74,46,18,55,44,30,55,66,55,54,52,48,53,54,53,52,51,47,59,62,51,70,79,44,82,80,50,65,68,58,55,49,50,51,50,53,52,50,48,51,70,46,33,83,43,59,44,65,84,47,80,67,37,46,53,40,64,72,10,52,71,64,78,68,77,81,77,72,81,38,65,41,55,58,65,25,66,64,53,46,45,23,48,27,44,9,23,44,74,61,57,37,41,70,62,19,40,52,50,41,51,54,50,36,69,63,33,50,82,37,75,84,47,44,62,60,40,45,51,33,35,51,59,68,60,38,51,67,61,29,45,54,50,19,61,64,33,53,80,41,74,87,39,35,66,21,30,32,29,41,13,45,28,28,46,73,69,65,38,52,70,62,12,47,52,26,16,52,49,14,35,68,69,30,77,69,43,58,69,30,33,52,50,42,13,44,66,26,44,69,68,71,35,52,69,63,13,42,52,35,21,50,53,40,32,68,67,23,63,21,43,32,60,34,28,37,53,41,13,50,52,26,47,75,68,68,35,48,69,62,13,50,52,30,31,51,53,19,39,68,26,41,68,83,40,38,68,49,35,36,51,51,12,47,46,26,42,75,70,68,35,39,70,59,12,46,51,26,38,50,52,17,51,52,47,44,40,68,42,30,74,68,79,67,48,61,77,51,22,56,57,32,34,49,46,10,53,36,27,42,76,69,66,37,48,69,60,11,42,53,28,21,51,54,16,32,71,55,37,70,82,40,36,69,46,32,32,53,39,12,51,43,29,42,74,71,65,38,34,70,63,12,34,53,29,19,49,52,16,38,67,72,38,72,82,43,63,65,40,52,54,50,32,51,52,30,51,53,56,51,50,70,69,37,92,71,74,74,81,77,74,74,70,78,62,70,72,66,71,72,74,73,76,74,57,77,75,80,54,68,59,64,51,91,70,58,71,83,75,76,81,71,77,67,74,52,50,64,57,54,46,51,72,63,57,66,71,71,77,82,74,85,71,85,73,77,77,76,74,79,78,77,78,80,74,79,69,91,73,81,80,78,83,80,76,81,70,88,128

Organism: Bemisia tabaci (NCBI:txid7038)

Nearest PDB structures (foldseek):
  4ui9-assembly1_J  TM=9.324E-01  e=1.875E-27  Homo sapiens
  5a31-assembly1_J  TM=9.324E-01  e=2.246E-27  Homo sapiens
  5g04-assembly1_J  TM=9.372E-01  e=2.167E-27  Homo sapiens
  9gaw-assembly1_K  TM=8.026E-01  e=6.404E-27  Homo sapiens
  6q6g-assembly1_K  TM=7.887E-01  e=4.626E-27  Homo sapiens

pLDDT: mean 74.03, std 27.86, range [15.12, 97.75]

Sequence (1390 aa):
MSCKFETPEPSTSTKDKKKPRKIKPSKNESGSKRSAPKQKMNKTVKVPGTQKSKTQLSATKMLRRKKVKHLEKLVKYYINRLSFDSALFWAQRLLSIDKSAESIYLLGRCLFLKKQYRRAINVIREAGLDKKEINPLCFYLVCKCLYMVGDYPEALDLLSGEPQNVHLTDAPFSCTSRRKSKWMKKYGQKKNIEPSLTVLKAQIHEKMENRIVAAENYKKALEQDIFCYEAFSALVSHHMISSQEEKAIIKKMDEQLANKPINHEKALVREIYQNIIDKYRAPSNNRKEIDAKICPTSHSSKAYPSTNLCKHPYVAIAEAERLYNACYFADCLSVTEEILENSPMHPTCLPIHIACLFQLRLCNKLFQLGEALIKEPKNSNAWYAVGCYYLVSGKVELSRKYFAKATSVDKMNAPAWIAYGHSFGFFTEHDQAMAAYFKSAQLLIGCHLPLLYLGMECTETNNFKLAGNYLGQACQIVPNDPFVIHEMGIVAYQSKEYAQAEKHFDLALALVHERNPVIVAETWGVLLNNLGHTHRKLKNYDRALEYHLKAVKIKPTCPKIRTAVGFVEALLGRYEDAAKSFHRALSIQSDNSFATSMLNICLERLSHEDHIYHEFKNDDFVFIRPSTSHGPAESSKSGLFWSGSPGDLSEDESLIYQLEEGSSGSDSENGFNIGSASEEGSGCSDVEMQDENVSMSCKFETPEPSTSTKDKKKPRKIKPSKNESGSKRSAPKQKMNKTVKVPGTQKSKTQLSATKMLRRKKVKHLEKLVKYYINRLSFDSALFWAQRLLSIDKSAESIYLLGRCLFLKKQYRRAINVIREAGLDKKEINPLCFYLVCKCLYMVGDYPEALDLLSGEPQNVHLTDAPFSCTSRRKSKWMKKYGQKKNIEPSLTVLKAQIHEKMENRIVAAENYKKALEQDIFCYEAFSALVSHHMISSQEEKAIIKKMDEQLANKPINHEKALVREIYQNIIDKYRAPSNNRKEIDAKICPTSHSSKAYPSTNLCKHPYVAIAEAERLYNACYFADCLSVTEEILENSPMHPTCLPIHIACLFQLRLCNKLFQLGEALIKEPKNSNAWYAVGCYYLVSGKVELSRKYFAKATSVDKMNAPAWIAYGHSFGFFTEHDQAMAAYFKSAQLLIGCHLPLLYLGMECTETNNFKLAGNYLGQACQIVPNDPFVIHEMGIVAYQSKEYAQAEKHFDLALALVHERNPVIVAETWGVLLNNLGHTHRKLKNYDRALEYHLKAVKIKPTCPKIRTAVGFVEALLGRYEDAAKSFHRALSIQSDNSFATSMLNICLERLSHEDHIYHEFKNDDFVFIRPSTSHGPAESSKSGLFWSGSPGDLSEDESLIYQLEEGSSGSDSENGFNIGSASEEGSGCSDVEMQDENVS

InterPro domains:
  IPR011990 Tetratricopeptide-like helical domain superfamily [G3DSA:1.25.40.10] (67-606)
  IPR011990 Tetratricopeptide-like helical domain superfamily [SSF48452] (63-159)
  IPR011990 Tetratricopeptide-like helical domain superfamily [SSF48452] (368-605)
  IPR019734 Tetratricopeptide repeat [PF00515] (528-558)
  IPR019734 Tetratricopeptide repeat [PS50005] (380-413)
  IPR019734 Tetratricopeptide repeat [PS50005] (525-558)
  IPR019734 Tetratricopeptide repeat [PS50005] (559-592)
  IPR019734 Tetratricopeptide repeat [SM00028] (101-135)
  IPR019734 Tetratricopeptide repeat [SM00028] (195-228)
  IPR019734 Tetratricopeptide repeat [SM00028] (380-413)
  IPR019734 Tetratricopeptide repeat [SM00028] (448-481)
  IPR019734 Tetratricopeptide repeat [SM00028] (482-515)
  IPR019734 Tetratricopeptide repeat [SM00028] (525-558)
  IPR019734 Tetratricopeptide repeat [SM00028] (559-592)

Foldseek 3Di:
DCPCCDDPPPPPPPDDPDDDDDPPDDDDDDDDCPDDDDPPPDDPDPPPPPPPDPVNVVVVVVVLVVVLVVLVVVLVVCVVVVNLVSSLVSLVVSCVSDVAPLSLLSNLVSCVSVVVLVVSLVSCVVLVNCACVQPVSSVLSNLVSCVSVVVLVVSLCRLPDDRDPPPLPPRPNSPDPVNNVVSCVVVVNVADCVLVSLLSNLVSCVVVVVLQSSLVSLLVSCLRPVPPVVSLCCCQVLQSAFLVVLVVSLVSLVVVQVVDPHPVVSVLSSLLSVLQSPLQAFADPDPVCLQPVSQPPPPPDPPDRSSCVSVPLSNLLSNLSNCVLLVVLVVSLVSLVVSCVVPPPPPSSLLSNLQSCLLVLVLVVLVVSLVVCVVPVLRLSSLLSVLSNCVSVVNLVSSLVSLVSSCVSPVSSLSSLLSNLLSCVVVLVLVRSLVSLVSSCSSNVLALLSLLVNLVSCVVVVNLVSSLVSLVSSCVRPPQSLLSLQSNLQSCVSVVVLVSSLVSLVSSVVSSCSNPVPNQRLQCLLSLQSNLVSCVSVVVLVSSLVSLVVSCVNPVLALVSLLSNLVSCVVVVNLVVSLVSLVSSCLSPVPDPSSVVSNVLSVVVVVVVDPDDDDPPPPPPPSPPPPPPPDPDVPCSRHSRRHDRHDDPVVVVVVVVVSVPVPPPDPDPPPPPPPDPDPPVPPPDDPPPDPDDDD/DCDPPDDDDPPPDPDPDDDDDDDDDDDDDDDDDPDDDDPDDDDPDPDPPPPPDPVNVVVVVVVLVVVLVVLVVVLVVCVVVVNLVSSLVSLVVSCVSDVAPLSLLSNLVSCVSVVVLVVSLCSCVVLVNCACVQPVSSVLSNLVSCVSVVVLVVSLCRLPDDRDPPPLPPRPNNDDPVNNVVSCVVVVNVADCVLVSLLSNLVSCVVVVVLQSSLVSLLVSCLRPVPPVVSLCCCQVLQSAFLVVLVVSLVSLVVVQVPDPHPVVSVLSSLLSVLLSPLQAFADPDPVCLQPVSQPPPPPDPPDRSSCVSVPLSNLLSNLSNCVLLVVLVVSLVSLVVSCVVPPPPPSSLLSNLQSCLLVLVLVVLVVSLVVCVVPVLRLSSLLSVLSNCVSVVNLVSSLVSLVSSCVSPVSSLSSLLSNLLSCVVVLVLVRSLVSLVSSCSSNVLALLSLQVNLVSCVVVVNLVSSLVSLVSSCVRPPQRLLSLQSNLQSCVSVVVLVSSLVSLVSSVVSSCSNPVPNQRLQCLLSLQSNLVSCVSVVVLVSSLVSLVVSCVNPVLALVSLLSNLVSCVVVVNLVVSLVSLVSSCLSPVPDPSSVVSNVLSVVVVVVVDPDDDDPPPPPPPSPPPPPPPDPPVPCSRHSRRHDRHDDPVVVVVVVVVSVPVPPPDPDPPPPPPPDPDPPVPPPDDPPPDPDDDD